Protein 3SGH (pdb70)

Structure (mmCIF, N/CA/C/O backbone):
data_3SGH
#
_entry.id   3SGH
#
_cell.length_a   94.586
_cell.length_b   173.545
_cell.length_c   59.215
_cell.angle_alpha   90.000
_cell.angle_beta   90.000
_cell.angle_gamma   90.000
#
_symmetry.space_group_name_H-M   'P 21 21 2'
#
loop_
_entity.id
_entity.type
_entity.pdbx_description
1 polymer 'SusD homolog'
2 non-polymer 'CHLORIDE ION'
3 water water
#
loop_
_atom_site.group_PDB
_atom_site.id
_atom_site.type_symbol
_atom_site.label_atom_id
_atom_site.label_alt_id
_atom_site.label_comp_id
_atom_site.label_asym_id
_atom_site.label_entity_id
_atom_site.label_seq_id
_atom_site.pdbx_PDB_ins_code
_atom_site.Cartn_x
_atom_site.Cartn_y
_atom_site.Cartn_z
_atom_site.occupancy
_atom_site.B_iso_or_equiv
_atom_site.auth_seq_id
_atom_site.auth_comp_id
_atom_site.auth_asym_id
_atom_site.auth_atom_id
_atom_site.pdbx_PDB_model_num
ATOM 1 N N . PRO A 1 16 ? 71.656 65.345 13.816 1.00 42.82 38 PRO A N 1
ATOM 2 C CA . PRO A 1 16 ? 71.534 66.817 13.743 1.00 42.58 38 PRO A CA 1
ATOM 3 C C . PRO A 1 16 ? 71.940 67.469 15.068 1.00 41.35 38 PRO A C 1
ATOM 4 O O . PRO A 1 16 ? 71.301 67.202 16.083 1.00 41.31 38 PRO A O 1
ATOM 8 N N . ALA A 1 17 ? 72.991 68.300 15.048 1.00 39.86 39 ALA A N 1
ATOM 9 C CA . ALA A 1 17 ? 73.614 68.823 16.277 1.00 37.82 39 ALA A CA 1
ATOM 10 C C . ALA A 1 17 ? 72.608 69.482 17.232 1.00 35.72 39 ALA A C 1
ATOM 11 O O . ALA A 1 17 ? 72.695 69.288 18.445 1.00 34.38 39 ALA A O 1
ATOM 13 N N . SER A 1 18 ? 71.645 70.238 16.689 1.00 34.12 40 SER A N 1
ATOM 14 C CA . SER A 1 18 ? 70.636 70.910 17.528 1.00 33.07 40 SER A CA 1
ATOM 15 C C . SER A 1 18 ? 69.888 69.925 18.461 1.00 32.09 40 SER A C 1
ATOM 16 O O . SER A 1 18 ? 69.481 70.278 19.564 1.00 30.90 40 SER A O 1
ATOM 19 N N . ASN A 1 19 ? 69.709 68.686 18.018 1.00 31.68 41 ASN A N 1
ATOM 20 C CA . ASN A 1 19 ? 69.056 67.693 18.851 1.00 31.17 41 ASN A CA 1
ATOM 21 C C . ASN A 1 19 ? 69.889 67.270 20.079 1.00 30.01 41 ASN A C 1
ATOM 22 O O . ASN A 1 19 ? 69.320 66.898 21.110 1.00 28.21 41 ASN A O 1
ATOM 27 N N . LEU A 1 20 ? 71.224 67.374 20.003 1.00 28.62 42 LEU A N 1
ATOM 28 C CA . LEU A 1 20 ? 72.055 67.062 21.178 1.00 27.65 42 LEU A CA 1
ATOM 29 C C . LEU A 1 20 ? 71.915 68.155 22.256 1.00 25.62 42 LEU A C 1
ATOM 30 O O . LEU A 1 20 ? 72.172 67.894 23.420 1.00 25.54 42 LEU A O 1
ATOM 35 N N . LEU A 1 21 ? 71.497 69.368 21.865 1.00 23.88 43 LEU A N 1
ATOM 36 C CA . LEU A 1 21 ? 71.273 70.433 22.848 1.00 22.26 43 LEU A CA 1
ATOM 37 C C . LEU A 1 21 ? 70.168 70.049 23.800 1.00 21.83 43 LEU A C 1
ATOM 38 O O . LEU A 1 21 ? 70.223 70.419 24.956 1.00 19.78 43 LEU A O 1
ATOM 43 N N . SER A 1 22 ? 69.168 69.300 23.340 1.00 22.42 44 SER A N 1
ATOM 44 C CA . SER A 1 22 ? 67.996 69.043 24.201 1.00 22.69 44 SER A CA 1
ATOM 45 C C . SER A 1 22 ? 68.361 68.366 25.506 1.00 21.89 44 SER A C 1
ATOM 46 O O . SER A 1 22 ? 67.807 68.711 26.557 1.00 21.51 44 SER A O 1
ATOM 49 N N . THR A 1 23 ? 69.249 67.382 25.493 1.00 20.41 45 THR A N 1
ATOM 50 C CA A THR A 1 23 ? 69.684 66.746 26.731 0.50 20.07 45 THR A CA 1
ATOM 51 C CA B THR A 1 23 ? 69.623 66.769 26.770 0.50 21.15 45 THR A CA 1
ATOM 52 C C . THR A 1 23 ? 70.451 67.721 27.603 1.00 19.59 45 THR A C 1
ATOM 53 O O . THR A 1 23 ? 70.252 67.775 28.806 1.00 19.22 45 THR A O 1
ATOM 68 N N . PHE A 1 25 ? 70.234 70.796 27.838 1.00 15.66 47 PHE A N 1
ATOM 69 C CA . PHE A 1 25 ? 69.376 71.816 28.406 1.00 16.41 47 PHE A CA 1
ATOM 70 C C . PHE A 1 25 ? 68.776 71.438 29.763 1.00 16.20 47 PHE A C 1
ATOM 71 O O . PHE A 1 25 ? 68.241 72.318 30.485 1.00 16.44 47 PHE A O 1
ATOM 79 N N . ASN A 1 26 ? 68.806 70.150 30.119 1.00 15.36 48 ASN A N 1
ATOM 80 C CA . ASN A 1 26 ? 68.322 69.768 31.456 1.00 14.60 48 ASN A CA 1
ATOM 81 C C . ASN A 1 26 ? 69.108 70.417 32.613 1.00 15.43 48 ASN A C 1
ATOM 82 O O . ASN A 1 26 ? 68.595 70.497 33.717 1.00 15.36 48 ASN A O 1
ATOM 87 N N . VAL A 1 27 ? 70.322 70.923 32.374 1.00 13.45 49 VAL A N 1
ATOM 88 C CA . VAL A 1 27 ? 71.013 71.634 33.449 1.00 13.43 49 VAL A CA 1
ATOM 89 C C . VAL A 1 27 ? 70.353 72.934 33.894 1.00 14.03 49 VAL A C 1
ATOM 90 O O . VAL A 1 27 ? 70.627 73.394 34.990 1.00 14.23 49 VAL A O 1
ATOM 94 N N . TYR A 1 28 ? 69.520 73.547 33.062 1.00 13.39 50 TYR A N 1
ATOM 95 C CA . TYR A 1 28 ? 68.986 74.860 33.401 1.00 13.65 50 TYR A CA 1
ATOM 96 C C . TYR A 1 28 ? 68.005 74.816 34.560 1.00 13.56 50 TYR A C 1
ATOM 97 O O . TYR A 1 28 ? 68.056 75.654 35.443 1.00 15.49 50 TYR A O 1
ATOM 106 N N . ALA A 1 29 ? 67.150 73.810 34.569 1.00 15.12 51 ALA A N 1
ATOM 107 C CA . ALA A 1 29 ? 66.107 73.713 35.583 1.00 15.59 51 ALA A CA 1
ATOM 108 C C . ALA A 1 29 ? 66.002 72.352 36.256 1.00 16.06 51 ALA A C 1
ATOM 109 O O . ALA A 1 29 ? 65.335 72.262 37.287 1.00 17.05 51 ALA A O 1
ATOM 111 N N . CYS A 1 30 ? 66.609 71.307 35.668 1.00 15.43 52 CYS A N 1
ATOM 112 C CA . CYS A 1 30 ? 66.484 69.914 36.186 1.00 16.01 52 CYS A CA 1
ATOM 113 C C . CYS A 1 30 ? 65.034 69.469 36.420 1.00 15.32 52 CYS A C 1
ATOM 114 O O . CYS A 1 30 ? 64.657 69.163 37.560 1.00 14.59 52 CYS A O 1
ATOM 117 N N . PRO A 1 31 ? 64.219 69.410 35.355 1.00 14.57 53 PRO A N 1
ATOM 118 C CA . PRO A 1 31 ? 62.821 68.969 35.502 1.00 15.29 53 PRO A CA 1
ATOM 119 C C . PRO A 1 31 ? 62.566 67.479 35.812 1.00 15.05 53 PRO A C 1
ATOM 120 O O . PRO A 1 31 ? 61.534 67.151 36.427 1.00 15.48 53 PRO A O 1
ATOM 124 N N . GLN A 1 32 ? 63.439 66.588 35.354 1.00 14.75 54 GLN A N 1
ATOM 125 C CA . GLN A 1 32 ? 63.218 65.172 35.588 1.00 15.19 54 GLN A CA 1
ATOM 126 C C . GLN A 1 32 ? 63.206 64.937 37.102 1.00 14.99 54 GLN A C 1
ATOM 127 O O . GLN A 1 32 ? 63.990 65.534 37.852 1.00 12.75 54 GLN A O 1
ATOM 133 N N . GLN A 1 33 ? 62.366 64.024 37.566 1.00 15.17 55 GLN A N 1
ATOM 134 C CA . GLN A 1 33 ? 62.091 63.934 38.979 1.00 15.78 55 GLN A CA 1
ATOM 135 C C . GLN A 1 33 ? 63.332 63.693 39.853 1.00 15.05 55 GLN A C 1
ATOM 136 O O . GLN A 1 33 ? 63.435 64.288 40.925 1.00 14.26 55 GLN A O 1
ATOM 142 N N . ASN A 1 34 ? 64.271 62.846 39.402 1.00 13.93 56 ASN A N 1
ATOM 143 C CA . ASN A 1 34 ? 65.479 62.581 40.193 1.00 14.73 56 ASN A CA 1
ATOM 144 C C . ASN A 1 34 ? 66.509 63.693 40.079 1.00 14.91 56 ASN A C 1
ATOM 145 O O . ASN A 1 34 ? 67.133 64.035 41.071 1.00 13.63 56 ASN A O 1
ATOM 150 N N . ALA A 1 35 ? 66.668 64.266 38.895 1.00 14.38 57 ALA A N 1
ATOM 151 C CA . ALA A 1 35 ? 67.489 65.478 38.720 1.00 14.35 57 ALA A CA 1
ATOM 152 C C . ALA A 1 35 ? 66.972 66.588 39.635 1.00 13.98 57 ALA A C 1
ATOM 153 O O . ALA A 1 35 ? 67.760 67.256 40.285 1.00 15.05 57 ALA A O 1
ATOM 155 N N . CYS A 1 36 ? 65.641 66.771 39.645 1.00 13.82 58 CYS A N 1
ATOM 156 C CA . CYS A 1 36 ? 64.986 67.766 40.496 1.00 13.74 58 CYS A CA 1
ATOM 157 C C . CYS A 1 36 ? 65.294 67.522 41.979 1.00 13.27 58 CYS A C 1
ATOM 158 O O . CYS A 1 36 ? 65.705 68.438 42.690 1.00 13.19 58 CYS A O 1
ATOM 161 N N . GLN A 1 37 ? 65.158 66.286 42.435 1.00 13.21 59 GLN A N 1
ATOM 162 C CA . GLN A 1 37 ? 65.463 66.005 43.817 1.00 13.26 59 GLN A CA 1
ATOM 163 C C . GLN A 1 37 ? 66.923 66.305 44.107 1.00 13.54 59 GLN A C 1
ATOM 164 O O . GLN A 1 37 ? 67.232 66.996 45.081 1.00 15.11 59 GLN A O 1
ATOM 170 N N . GLU A 1 38 ? 67.786 65.816 43.227 1.00 14.34 60 GLU A N 1
ATOM 171 C CA . GLU A 1 38 ? 69.248 65.902 43.476 1.00 14.35 60 GLU A CA 1
ATOM 172 C C . GLU A 1 38 ? 69.762 67.338 43.513 1.00 14.38 60 GLU A C 1
ATOM 173 O O . GLU A 1 38 ? 70.550 67.702 44.381 1.00 14.78 60 GLU A O 1
ATOM 179 N N . ILE A 1 39 ? 69.308 68.163 42.572 1.00 14.17 61 ILE A N 1
ATOM 180 C CA . ILE A 1 39 ? 69.776 69.523 42.451 1.00 14.44 61 ILE A CA 1
ATOM 181 C C . ILE A 1 39 ? 68.897 70.533 43.180 1.00 13.92 61 ILE A C 1
ATOM 182 O O . ILE A 1 39 ? 69.407 71.493 43.754 1.00 13.84 61 ILE A O 1
ATOM 187 N N . ASN A 1 40 ? 67.585 70.356 43.101 1.00 13.44 62 ASN A N 1
ATOM 188 C CA . ASN A 1 40 ? 66.659 71.324 43.624 1.00 13.85 62 ASN A CA 1
ATOM 189 C C . ASN A 1 40 ? 66.142 71.005 45.016 1.00 13.99 62 ASN A C 1
ATOM 190 O O . ASN A 1 40 ? 65.567 71.890 45.622 1.00 14.26 62 ASN A O 1
ATOM 195 N N . CYS A 1 41 ? 66.348 69.800 45.545 1.00 14.30 63 CYS A N 1
ATOM 196 C CA . CYS A 1 41 ? 65.706 69.409 46.816 1.00 14.54 63 CYS A CA 1
ATOM 197 C C . CYS A 1 41 ? 66.551 68.671 47.840 1.00 14.90 63 CYS A C 1
ATOM 198 O O . CYS A 1 41 ? 65.980 68.004 48.740 1.00 16.64 63 CYS A O 1
ATOM 214 N N . TRP A 1 43 ? 70.915 69.285 48.848 1.00 13.81 65 TRP A N 1
ATOM 215 C CA . TRP A 1 43 ? 71.773 70.346 49.356 1.00 12.65 65 TRP A CA 1
ATOM 216 C C . TRP A 1 43 ? 71.133 71.711 49.179 1.00 13.25 65 TRP A C 1
ATOM 217 O O . TRP A 1 43 ? 71.520 72.672 49.847 1.00 13.34 65 TRP A O 1
ATOM 228 N N . ALA A 1 44 ? 70.161 71.827 48.276 1.00 12.71 66 ALA A N 1
ATOM 229 C CA . ALA A 1 44 ? 69.446 73.095 48.070 1.00 13.64 66 ALA A CA 1
ATOM 230 C C . ALA A 1 44 ? 68.849 73.674 49.345 1.00 14.14 66 ALA A C 1
ATOM 231 O O . ALA A 1 44 ? 68.568 74.877 49.407 1.00 15.84 66 ALA A O 1
ATOM 233 N N . SER A 1 45 ? 68.578 72.818 50.342 1.00 14.19 67 SER A N 1
ATOM 234 C CA A SER A 1 45 ? 68.058 73.308 51.601 0.50 14.21 67 SER A CA 1
ATOM 235 C CA B SER A 1 45 ? 68.097 73.259 51.650 0.50 14.70 67 SER A CA 1
ATOM 236 C C . SER A 1 45 ? 69.012 74.312 52.273 1.00 14.47 67 SER A C 1
ATOM 237 O O . SER A 1 45 ? 68.576 75.121 53.099 1.00 14.14 67 SER A O 1
ATOM 242 N N . PHE A 1 46 ? 70.274 74.296 51.904 1.00 13.79 68 PHE A N 1
ATOM 243 C CA . PHE A 1 46 ? 71.209 75.293 52.408 1.00 13.78 68 PHE A CA 1
ATOM 244 C C . PHE A 1 46 ? 70.920 76.717 51.901 1.00 14.27 68 PHE A C 1
ATOM 245 O O . PHE A 1 46 ? 71.534 77.670 52.396 1.00 14.59 68 PHE A O 1
ATOM 253 N N . SER A 1 47 ? 70.064 76.843 50.890 1.00 13.60 69 SER A N 1
ATOM 254 C CA . SER A 1 47 ? 69.564 78.116 50.435 1.00 14.37 69 SER A CA 1
ATOM 255 C C . SER A 1 47 ? 68.298 78.595 51.139 1.00 13.62 69 SER A C 1
ATOM 256 O O . SER A 1 47 ? 67.808 79.694 50.804 1.00 15.21 69 SER A O 1
ATOM 259 N N . GLY A 1 48 ? 67.742 77.796 52.052 1.00 13.00 70 GLY A N 1
ATOM 260 C CA . GLY A 1 48 ? 66.685 78.290 52.966 1.00 13.30 70 GLY A CA 1
ATOM 261 C C . GLY A 1 48 ? 65.277 78.390 52.420 1.00 13.30 70 GLY A C 1
ATOM 262 O O . GLY A 1 48 ? 64.426 78.964 53.094 1.00 13.60 70 GLY A O 1
ATOM 263 N N . GLN A 1 49 ? 65.031 77.858 51.215 1.00 12.99 71 GLN A N 1
ATOM 264 C CA . GLN A 1 49 ? 63.707 77.959 50.558 1.00 13.86 71 GLN A CA 1
ATOM 265 C C . GLN A 1 49 ? 62.892 76.662 50.545 1.00 12.96 71 GLN A C 1
ATOM 266 O O . GLN A 1 49 ? 61.673 76.669 50.745 1.00 14.21 71 GLN A O 1
ATOM 272 N N . VAL A 1 50 ? 63.584 75.543 50.357 1.00 13.30 72 VAL A N 1
ATOM 273 C CA . VAL A 1 50 ? 62.999 74.193 50.453 1.00 13.08 72 VAL A CA 1
ATOM 274 C C . VAL A 1 50 ? 63.633 73.361 51.560 1.00 12.59 72 VAL A C 1
ATOM 275 O O . VAL A 1 50 ? 64.790 73.602 51.965 1.00 13.63 72 VAL A O 1
ATOM 279 N N . THR A 1 51 ? 62.858 72.447 52.106 1.00 13.58 73 THR A N 1
ATOM 280 C CA . THR A 1 51 ? 63.350 71.490 53.109 1.00 13.35 73 THR A CA 1
ATOM 281 C C . THR A 1 51 ? 63.067 70.071 52.604 1.00 14.08 73 THR A C 1
ATOM 282 O O . THR A 1 51 ? 61.964 69.776 52.219 1.00 13.10 73 THR A O 1
ATOM 286 N N . ALA A 1 52 ? 64.087 69.216 52.590 1.00 14.00 74 ALA A N 1
ATOM 287 C CA . ALA A 1 52 ? 63.905 67.786 52.331 1.00 14.36 74 ALA A CA 1
ATOM 288 C C . ALA A 1 52 ? 63.339 67.090 53.587 1.00 14.64 74 ALA A C 1
ATOM 289 O O . ALA A 1 52 ? 63.952 67.118 54.647 1.00 15.98 74 ALA A O 1
ATOM 291 N N A THR A 1 53 ? 62.156 66.493 53.492 0.50 14.51 75 THR A N 1
ATOM 292 N N B THR A 1 53 ? 62.143 66.535 53.444 0.50 14.83 75 THR A N 1
ATOM 293 C CA A THR A 1 53 ? 61.485 65.943 54.690 0.50 14.82 75 THR A CA 1
ATOM 294 C CA B THR A 1 53 ? 61.427 65.909 54.546 0.50 15.37 75 THR A CA 1
ATOM 295 C C A THR A 1 53 ? 61.803 64.460 54.999 0.50 15.47 75 THR A C 1
ATOM 296 C C B THR A 1 53 ? 61.546 64.385 54.449 0.50 16.48 75 THR A C 1
ATOM 297 O O A THR A 1 53 ? 61.242 63.858 55.899 0.50 15.28 75 THR A O 1
ATOM 298 O O B THR A 1 53 ? 60.540 63.658 54.404 0.50 17.77 75 THR A O 1
ATOM 305 N N . ALA A 1 54 ? 62.779 63.912 54.308 1.00 17.73 76 ALA A N 1
ATOM 306 C CA . ALA A 1 54 ? 63.089 62.489 54.323 1.00 16.69 76 ALA A CA 1
ATOM 307 C C . ALA A 1 54 ? 64.403 62.306 55.066 1.00 16.69 76 ALA A C 1
ATOM 308 O O . ALA A 1 54 ? 65.161 63.279 55.255 1.00 15.35 76 ALA A O 1
ATOM 310 N N . ASN A 1 55 ? 64.700 61.064 55.472 1.00 16.59 77 ASN A N 1
ATOM 311 C CA . ASN A 1 55 ? 66.025 60.763 56.010 1.00 16.83 77 ASN A CA 1
ATOM 312 C C . ASN A 1 55 ? 66.707 59.537 55.351 1.00 15.90 77 ASN A C 1
ATOM 313 O O . ASN A 1 55 ? 67.878 59.258 55.609 1.00 16.52 77 ASN A O 1
ATOM 318 N N . TRP A 1 56 ? 65.991 58.846 54.481 1.00 16.75 78 TRP A N 1
ATOM 319 C CA . TRP A 1 56 ? 66.547 57.754 53.672 1.00 16.59 78 TRP A CA 1
ATOM 320 C C . TRP A 1 56 ? 67.210 56.673 54.508 1.00 17.23 78 TRP A C 1
ATOM 321 O O . TRP A 1 56 ? 68.200 56.096 54.094 1.00 16.82 78 TRP A O 1
ATOM 332 N N . SER A 1 57 ? 66.600 56.396 55.651 1.00 18.50 79 SER A N 1
ATOM 333 C CA . SER A 1 57 ? 67.105 55.470 56.667 1.00 19.22 79 SER A CA 1
ATOM 334 C C . SER A 1 57 ? 68.492 55.805 57.150 1.00 19.43 79 SER A C 1
ATOM 335 O O . SER A 1 57 ? 69.200 54.915 57.680 1.00 19.47 79 SER A O 1
ATOM 338 N N . PHE A 1 58 ? 68.910 57.060 57.016 1.00 18.55 80 PHE A N 1
ATOM 339 C CA . PHE A 1 58 ? 70.227 57.495 57.524 1.00 18.69 80 PHE A CA 1
ATOM 340 C C . PHE A 1 58 ? 70.170 58.300 58.819 1.00 18.75 80 PHE A C 1
ATOM 341 O O . PHE A 1 58 ? 71.209 58.726 59.316 1.00 18.83 80 PHE A O 1
ATOM 349 N N . GLY A 1 59 ? 68.962 58.542 59.331 1.00 18.35 81 GLY A N 1
ATOM 350 C CA . GLY A 1 59 ? 68.795 59.436 60.489 1.00 18.52 81 GLY A CA 1
ATOM 351 C C . GLY A 1 59 ? 69.313 60.835 60.174 1.00 17.45 81 GLY A C 1
ATOM 352 O O . GLY A 1 59 ? 68.896 61.425 59.204 1.00 18.14 81 GLY A O 1
ATOM 353 N N . LYS A 1 60 ? 70.231 61.354 60.978 1.00 16.25 82 LYS A N 1
ATOM 354 C CA . LYS A 1 60 ? 70.791 62.688 60.790 1.00 15.83 82 LYS A CA 1
ATOM 355 C C . LYS A 1 60 ? 72.080 62.731 59.937 1.00 16.37 82 LYS A C 1
ATOM 356 O O . LYS A 1 60 ? 72.676 63.796 59.780 1.00 17.39 82 LYS A O 1
ATOM 362 N N . ASN A 1 61 ? 72.498 61.578 59.416 1.00 16.70 83 ASN A N 1
ATOM 363 C CA . ASN A 1 61 ? 73.655 61.535 58.495 1.00 16.32 83 ASN A CA 1
ATOM 364 C C . ASN A 1 61 ? 73.173 61.773 57.076 1.00 15.84 83 ASN A C 1
ATOM 365 O O . ASN A 1 61 ? 73.198 60.896 56.206 1.00 15.94 83 ASN A O 1
ATOM 370 N N . ILE A 1 62 ? 72.794 63.019 56.870 1.00 15.37 84 ILE A N 1
ATOM 371 C CA . ILE A 1 62 ? 72.183 63.500 55.619 1.00 14.39 84 ILE A CA 1
ATOM 372 C C . ILE A 1 62 ? 72.602 64.926 55.390 1.00 14.89 84 ILE A C 1
ATOM 373 O O . ILE A 1 62 ? 73.209 65.555 56.288 1.00 15.56 84 ILE A O 1
ATOM 378 N N . PHE A 1 63 ? 72.337 65.457 54.198 1.00 14.12 85 PHE A N 1
ATOM 379 C CA . PHE A 1 63 ? 72.764 66.816 53.858 1.00 15.13 85 PHE A CA 1
ATOM 380 C C . PHE A 1 63 ? 72.328 67.842 54.898 1.00 14.10 85 PHE A C 1
ATOM 381 O O . PHE A 1 63 ? 73.054 68.777 55.182 1.00 15.24 85 PHE A O 1
ATOM 389 N N . ALA A 1 64 ? 71.116 67.689 55.429 1.00 13.64 86 ALA A N 1
ATOM 390 C CA . ALA A 1 64 ? 70.537 68.774 56.261 1.00 14.60 86 ALA A CA 1
ATOM 391 C C . ALA A 1 64 ? 71.368 69.063 57.479 1.00 14.78 86 ALA A C 1
ATOM 392 O O . ALA A 1 64 ? 71.320 70.180 57.998 1.00 16.57 86 ALA A O 1
ATOM 394 N N . TYR A 1 65 ? 72.109 68.050 57.952 1.00 15.07 87 TYR A N 1
ATOM 395 C CA . TYR A 1 65 ? 73.005 68.223 59.109 1.00 15.03 87 TYR A CA 1
ATOM 396 C C . TYR A 1 65 ? 74.496 68.176 58.683 1.00 15.94 87 TYR A C 1
ATOM 397 O O . TYR A 1 65 ? 75.408 67.932 59.502 1.00 16.26 87 TYR A O 1
ATOM 406 N N . TYR A 1 66 ? 74.716 68.374 57.384 1.00 14.74 88 TYR A N 1
ATOM 407 C CA . TYR A 1 66 ? 76.028 68.571 56.807 1.00 14.85 88 TYR A CA 1
ATOM 408 C C . TYR A 1 66 ? 76.846 67.309 56.771 1.00 13.86 88 TYR A C 1
ATOM 409 O O . TYR A 1 66 ? 78.032 67.388 56.779 1.00 15.83 88 TYR A O 1
ATOM 418 N N . ASN A 1 67 ? 76.201 66.142 56.724 1.00 14.36 89 ASN A N 1
ATOM 419 C CA . ASN A 1 67 ? 76.962 64.901 56.715 1.00 14.92 89 ASN A CA 1
ATOM 420 C C . ASN A 1 67 ? 76.332 63.837 55.798 1.00 14.97 89 ASN A C 1
ATOM 421 O O . ASN A 1 67 ? 76.050 62.697 56.207 1.00 17.02 89 ASN A O 1
ATOM 426 N N . ALA A 1 68 ? 76.124 64.228 54.546 1.00 13.59 90 ALA A N 1
ATOM 427 C CA . ALA A 1 68 ? 75.591 63.306 53.531 1.00 14.28 90 ALA A CA 1
ATOM 428 C C . ALA A 1 68 ? 76.483 62.113 53.264 1.00 14.09 90 ALA A C 1
ATOM 429 O O . ALA A 1 68 ? 77.729 62.186 53.336 1.00 14.19 90 ALA A O 1
ATOM 431 N N . SER A 1 69 ? 75.829 61.033 52.868 1.00 14.66 91 SER A N 1
ATOM 432 C CA . SER A 1 69 ? 76.460 59.854 52.304 1.00 15.48 91 SER A CA 1
ATOM 433 C C . SER A 1 69 ? 77.247 60.188 51.049 1.00 16.57 91 SER A C 1
ATOM 434 O O . SER A 1 69 ? 77.027 61.196 50.423 1.00 14.99 91 SER A O 1
ATOM 437 N N . GLU A 1 70 ? 78.178 59.320 50.680 1.00 16.73 92 GLU A N 1
ATOM 438 C CA . GLU A 1 70 ? 78.919 59.499 49.434 1.00 17.41 92 GLU A CA 1
ATOM 439 C C . GLU A 1 70 ? 77.972 59.567 48.253 1.00 17.43 92 GLU A C 1
ATOM 440 O O . GLU A 1 70 ? 78.151 60.409 47.398 1.00 16.58 92 GLU A O 1
ATOM 446 N N . GLY A 1 71 ? 77.003 58.643 48.197 1.00 17.62 93 GLY A N 1
ATOM 447 C CA . GLY A 1 71 ? 76.016 58.624 47.107 1.00 17.84 93 GLY A CA 1
ATOM 448 C C . GLY A 1 71 ? 75.235 59.917 46.953 1.00 16.45 93 GLY A C 1
ATOM 449 O O . GLY A 1 71 ? 75.044 60.407 45.825 1.00 17.05 93 GLY A O 1
ATOM 450 N N . HIS A 1 72 ? 74.773 60.470 48.077 1.00 16.08 94 HIS A N 1
ATOM 451 C CA . HIS A 1 72 ? 74.076 61.745 48.086 1.00 14.39 94 HIS A CA 1
ATOM 452 C C . HIS A 1 72 ? 75.045 62.847 47.711 1.00 14.00 94 HIS A C 1
ATOM 453 O O . HIS A 1 72 ? 74.765 63.633 46.822 1.00 14.85 94 HIS A O 1
ATOM 460 N N . ASN A 1 73 ? 76.204 62.897 48.339 1.00 14.40 95 ASN A N 1
ATOM 461 C CA . ASN A 1 73 ? 77.169 63.926 47.964 1.00 13.96 95 ASN A CA 1
ATOM 462 C C . ASN A 1 73 ? 77.467 63.953 46.435 1.00 13.50 95 ASN A C 1
ATOM 463 O O . ASN A 1 73 ? 77.457 64.999 45.823 1.00 13.90 95 ASN A O 1
ATOM 468 N N . ASP A 1 74 ? 77.751 62.785 45.883 1.00 13.96 96 ASP A N 1
ATOM 469 C CA . ASP A 1 74 ? 78.228 62.646 44.503 1.00 14.98 96 ASP A CA 1
ATOM 470 C C . ASP A 1 74 ? 77.151 62.806 43.444 1.00 15.85 96 ASP A C 1
ATOM 471 O O . ASP A 1 74 ? 77.453 62.777 42.249 1.00 14.96 96 ASP A O 1
ATOM 476 N N . SER A 1 75 ? 75.894 62.940 43.838 1.00 15.71 97 SER A N 1
ATOM 477 C CA . SER A 1 75 ? 74.809 62.995 42.845 1.00 16.10 97 SER A CA 1
ATOM 478 C C . SER A 1 75 ? 74.924 64.121 41.834 1.00 15.62 97 SER A C 1
ATOM 479 O O . SER A 1 75 ? 74.641 63.946 40.625 1.00 15.86 97 SER A O 1
ATOM 482 N N . SER A 1 76 ? 75.242 65.309 42.324 1.00 14.71 98 SER A N 1
ATOM 483 C CA . SER A 1 76 ? 75.245 66.499 41.476 1.00 14.11 98 SER A CA 1
ATOM 484 C C . SER A 1 76 ? 76.262 66.380 40.350 1.00 14.93 98 SER A C 1
ATOM 485 O O . SER A 1 76 ? 75.941 66.700 39.181 1.00 14.51 98 SER A O 1
ATOM 488 N N . TRP A 1 77 ? 77.466 65.924 40.688 1.00 14.64 99 TRP A N 1
ATOM 489 C CA . TRP A 1 77 ? 78.492 65.687 39.679 1.00 15.30 99 TRP A CA 1
ATOM 490 C C . TRP A 1 77 ? 77.944 64.811 38.597 1.00 15.80 99 TRP A C 1
ATOM 491 O O . TRP A 1 77 ? 78.032 65.137 37.408 1.00 15.97 99 TRP A O 1
ATOM 502 N N . GLY A 1 78 ? 77.383 63.675 38.995 1.00 16.34 100 GLY A N 1
ATOM 503 C CA . GLY A 1 78 ? 76.906 62.689 38.012 1.00 17.34 100 GLY A CA 1
ATOM 504 C C . GLY A 1 78 ? 75.802 63.223 37.129 1.00 17.26 100 GLY A C 1
ATOM 505 O O . GLY A 1 78 ? 75.748 62.962 35.904 1.00 17.07 100 GLY A O 1
ATOM 506 N N . ARG A 1 79 ? 74.916 63.998 37.747 1.00 15.68 101 ARG A N 1
ATOM 507 C CA . ARG A 1 79 ? 73.775 64.506 37.036 1.00 16.86 101 ARG A CA 1
ATOM 508 C C . ARG A 1 79 ? 74.192 65.566 35.982 1.00 16.37 101 ARG A C 1
ATOM 509 O O . ARG A 1 79 ? 73.775 65.499 34.801 1.00 17.09 101 ARG A O 1
ATOM 517 N N . LEU A 1 80 ? 74.998 66.532 36.421 1.00 16.07 102 LEU A N 1
ATOM 518 C CA . LEU A 1 80 ? 75.390 67.643 35.588 1.00 17.06 102 LEU A CA 1
ATOM 519 C C . LEU A 1 80 ? 76.376 67.182 34.502 1.00 18.32 102 LEU A C 1
ATOM 520 O O . LEU A 1 80 ? 76.209 67.539 33.344 1.00 17.57 102 LEU A O 1
ATOM 525 N N . TYR A 1 81 ? 77.405 66.416 34.882 1.00 19.05 103 TYR A N 1
ATOM 526 C CA . TYR A 1 81 ? 78.254 65.793 33.879 1.00 20.73 103 TYR A CA 1
ATOM 527 C C . TYR A 1 81 ? 77.482 64.955 32.878 1.00 20.11 103 TYR A C 1
ATOM 528 O O . TYR A 1 81 ? 77.769 64.999 31.696 1.00 19.20 103 TYR A O 1
ATOM 537 N N . GLY A 1 82 ? 76.496 64.200 33.337 1.00 20.19 104 GLY A N 1
ATOM 538 C CA . GLY A 1 82 ? 75.711 63.376 32.444 1.00 20.45 104 GLY A CA 1
ATOM 539 C C . GLY A 1 82 ? 74.977 64.151 31.368 1.00 20.08 104 GLY A C 1
ATOM 540 O O . GLY A 1 82 ? 74.864 63.698 30.208 1.00 19.59 104 GLY A O 1
ATOM 541 N N . TYR A 1 83 ? 74.463 65.324 31.722 1.00 17.98 105 TYR A N 1
ATOM 542 C CA . TYR A 1 83 ? 73.747 66.115 30.730 1.00 17.82 105 TYR A CA 1
ATOM 543 C C . TYR A 1 83 ? 74.709 66.822 29.745 1.00 17.69 105 TYR A C 1
ATOM 544 O O . TYR A 1 83 ? 74.422 66.910 28.555 1.00 17.58 105 TYR A O 1
ATOM 553 N N . ILE A 1 84 ? 75.841 67.318 30.243 1.00 16.36 106 ILE A N 1
ATOM 554 C CA . ILE A 1 84 ? 76.706 68.154 29.439 1.00 17.41 106 ILE A CA 1
ATOM 555 C C . ILE A 1 84 ? 77.604 67.335 28.520 1.00 17.68 106 ILE A C 1
ATOM 556 O O . ILE A 1 84 ? 77.845 67.738 27.380 1.00 18.80 106 ILE A O 1
ATOM 561 N N . TYR A 1 85 ? 78.082 66.188 29.005 1.00 18.85 107 TYR A N 1
ATOM 562 C CA . TYR A 1 85 ? 79.029 65.379 28.204 1.00 20.48 107 TYR A CA 1
ATOM 563 C C . TYR A 1 85 ? 78.463 63.994 27.956 1.00 21.60 107 TYR A C 1
ATOM 564 O O . TYR A 1 85 ? 77.831 63.449 28.864 1.00 22.12 107 TYR A O 1
ATOM 573 N N . PRO A 1 86 ? 78.706 63.401 26.757 1.00 22.38 108 PRO A N 1
ATOM 574 C CA . PRO A 1 86 ? 79.576 63.902 25.673 1.00 22.62 108 PRO A CA 1
ATOM 575 C C . PRO A 1 86 ? 78.927 64.887 24.705 1.00 22.42 108 PRO A C 1
ATOM 576 O O . PRO A 1 86 ? 79.556 65.289 23.746 1.00 23.17 108 PRO A O 1
ATOM 580 N N . SER A 1 87 ? 77.688 65.286 24.932 1.00 21.71 109 SER A N 1
ATOM 581 C CA . SER A 1 87 ? 77.004 66.104 23.932 1.00 21.43 109 SER A CA 1
ATOM 582 C C . SER A 1 87 ? 77.770 67.369 23.583 1.00 20.06 109 SER A C 1
ATOM 583 O O . SER A 1 87 ? 77.765 67.744 22.430 1.00 20.48 109 SER A O 1
ATOM 586 N N . PHE A 1 88 ? 78.411 68.018 24.564 1.00 18.68 110 PHE A N 1
ATOM 587 C CA . PHE A 1 88 ? 79.156 69.231 24.276 1.00 19.07 110 PHE A CA 1
ATOM 588 C C . PHE A 1 88 ? 80.192 69.003 23.154 1.00 20.25 110 PHE A C 1
ATOM 589 O O . PHE A 1 88 ? 80.310 69.804 22.192 1.00 20.62 110 PHE A O 1
ATOM 597 N N . PHE A 1 89 ? 80.954 67.918 23.273 1.00 20.83 111 PHE A N 1
ATOM 598 C CA . PHE A 1 89 ? 82.014 67.652 22.292 1.00 22.31 111 PHE A CA 1
ATOM 599 C C . PHE A 1 89 ? 81.472 67.186 20.965 1.00 22.51 111 PHE A C 1
ATOM 600 O O . PHE A 1 89 ? 82.003 67.532 19.916 1.00 22.71 111 PHE A O 1
ATOM 608 N N . LEU A 1 90 ? 80.389 66.434 21.004 1.00 22.58 112 LEU A N 1
ATOM 609 C CA . LEU A 1 90 ? 79.706 66.053 19.782 1.00 22.72 112 LEU A CA 1
ATOM 610 C C . LEU A 1 90 ? 79.196 67.281 19.020 1.00 22.54 112 LEU A C 1
ATOM 611 O O . LEU A 1 90 ? 79.327 67.342 17.784 1.00 22.81 112 LEU A O 1
ATOM 616 N N . VAL A 1 91 ? 78.660 68.270 19.739 1.00 21.51 113 VAL A N 1
ATOM 617 C CA . VAL A 1 91 ? 78.204 69.507 19.100 1.00 21.56 113 VAL A CA 1
ATOM 618 C C . VAL A 1 91 ? 79.394 70.290 18.574 1.00 21.65 113 VAL A C 1
ATOM 619 O O . VAL A 1 91 ? 79.381 70.802 17.456 1.00 21.73 113 VAL A O 1
ATOM 623 N N . GLU A 1 92 ? 80.422 70.398 19.386 1.00 22.31 114 GLU A N 1
ATOM 624 C CA . GLU A 1 92 ? 81.603 71.157 19.000 1.00 23.71 114 GLU A CA 1
ATOM 625 C C . GLU A 1 92 ? 82.190 70.626 17.708 1.00 25.23 114 GLU A C 1
ATOM 626 O O . GLU A 1 92 ? 82.535 71.396 16.792 1.00 24.59 114 GLU A O 1
ATOM 632 N N . ASN A 1 93 ? 82.290 69.302 17.623 1.00 25.74 115 ASN A N 1
ATOM 633 C CA . ASN A 1 93 ? 82.862 68.636 16.427 1.00 28.55 115 ASN A CA 1
ATOM 634 C C . ASN A 1 93 ? 81.964 68.790 15.187 1.00 28.61 115 ASN A C 1
ATOM 635 O O . ASN A 1 93 ? 82.431 69.209 14.120 1.00 29.91 115 ASN A O 1
ATOM 640 N N . SER A 1 94 ? 80.670 68.509 15.347 1.00 26.91 116 SER A N 1
ATOM 641 C CA . SER A 1 94 ? 79.699 68.648 14.266 1.00 27.38 116 SER A CA 1
ATOM 642 C C . SER A 1 94 ? 79.635 70.068 13.692 1.00 26.73 116 SER A C 1
ATOM 643 O O . SER A 1 94 ? 79.603 70.246 12.462 1.00 25.60 116 SER A O 1
ATOM 646 N N . THR A 1 95 ? 79.645 71.074 14.577 1.00 24.65 117 THR A N 1
ATOM 647 C CA . THR A 1 95 ? 79.514 72.475 14.172 1.00 25.06 117 THR A CA 1
ATOM 648 C C . THR A 1 95 ? 80.847 73.145 13.782 1.00 25.56 117 THR A C 1
ATOM 649 O O . THR A 1 95 ? 80.844 74.294 13.305 1.00 27.07 117 THR A O 1
ATOM 653 N N . GLU A 1 96 ? 81.959 72.446 14.010 1.00 25.72 118 GLU A N 1
ATOM 654 C CA . GLU A 1 96 ? 83.299 72.980 13.827 1.00 26.34 118 GLU A CA 1
ATOM 655 C C . GLU A 1 96 ? 83.454 74.319 14.559 1.00 26.01 118 GLU A C 1
ATOM 656 O O . GLU A 1 96 ? 84.043 75.271 14.018 1.00 25.55 118 GLU A O 1
ATOM 662 N N . LYS A 1 97 ? 82.930 74.389 15.786 1.00 24.48 119 LYS A N 1
ATOM 663 C CA . LYS A 1 97 ? 83.123 75.558 16.659 1.00 24.40 119 LYS A CA 1
ATOM 664 C C . LYS A 1 97 ? 82.592 76.848 16.057 1.00 23.47 119 LYS A C 1
ATOM 665 O O . LYS A 1 97 ? 83.136 77.933 16.295 1.00 23.47 119 LYS A O 1
ATOM 671 N N . LYS A 1 98 ? 81.531 76.739 15.273 1.00 23.02 120 LYS A N 1
ATOM 672 C CA . LYS A 1 98 ? 80.909 77.915 14.694 1.00 24.28 120 LYS A CA 1
ATOM 673 C C . LYS A 1 98 ? 79.397 77.864 14.793 1.00 22.11 120 LYS A C 1
ATOM 674 O O . LYS A 1 98 ? 78.798 76.813 14.677 1.00 22.20 120 LYS A O 1
ATOM 680 N N . GLY A 1 99 ? 78.762 79.019 14.912 1.00 21.73 121 GLY A N 1
ATOM 681 C CA . GLY A 1 99 ? 77.309 79.063 14.709 1.00 20.92 121 GLY A CA 1
ATOM 682 C C . GLY A 1 99 ? 76.537 79.068 16.023 1.00 20.24 121 GLY A C 1
ATOM 683 O O . GLY A 1 99 ? 77.102 78.836 17.085 1.00 19.70 121 GLY A O 1
ATOM 684 N N . VAL A 1 100 ? 75.237 79.336 15.908 1.00 19.95 122 VAL A N 1
ATOM 685 C CA . VAL A 1 100 ? 74.337 79.485 17.080 1.00 18.67 122 VAL A CA 1
ATOM 686 C C . VAL A 1 100 ? 74.223 78.190 17.889 1.00 18.38 122 VAL A C 1
ATOM 687 O O . VAL A 1 100 ? 74.106 78.238 19.114 1.00 17.07 122 VAL A O 1
ATOM 691 N N . ILE A 1 101 ? 74.309 77.032 17.255 1.00 17.19 123 ILE A N 1
ATOM 692 C CA . ILE A 1 101 ? 74.135 75.768 17.989 1.00 17.76 123 ILE A CA 1
ATOM 693 C C . ILE A 1 101 ? 75.386 75.551 18.841 1.00 17.52 123 ILE A C 1
ATOM 694 O O . ILE A 1 101 ? 75.267 75.137 19.984 1.00 16.16 123 ILE A O 1
ATOM 699 N N . TYR A 1 102 ? 76.572 75.905 18.326 1.00 17.94 124 TYR A N 1
ATOM 700 C CA . TYR A 1 102 ? 77.776 75.825 19.117 1.00 16.99 124 TYR A CA 1
ATOM 701 C C . TYR A 1 102 ? 77.746 76.823 20.264 1.00 17.92 124 TYR A C 1
ATOM 702 O O . TYR A 1 102 ? 78.121 76.486 21.387 1.00 16.95 124 TYR A O 1
ATOM 711 N N . ALA A 1 103 ? 77.321 78.061 19.981 1.00 17.37 125 ALA A N 1
ATOM 712 C CA . ALA A 1 103 ? 77.164 79.080 21.010 1.00 17.39 125 ALA A CA 1
ATOM 713 C C . ALA A 1 103 ? 76.259 78.543 22.126 1.00 16.73 125 ALA A C 1
ATOM 714 O O . ALA A 1 103 ? 76.567 78.691 23.317 1.00 16.01 125 ALA A O 1
ATOM 724 N N . ALA A 1 105 ? 75.660 75.450 22.917 1.00 16.36 127 ALA A N 1
ATOM 725 C CA . ALA A 1 105 ? 76.332 74.345 23.619 1.00 16.22 127 ALA A CA 1
ATOM 726 C C . ALA A 1 105 ? 77.343 74.902 24.626 1.00 16.02 127 ALA A C 1
ATOM 727 O O . ALA A 1 105 ? 77.424 74.438 25.749 1.00 15.50 127 ALA A O 1
ATOM 729 N N . GLN A 1 106 ? 78.033 75.967 24.251 1.00 16.67 128 GLN A N 1
ATOM 730 C CA . GLN A 1 106 ? 78.966 76.645 25.145 1.00 15.96 128 GLN A CA 1
ATOM 731 C C . GLN A 1 106 ? 78.258 77.271 26.338 1.00 15.78 128 GLN A C 1
ATOM 732 O O . GLN A 1 106 ? 78.689 77.115 27.486 1.00 16.82 128 GLN A O 1
ATOM 738 N N . LEU A 1 107 ? 77.198 77.999 26.049 1.00 15.38 129 LEU A N 1
ATOM 739 C CA . LEU A 1 107 ? 76.391 78.634 27.119 1.00 15.25 129 LEU A CA 1
ATOM 740 C C . LEU A 1 107 ? 75.834 77.597 28.119 1.00 15.11 129 LEU A C 1
ATOM 741 O O . LEU A 1 107 ? 75.858 77.784 29.323 1.00 15.71 129 LEU A O 1
ATOM 746 N N . THR A 1 108 ? 75.332 76.508 27.594 1.00 15.43 130 THR A N 1
ATOM 747 C CA . THR A 1 108 ? 74.723 75.472 28.391 1.00 15.88 130 THR A CA 1
ATOM 748 C C . THR A 1 108 ? 75.758 74.728 29.251 1.00 15.84 130 THR A C 1
ATOM 749 O O . THR A 1 108 ? 75.488 74.463 30.442 1.00 15.46 130 THR A O 1
ATOM 753 N N . ARG A 1 109 ? 76.916 74.432 28.671 1.00 16.01 131 ARG A N 1
ATOM 754 C CA . ARG A 1 109 ? 78.057 73.894 29.420 1.00 16.11 131 ARG A CA 1
ATOM 755 C C . ARG A 1 109 ? 78.490 74.824 30.522 1.00 16.47 131 ARG A C 1
ATOM 756 O O . ARG A 1 109 ? 78.636 74.404 31.638 1.00 16.40 131 ARG A O 1
ATOM 764 N N . VAL A 1 110 ? 78.674 76.113 30.201 1.00 14.47 132 VAL A N 1
ATOM 765 C CA . VAL A 1 110 ? 79.027 77.071 31.228 1.00 14.46 132 VAL A CA 1
ATOM 766 C C . VAL A 1 110 ? 77.943 77.066 32.326 1.00 13.87 132 VAL A C 1
ATOM 767 O O . VAL A 1 110 ? 78.290 77.093 33.496 1.00 14.04 132 VAL A O 1
ATOM 771 N N . TYR A 1 111 ? 76.653 77.042 31.987 1.00 14.21 133 TYR A N 1
ATOM 772 C CA . TYR A 1 111 ? 75.566 77.102 33.009 1.00 14.72 133 TYR A CA 1
ATOM 773 C C . TYR A 1 111 ? 75.708 75.936 34.000 1.00 14.95 133 TYR A C 1
ATOM 774 O O . TYR A 1 111 ? 75.661 76.102 35.241 1.00 16.18 133 TYR A O 1
ATOM 783 N N . GLY A 1 112 ? 75.951 74.768 33.450 1.00 15.40 134 GLY A N 1
ATOM 784 C CA . GLY A 1 112 ? 76.022 73.568 34.234 1.00 14.86 134 GLY A CA 1
ATOM 785 C C . GLY A 1 112 ? 77.267 73.534 35.082 1.00 15.49 134 GLY A C 1
ATOM 786 O O . GLY A 1 112 ? 77.236 73.109 36.237 1.00 15.24 134 GLY A O 1
ATOM 795 N N . GLN A 1 114 ? 79.250 76.135 35.971 1.00 14.50 136 GLN A N 1
ATOM 796 C CA . GLN A 1 114 ? 79.347 77.182 36.997 1.00 15.70 136 GLN A CA 1
ATOM 797 C C . GLN A 1 114 ? 78.616 76.741 38.260 1.00 14.80 136 GLN A C 1
ATOM 798 O O . GLN A 1 114 ? 79.066 77.016 39.354 1.00 16.07 136 GLN A O 1
ATOM 804 N N . LEU A 1 115 ? 77.509 76.011 38.084 1.00 15.06 137 LEU A N 1
ATOM 805 C CA . LEU A 1 115 ? 76.838 75.377 39.196 1.00 14.69 137 LEU A CA 1
ATOM 806 C C . LEU A 1 115 ? 77.737 74.355 39.884 1.00 14.82 137 LEU A C 1
ATOM 807 O O . LEU A 1 115 ? 77.874 74.376 41.103 1.00 15.90 137 LEU A O 1
ATOM 812 N N . LEU A 1 116 ? 78.397 73.495 39.111 1.00 14.66 138 LEU A N 1
ATOM 813 C CA . LEU A 1 116 ? 79.195 72.437 39.727 1.00 14.92 138 LEU A CA 1
ATOM 814 C C . LEU A 1 116 ? 80.416 73.062 40.423 1.00 14.36 138 LEU A C 1
ATOM 815 O O . LEU A 1 116 ? 80.807 72.641 41.517 1.00 15.73 138 LEU A O 1
ATOM 820 N N . ALA A 1 117 ? 81.021 74.080 39.810 1.00 15.23 139 ALA A N 1
ATOM 821 C CA . ALA A 1 117 ? 82.152 74.801 40.438 1.00 15.74 139 ALA A CA 1
ATOM 822 C C . ALA A 1 117 ? 81.722 75.478 41.741 1.00 15.49 139 ALA A C 1
ATOM 823 O O . ALA A 1 117 ? 82.494 75.478 42.714 1.00 16.50 139 ALA A O 1
ATOM 825 N N . SER A 1 118 ? 80.509 76.015 41.762 1.00 15.09 140 SER A N 1
ATOM 826 C CA . SER A 1 118 ? 79.914 76.643 42.960 1.00 14.72 140 SER A CA 1
ATOM 827 C C . SER A 1 118 ? 79.555 75.627 44.059 1.00 14.71 140 SER A C 1
ATOM 828 O O . SER A 1 118 ? 79.329 76.005 45.206 1.00 15.30 140 SER A O 1
ATOM 831 N N . LEU A 1 119 ? 79.489 74.347 43.693 1.00 14.96 141 LEU A N 1
ATOM 832 C CA . LEU A 1 119 ? 79.303 73.262 44.631 1.00 14.88 141 LEU A CA 1
ATOM 833 C C . LEU A 1 119 ? 80.640 72.729 45.191 1.00 15.88 141 LEU A C 1
ATOM 834 O O . LEU A 1 119 ? 80.802 72.662 46.403 1.00 15.33 141 LEU A O 1
ATOM 839 N N . GLN A 1 120 ? 81.544 72.258 44.321 1.00 14.37 142 GLN A N 1
ATOM 840 C CA . GLN A 1 120 ? 82.705 71.504 44.768 1.00 15.49 142 GLN A CA 1
ATOM 841 C C . GLN A 1 120 ? 84.039 72.211 44.613 1.00 16.57 142 GLN A C 1
ATOM 842 O O . GLN A 1 120 ? 85.011 71.819 45.234 1.00 16.43 142 GLN A O 1
ATOM 848 N N . GLY A 1 121 ? 84.082 73.259 43.807 1.00 16.31 143 GLY A N 1
ATOM 849 C CA . GLY A 1 121 ? 85.324 73.985 43.573 1.00 16.25 143 GLY A CA 1
ATOM 850 C C . GLY A 1 121 ? 86.021 73.523 42.306 1.00 17.09 143 GLY A C 1
ATOM 851 O O . GLY A 1 121 ? 85.414 73.565 41.222 1.00 17.97 143 GLY A O 1
ATOM 852 N N . PRO A 1 122 ? 87.289 73.055 42.420 1.00 17.04 144 PRO A N 1
ATOM 853 C CA . PRO A 1 122 ? 87.951 72.596 41.195 1.00 16.84 144 PRO A CA 1
ATOM 854 C C . PRO A 1 122 ? 87.124 71.550 40.429 1.00 16.50 144 PRO A C 1
ATOM 855 O O . PRO A 1 122 ? 86.530 70.665 41.025 1.00 16.36 144 PRO A O 1
ATOM 859 N N . ILE A 1 123 ? 87.136 71.659 39.108 1.00 16.95 145 ILE A N 1
ATOM 860 C CA . ILE A 1 123 ? 86.578 70.643 38.234 1.00 16.11 145 ILE A CA 1
ATOM 861 C C . ILE A 1 123 ? 87.469 70.547 37.012 1.00 16.78 145 ILE A C 1
ATOM 862 O O . ILE A 1 123 ? 88.122 71.506 36.655 1.00 16.77 145 ILE A O 1
ATOM 867 N N . PRO A 1 124 ? 87.417 69.426 36.286 1.00 18.63 146 PRO A N 1
ATOM 868 C CA . PRO A 1 124 ? 88.016 69.424 34.951 1.00 19.82 146 PRO A CA 1
ATOM 869 C C . PRO A 1 124 ? 87.191 70.286 34.000 1.00 20.46 146 PRO A C 1
ATOM 870 O O . PRO A 1 124 ? 85.941 70.256 34.050 1.00 22.48 146 PRO A O 1
ATOM 874 N N . TYR A 1 125 ? 87.862 71.043 33.148 1.00 20.38 147 TYR A N 1
ATOM 875 C CA . TYR A 1 125 ? 87.173 71.914 32.213 1.00 20.25 147 TYR A CA 1
ATOM 876 C C . TYR A 1 125 ? 88.076 72.178 30.997 1.00 21.62 147 TYR A C 1
ATOM 877 O O . TYR A 1 125 ? 87.849 71.570 29.940 1.00 22.11 147 TYR A O 1
ATOM 886 N N . THR A 1 126 ? 89.124 72.969 31.167 1.00 22.29 148 THR A N 1
ATOM 887 C CA . THR A 1 126 ? 90.005 73.355 30.052 1.00 23.70 148 THR A CA 1
ATOM 888 C C . THR A 1 126 ? 90.718 72.181 29.414 1.00 25.75 148 THR A C 1
ATOM 889 O O . THR A 1 126 ? 90.932 72.173 28.200 1.00 25.08 148 THR A O 1
ATOM 893 N N . GLN A 1 127 ? 91.034 71.179 30.227 1.00 26.99 149 GLN A N 1
ATOM 894 C CA A GLN A 1 127 ? 91.865 70.050 29.808 0.50 28.85 149 GLN A CA 1
ATOM 895 C CA B GLN A 1 127 ? 91.872 70.071 29.766 0.50 28.65 149 GLN A CA 1
ATOM 896 C C . GLN A 1 127 ? 91.051 68.839 29.380 1.00 29.26 149 GLN A C 1
ATOM 897 O O . GLN A 1 127 ? 91.618 67.805 29.073 1.00 31.58 149 GLN A O 1
ATOM 921 N N . LYS A 1 129 ? 89.026 66.343 27.056 1.00 34.54 151 LYS A N 1
ATOM 922 C CA . LYS A 1 129 ? 89.050 65.891 25.671 1.00 37.45 151 LYS A CA 1
ATOM 923 C C . LYS A 1 129 ? 87.958 64.836 25.422 1.00 37.70 151 LYS A C 1
ATOM 924 O O . LYS A 1 129 ? 87.702 63.981 26.271 1.00 37.34 151 LYS A O 1
ATOM 930 N N . ALA A 1 130 ? 87.330 64.923 24.250 1.00 39.46 152 ALA A N 1
ATOM 931 C CA . ALA A 1 130 ? 86.295 63.977 23.793 1.00 41.50 152 ALA A CA 1
ATOM 932 C C . ALA A 1 130 ? 86.524 62.507 24.216 1.00 43.13 152 ALA A C 1
ATOM 933 O O . ALA A 1 130 ? 87.469 61.876 23.775 1.00 43.55 152 ALA A O 1
ATOM 935 N N . GLY A 1 131 ? 85.670 62.028 25.137 1.00 44.78 153 GLY A N 1
ATOM 936 C CA . GLY A 1 131 ? 85.672 60.630 25.639 1.00 45.54 153 GLY A CA 1
ATOM 937 C C . GLY A 1 131 ? 86.690 60.166 26.705 1.00 46.20 153 GLY A C 1
ATOM 938 O O . GLY A 1 131 ? 86.649 58.990 27.123 1.00 47.02 153 GLY A O 1
ATOM 939 N N . GLU A 1 132 ? 87.612 61.036 27.141 1.00 45.63 154 GLU A N 1
ATOM 940 C CA . GLU A 1 132 ? 88.699 60.607 28.032 1.00 45.44 154 GLU A CA 1
ATOM 941 C C . GLU A 1 132 ? 88.309 60.877 29.491 1.00 44.20 154 GLU A C 1
ATOM 942 O O . GLU A 1 132 ? 87.909 62.000 29.835 1.00 44.26 154 GLU A O 1
ATOM 948 N N . THR A 1 133 ? 88.379 59.856 30.352 1.00 42.25 155 THR A N 1
ATOM 949 C CA . THR A 1 133 ? 87.973 60.056 31.773 1.00 40.55 155 THR A CA 1
ATOM 950 C C . THR A 1 133 ? 89.025 60.793 32.588 1.00 37.93 155 THR A C 1
ATOM 951 O O . THR A 1 133 ? 88.682 61.619 33.461 1.00 37.67 155 THR A O 1
ATOM 955 N N . GLU A 1 134 ? 90.298 60.517 32.305 1.00 34.74 156 GLU A N 1
ATOM 956 C CA . GLU A 1 134 ? 91.348 60.986 33.181 1.00 33.08 156 GLU A CA 1
ATOM 957 C C . GLU A 1 134 ? 91.737 62.418 32.860 1.00 30.59 156 GLU A C 1
ATOM 958 O O . GLU A 1 134 ? 92.864 62.676 32.481 1.00 32.06 156 GLU A O 1
ATOM 964 N N . ALA A 1 135 ? 90.816 63.363 33.021 1.00 28.18 157 ALA A N 1
ATOM 965 C CA . ALA A 1 135 ? 91.145 64.758 32.745 1.00 25.60 157 ALA A CA 1
ATOM 966 C C . ALA A 1 135 ? 91.697 65.421 33.991 1.00 23.94 157 ALA A C 1
ATOM 967 O O . ALA A 1 135 ? 91.114 65.308 35.063 1.00 22.04 157 ALA A O 1
ATOM 969 N N . PRO A 1 136 ? 92.781 66.179 33.846 1.00 22.29 158 PRO A N 1
ATOM 970 C CA . PRO A 1 136 ? 93.206 67.047 34.939 1.00 21.39 158 PRO A CA 1
ATOM 971 C C . PRO A 1 136 ? 92.180 68.085 35.353 1.00 20.51 158 PRO A C 1
ATOM 972 O O . PRO A 1 136 ? 91.323 68.538 34.542 1.00 18.96 158 PRO A O 1
ATOM 976 N N . TYR A 1 137 ? 92.246 68.443 36.629 1.00 19.89 159 TYR A N 1
ATOM 977 C CA . TYR A 1 137 ? 91.343 69.449 37.189 1.00 20.41 159 TYR A CA 1
ATOM 978 C C . TYR A 1 137 ? 91.910 70.839 36.938 1.00 19.80 159 TYR A C 1
ATOM 979 O O . TYR A 1 137 ? 93.103 71.033 37.009 1.00 21.05 159 TYR A O 1
ATOM 988 N N . ASP A 1 138 ? 91.033 71.800 36.633 1.00 19.60 160 ASP A N 1
ATOM 989 C CA . ASP A 1 138 ? 91.388 73.235 36.718 1.00 19.82 160 ASP A CA 1
ATOM 990 C C . ASP A 1 138 ? 91.233 73.689 38.189 1.00 19.87 160 ASP A C 1
ATOM 991 O O . ASP A 1 138 ? 90.277 73.290 38.881 1.00 18.86 160 ASP A O 1
ATOM 996 N N . ASN A 1 139 ? 92.124 74.548 38.673 1.00 19.94 161 ASN A N 1
ATOM 997 C CA . ASN A 1 139 ? 91.821 75.192 39.943 1.00 19.48 161 ASN A CA 1
ATOM 998 C C . ASN A 1 139 ? 90.690 76.193 39.722 1.00 18.41 161 ASN A C 1
ATOM 999 O O . ASN A 1 139 ? 90.280 76.438 38.586 1.00 16.41 161 ASN A O 1
ATOM 1004 N N . GLU A 1 140 ? 90.123 76.706 40.803 1.00 16.85 162 GLU A N 1
ATOM 1005 C CA . GLU A 1 140 ? 88.925 77.499 40.682 1.00 17.15 162 GLU A CA 1
ATOM 1006 C C . GLU A 1 140 ? 89.185 78.788 39.898 1.00 16.87 162 GLU A C 1
ATOM 1007 O O . GLU A 1 140 ? 88.420 79.124 39.012 1.00 15.73 162 GLU A O 1
ATOM 1013 N N . GLN A 1 141 ? 90.290 79.484 40.146 1.00 17.59 163 GLN A N 1
ATOM 1014 C CA . GLN A 1 141 ? 90.561 80.655 39.310 1.00 17.95 163 GLN A CA 1
ATOM 1015 C C . GLN A 1 141 ? 90.527 80.301 37.817 1.00 17.76 163 GLN A C 1
ATOM 1016 O O . GLN A 1 141 ? 89.932 81.027 37.002 1.00 16.84 163 GLN A O 1
ATOM 1022 N N . THR A 1 142 ? 91.133 79.178 37.460 1.00 17.62 164 THR A N 1
ATOM 1023 C CA . THR A 1 142 ? 91.298 78.833 36.056 1.00 18.32 164 THR A CA 1
ATOM 1024 C C . THR A 1 142 ? 89.970 78.516 35.428 1.00 18.06 164 THR A C 1
ATOM 1025 O O . THR A 1 142 ? 89.676 78.980 34.326 1.00 18.88 164 THR A O 1
ATOM 1029 N N . VAL A 1 143 ? 89.148 77.732 36.124 1.00 18.02 165 VAL A N 1
ATOM 1030 C CA . VAL A 1 143 ? 87.834 77.368 35.546 1.00 17.43 165 VAL A CA 1
ATOM 1031 C C . VAL A 1 143 ? 86.902 78.576 35.475 1.00 17.00 165 VAL A C 1
ATOM 1032 O O . VAL A 1 143 ? 86.231 78.746 34.489 1.00 16.27 165 VAL A O 1
ATOM 1036 N N . TRP A 1 144 ? 86.875 79.434 36.488 1.00 16.90 166 TRP A N 1
ATOM 1037 C CA . TRP A 1 144 ? 86.030 80.620 36.393 1.00 15.82 166 TRP A CA 1
ATOM 1038 C C . TRP A 1 144 ? 86.449 81.487 35.204 1.00 16.50 166 TRP A C 1
ATOM 1039 O O . TRP A 1 144 ? 85.612 81.924 34.421 1.00 16.02 166 TRP A O 1
ATOM 1050 N N . HIS A 1 145 ? 87.743 81.737 35.070 1.00 16.39 167 HIS A N 1
ATOM 1051 C CA . HIS A 1 145 ? 88.230 82.549 33.919 1.00 17.60 167 HIS A CA 1
ATOM 1052 C C . HIS A 1 145 ? 87.956 81.888 32.563 1.00 17.79 167 HIS A C 1
ATOM 1053 O O . HIS A 1 145 ? 87.470 82.559 31.617 1.00 17.61 167 HIS A O 1
ATOM 1060 N N . ALA A 1 146 ? 88.208 80.577 32.471 1.00 17.42 168 ALA A N 1
ATOM 1061 C CA . ALA A 1 146 ? 87.891 79.812 31.272 1.00 16.99 168 ALA A CA 1
ATOM 1062 C C . ALA A 1 146 ? 86.414 79.893 30.906 1.00 17.12 168 ALA A C 1
ATOM 1063 O O . ALA A 1 146 ? 86.107 80.046 29.732 1.00 16.97 168 ALA A O 1
ATOM 1073 N N . PHE A 1 148 ? 84.231 82.308 31.782 1.00 16.01 170 PHE A N 1
ATOM 1074 C CA . PHE A 1 148 ? 83.985 83.674 31.261 1.00 15.45 170 PHE A CA 1
ATOM 1075 C C . PHE A 1 148 ? 84.410 83.784 29.779 1.00 17.17 170 PHE A C 1
ATOM 1076 O O . PHE A 1 148 ? 83.683 84.341 28.955 1.00 15.93 170 PHE A O 1
ATOM 1084 N N . ASP A 1 149 ? 85.582 83.234 29.460 1.00 17.70 171 ASP A N 1
ATOM 1085 C CA . ASP A 1 149 ? 86.052 83.224 28.068 1.00 19.84 171 ASP A CA 1
ATOM 1086 C C . ASP A 1 149 ? 85.082 82.524 27.103 1.00 19.47 171 ASP A C 1
ATOM 1087 O O . ASP A 1 149 ? 84.792 83.045 26.016 1.00 18.22 171 ASP A O 1
ATOM 1092 N N . ASP A 1 150 ? 84.577 81.352 27.484 1.00 18.59 172 ASP A N 1
ATOM 1093 C CA . ASP A 1 150 ? 83.707 80.603 26.598 1.00 18.49 172 ASP A CA 1
ATOM 1094 C C . ASP A 1 150 ? 82.363 81.333 26.490 1.00 16.96 172 ASP A C 1
ATOM 1095 O O . ASP A 1 150 ? 81.746 81.406 25.423 1.00 17.91 172 ASP A O 1
ATOM 1100 N N . LEU A 1 151 ? 81.939 81.906 27.605 1.00 15.34 173 LEU A N 1
ATOM 1101 C CA . LEU A 1 151 ? 80.666 82.616 27.636 1.00 15.95 173 LEU A CA 1
ATOM 1102 C C . LEU A 1 151 ? 80.796 83.845 26.730 1.00 16.23 173 LEU A C 1
ATOM 1103 O O . LEU A 1 151 ? 79.881 84.160 25.985 1.00 16.12 173 LEU A O 1
ATOM 1108 N N . ASP A 1 152 ? 81.949 84.529 26.741 1.00 17.09 174 ASP A N 1
ATOM 1109 C CA . ASP A 1 152 ? 82.116 85.685 25.845 1.00 18.14 174 ASP A CA 1
ATOM 1110 C C . ASP A 1 152 ? 82.036 85.309 24.370 1.00 18.69 174 ASP A C 1
ATOM 1111 O O . ASP A 1 152 ? 81.521 86.067 23.521 1.00 19.09 174 ASP A O 1
ATOM 1116 N N . ASN A 1 153 ? 82.576 84.141 24.051 1.00 20.19 175 ASN A N 1
ATOM 1117 C CA . ASN A 1 153 ? 82.529 83.622 22.693 1.00 19.56 175 ASN A CA 1
ATOM 1118 C C . ASN A 1 153 ? 81.078 83.367 22.289 1.00 18.94 175 ASN A C 1
ATOM 1119 O O . ASN A 1 153 ? 80.682 83.741 21.211 1.00 18.40 175 ASN A O 1
ATOM 1124 N N . ALA A 1 154 ? 80.291 82.756 23.181 1.00 18.03 176 ALA A N 1
ATOM 1125 C CA . ALA A 1 154 ? 78.870 82.516 22.929 1.00 17.79 176 ALA A CA 1
ATOM 1126 C C . ALA A 1 154 ? 78.106 83.822 22.729 1.00 18.24 176 ALA A C 1
ATOM 1127 O O . ALA A 1 154 ? 77.292 83.939 21.779 1.00 18.09 176 ALA A O 1
ATOM 1129 N N . ILE A 1 155 ? 78.402 84.808 23.575 1.00 18.03 177 ILE A N 1
ATOM 1130 C CA . ILE A 1 155 ? 77.805 86.135 23.487 1.00 17.77 177 ILE A CA 1
ATOM 1131 C C . ILE A 1 155 ? 78.087 86.786 22.135 1.00 18.54 177 ILE A C 1
ATOM 1132 O O . ILE A 1 155 ? 77.173 87.363 21.541 1.00 18.63 177 ILE A O 1
ATOM 1137 N N . THR A 1 156 ? 79.304 86.643 21.618 1.00 19.19 178 THR A N 1
ATOM 1138 C CA . THR A 1 156 ? 79.623 87.298 20.341 1.00 20.87 178 THR A CA 1
ATOM 1139 C C . THR A 1 156 ? 78.791 86.699 19.228 1.00 20.99 178 THR A C 1
ATOM 1140 O O . THR A 1 156 ? 78.262 87.412 18.370 1.00 22.28 178 THR A O 1
ATOM 1144 N N . ILE A 1 157 ? 78.638 85.382 19.269 1.00 20.56 179 ILE A N 1
ATOM 1145 C CA . ILE A 1 157 ? 77.836 84.670 18.261 1.00 20.39 179 ILE A CA 1
ATOM 1146 C C . ILE A 1 157 ? 76.371 85.007 18.346 1.00 20.53 179 ILE A C 1
ATOM 1147 O O . ILE A 1 157 ? 75.748 85.287 17.331 1.00 20.47 179 ILE A O 1
ATOM 1152 N N . LEU A 1 158 ? 75.823 84.964 19.559 1.00 19.46 180 LEU A N 1
ATOM 1153 C CA . LEU A 1 158 ? 74.395 85.249 19.764 1.00 20.34 180 LEU A CA 1
ATOM 1154 C C . LEU A 1 158 ? 74.047 86.709 19.380 1.00 21.37 180 LEU A C 1
ATOM 1155 O O . LEU A 1 158 ? 72.968 86.956 18.835 1.00 20.98 180 LEU A O 1
ATOM 1160 N N . LYS A 1 159 ? 74.958 87.650 19.655 1.00 20.97 181 LYS A N 1
ATOM 1161 C CA . LYS A 1 159 ? 74.709 89.072 19.381 1.00 21.94 181 LYS A CA 1
ATOM 1162 C C . LYS A 1 159 ? 74.556 89.322 17.895 1.00 23.84 181 LYS A C 1
ATOM 1163 O O . LYS A 1 159 ? 73.662 90.057 17.478 1.00 24.47 181 LYS A O 1
ATOM 1169 N N . SER A 1 160 ? 75.419 88.710 17.108 1.00 23.54 182 SER A N 1
ATOM 1170 C CA . SER A 1 160 ? 75.294 88.790 15.680 1.00 26.03 182 SER A CA 1
ATOM 1171 C C . SER A 1 160 ? 74.029 88.098 15.167 1.00 25.03 182 SER A C 1
ATOM 1172 O O . SER A 1 160 ? 73.264 88.664 14.342 1.00 25.54 182 SER A O 1
ATOM 1175 N N . ALA A 1 161 ? 73.807 86.875 15.634 1.00 24.31 183 ALA A N 1
ATOM 1176 C CA . ALA A 1 161 ? 72.648 86.094 15.237 1.00 23.00 183 ALA A CA 1
ATOM 1177 C C . ALA A 1 161 ? 71.326 86.858 15.507 1.00 22.53 183 ALA A C 1
ATOM 1178 O O . ALA A 1 161 ? 70.401 86.821 14.688 1.00 22.41 183 ALA A O 1
ATOM 1180 N N . ALA A 1 162 ? 71.247 87.556 16.633 1.00 22.12 184 ALA A N 1
ATOM 1181 C CA . ALA A 1 162 ? 70.022 88.237 17.056 1.00 22.36 184 ALA A CA 1
ATOM 1182 C C . ALA A 1 162 ? 69.550 89.321 16.036 1.00 23.91 184 ALA A C 1
ATOM 1183 O O . ALA A 1 162 ? 68.332 89.599 15.917 1.00 24.09 184 ALA A O 1
ATOM 1185 N N . THR A 1 163 ? 70.512 89.928 15.347 1.00 24.52 185 THR A N 1
ATOM 1186 C CA . THR A 1 163 ? 70.218 91.019 14.371 1.00 25.94 185 THR A CA 1
ATOM 1187 C C . THR A 1 163 ? 69.375 90.498 13.198 1.00 28.08 185 THR A C 1
ATOM 1188 O O . THR A 1 163 ? 68.685 91.297 12.517 1.00 28.86 185 THR A O 1
ATOM 1192 N N . PHE A 1 164 ? 69.396 89.169 12.961 1.00 29.15 186 PHE A N 1
ATOM 1193 C CA . PHE A 1 164 ? 68.711 88.594 11.790 1.00 30.11 186 PHE A CA 1
ATOM 1194 C C . PHE A 1 164 ? 67.287 88.186 12.093 1.00 30.11 186 PHE A C 1
ATOM 1195 O O . PHE A 1 164 ? 66.560 87.823 11.162 1.00 32.63 186 PHE A O 1
ATOM 1203 N N . GLY A 1 165 ? 66.870 88.263 13.365 1.00 28.63 187 GLY A N 1
ATOM 1204 C CA . GLY A 1 165 ? 65.566 87.781 13.788 1.00 27.69 187 GLY A CA 1
ATOM 1205 C C . GLY A 1 165 ? 65.699 86.374 14.375 1.00 27.23 187 GLY A C 1
ATOM 1206 O O . GLY A 1 165 ? 66.812 85.831 14.439 1.00 27.52 187 GLY A O 1
ATOM 1207 N N . VAL A 1 166 ? 64.559 85.786 14.734 1.00 25.75 188 VAL A N 1
ATOM 1208 C CA . VAL A 1 166 ? 64.497 84.458 15.398 1.00 24.91 188 VAL A CA 1
ATOM 1209 C C . VAL A 1 166 ? 65.227 83.395 14.580 1.00 24.12 188 VAL A C 1
ATOM 1210 O O . VAL A 1 166 ? 65.044 83.308 13.361 1.00 24.88 188 VAL A O 1
ATOM 1214 N N . ASN A 1 167 ? 66.033 82.589 15.257 1.00 22.35 189 ASN A N 1
ATOM 1215 C CA . ASN A 1 167 ? 66.904 81.625 14.582 1.00 22.05 189 ASN A CA 1
ATOM 1216 C C . ASN A 1 167 ? 66.113 80.342 14.371 1.00 21.51 189 ASN A C 1
ATOM 1217 O O . ASN A 1 167 ? 65.573 79.761 15.335 1.00 20.35 189 ASN A O 1
ATOM 1222 N N . GLN A 1 168 ? 66.006 79.914 13.119 1.00 22.11 190 GLN A N 1
ATOM 1223 C CA . GLN A 1 168 ? 65.105 78.813 12.803 1.00 22.90 190 GLN A CA 1
ATOM 1224 C C . GLN A 1 168 ? 65.683 77.450 13.209 1.00 23.37 190 GLN A C 1
ATOM 1225 O O . GLN A 1 168 ? 64.916 76.578 13.596 1.00 23.18 190 GLN A O 1
ATOM 1231 N N . ASP A 1 169 ? 67.009 77.282 13.171 1.00 23.21 191 ASP A N 1
ATOM 1232 C CA . ASP A 1 169 ? 67.633 76.013 13.667 1.00 24.93 191 ASP A CA 1
ATOM 1233 C C . ASP A 1 169 ? 67.364 75.806 15.163 1.00 22.83 191 ASP A C 1
ATOM 1234 O O . ASP A 1 169 ? 66.982 74.727 15.638 1.00 23.86 191 ASP A O 1
ATOM 1239 N N . LEU A 1 170 ? 67.562 76.882 15.902 1.00 21.16 192 LEU A N 1
ATOM 1240 C CA . LEU A 1 170 ? 67.442 76.848 17.343 1.00 19.81 192 LEU A CA 1
ATOM 1241 C C . LEU A 1 170 ? 65.945 76.709 17.734 1.00 19.18 192 LEU A C 1
ATOM 1242 O O . LEU A 1 170 ? 65.619 76.020 18.698 1.00 17.57 192 LEU A O 1
ATOM 1247 N N . ALA A 1 171 ? 65.035 77.304 16.951 1.00 19.45 193 ALA A N 1
ATOM 1248 C CA . ALA A 1 171 ? 63.575 77.265 17.274 1.00 20.18 193 ALA A CA 1
ATOM 1249 C C . ALA A 1 171 ? 62.991 75.832 17.433 1.00 21.49 193 ALA A C 1
ATOM 1250 O O . ALA A 1 171 ? 62.101 75.568 18.251 1.00 22.95 193 ALA A O 1
ATOM 1252 N N . VAL A 1 172 ? 63.509 74.920 16.651 1.00 22.25 194 VAL A N 1
ATOM 1253 C CA . VAL A 1 172 ? 63.013 73.542 16.605 1.00 22.51 194 VAL A CA 1
ATOM 1254 C C . VAL A 1 172 ? 63.113 72.859 17.960 1.00 22.53 194 VAL A C 1
ATOM 1255 O O . VAL A 1 172 ? 62.280 71.994 18.265 1.00 22.36 194 VAL A O 1
ATOM 1259 N N . VAL A 1 173 ? 64.112 73.236 18.772 1.00 21.67 195 VAL A N 1
ATOM 1260 C CA . VAL A 1 173 ? 64.401 72.526 20.016 1.00 20.27 195 VAL A CA 1
ATOM 1261 C C . VAL A 1 173 ? 64.355 73.398 21.304 1.00 19.73 195 VAL A C 1
ATOM 1262 O O . VAL A 1 173 ? 64.458 72.880 22.436 1.00 19.28 195 VAL A O 1
ATOM 1266 N N . ASP A 1 174 ? 64.175 74.691 21.120 1.00 18.73 196 ASP A N 1
ATOM 1267 C CA . ASP A 1 174 ? 64.319 75.662 22.209 1.00 17.60 196 ASP A CA 1
ATOM 1268 C C . ASP A 1 174 ? 62.988 75.943 22.896 1.00 17.63 196 ASP A C 1
ATOM 1269 O O . ASP A 1 174 ? 62.271 76.857 22.498 1.00 17.58 196 ASP A O 1
ATOM 1274 N N . GLN A 1 175 ? 62.724 75.239 24.002 1.00 17.01 197 GLN A N 1
ATOM 1275 C CA . GLN A 1 175 ? 61.538 75.482 24.815 1.00 16.33 197 GLN A CA 1
ATOM 1276 C C . GLN A 1 175 ? 61.609 76.715 25.715 1.00 17.06 197 GLN A C 1
ATOM 1277 O O . GLN A 1 175 ? 60.609 77.094 26.334 1.00 18.13 197 GLN A O 1
ATOM 1283 N N . PHE A 1 176 ? 62.791 77.312 25.819 1.00 16.56 198 PHE A N 1
ATOM 1284 C CA . PHE A 1 176 ? 62.990 78.487 26.690 1.00 16.51 198 PHE A CA 1
ATOM 1285 C C . PHE A 1 176 ? 62.558 79.771 25.991 1.00 16.40 198 PHE A C 1
ATOM 1286 O O . PHE A 1 176 ? 61.706 80.525 26.514 1.00 18.84 198 PHE A O 1
ATOM 1294 N N . TYR A 1 177 ? 63.103 79.983 24.802 1.00 16.69 199 TYR A N 1
ATOM 1295 C CA . TYR A 1 177 ? 62.862 81.208 24.035 1.00 17.06 199 TYR A CA 1
ATOM 1296 C C . TYR A 1 177 ? 62.513 81.015 22.562 1.00 17.68 199 TYR A C 1
ATOM 1297 O O . TYR A 1 177 ? 62.499 81.985 21.800 1.00 18.06 199 TYR A O 1
ATOM 1306 N N . LYS A 1 178 ? 62.238 79.780 22.149 1.00 19.04 200 LYS A N 1
ATOM 1307 C CA . LYS A 1 178 ? 61.740 79.476 20.783 1.00 20.79 200 LYS A CA 1
ATOM 1308 C C . LYS A 1 178 ? 62.657 80.034 19.684 1.00 20.30 200 LYS A C 1
ATOM 1309 O O . LYS A 1 178 ? 62.205 80.458 18.601 1.00 20.52 200 LYS A O 1
ATOM 1315 N N . GLY A 1 179 ? 63.950 80.050 19.975 1.00 19.13 201 GLY A N 1
ATOM 1316 C CA . GLY A 1 179 ? 64.976 80.476 19.021 1.00 19.21 201 GLY A CA 1
ATOM 1317 C C . GLY A 1 179 ? 65.326 81.931 18.987 1.00 19.49 201 GLY A C 1
ATOM 1318 O O . GLY A 1 179 ? 66.146 82.330 18.186 1.00 20.15 201 GLY A O 1
ATOM 1319 N N . ASP A 1 180 ? 64.706 82.731 19.852 1.00 19.27 202 ASP A N 1
ATOM 1320 C CA . ASP A 1 180 ? 64.968 84.143 19.907 1.00 19.96 202 ASP A CA 1
ATOM 1321 C C . ASP A 1 180 ? 66.340 84.421 20.548 1.00 19.82 202 ASP A C 1
ATOM 1322 O O . ASP A 1 180 ? 66.484 84.410 21.791 1.00 18.60 202 ASP A O 1
ATOM 1327 N N . CYS A 1 181 ? 67.341 84.682 19.711 1.00 19.80 203 CYS A N 1
ATOM 1328 C CA . CYS A 1 181 ? 68.700 84.932 20.216 1.00 19.17 203 CYS A CA 1
ATOM 1329 C C . CYS A 1 181 ? 68.859 86.236 20.975 1.00 19.40 203 CYS A C 1
ATOM 1330 O O . CYS A 1 181 ? 69.840 86.381 21.724 1.00 18.64 203 CYS A O 1
ATOM 1333 N N . SER A 1 182 ? 67.941 87.188 20.812 1.00 19.90 204 SER A N 1
ATOM 1334 C CA A SER A 1 182 ? 67.987 88.385 21.652 0.50 20.24 204 SER A CA 1
ATOM 1335 C CA B SER A 1 182 ? 67.965 88.397 21.644 0.50 20.19 204 SER A CA 1
ATOM 1336 C C . SER A 1 182 ? 67.659 88.043 23.102 1.00 19.61 204 SER A C 1
ATOM 1337 O O . SER A 1 182 ? 68.214 88.637 24.000 1.00 19.75 204 SER A O 1
ATOM 1342 N N . LYS A 1 183 ? 66.764 87.084 23.320 1.00 19.47 205 LYS A N 1
ATOM 1343 C CA . LYS A 1 183 ? 66.431 86.635 24.697 1.00 19.23 205 LYS A CA 1
ATOM 1344 C C . LYS A 1 183 ? 67.606 85.846 25.267 1.00 18.25 205 LYS A C 1
ATOM 1345 O O . LYS A 1 183 ? 68.018 86.060 26.419 1.00 18.21 205 LYS A O 1
ATOM 1351 N N . TRP A 1 184 ? 68.182 84.975 24.448 1.00 16.78 206 TRP A N 1
ATOM 1352 C CA . TRP A 1 184 ? 69.370 84.271 24.908 1.00 16.03 206 TRP A CA 1
ATOM 1353 C C . TRP A 1 184 ? 70.544 85.213 25.211 1.00 15.82 206 TRP A C 1
ATOM 1354 O O . TRP A 1 184 ? 71.356 84.953 26.108 1.00 17.31 206 TRP A O 1
ATOM 1365 N N . LEU A 1 185 ? 70.639 86.315 24.485 1.00 15.93 207 LEU A N 1
ATOM 1366 C CA . LEU A 1 185 ? 71.763 87.245 24.709 1.00 16.83 207 LEU A CA 1
ATOM 1367 C C . LEU A 1 185 ? 71.625 87.904 26.070 1.00 16.47 207 LEU A C 1
ATOM 1368 O O . LEU A 1 185 ? 72.604 88.049 26.782 1.00 16.53 207 LEU A O 1
ATOM 1373 N N . LYS A 1 186 ? 70.417 88.329 26.421 1.00 15.56 208 LYS A N 1
ATOM 1374 C CA . LYS A 1 186 ? 70.142 88.888 27.735 1.00 15.10 208 LYS A CA 1
ATOM 1375 C C . LYS A 1 186 ? 70.395 87.854 28.814 1.00 14.88 208 LYS A C 1
ATOM 1376 O O . LYS A 1 186 ? 70.993 88.169 29.844 1.00 15.07 208 LYS A O 1
ATOM 1382 N N . PHE A 1 187 ? 69.956 86.614 28.556 1.00 15.41 209 PHE A N 1
ATOM 1383 C CA . PHE A 1 187 ? 70.208 85.484 29.491 1.00 15.09 209 PHE A CA 1
ATOM 1384 C C . PHE A 1 187 ? 71.712 85.327 29.713 1.00 15.30 209 PHE A C 1
ATOM 1385 O O . PHE A 1 187 ? 72.206 85.261 30.875 1.00 14.24 209 PHE A O 1
ATOM 1393 N N . ALA A 1 188 ? 72.455 85.310 28.617 1.00 14.49 210 ALA A N 1
ATOM 1394 C CA . ALA A 1 188 ? 73.892 85.104 28.687 1.00 14.95 210 ALA A CA 1
ATOM 1395 C C . ALA A 1 188 ? 74.608 86.234 29.462 1.00 15.34 210 ALA A C 1
ATOM 1396 O O . ALA A 1 188 ? 75.502 85.968 30.269 1.00 14.51 210 ALA A O 1
ATOM 1398 N N . ASN A 1 189 ? 74.242 87.479 29.188 1.00 15.43 211 ASN A N 1
ATOM 1399 C CA . ASN A 1 189 ? 74.822 88.618 29.924 1.00 14.86 211 ASN A CA 1
ATOM 1400 C C . ASN A 1 189 ? 74.425 88.640 31.380 1.00 15.09 211 ASN A C 1
ATOM 1401 O O . ASN A 1 189 ? 75.227 89.024 32.234 1.00 15.24 211 ASN A O 1
ATOM 1406 N N . THR A 1 190 ? 73.221 88.172 31.695 1.00 14.42 212 THR A N 1
ATOM 1407 C CA . THR A 1 190 ? 72.773 88.159 33.079 1.00 15.16 212 THR A CA 1
ATOM 1408 C C . THR A 1 190 ? 73.549 87.062 33.832 1.00 14.25 212 THR A C 1
ATOM 1409 O O . THR A 1 190 ? 73.939 87.233 34.988 1.00 14.91 212 THR A O 1
ATOM 1413 N N . LEU A 1 191 ? 73.792 85.955 33.161 1.00 14.64 213 LEU A N 1
ATOM 1414 C CA . LEU A 1 191 ? 74.645 84.889 33.734 1.00 14.59 213 LEU A CA 1
ATOM 1415 C C . LEU A 1 191 ? 76.051 85.376 33.952 1.00 14.63 213 LEU A C 1
ATOM 1416 O O . LEU A 1 191 ? 76.663 85.134 35.025 1.00 15.66 213 LEU A O 1
ATOM 1421 N N . LYS A 1 192 ? 76.552 86.103 32.969 1.00 13.79 214 LYS A N 1
ATOM 1422 C CA . LYS A 1 192 ? 77.874 86.722 33.077 1.00 13.90 214 LYS A CA 1
ATOM 1423 C C . LYS A 1 192 ? 77.905 87.623 34.311 1.00 14.17 214 LYS A C 1
ATOM 1424 O O . LYS A 1 192 ? 78.831 87.571 35.098 1.00 13.85 214 LYS A O 1
ATOM 1430 N N . LEU A 1 193 ? 76.855 88.409 34.514 1.00 13.58 215 LEU A N 1
ATOM 1431 C CA . LEU A 1 193 ? 76.786 89.285 35.699 1.00 14.33 215 LEU A CA 1
ATOM 1432 C C . LEU A 1 193 ? 76.663 88.501 37.020 1.00 13.91 215 LEU A C 1
ATOM 1433 O O . LEU A 1 193 ? 77.345 88.852 38.013 1.00 15.35 215 LEU A O 1
ATOM 1438 N N . ARG A 1 194 ? 75.859 87.441 37.026 1.00 14.72 216 ARG A N 1
ATOM 1439 C CA . ARG A 1 194 ? 75.766 86.529 38.214 1.00 14.38 216 ARG A CA 1
ATOM 1440 C C . ARG A 1 194 ? 77.134 85.986 38.602 1.00 13.79 216 ARG A C 1
ATOM 1441 O O . ARG A 1 194 ? 77.562 86.040 39.785 1.00 14.35 216 ARG A O 1
ATOM 1457 N N . ALA A 1 196 ? 80.131 87.183 37.740 1.00 14.95 218 ALA A N 1
ATOM 1458 C CA . ALA A 1 196 ? 80.995 88.291 38.119 1.00 14.55 218 ALA A CA 1
ATOM 1459 C C . ALA A 1 196 ? 80.773 88.655 39.594 1.00 14.43 218 ALA A C 1
ATOM 1460 O O . ALA A 1 196 ? 81.718 88.788 40.359 1.00 14.46 218 ALA A O 1
ATOM 1462 N N . ILE A 1 197 ? 79.514 88.806 39.995 1.00 14.30 219 ILE A N 1
ATOM 1463 C CA . ILE A 1 197 ? 79.181 89.097 41.405 1.00 15.03 219 ILE A CA 1
ATOM 1464 C C . ILE A 1 197 ? 79.685 87.956 42.301 1.00 15.26 219 ILE A C 1
ATOM 1465 O O . ILE A 1 197 ? 80.268 88.196 43.353 1.00 16.17 219 ILE A O 1
ATOM 1470 N N . ARG A 1 198 ? 79.553 86.719 41.834 1.00 15.18 220 ARG A N 1
ATOM 1471 C CA . ARG A 1 198 ? 79.926 85.584 42.691 1.00 15.72 220 ARG A CA 1
ATOM 1472 C C . ARG A 1 198 ? 81.400 85.549 43.023 1.00 15.01 220 ARG A C 1
ATOM 1473 O O . ARG A 1 198 ? 81.772 85.161 44.161 1.00 15.33 220 ARG A O 1
ATOM 1481 N N . ILE A 1 199 ? 82.238 85.920 42.036 1.00 15.05 221 ILE A N 1
ATOM 1482 C CA . ILE A 1 199 ? 83.694 85.986 42.243 1.00 15.57 221 ILE A CA 1
ATOM 1483 C C . ILE A 1 199 ? 84.272 87.359 42.662 1.00 16.29 221 ILE A C 1
ATOM 1484 O O . ILE A 1 199 ? 85.534 87.519 42.732 1.00 15.46 221 ILE A O 1
ATOM 1489 N N . SER A 1 200 ? 83.375 88.281 43.045 1.00 15.22 222 SER A N 1
ATOM 1490 C CA . SER A 1 200 ? 83.724 89.681 43.225 1.00 16.32 222 SER A CA 1
ATOM 1491 C C . SER A 1 200 ? 84.466 89.907 44.532 1.00 16.27 222 SER A C 1
ATOM 1492 O O . SER A 1 200 ? 85.211 90.900 44.669 1.00 17.38 222 SER A O 1
ATOM 1495 N N . GLY A 1 201 ? 84.290 88.984 45.487 1.00 16.11 223 GLY A N 1
ATOM 1496 C CA . GLY A 1 201 ? 84.996 89.107 46.773 1.00 17.00 223 GLY A CA 1
ATOM 1497 C C . GLY A 1 201 ? 86.471 88.784 46.593 1.00 17.43 223 GLY A C 1
ATOM 1498 O O . GLY A 1 201 ? 87.379 89.499 47.100 1.00 16.23 223 GLY A O 1
ATOM 1499 N N . VAL A 1 202 ? 86.728 87.695 45.870 1.00 16.61 224 VAL A N 1
ATOM 1500 C CA . VAL A 1 202 ? 88.102 87.221 45.677 1.00 16.44 224 VAL A CA 1
ATOM 1501 C C . VAL A 1 202 ? 88.823 87.963 44.578 1.00 17.02 224 VAL A C 1
ATOM 1502 O O . VAL A 1 202 ? 90.008 88.209 44.722 1.00 16.20 224 VAL A O 1
ATOM 1506 N N . GLU A 1 203 ? 88.116 88.372 43.519 1.00 16.54 225 GLU A N 1
ATOM 1507 C CA . GLU A 1 203 ? 88.705 89.154 42.415 1.00 16.97 225 GLU A CA 1
ATOM 1508 C C . GLU A 1 203 ? 87.911 90.423 42.072 1.00 17.33 225 GLU A C 1
ATOM 1509 O O . GLU A 1 203 ? 87.189 90.488 41.041 1.00 18.06 225 GLU A O 1
ATOM 1515 N N . PRO A 1 204 ? 88.038 91.436 42.921 1.00 17.63 226 PRO A N 1
ATOM 1516 C CA . PRO A 1 204 ? 87.144 92.582 42.766 1.00 18.04 226 PRO A CA 1
ATOM 1517 C C . PRO A 1 204 ? 87.298 93.322 41.464 1.00 18.68 226 PRO A C 1
ATOM 1518 O O . PRO A 1 204 ? 86.314 93.800 40.892 1.00 19.41 226 PRO A O 1
ATOM 1522 N N . GLU A 1 205 ? 88.525 93.427 40.979 1.00 18.28 227 GLU A N 1
ATOM 1523 C CA A GLU A 1 205 ? 88.712 94.233 39.770 0.50 18.84 227 GLU A CA 1
ATOM 1524 C CA B GLU A 1 205 ? 88.849 94.188 39.775 0.50 18.86 227 GLU A CA 1
ATOM 1525 C C . GLU A 1 205 ? 88.372 93.430 38.517 1.00 17.45 227 GLU A C 1
ATOM 1526 O O . GLU A 1 205 ? 87.659 93.955 37.649 1.00 17.54 227 GLU A O 1
ATOM 1537 N N . TYR A 1 206 ? 88.770 92.164 38.430 1.00 18.38 228 TYR A N 1
ATOM 1538 C CA . TYR A 1 206 ? 88.375 91.311 37.289 1.00 18.50 228 TYR A CA 1
ATOM 1539 C C . TYR A 1 206 ? 86.841 91.198 37.233 1.00 17.75 228 TYR A C 1
ATOM 1540 O O . TYR A 1 206 ? 86.240 91.286 36.167 1.00 17.32 228 TYR A O 1
ATOM 1549 N N . ALA A 1 207 ? 86.220 91.019 38.397 1.00 16.63 229 ALA A N 1
ATOM 1550 C CA . ALA A 1 207 ? 84.771 90.930 38.492 1.00 16.33 229 ALA A CA 1
ATOM 1551 C C . ALA A 1 207 ? 84.068 92.203 37.987 1.00 16.30 229 ALA A C 1
ATOM 1552 O O . ALA A 1 207 ? 83.070 92.143 37.268 1.00 15.84 229 ALA A O 1
ATOM 1554 N N . GLN A 1 208 ? 84.527 93.354 38.442 1.00 16.28 230 GLN A N 1
ATOM 1555 C CA . GLN A 1 208 ? 83.989 94.607 37.990 1.00 16.33 230 GLN A CA 1
ATOM 1556 C C . GLN A 1 208 ? 84.017 94.728 36.469 1.00 17.03 230 GLN A C 1
ATOM 1557 O O . GLN A 1 208 ? 83.020 95.159 35.852 1.00 17.03 230 GLN A O 1
ATOM 1563 N N . THR A 1 209 ? 85.161 94.428 35.874 1.00 17.11 231 THR A N 1
ATOM 1564 C CA . THR A 1 209 ? 85.280 94.480 34.426 1.00 18.81 231 THR A CA 1
ATOM 1565 C C . THR A 1 209 ? 84.273 93.605 33.719 1.00 17.28 231 THR A C 1
ATOM 1566 O O . THR A 1 209 ? 83.563 94.042 32.805 1.00 17.87 231 THR A O 1
ATOM 1570 N N . LYS A 1 210 ? 84.167 92.352 34.139 1.00 16.61 232 LYS A N 1
ATOM 1571 C CA . LYS A 1 210 ? 83.161 91.480 33.550 1.00 16.07 232 LYS A CA 1
ATOM 1572 C C . LYS A 1 210 ? 81.702 91.955 33.772 1.00 15.54 232 LYS A C 1
ATOM 1573 O O . LYS A 1 210 ? 80.857 91.876 32.839 1.00 16.60 232 LYS A O 1
ATOM 1579 N N . ALA A 1 211 ? 81.419 92.451 34.971 1.00 15.87 233 ALA A N 1
ATOM 1580 C CA . ALA A 1 211 ? 80.056 92.900 35.308 1.00 15.01 233 ALA A CA 1
ATOM 1581 C C . ALA A 1 211 ? 79.670 94.090 34.418 1.00 15.03 233 ALA A C 1
ATOM 1582 O O . ALA A 1 211 ? 78.545 94.164 33.879 1.00 15.30 233 ALA A O 1
ATOM 1584 N N . GLN A 1 212 ? 80.583 95.031 34.280 1.00 15.34 234 GLN A N 1
ATOM 1585 C CA . GLN A 1 212 ? 80.353 96.218 33.439 1.00 15.82 234 GLN A CA 1
ATOM 1586 C C . GLN A 1 212 ? 80.166 95.846 31.960 1.00 16.28 234 GLN A C 1
ATOM 1587 O O . GLN A 1 212 ? 79.265 96.380 31.294 1.00 15.29 234 GLN A O 1
ATOM 1593 N N . GLU A 1 213 ? 80.970 94.927 31.456 1.00 15.28 235 GLU A N 1
ATOM 1594 C CA . GLU A 1 213 ? 80.733 94.372 30.121 1.00 16.24 235 GLU A CA 1
ATOM 1595 C C . GLU A 1 213 ? 79.356 93.780 29.980 1.00 16.01 235 GLU A C 1
ATOM 1596 O O . GLU A 1 213 ? 78.683 93.989 28.958 1.00 18.03 235 GLU A O 1
ATOM 1602 N N . ALA A 1 214 ? 78.959 92.969 30.970 1.00 16.72 236 ALA A N 1
ATOM 1603 C CA . ALA A 1 214 ? 77.647 92.343 30.988 1.00 15.57 236 ALA A CA 1
ATOM 1604 C C . ALA A 1 214 ? 76.536 93.371 30.915 1.00 16.57 236 ALA A C 1
ATOM 1605 O O . ALA A 1 214 ? 75.599 93.208 30.124 1.00 15.78 236 ALA A O 1
ATOM 1607 N N . VAL A 1 215 ? 76.668 94.450 31.684 1.00 16.24 237 VAL A N 1
ATOM 1608 C CA . VAL A 1 215 ? 75.647 95.492 31.713 1.00 17.08 237 VAL A CA 1
ATOM 1609 C C . VAL A 1 215 ? 75.538 96.212 30.367 1.00 17.35 237 VAL A C 1
ATOM 1610 O O . VAL A 1 215 ? 74.442 96.437 29.881 1.00 17.24 237 VAL A O 1
ATOM 1614 N N . LEU A 1 216 ? 76.672 96.462 29.731 1.00 17.32 238 LEU A N 1
ATOM 1615 C CA . LEU A 1 216 ? 76.691 97.032 28.370 1.00 16.87 238 LEU A CA 1
ATOM 1616 C C . LEU A 1 216 ? 76.128 96.052 27.324 1.00 17.86 238 LEU A C 1
ATOM 1617 O O . LEU A 1 216 ? 75.491 96.463 26.359 1.00 17.64 238 LEU A O 1
ATOM 1622 N N . GLY A 1 217 ? 76.393 94.768 27.513 1.00 17.47 239 GLY A N 1
ATOM 1623 C CA . GLY A 1 217 ? 75.909 93.756 26.598 1.00 17.78 239 GLY A CA 1
ATOM 1624 C C . GLY A 1 217 ? 74.388 93.724 26.619 1.00 17.83 239 GLY A C 1
ATOM 1625 O O . GLY A 1 217 ? 73.758 93.525 25.580 1.00 19.05 239 GLY A O 1
ATOM 1626 N N . GLY A 1 218 ? 73.815 93.874 27.812 1.00 17.08 240 GLY A N 1
ATOM 1627 C CA . GLY A 1 218 ? 72.383 93.971 27.999 1.00 17.12 240 GLY A CA 1
ATOM 1628 C C . GLY A 1 218 ? 71.864 92.800 28.820 1.00 16.84 240 GLY A C 1
ATOM 1629 O O . GLY A 1 218 ? 71.863 91.660 28.344 1.00 16.71 240 GLY A O 1
ATOM 1630 N N . VAL A 1 219 ? 71.404 93.078 30.027 1.00 17.11 241 VAL A N 1
ATOM 1631 C CA . VAL A 1 219 ? 70.875 92.015 30.895 1.00 16.07 241 VAL A CA 1
ATOM 1632 C C . VAL A 1 219 ? 69.347 92.000 30.786 1.00 16.80 241 VAL A C 1
ATOM 1633 O O . VAL A 1 219 ? 68.732 92.839 30.091 1.00 16.68 241 VAL A O 1
ATOM 1645 N N . GLU A 1 221 ? 65.582 92.776 31.541 1.00 17.03 243 GLU A N 1
ATOM 1646 C CA . GLU A 1 221 ? 64.973 94.038 31.984 1.00 17.64 243 GLU A CA 1
ATOM 1647 C C . GLU A 1 221 ? 63.483 93.957 32.309 1.00 18.43 243 GLU A C 1
ATOM 1648 O O . GLU A 1 221 ? 63.009 94.770 33.094 1.00 19.68 243 GLU A O 1
ATOM 1654 N N . SER A 1 222 ? 62.799 92.951 31.786 1.00 18.44 244 SER A N 1
ATOM 1655 C CA A SER A 1 222 ? 61.358 92.805 32.006 0.50 18.84 244 SER A CA 1
ATOM 1656 C CA B SER A 1 222 ? 61.355 92.812 31.973 0.50 17.96 244 SER A CA 1
ATOM 1657 C C . SER A 1 222 ? 60.973 91.351 32.190 1.00 18.47 244 SER A C 1
ATOM 1658 O O . SER A 1 222 ? 61.742 90.432 31.822 1.00 18.27 244 SER A O 1
ATOM 1663 N N . VAL A 1 223 ? 59.794 91.125 32.755 1.00 18.65 245 VAL A N 1
ATOM 1664 C CA . VAL A 1 223 ? 59.337 89.745 33.052 1.00 18.90 245 VAL A CA 1
ATOM 1665 C C . VAL A 1 223 ? 59.286 88.836 31.823 1.00 18.57 245 VAL A C 1
ATOM 1666 O O . VAL A 1 223 ? 59.492 87.628 31.953 1.00 19.84 245 VAL A O 1
ATOM 1670 N N . GLY A 1 224 ? 59.062 89.405 30.639 1.00 18.10 246 GLY A N 1
ATOM 1671 C CA . GLY A 1 224 ? 59.066 88.629 29.387 1.00 19.26 246 GLY A CA 1
ATOM 1672 C C . GLY A 1 224 ? 60.433 88.072 29.024 1.00 18.61 246 GLY A C 1
ATOM 1673 O O . GLY A 1 224 ? 60.562 87.245 28.136 1.00 19.72 246 GLY A O 1
ATOM 1674 N N . ASP A 1 225 ? 61.464 88.553 29.703 1.00 17.33 247 ASP A N 1
ATOM 1675 C CA . ASP A 1 225 ? 62.809 88.082 29.487 1.00 17.26 247 ASP A CA 1
ATOM 1676 C C . ASP A 1 225 ? 63.182 86.824 30.300 1.00 16.72 247 ASP A C 1
ATOM 1677 O O . ASP A 1 225 ? 64.182 86.142 30.004 1.00 16.15 247 ASP A O 1
ATOM 1682 N N . SER A 1 226 ? 62.414 86.543 31.347 1.00 15.88 248 SER A N 1
ATOM 1683 C CA . SER A 1 226 ? 62.718 85.452 32.252 1.00 14.69 248 SER A CA 1
ATOM 1684 C C . SER A 1 226 ? 62.714 84.123 31.528 1.00 15.85 248 SER A C 1
ATOM 1685 O O . SER A 1 226 ? 61.939 83.925 30.591 1.00 15.73 248 SER A O 1
ATOM 1688 N N . SER A 1 227 ? 63.557 83.205 31.985 1.00 15.44 249 SER A N 1
ATOM 1689 C CA . SER A 1 227 ? 63.678 81.879 31.393 1.00 15.42 249 SER A CA 1
ATOM 1690 C C . SER A 1 227 ? 63.015 80.819 32.243 1.00 15.03 249 SER A C 1
ATOM 1691 O O . SER A 1 227 ? 63.345 80.679 33.460 1.00 14.13 249 SER A O 1
ATOM 1694 N N . TYR A 1 228 ? 62.140 80.062 31.582 1.00 14.75 250 TYR A N 1
ATOM 1695 C CA . TYR A 1 228 ? 61.488 78.859 32.144 1.00 15.44 250 TYR A CA 1
ATOM 1696 C C . TYR A 1 228 ? 61.630 77.636 31.200 1.00 16.34 250 TYR A C 1
ATOM 1697 O O . TYR A 1 228 ? 61.662 77.791 29.982 1.00 16.90 250 TYR A O 1
ATOM 1706 N N . ASP A 1 229 ? 61.711 76.437 31.767 1.00 16.13 251 ASP A N 1
ATOM 1707 C CA . ASP A 1 229 ? 61.776 75.215 30.953 1.00 16.30 251 ASP A CA 1
ATOM 1708 C C . ASP A 1 229 ? 60.319 74.887 30.637 1.00 16.39 251 ASP A C 1
ATOM 1709 O O . ASP A 1 229 ? 59.647 74.185 31.378 1.00 15.82 251 ASP A O 1
ATOM 1714 N N . THR A 1 230 ? 59.814 75.473 29.568 1.00 17.58 252 THR A N 1
ATOM 1715 C CA . THR A 1 230 ? 58.372 75.511 29.363 1.00 18.26 252 THR A CA 1
ATOM 1716 C C . THR A 1 230 ? 57.733 74.141 29.155 1.00 19.05 252 THR A C 1
ATOM 1717 O O . THR A 1 230 ? 56.507 73.992 29.389 1.00 20.73 252 THR A O 1
ATOM 1721 N N . THR A 1 231 ? 58.515 73.184 28.663 1.00 17.57 253 THR A N 1
ATOM 1722 C CA . THR A 1 231 ? 58.022 71.807 28.456 1.00 17.34 253 THR A CA 1
ATOM 1723 C C . THR A 1 231 ? 58.453 70.861 29.574 1.00 16.72 253 THR A C 1
ATOM 1724 O O . THR A 1 231 ? 58.240 69.659 29.485 1.00 15.96 253 THR A O 1
ATOM 1728 N N . ASN A 1 232 ? 59.120 71.412 30.597 1.00 15.94 254 ASN A N 1
ATOM 1729 C CA . ASN A 1 232 ? 59.767 70.613 31.618 1.00 16.49 254 ASN A CA 1
ATOM 1730 C C . ASN A 1 232 ? 60.567 69.452 30.974 1.00 16.61 254 ASN A C 1
ATOM 1731 O O . ASN A 1 232 ? 60.397 68.277 31.311 1.00 16.90 254 ASN A O 1
ATOM 1736 N N . GLY A 1 233 ? 61.429 69.816 30.037 1.00 18.32 255 GLY A N 1
ATOM 1737 C CA . GLY A 1 233 ? 62.394 68.862 29.479 1.00 18.32 255 GLY A CA 1
ATOM 1738 C C . GLY A 1 233 ? 61.722 67.823 28.592 1.00 19.29 255 GLY A C 1
ATOM 1739 O O . GLY A 1 233 ? 62.228 66.717 28.423 1.00 20.11 255 GLY A O 1
ATOM 1740 N N . GLY A 1 234 ? 60.581 68.203 28.020 1.00 19.99 256 GLY A N 1
ATOM 1741 C CA . GLY A 1 234 ? 59.763 67.306 27.217 1.00 21.68 256 GLY A CA 1
ATOM 1742 C C . GLY A 1 234 ? 58.916 66.341 28.034 1.00 22.52 256 GLY A C 1
ATOM 1743 O O . GLY A 1 234 ? 58.144 65.531 27.458 1.00 24.49 256 GLY A O 1
ATOM 1744 N N . ILE A 1 235 ? 59.006 66.421 29.355 1.00 20.91 257 ILE A N 1
ATOM 1745 C CA . ILE A 1 235 ? 58.238 65.544 30.246 1.00 21.96 257 ILE A CA 1
ATOM 1746 C C . ILE A 1 235 ? 56.819 66.115 30.452 1.00 23.22 257 ILE A C 1
ATOM 1747 O O . ILE A 1 235 ? 55.872 65.381 30.732 1.00 22.18 257 ILE A O 1
ATOM 1752 N N . ASN A 1 236 ? 56.691 67.427 30.260 1.00 24.11 258 ASN A N 1
ATOM 1753 C CA . ASN A 1 236 ? 55.418 68.168 30.377 1.00 25.88 258 ASN A CA 1
ATOM 1754 C C . ASN A 1 236 ? 54.735 68.058 31.743 1.00 25.51 258 ASN A C 1
ATOM 1755 O O . ASN A 1 236 ? 53.519 68.289 31.901 1.00 27.91 258 ASN A O 1
ATOM 1760 N N . GLU A 1 237 ? 55.538 67.694 32.719 1.00 24.33 259 GLU A N 1
ATOM 1761 C CA . GLU A 1 237 ? 55.161 67.763 34.123 1.00 24.12 259 GLU A CA 1
ATOM 1762 C C . GLU A 1 237 ? 56.411 67.978 34.947 1.00 23.31 259 GLU A C 1
ATOM 1763 O O . GLU A 1 237 ? 57.487 67.444 34.619 1.00 23.14 259 GLU A O 1
ATOM 1769 N N . ASN A 1 238 ? 56.296 68.771 36.017 1.00 20.18 260 ASN A N 1
ATOM 1770 C CA . ASN A 1 238 ? 57.492 69.180 36.705 1.00 19.09 260 ASN A CA 1
ATOM 1771 C C . ASN A 1 238 ? 57.906 68.174 37.783 1.00 17.54 260 ASN A C 1
ATOM 1772 O O . ASN A 1 238 ? 57.089 67.414 38.306 1.00 18.79 260 ASN A O 1
ATOM 1777 N N . GLY A 1 239 ? 59.181 68.150 38.062 1.00 15.67 261 GLY A N 1
ATOM 1778 C CA . GLY A 1 239 ? 59.740 67.252 39.067 1.00 14.79 261 GLY A CA 1
ATOM 1779 C C . GLY A 1 239 ? 59.365 67.605 40.478 1.00 14.96 261 GLY A C 1
ATOM 1780 O O . GLY A 1 239 ? 59.254 66.718 41.306 1.00 15.71 261 GLY A O 1
ATOM 1781 N N . TYR A 1 240 ? 59.137 68.892 40.758 1.00 14.11 262 TYR A N 1
ATOM 1782 C CA . TYR A 1 240 ? 58.774 69.290 42.121 1.00 14.43 262 TYR A CA 1
ATOM 1783 C C . TYR A 1 240 ? 57.477 68.643 42.524 1.00 14.23 262 TYR A C 1
ATOM 1784 O O . TYR A 1 240 ? 57.347 68.215 43.666 1.00 14.58 262 TYR A O 1
ATOM 1793 N N . ALA A 1 241 ? 56.521 68.569 41.602 1.00 14.94 263 ALA A N 1
ATOM 1794 C CA . ALA A 1 241 ? 55.218 68.004 41.943 1.00 15.68 263 ALA A CA 1
ATOM 1795 C C . ALA A 1 241 ? 55.375 66.506 42.293 1.00 15.09 263 ALA A C 1
ATOM 1796 O O . ALA A 1 241 ? 54.710 66.003 43.206 1.00 15.61 263 ALA A O 1
ATOM 1798 N N . ILE A 1 242 ? 56.284 65.824 41.592 1.00 15.20 264 ILE A N 1
ATOM 1799 C CA . ILE A 1 242 ? 56.553 64.416 41.872 1.00 14.74 264 ILE A CA 1
ATOM 1800 C C . ILE A 1 242 ? 57.236 64.298 43.278 1.00 14.79 264 ILE A C 1
ATOM 1801 O O . ILE A 1 242 ? 56.751 63.540 44.116 1.00 15.10 264 ILE A O 1
ATOM 1806 N N . VAL A 1 243 ? 58.355 64.987 43.495 1.00 14.23 265 VAL A N 1
ATOM 1807 C CA . VAL A 1 243 ? 59.067 64.932 44.779 1.00 14.73 265 VAL A CA 1
ATOM 1808 C C . VAL A 1 243 ? 58.130 65.323 45.927 1.00 13.97 265 VAL A C 1
ATOM 1809 O O . VAL A 1 243 ? 58.055 64.650 46.970 1.00 13.99 265 VAL A O 1
ATOM 1813 N N . SER A 1 244 ? 57.325 66.352 45.693 1.00 13.24 266 SER A N 1
ATOM 1814 C CA . SER A 1 244 ? 56.442 66.873 46.732 1.00 13.59 266 SER A CA 1
ATOM 1815 C C . SER A 1 244 ? 55.315 65.878 47.067 1.00 14.21 266 SER A C 1
ATOM 1816 O O . SER A 1 244 ? 54.824 65.831 48.207 1.00 15.37 266 SER A O 1
ATOM 1819 N N . GLY A 1 245 ? 54.905 65.114 46.064 1.00 15.13 267 GLY A N 1
ATOM 1820 C CA . GLY A 1 245 ? 53.859 64.123 46.204 1.00 16.57 267 GLY A CA 1
ATOM 1821 C C . GLY A 1 245 ? 54.284 62.886 46.977 1.00 18.12 267 GLY A C 1
ATOM 1822 O O . GLY A 1 245 ? 53.435 62.201 47.548 1.00 19.78 267 GLY A O 1
ATOM 1823 N N . TRP A 1 246 ? 55.579 62.611 47.031 1.00 16.16 268 TRP A N 1
ATOM 1824 C CA . TRP A 1 246 ? 56.081 61.408 47.700 1.00 15.82 268 TRP A CA 1
ATOM 1825 C C . TRP A 1 246 ? 55.683 61.168 49.162 1.00 18.02 268 TRP A C 1
ATOM 1826 O O . TRP A 1 246 ? 55.234 60.047 49.470 1.00 19.16 268 TRP A O 1
ATOM 1837 N N . PRO A 1 247 ? 55.781 62.180 50.068 1.00 17.23 269 PRO A N 1
ATOM 1838 C CA . PRO A 1 247 ? 56.408 63.523 49.929 1.00 17.65 269 PRO A CA 1
ATOM 1839 C C . PRO A 1 247 ? 57.837 63.520 50.418 1.00 17.50 269 PRO A C 1
ATOM 1840 O O . PRO A 1 247 ? 58.133 62.799 51.365 1.00 20.60 269 PRO A O 1
ATOM 1844 N N . GLU A 1 248 ? 58.720 64.295 49.796 1.00 15.65 270 GLU A N 1
ATOM 1845 C CA . GLU A 1 248 ? 60.074 64.458 50.289 1.00 15.09 270 GLU A CA 1
ATOM 1846 C C . GLU A 1 248 ? 60.599 65.892 50.235 1.00 15.34 270 GLU A C 1
ATOM 1847 O O . GLU A 1 248 ? 61.754 66.109 50.556 1.00 14.71 270 GLU A O 1
ATOM 1853 N N . VAL A 1 249 ? 59.744 66.857 49.862 1.00 13.73 271 VAL A N 1
ATOM 1854 C CA . VAL A 1 249 ? 60.098 68.267 49.910 1.00 12.70 271 VAL A CA 1
ATOM 1855 C C . VAL A 1 249 ? 58.926 69.116 50.330 1.00 13.98 271 VAL A C 1
ATOM 1856 O O . VAL A 1 249 ? 57.794 68.857 49.935 1.00 13.43 271 VAL A O 1
ATOM 1860 N N . ARG A 1 250 ? 59.217 70.100 51.206 1.00 14.16 272 ARG A N 1
ATOM 1861 C CA . ARG A 1 250 ? 58.237 71.065 51.660 1.00 13.57 272 ARG A CA 1
ATOM 1862 C C . ARG A 1 250 ? 58.884 72.454 51.699 1.00 12.75 272 ARG A C 1
ATOM 1863 O O . ARG A 1 250 ? 60.069 72.599 51.475 1.00 12.44 272 ARG A O 1
ATOM 1871 N N . ALA A 1 251 ? 58.101 73.481 51.975 1.00 13.00 273 ALA A N 1
ATOM 1872 C CA . ALA A 1 251 ? 58.621 74.823 52.151 1.00 14.26 273 ALA A CA 1
ATOM 1873 C C . ALA A 1 251 ? 59.552 74.842 53.392 1.00 13.60 273 ALA A C 1
ATOM 1874 O O . ALA A 1 251 ? 59.305 74.187 54.393 1.00 14.28 273 ALA A O 1
ATOM 1876 N N . ASN A 1 252 ? 60.596 75.625 53.314 1.00 13.81 274 ASN A N 1
ATOM 1877 C CA . ASN A 1 252 ? 61.597 75.759 54.377 1.00 14.42 274 ASN A CA 1
ATOM 1878 C C . ASN A 1 252 ? 61.157 76.844 55.363 1.00 14.64 274 ASN A C 1
ATOM 1879 O O . ASN A 1 252 ? 60.665 77.920 54.989 1.00 14.66 274 ASN A O 1
ATOM 1884 N N . ALA A 1 253 ? 61.290 76.510 56.655 1.00 13.38 275 ALA A N 1
ATOM 1885 C CA . ALA A 1 253 ? 61.010 77.403 57.757 1.00 13.35 275 ALA A CA 1
ATOM 1886 C C . ALA A 1 253 ? 61.577 78.800 57.569 1.00 13.99 275 ALA A C 1
ATOM 1887 O O . ALA A 1 253 ? 60.979 79.796 57.969 1.00 14.24 275 ALA A O 1
ATOM 1889 N N . CYS A 1 254 ? 62.781 78.861 57.005 1.00 13.51 276 CYS A N 1
ATOM 1890 C CA . CYS A 1 254 ? 63.521 80.101 56.893 1.00 14.38 276 CYS A CA 1
ATOM 1891 C C . CYS A 1 254 ? 62.862 81.127 55.931 1.00 14.88 276 CYS A C 1
ATOM 1892 O O . CYS A 1 254 ? 62.457 82.179 56.377 1.00 12.30 276 CYS A O 1
ATOM 1895 N N . LEU A 1 255 ? 62.695 80.785 54.647 1.00 14.56 277 LEU A N 1
ATOM 1896 C CA . LEU A 1 255 ? 62.036 81.703 53.731 1.00 14.15 277 LEU A CA 1
ATOM 1897 C C . LEU A 1 255 ? 60.607 82.043 54.197 1.00 13.44 277 LEU A C 1
ATOM 1898 O O . LEU A 1 255 ? 60.202 83.213 54.155 1.00 13.87 277 LEU A O 1
ATOM 1903 N N . VAL A 1 256 ? 59.847 81.053 54.644 1.00 12.44 278 VAL A N 1
ATOM 1904 C CA . VAL A 1 256 ? 58.453 81.286 55.070 1.00 13.36 278 VAL A CA 1
ATOM 1905 C C . VAL A 1 256 ? 58.425 82.275 56.248 1.00 13.77 278 VAL A C 1
ATOM 1906 O O . VAL A 1 256 ? 57.622 83.198 56.292 1.00 14.06 278 VAL A O 1
ATOM 1910 N N . SER A 1 257 ? 59.298 82.077 57.233 1.00 13.29 279 SER A N 1
ATOM 1911 C CA . SER A 1 257 ? 59.392 82.996 58.394 1.00 14.35 279 SER A CA 1
ATOM 1912 C C . SER A 1 257 ? 59.807 84.425 58.024 1.00 14.28 279 SER A C 1
ATOM 1913 O O . SER A 1 257 ? 59.254 85.419 58.553 1.00 13.55 279 SER A O 1
ATOM 1916 N N . TYR A 1 258 ? 60.768 84.583 57.126 1.00 14.17 280 TYR A N 1
ATOM 1917 C CA . TYR A 1 258 ? 61.080 85.937 56.681 1.00 13.96 280 TYR A CA 1
ATOM 1918 C C . TYR A 1 258 ? 59.816 86.590 56.070 1.00 14.49 280 TYR A C 1
ATOM 1919 O O . TYR A 1 258 ? 59.443 87.727 56.389 1.00 15.37 280 TYR A O 1
ATOM 1936 N N . ASN A 1 260 ? 56.569 85.735 56.436 1.00 14.98 282 ASN A N 1
ATOM 1937 C CA . ASN A 1 260 ? 55.501 85.939 57.429 1.00 15.60 282 ASN A CA 1
ATOM 1938 C C . ASN A 1 260 ? 55.736 87.265 58.199 1.00 17.07 282 ASN A C 1
ATOM 1939 O O . ASN A 1 260 ? 54.808 88.051 58.402 1.00 17.08 282 ASN A O 1
ATOM 1944 N N . GLY A 1 261 ? 56.988 87.511 58.583 1.00 16.31 283 GLY A N 1
ATOM 1945 C CA . GLY A 1 261 ? 57.350 88.739 59.304 1.00 17.31 283 GLY A CA 1
ATOM 1946 C C . GLY A 1 261 ? 57.037 89.963 58.474 1.00 17.00 283 GLY A C 1
ATOM 1947 O O . GLY A 1 261 ? 56.585 90.979 59.006 1.00 17.82 283 GLY A O 1
ATOM 1948 N N . TYR A 1 262 ? 57.259 89.855 57.151 1.00 16.81 284 TYR A N 1
ATOM 1949 C CA . TYR A 1 262 ? 56.991 90.945 56.196 1.00 16.82 284 TYR A CA 1
ATOM 1950 C C . TYR A 1 262 ? 55.557 91.036 55.672 1.00 18.27 284 TYR A C 1
ATOM 1951 O O . TYR A 1 262 ? 55.267 91.914 54.835 1.00 19.02 284 TYR A O 1
ATOM 1960 N N . ASN A 1 263 ? 54.662 90.181 56.174 1.00 17.85 285 ASN A N 1
ATOM 1961 C CA . ASN A 1 263 ? 53.294 90.023 55.633 1.00 19.18 285 ASN A CA 1
ATOM 1962 C C . ASN A 1 263 ? 53.332 90.018 54.120 1.00 18.95 285 ASN A C 1
ATOM 1963 O O . ASN A 1 263 ? 52.537 90.662 53.464 1.00 18.81 285 ASN A O 1
ATOM 1968 N N . ASP A 1 264 ? 54.275 89.243 53.579 1.00 17.80 286 ASP A N 1
ATOM 1969 C CA . ASP A 1 264 ? 54.662 89.348 52.168 1.00 16.95 286 ASP A CA 1
ATOM 1970 C C . ASP A 1 264 ? 53.552 88.839 51.269 1.00 17.39 286 ASP A C 1
ATOM 1971 O O . ASP A 1 264 ? 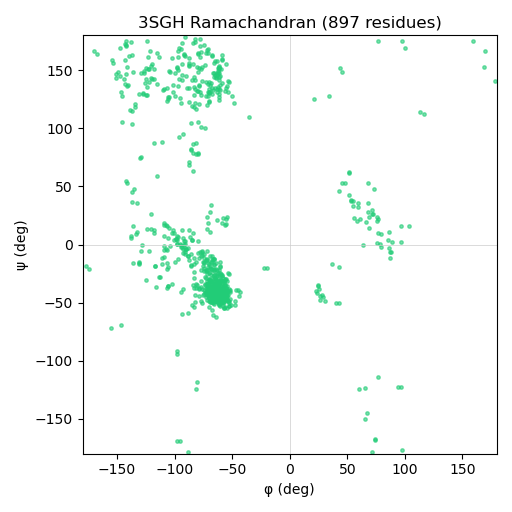53.155 87.671 51.372 1.00 17.20 286 ASP A O 1
ATOM 1976 N N . PRO A 1 265 ? 53.079 89.690 50.364 1.00 17.43 287 PRO A N 1
ATOM 1977 C CA . PRO A 1 265 ? 51.969 89.266 49.518 1.00 17.87 287 PRO A CA 1
ATOM 1978 C C . PRO A 1 265 ? 52.311 88.203 48.502 1.00 17.30 287 PRO A C 1
ATOM 1979 O O . PRO A 1 265 ? 51.412 87.660 47.866 1.00 18.64 287 PRO A O 1
ATOM 1983 N N . ARG A 1 266 ? 53.596 87.910 48.332 1.00 16.82 288 ARG A N 1
ATOM 1984 C CA . ARG A 1 266 ? 53.965 86.781 47.482 1.00 15.32 288 ARG A CA 1
ATOM 1985 C C . ARG A 1 266 ? 53.717 85.424 48.116 1.00 15.39 288 ARG A C 1
ATOM 1986 O O . ARG A 1 266 ? 53.815 84.426 47.414 1.00 14.63 288 ARG A O 1
ATOM 1994 N N . ARG A 1 267 ? 53.433 85.358 49.424 1.00 15.84 289 ARG A N 1
ATOM 1995 C CA . ARG A 1 267 ? 53.219 84.074 50.081 1.00 15.69 289 ARG A CA 1
ATOM 1996 C C . ARG A 1 267 ? 52.258 83.120 49.338 1.00 15.70 289 ARG A C 1
ATOM 1997 O O . ARG A 1 267 ? 52.644 81.974 49.075 1.00 15.02 289 ARG A O 1
ATOM 2005 N N . PRO A 1 268 ? 51.036 83.578 48.975 1.00 16.59 290 PRO A N 1
ATOM 2006 C CA . PRO A 1 268 ? 50.114 82.683 48.274 1.00 16.37 290 PRO A CA 1
ATOM 2007 C C . PRO A 1 268 ? 50.555 82.263 46.882 1.00 15.98 290 PRO A C 1
ATOM 2008 O O . PRO A 1 268 ? 50.040 81.245 46.359 1.00 15.86 290 PRO A O 1
ATOM 2012 N N . ALA A 1 269 ? 51.512 83.001 46.293 1.00 15.83 291 ALA A N 1
ATOM 2013 C CA . ALA A 1 269 ? 52.079 82.619 44.992 1.00 14.55 291 ALA A CA 1
ATOM 2014 C C . ALA A 1 269 ? 53.245 81.609 45.135 1.00 15.09 291 ALA A C 1
ATOM 2015 O O . ALA A 1 269 ? 53.642 80.950 44.167 1.00 15.76 291 ALA A O 1
ATOM 2017 N N . TYR A 1 270 ? 53.792 81.526 46.337 1.00 15.19 292 TYR A N 1
ATOM 2018 C CA . TYR A 1 270 ? 54.989 80.717 46.634 1.00 14.62 292 TYR A CA 1
ATOM 2019 C C . TYR A 1 270 ? 54.692 79.392 47.337 1.00 14.97 292 TYR A C 1
ATOM 2020 O O . TYR A 1 270 ? 55.392 78.412 47.086 1.00 15.34 292 TYR A O 1
ATOM 2029 N N . PHE A 1 271 ? 53.668 79.396 48.193 1.00 13.95 293 PHE A N 1
ATOM 2030 C CA . PHE A 1 271 ? 53.410 78.300 49.137 1.00 14.49 293 PHE A CA 1
ATOM 2031 C C . PHE A 1 271 ? 51.899 77.999 49.248 1.00 15.20 293 PHE A C 1
ATOM 2032 O O . PHE A 1 271 ? 51.053 78.861 48.944 1.00 15.39 293 PHE A O 1
ATOM 2040 N N . THR A 1 272 ? 51.566 76.819 49.775 1.00 14.87 294 THR A N 1
ATOM 2041 C CA . THR A 1 272 ? 50.215 76.524 50.239 1.00 16.34 294 THR A CA 1
ATOM 2042 C C . THR A 1 272 ? 50.170 76.690 51.742 1.00 16.00 294 THR A C 1
ATOM 2043 O O . THR A 1 272 ? 51.180 76.435 52.407 1.00 16.68 294 THR A O 1
ATOM 2047 N N . PRO A 1 273 ? 49.031 77.114 52.281 1.00 17.42 295 PRO A N 1
ATOM 2048 C CA . PRO A 1 273 ? 48.816 77.141 53.727 1.00 17.79 295 PRO A CA 1
ATOM 2049 C C . PRO A 1 273 ? 48.932 75.730 54.304 1.00 17.21 295 PRO A C 1
ATOM 2050 O O . PRO A 1 273 ? 48.539 74.759 53.640 1.00 17.46 295 PRO A O 1
ATOM 2054 N N . GLN A 1 274 ? 49.466 75.627 55.521 1.00 16.96 296 GLN A N 1
ATOM 2055 C CA . GLN A 1 274 ? 49.507 74.353 56.240 1.00 16.20 296 GLN A CA 1
ATOM 2056 C C . GLN A 1 274 ? 48.103 73.883 56.519 1.00 16.79 296 GLN A C 1
ATOM 2057 O O . GLN A 1 274 ? 47.204 74.694 56.723 1.00 16.76 296 GLN A O 1
ATOM 2063 N N . THR A 1 275 ? 47.905 72.565 56.495 1.00 17.82 297 THR A N 1
ATOM 2064 C CA . THR A 1 275 ? 46.587 71.994 56.757 1.00 18.61 297 THR A CA 1
ATOM 2065 C C . THR A 1 275 ? 46.630 70.975 57.915 1.00 18.94 297 THR A C 1
ATOM 2066 O O . THR A 1 275 ? 45.666 70.206 58.127 1.00 20.63 297 THR A O 1
ATOM 2070 N N . GLN A 1 276 ? 47.731 70.971 58.652 1.00 17.75 298 GLN A N 1
ATOM 2071 C CA . GLN A 1 276 ? 47.872 70.070 59.810 1.00 17.53 298 GLN A CA 1
ATOM 2072 C C . GLN A 1 276 ? 46.875 70.433 60.908 1.00 18.71 298 GLN A C 1
ATOM 2073 O O . GLN A 1 276 ? 46.312 69.535 61.563 1.00 18.52 298 GLN A O 1
ATOM 2079 N N . THR A 1 277 ? 46.683 71.733 61.121 1.00 18.11 299 THR A N 1
ATOM 2080 C CA . THR A 1 277 ? 45.752 72.238 62.110 1.00 18.13 299 THR A CA 1
ATOM 2081 C C . THR A 1 277 ? 44.747 73.162 61.459 1.00 19.77 299 THR A C 1
ATOM 2082 O O . THR A 1 277 ? 44.909 73.511 60.289 1.00 21.16 299 THR A O 1
ATOM 2086 N N . ALA A 1 278 ? 43.762 73.615 62.236 1.00 20.41 300 ALA A N 1
ATOM 2087 C CA . ALA A 1 278 ? 42.715 74.525 61.756 1.00 20.73 300 ALA A CA 1
ATOM 2088 C C . ALA A 1 278 ? 43.170 75.975 61.593 1.00 21.01 300 ALA A C 1
ATOM 2089 O O . ALA A 1 278 ? 42.384 76.807 61.100 1.00 21.87 300 ALA A O 1
ATOM 2091 N N . ALA A 1 279 ? 44.393 76.314 62.017 1.00 20.88 301 ALA A N 1
ATOM 2092 C CA . ALA A 1 279 ? 44.850 77.733 62.035 1.00 21.37 301 ALA A CA 1
ATOM 2093 C C . ALA A 1 279 ? 45.070 78.322 60.664 1.00 21.29 301 ALA A C 1
ATOM 2094 O O . ALA A 1 279 ? 45.021 79.530 60.496 1.00 22.68 301 ALA A O 1
ATOM 2096 N N . GLY A 1 280 ? 45.339 77.472 59.683 1.00 20.54 302 GLY A N 1
ATOM 2097 C CA . GLY A 1 280 ? 45.761 77.959 58.377 1.00 20.97 302 GLY A CA 1
ATOM 2098 C C . GLY A 1 280 ? 47.116 78.647 58.502 1.00 20.49 302 GLY A C 1
ATOM 2099 O O . GLY A 1 280 ? 47.893 78.326 59.413 1.00 18.43 302 GLY A O 1
ATOM 2100 N N . GLY A 1 281 ? 47.379 79.636 57.643 1.00 18.83 303 GLY A N 1
ATOM 2101 C CA . GLY A 1 281 ? 48.696 80.312 57.643 1.00 18.84 303 GLY A CA 1
ATOM 2102 C C . GLY A 1 281 ? 49.776 79.449 56.974 1.00 16.94 303 GLY A C 1
ATOM 2103 O O . GLY A 1 281 ? 49.541 78.294 56.639 1.00 17.87 303 GLY A O 1
ATOM 2104 N N . TYR A 1 282 ? 50.960 80.035 56.850 1.00 16.27 304 TYR A N 1
ATOM 2105 C CA . TYR A 1 282 ? 52.093 79.463 56.189 1.00 15.78 304 TYR A CA 1
ATOM 2106 C C . TYR A 1 282 ? 53.077 79.061 57.252 1.00 15.35 304 TYR A C 1
ATOM 2107 O O . TYR A 1 282 ? 53.430 79.861 58.084 1.00 16.49 304 TYR A O 1
ATOM 2116 N N . VAL A 1 283 ? 53.447 77.781 57.238 1.00 15.78 305 VAL A N 1
ATOM 2117 C CA . VAL A 1 283 ? 54.404 77.212 58.183 1.00 15.18 305 VAL A CA 1
ATOM 2118 C C . VAL A 1 283 ? 55.357 76.295 57.428 1.00 15.12 305 VAL A C 1
ATOM 2119 O O . VAL A 1 283 ? 54.955 75.253 56.841 1.00 14.68 305 VAL A O 1
ATOM 2123 N N . GLY A 1 284 ? 56.629 76.689 57.408 1.00 14.79 306 GLY A N 1
ATOM 2124 C CA . GLY A 1 284 ? 57.687 75.866 56.803 1.00 15.01 306 GLY A CA 1
ATOM 2125 C C . GLY A 1 284 ? 58.226 74.799 57.738 1.00 15.14 306 GLY A C 1
ATOM 2126 O O . GLY A 1 284 ? 57.881 74.771 58.930 1.00 15.90 306 GLY A O 1
ATOM 2127 N N . VAL A 1 285 ? 59.079 73.949 57.182 1.00 13.97 307 VAL A N 1
ATOM 2128 C CA . VAL A 1 285 ? 59.761 72.866 57.895 1.00 13.88 307 VAL A CA 1
ATOM 2129 C C . VAL A 1 285 ? 61.177 73.260 58.215 1.00 13.49 307 VAL A C 1
ATOM 2130 O O . VAL A 1 285 ? 61.906 73.727 57.342 1.00 13.33 307 VAL A O 1
ATOM 2134 N N . ARG A 1 286 ? 61.598 73.072 59.476 1.00 14.06 308 ARG A N 1
ATOM 2135 C CA . ARG A 1 286 ? 62.973 73.345 59.841 1.00 14.58 308 ARG A CA 1
ATOM 2136 C C . ARG A 1 286 ? 63.886 72.285 59.185 1.00 14.73 308 ARG A C 1
ATOM 2137 O O . ARG A 1 286 ? 63.734 71.084 59.441 1.00 15.36 308 ARG A O 1
ATOM 2145 N N . SER A 1 287 ? 64.852 72.752 58.401 1.00 13.88 309 SER A N 1
ATOM 2146 C CA . SER A 1 287 ? 65.815 71.883 57.741 1.00 13.92 309 SER A CA 1
ATOM 2147 C C . SER A 1 287 ? 66.828 71.537 58.815 1.00 15.01 309 SER A C 1
ATOM 2148 O O . SER A 1 287 ? 67.238 72.422 59.586 1.00 15.52 309 SER A O 1
ATOM 2151 N N . GLY A 1 288 ? 67.166 70.264 58.954 1.00 14.76 310 GLY A N 1
ATOM 2152 C CA . GLY A 1 288 ? 68.067 69.880 60.012 1.00 15.64 310 GLY A CA 1
ATOM 2153 C C . GLY A 1 288 ? 67.348 69.947 61.375 1.00 15.62 310 GLY A C 1
ATOM 2154 O O . GLY A 1 288 ? 67.863 70.516 62.341 1.00 15.82 310 GLY A O 1
ATOM 2155 N N . SER A 1 289 ? 66.160 69.364 61.433 1.00 15.26 311 SER A N 1
ATOM 2156 C CA . SER A 1 289 ? 65.289 69.466 62.614 1.00 15.35 311 SER A CA 1
ATOM 2157 C C . SER A 1 289 ? 65.846 68.749 63.839 1.00 16.52 311 SER A C 1
ATOM 2158 O O . SER A 1 289 ? 66.729 67.888 63.733 1.00 16.04 311 SER A O 1
ATOM 2161 N N . ALA A 1 290 ? 65.316 69.102 65.016 1.00 16.76 312 ALA A N 1
ATOM 2162 C CA . ALA A 1 290 ? 65.710 68.482 66.275 1.00 17.43 312 ALA A CA 1
ATOM 2163 C C . ALA A 1 290 ? 65.455 66.991 66.248 1.00 18.20 312 ALA A C 1
ATOM 2164 O O . ALA A 1 290 ? 66.227 66.234 66.802 1.00 18.12 312 ALA A O 1
ATOM 2166 N N . GLU A 1 291 ? 64.347 66.580 65.644 1.00 17.60 313 GLU A N 1
ATOM 2167 C CA . GLU A 1 291 ? 64.075 65.173 65.411 1.00 17.51 313 GLU A CA 1
ATOM 2168 C C . GLU A 1 291 ? 64.449 64.735 63.973 1.00 15.95 313 GLU A C 1
ATOM 2169 O O . GLU A 1 291 ? 64.465 65.545 63.030 1.00 16.91 313 GLU A O 1
ATOM 2175 N N . ILE A 1 292 ? 64.773 63.457 63.809 1.00 16.28 314 ILE A N 1
ATOM 2176 C CA . ILE A 1 292 ? 65.084 62.906 62.449 1.00 16.29 314 ILE A CA 1
ATOM 2177 C C . ILE A 1 292 ? 63.899 63.244 61.535 1.00 16.63 314 ILE A C 1
ATOM 2178 O O . ILE A 1 292 ? 62.762 63.013 61.906 1.00 17.10 314 ILE A O 1
ATOM 2183 N N . PRO A 1 293 ? 64.148 63.795 60.336 1.00 16.85 315 PRO A N 1
ATOM 2184 C CA . PRO A 1 293 ? 63.075 64.241 59.452 1.00 16.55 315 PRO A CA 1
ATOM 2185 C C . PRO A 1 293 ? 62.320 63.014 58.933 1.00 16.74 315 PRO A C 1
ATOM 2186 O O . PRO A 1 293 ? 62.956 62.067 58.514 1.00 16.52 315 PRO A O 1
ATOM 2190 N N . GLU A 1 294 ? 60.997 63.051 59.022 1.00 17.10 316 GLU A N 1
ATOM 2191 C CA . GLU A 1 294 ? 60.083 62.014 58.544 1.00 18.13 316 GLU A CA 1
ATOM 2192 C C . GLU A 1 294 ? 59.048 62.583 57.583 1.00 17.34 316 GLU A C 1
ATOM 2193 O O . GLU A 1 294 ? 58.321 63.545 57.932 1.00 17.89 316 GLU A O 1
ATOM 2199 N N . PRO A 1 295 ? 58.907 61.962 56.401 1.00 17.04 317 PRO A N 1
ATOM 2200 C CA . PRO A 1 295 ? 57.950 62.488 55.434 1.00 16.61 317 PRO A CA 1
ATOM 2201 C C . PRO A 1 295 ? 56.515 62.642 55.935 1.00 16.65 317 PRO A C 1
ATOM 2202 O O . PRO A 1 295 ? 55.897 63.638 55.640 1.00 16.32 317 PRO A O 1
ATOM 2206 N N . THR A 1 296 ? 55.985 61.644 56.635 1.00 17.58 318 THR A N 1
ATOM 2207 C CA . THR A 1 296 ? 54.585 61.694 57.027 1.00 19.48 318 THR A CA 1
ATOM 2208 C C . THR A 1 296 ? 54.315 62.768 58.087 1.00 18.82 318 THR A C 1
ATOM 2209 O O . THR A 1 296 ? 53.233 63.368 58.099 1.00 19.63 318 THR A O 1
ATOM 2213 N N . VAL A 1 297 ? 55.306 63.036 58.919 1.00 17.62 319 VAL A N 1
ATOM 2214 C CA . VAL A 1 297 ? 55.211 64.059 59.979 1.00 17.94 319 VAL A CA 1
ATOM 2215 C C . VAL A 1 297 ? 54.966 65.459 59.387 1.00 16.93 319 VAL A C 1
ATOM 2216 O O . VAL A 1 297 ? 54.171 66.227 59.928 1.00 16.22 319 VAL A O 1
ATOM 2220 N N . TYR A 1 298 ? 55.631 65.735 58.259 1.00 16.69 320 TYR A N 1
ATOM 2221 C CA . TYR A 1 298 ? 55.613 67.036 57.629 1.00 16.24 320 TYR A CA 1
ATOM 2222 C C . TYR A 1 298 ? 54.685 67.122 56.417 1.00 16.38 320 TYR A C 1
ATOM 2223 O O . TYR A 1 298 ? 54.651 68.121 55.697 1.00 16.62 320 TYR A O 1
ATOM 2232 N N . ALA A 1 299 ? 53.876 66.094 56.211 1.00 16.94 321 ALA A N 1
ATOM 2233 C CA . ALA A 1 299 ? 53.057 66.008 55.006 1.00 16.88 321 ALA A CA 1
ATOM 2234 C C . ALA A 1 299 ? 52.125 67.214 54.833 1.00 15.85 321 ALA A C 1
ATOM 2235 O O . ALA A 1 299 ? 51.879 67.646 53.712 1.00 16.84 321 ALA A O 1
ATOM 2237 N N . ASN A 1 300 ? 51.592 67.745 55.929 1.00 16.19 322 ASN A N 1
ATOM 2238 C CA . ASN A 1 300 ? 50.619 68.836 55.875 1.00 16.32 322 ASN A CA 1
ATOM 2239 C C . ASN A 1 300 ? 51.145 70.233 56.248 1.00 16.20 322 ASN A C 1
ATOM 2240 O O . ASN A 1 300 ? 50.352 71.152 56.454 1.00 16.61 322 ASN A O 1
ATOM 2245 N N . TYR A 1 301 ? 52.467 70.388 56.303 1.00 15.47 323 TYR A N 1
ATOM 2246 C CA . TYR A 1 301 ? 53.070 71.679 56.371 1.00 15.60 323 TYR A CA 1
ATOM 2247 C C . TYR A 1 301 ? 52.988 72.359 54.987 1.00 15.21 323 TYR A C 1
ATOM 2248 O O . TYR A 1 301 ? 52.607 71.717 54.011 1.00 14.96 323 TYR A O 1
ATOM 2257 N N . SER A 1 302 ? 53.342 73.640 54.904 1.00 14.36 324 SER A N 1
ATOM 2258 C CA . SER A 1 302 ? 53.293 74.348 53.629 1.00 14.29 324 SER A CA 1
ATOM 2259 C C . SER A 1 302 ? 54.111 73.671 52.522 1.00 14.64 324 SER A C 1
ATOM 2260 O O . SER A 1 302 ? 55.295 73.329 52.724 1.00 14.13 324 SER A O 1
ATOM 2263 N N . LYS A 1 303 ? 53.471 73.530 51.367 1.00 15.47 325 LYS A N 1
ATOM 2264 C CA . LYS A 1 303 ? 54.094 72.984 50.186 1.00 15.40 325 LYS A CA 1
ATOM 2265 C C . LYS A 1 303 ? 54.578 74.097 49.279 1.00 16.22 325 LYS A C 1
ATOM 2266 O O . LYS A 1 303 ? 54.162 75.257 49.391 1.00 16.76 325 LYS A O 1
ATOM 2272 N N . LEU A 1 304 ? 55.487 73.741 48.374 1.00 16.03 326 LEU A N 1
ATOM 2273 C CA . LEU A 1 304 ? 55.884 74.654 47.309 1.00 15.75 326 LEU A CA 1
ATOM 2274 C C . LEU A 1 304 ? 54.692 74.743 46.343 1.00 15.63 326 LEU A C 1
ATOM 2275 O O . LEU A 1 304 ? 54.150 73.712 45.895 1.00 15.85 326 LEU A O 1
ATOM 2280 N N . PHE A 1 305 ? 54.320 75.978 46.000 1.00 14.86 327 PHE A N 1
ATOM 2281 C CA . PHE A 1 305 ? 53.212 76.220 45.089 1.00 14.38 327 PHE A CA 1
ATOM 2282 C C . PHE A 1 305 ? 53.391 75.482 43.744 1.00 14.78 327 PHE A C 1
ATOM 2283 O O . PHE A 1 305 ? 52.442 74.939 43.173 1.00 13.60 327 PHE A O 1
ATOM 2291 N N . ILE A 1 306 ? 54.607 75.462 43.232 1.00 14.59 328 ILE A N 1
ATOM 2292 C CA . ILE A 1 306 ? 54.881 74.872 41.899 1.00 16.13 328 ILE A CA 1
ATOM 2293 C C . ILE A 1 306 ? 54.548 73.378 41.891 1.00 16.36 328 ILE A C 1
ATOM 2294 O O . ILE A 1 306 ? 54.201 72.849 40.849 1.00 18.57 328 ILE A O 1
ATOM 2299 N N . ALA A 1 307 ? 54.568 72.726 43.059 1.00 16.92 329 ALA A N 1
ATOM 2300 C CA . ALA A 1 307 ? 54.174 71.314 43.208 1.00 15.98 329 ALA A CA 1
ATOM 2301 C C . ALA A 1 307 ? 52.667 71.086 43.055 1.00 16.44 329 ALA A C 1
ATOM 2302 O O . ALA A 1 307 ? 52.262 69.915 42.855 1.00 15.75 329 ALA A O 1
ATOM 2304 N N . THR A 1 308 ? 51.858 72.150 43.141 1.00 15.93 330 THR A N 1
ATOM 2305 C CA . THR A 1 308 ? 50.401 72.021 43.192 1.00 18.00 330 THR A CA 1
ATOM 2306 C C . THR A 1 308 ? 49.757 71.881 41.809 1.00 19.14 330 THR A C 1
ATOM 2307 O O . THR A 1 308 ? 48.560 71.583 41.698 1.00 19.97 330 THR A O 1
ATOM 2311 N N . ASP A 1 309 ? 50.545 72.123 40.765 1.00 19.28 331 ASP A N 1
ATOM 2312 C CA . ASP A 1 309 ? 50.067 71.995 39.395 1.00 20.06 331 ASP A CA 1
ATOM 2313 C C . ASP A 1 309 ? 51.249 71.488 38.603 1.00 19.04 331 ASP A C 1
ATOM 2314 O O . ASP A 1 309 ? 52.138 72.258 38.271 1.00 17.94 331 ASP A O 1
ATOM 2319 N N . LYS A 1 310 ? 51.190 70.215 38.256 1.00 19.83 332 LYS A N 1
ATOM 2320 C CA . LYS A 1 310 ? 52.307 69.561 37.608 1.00 19.86 332 LYS A CA 1
ATOM 2321 C C . LYS A 1 310 ? 52.663 70.144 36.244 1.00 19.54 332 LYS A C 1
ATOM 2322 O O . LYS A 1 310 ? 53.774 69.937 35.796 1.00 19.79 332 LYS A O 1
ATOM 2328 N N . THR A 1 311 ? 51.730 70.826 35.580 1.00 19.75 333 THR A N 1
ATOM 2329 C CA . THR A 1 311 ? 52.008 71.452 34.284 1.00 20.56 333 THR A CA 1
ATOM 2330 C C . THR A 1 311 ? 52.862 72.732 34.380 1.00 19.27 333 THR A C 1
ATOM 2331 O O . THR A 1 311 ? 53.375 73.183 33.358 1.00 20.00 333 THR A O 1
ATOM 2335 N N . LEU A 1 312 ? 53.001 73.320 35.581 1.00 18.06 334 LEU A N 1
ATOM 2336 C CA . LEU A 1 312 ? 53.770 74.532 35.718 1.00 16.76 334 LEU A CA 1
ATOM 2337 C C . LEU A 1 312 ? 55.240 74.300 35.324 1.00 16.32 334 LEU A C 1
ATOM 2338 O O . LEU A 1 312 ? 55.827 73.269 35.661 1.00 15.82 334 LEU A O 1
ATOM 2343 N N . PRO A 1 313 ? 55.820 75.237 34.550 1.00 16.85 335 PRO A N 1
ATOM 2344 C CA . PRO A 1 313 ? 57.198 75.078 34.066 1.00 17.23 335 PRO A CA 1
ATOM 2345 C C . PRO A 1 313 ? 58.215 75.421 35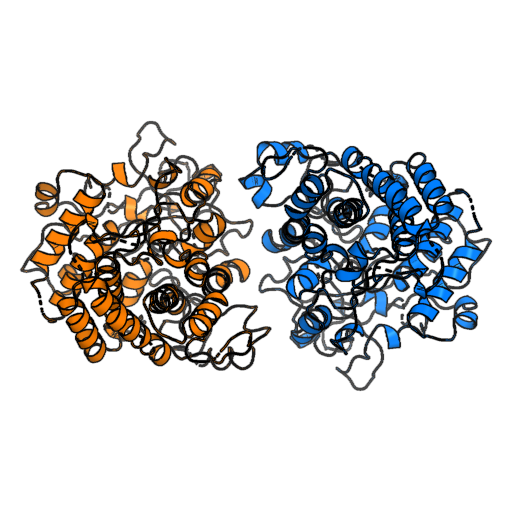.153 1.00 16.67 335 PRO A C 1
ATOM 2346 O O . PRO A 1 313 ? 58.074 76.454 35.839 1.00 18.02 335 PRO A O 1
ATOM 2350 N N . GLN A 1 314 ? 59.256 74.608 35.295 1.00 16.88 336 GLN A N 1
ATOM 2351 C CA . GLN A 1 314 ? 60.321 74.947 36.226 1.00 16.38 336 GLN A CA 1
ATOM 2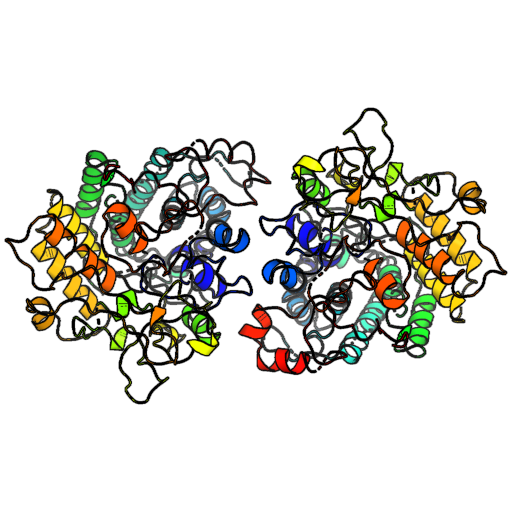352 C C . GLN A 1 314 ? 61.101 76.172 35.751 1.00 16.12 336 GLN A C 1
ATOM 2353 O O . GLN A 1 314 ? 61.434 76.278 34.564 1.00 16.42 336 GLN A O 1
ATOM 2359 N N . PRO A 1 315 ? 61.380 77.116 36.670 1.00 16.47 337 PRO A N 1
ATOM 2360 C CA . PRO A 1 315 ? 62.125 78.346 36.366 1.00 16.67 337 PRO A CA 1
ATOM 2361 C C . PRO A 1 315 ? 63.627 78.141 36.243 1.00 15.88 337 PRO A C 1
ATOM 2362 O O . PRO A 1 315 ? 64.194 77.218 36.858 1.00 17.10 337 PRO A O 1
ATOM 2366 N N . VAL A 1 316 ? 64.266 78.974 35.428 1.00 16.02 338 VAL A N 1
ATOM 2367 C CA . VAL A 1 316 ? 65.708 78.967 35.273 1.00 15.20 338 VAL A CA 1
ATOM 2368 C C . VAL A 1 316 ? 66.282 80.283 35.837 1.00 15.83 338 VAL A C 1
ATOM 2369 O O . VAL A 1 316 ? 67.106 80.261 36.746 1.00 15.23 338 VAL A O 1
ATOM 2381 N N . TYR A 1 318 ? 65.221 84.622 36.540 1.00 15.61 340 TYR A N 1
ATOM 2382 C CA . TYR A 1 318 ? 64.219 85.670 36.503 1.00 14.99 340 TYR A CA 1
ATOM 2383 C C . TYR A 1 318 ? 64.800 87.032 36.220 1.00 15.30 340 TYR A C 1
ATOM 2384 O O . TYR A 1 318 ? 65.912 87.346 36.644 1.00 14.56 340 TYR A O 1
ATOM 2393 N N . ALA A 1 319 ? 64.012 87.875 35.543 1.00 15.33 341 ALA A N 1
ATOM 2394 C CA . ALA A 1 319 ? 64.443 89.228 35.237 1.00 15.93 341 ALA A CA 1
ATOM 2395 C C . ALA A 1 319 ? 64.821 89.994 36.528 1.00 17.05 341 ALA A C 1
ATOM 2396 O O . ALA A 1 319 ? 65.758 90.815 36.518 1.00 15.81 341 ALA A O 1
ATOM 2398 N N . ALA A 1 320 ? 64.105 89.710 37.628 1.00 15.39 342 ALA A N 1
ATOM 2399 C CA . ALA A 1 320 ? 64.398 90.349 38.925 1.00 16.00 342 ALA A CA 1
ATOM 2400 C C . ALA A 1 320 ? 65.863 90.174 39.345 1.00 15.68 342 ALA A C 1
ATOM 2401 O O . ALA A 1 320 ? 66.446 91.081 39.941 1.00 16.20 342 ALA A O 1
ATOM 2403 N N . GLU A 1 321 ? 66.464 89.020 39.035 1.00 14.36 343 GLU A N 1
ATOM 2404 C CA . GLU A 1 321 ? 67.841 88.747 39.461 1.00 14.44 343 GLU A CA 1
ATOM 2405 C C . GLU A 1 321 ? 68.800 89.756 38.837 1.00 14.44 343 GLU A C 1
ATOM 2406 O O . GLU A 1 321 ? 69.738 90.198 39.507 1.00 14.04 343 GLU A O 1
ATOM 2412 N N . ALA A 1 322 ? 68.559 90.126 37.566 1.00 14.10 344 ALA A N 1
ATOM 2413 C CA . ALA A 1 322 ? 69.431 91.119 36.901 1.00 14.38 344 ALA A CA 1
ATOM 2414 C C . ALA A 1 322 ? 69.390 92.476 37.582 1.00 14.70 344 ALA A C 1
ATOM 2415 O O . ALA A 1 322 ? 70.427 93.201 37.637 1.00 15.09 344 ALA A O 1
ATOM 2417 N N . ALA A 1 323 ? 68.225 92.846 38.097 1.00 14.90 345 ALA A N 1
ATOM 2418 C CA . ALA A 1 323 ? 68.086 94.121 38.803 1.00 14.43 345 ALA A CA 1
ATOM 2419 C C . ALA A 1 323 ? 68.845 94.041 40.132 1.00 13.77 345 ALA A C 1
ATOM 2420 O O . ALA A 1 323 ? 69.603 94.943 40.484 1.00 14.81 345 ALA A O 1
ATOM 2422 N N . PHE A 1 324 ? 68.671 92.943 40.875 1.00 13.62 346 PHE A N 1
ATOM 2423 C CA . PHE A 1 324 ? 69.336 92.821 42.181 1.00 14.46 346 PHE A CA 1
ATOM 2424 C C . PHE A 1 324 ? 70.845 92.667 42.060 1.00 14.97 346 PHE A C 1
ATOM 2425 O O . PHE A 1 324 ? 71.561 93.123 42.936 1.00 15.18 346 PHE A O 1
ATOM 2433 N N . LEU A 1 325 ? 71.322 92.033 40.985 1.00 15.12 347 LEU A N 1
ATOM 2434 C CA . LEU A 1 325 ? 72.766 91.937 40.731 1.00 14.98 347 LEU A CA 1
ATOM 2435 C C . LEU A 1 325 ? 73.352 93.344 40.516 1.00 15.32 347 LEU A C 1
ATOM 2436 O O . LEU A 1 325 ? 74.407 93.702 41.084 1.00 15.74 347 LEU A O 1
ATOM 2441 N N . ARG A 1 326 ? 72.647 94.155 39.716 1.00 15.96 348 ARG A N 1
ATOM 2442 C CA . ARG A 1 326 ? 73.050 95.541 39.457 1.00 15.41 348 ARG A CA 1
ATOM 2443 C C . ARG A 1 326 ? 72.956 96.394 40.718 1.00 15.85 348 ARG A C 1
ATOM 2444 O O . ARG A 1 326 ? 73.783 97.273 40.930 1.00 15.58 348 ARG A O 1
ATOM 2452 N N . ALA A 1 327 ? 71.983 96.134 41.583 1.00 15.21 349 ALA A N 1
ATOM 2453 C CA . ALA A 1 327 ? 71.883 96.883 42.830 1.00 16.01 349 ALA A CA 1
ATOM 2454 C C . ALA A 1 327 ? 73.137 96.646 43.656 1.00 16.21 349 ALA A C 1
ATOM 2455 O O . ALA A 1 327 ? 73.720 97.580 44.161 1.00 15.79 349 ALA A O 1
ATOM 2457 N N . GLU A 1 328 ? 73.547 95.370 43.790 1.00 16.30 350 GLU A N 1
ATOM 2458 C CA . GLU A 1 328 ? 74.741 95.033 44.537 1.00 16.66 350 GLU A CA 1
ATOM 2459 C C . GLU A 1 328 ? 75.978 95.665 43.880 1.00 17.24 350 GLU A C 1
ATOM 2460 O O . GLU A 1 328 ? 76.812 96.201 44.571 1.00 18.38 350 GLU A O 1
ATOM 2466 N N . GLY A 1 329 ? 76.091 95.564 42.557 1.00 16.63 351 GLY A N 1
ATOM 2467 C CA . GLY A 1 329 ? 77.178 96.187 41.836 1.00 17.03 351 GLY A CA 1
ATOM 2468 C C . GLY A 1 329 ? 77.231 97.678 42.146 1.00 17.60 351 GLY A C 1
ATOM 2469 O O . GLY A 1 329 ? 78.310 98.225 42.398 1.00 16.30 351 GLY A O 1
ATOM 2470 N N . ALA A 1 330 ? 76.078 98.326 42.192 1.00 16.70 352 ALA A N 1
ATOM 2471 C CA . ALA A 1 330 ? 76.056 99.756 42.528 1.00 17.13 352 ALA A CA 1
ATOM 2472 C C . ALA A 1 330 ? 76.564 100.038 43.940 1.00 17.85 352 ALA A C 1
ATOM 2473 O O . ALA A 1 330 ? 77.316 101.017 44.154 1.00 17.28 352 ALA A O 1
ATOM 2475 N N . LEU A 1 331 ? 76.168 99.210 44.905 1.00 16.90 353 LEU A N 1
ATOM 2476 C CA . LEU A 1 331 ? 76.689 99.297 46.287 1.00 17.63 353 LEU A CA 1
ATOM 2477 C C . LEU A 1 331 ? 78.216 99.165 46.358 1.00 17.77 353 LEU A C 1
ATOM 2478 O O . LEU A 1 331 ? 78.881 99.761 47.232 1.00 18.19 353 LEU A O 1
ATOM 2483 N N . LYS A 1 332 ? 78.761 98.397 45.422 1.00 17.66 354 LYS A N 1
ATOM 2484 C CA . LYS A 1 332 ? 80.209 98.176 45.379 1.00 18.36 354 LYS A CA 1
ATOM 2485 C C . LYS A 1 332 ? 80.956 99.373 44.763 1.00 18.98 354 LYS A C 1
ATOM 2486 O O . LYS A 1 332 ? 82.188 99.385 44.685 1.00 20.81 354 LYS A O 1
ATOM 2492 N N . GLY A 1 333 ? 80.225 100.351 44.250 1.00 18.39 355 GLY A N 1
ATOM 2493 C CA . GLY A 1 333 ? 80.832 101.444 43.506 1.00 18.35 355 GLY A CA 1
ATOM 2494 C C . GLY A 1 333 ? 81.047 101.189 42.029 1.00 17.30 355 GLY A C 1
ATOM 2495 O O . GLY A 1 333 ? 81.712 101.995 41.366 1.00 18.17 355 GLY A O 1
ATOM 2496 N N . TRP A 1 334 ? 80.478 100.106 41.486 1.00 16.69 356 TRP A N 1
ATOM 2497 C CA . TRP A 1 334 ? 80.611 99.798 40.059 1.00 16.68 356 TRP A CA 1
ATOM 2498 C C . TRP A 1 334 ? 79.657 100.688 39.254 1.00 17.64 356 TRP A C 1
ATOM 2499 O O . TRP A 1 334 ? 78.701 101.246 39.801 1.00 18.07 356 TRP A O 1
ATOM 2510 N N . ASN A 1 335 ? 79.911 100.810 37.953 1.00 17.83 357 ASN A N 1
ATOM 2511 C CA . ASN A 1 335 ? 79.063 101.615 37.114 1.00 19.51 357 ASN A CA 1
ATOM 2512 C C . ASN A 1 335 ? 78.055 100.696 36.429 1.00 18.07 357 ASN A C 1
ATOM 2513 O O . ASN A 1 335 ? 78.415 100.013 35.488 1.00 18.60 357 ASN A O 1
ATOM 2526 N N . GLY A 1 337 ? 74.742 101.562 35.423 1.00 19.72 359 GLY A N 1
ATOM 2527 C CA . GLY A 1 337 ? 73.654 102.200 34.668 1.00 19.14 359 GLY A CA 1
ATOM 2528 C C . GLY A 1 337 ? 72.516 102.741 35.521 1.00 20.45 359 GLY A C 1
ATOM 2529 O O . GLY A 1 337 ? 71.440 103.062 35.001 1.00 21.21 359 GLY A O 1
ATOM 2530 N N . GLY A 1 338 ? 72.767 102.879 36.810 1.00 19.81 360 GLY A N 1
ATOM 2531 C CA . GLY A 1 338 ? 71.752 103.235 37.786 1.00 20.82 360 GLY A CA 1
ATOM 2532 C C . GLY A 1 338 ? 72.264 103.076 39.200 1.00 20.48 360 GLY A C 1
ATOM 2533 O O . GLY A 1 338 ? 73.298 102.430 39.448 1.00 20.58 360 GLY A O 1
ATOM 2534 N N . ASP A 1 339 ? 71.530 103.637 40.161 1.00 20.71 361 ASP A N 1
ATOM 2535 C CA . ASP A 1 339 ? 71.943 103.541 41.544 1.00 20.80 361 ASP A CA 1
ATOM 2536 C C . ASP A 1 339 ? 71.266 102.360 42.237 1.00 20.58 361 ASP A C 1
ATOM 2537 O O . ASP A 1 339 ? 70.347 101.719 41.691 1.00 18.62 361 ASP A O 1
ATOM 2542 N N . ALA A 1 340 ? 71.775 102.050 43.424 1.00 19.21 362 ALA A N 1
ATOM 2543 C CA . ALA A 1 340 ? 71.294 100.873 44.182 1.00 19.23 362 ALA A CA 1
ATOM 2544 C C . ALA A 1 340 ? 69.795 100.909 44.460 1.00 18.49 362 ALA A C 1
ATOM 2545 O O . ALA A 1 340 ? 69.105 99.916 44.257 1.00 19.07 362 ALA A O 1
ATOM 2547 N N . LYS A 1 341 ? 69.297 102.044 44.947 1.00 19.07 363 LYS A N 1
ATOM 2548 C CA . LYS A 1 341 ? 67.876 102.181 45.226 1.00 19.11 363 LYS A CA 1
ATOM 2549 C C . LYS A 1 341 ? 67.037 101.857 43.993 1.00 18.85 363 LYS A C 1
ATOM 2550 O O . LYS A 1 341 ? 66.034 101.157 44.101 1.00 19.03 363 LYS A O 1
ATOM 2556 N N . THR A 1 342 ? 67.419 102.396 42.844 1.00 19.51 364 THR A N 1
ATOM 2557 C CA . THR A 1 342 ? 66.642 102.243 41.635 1.00 18.83 364 THR A CA 1
ATOM 2558 C C . THR A 1 342 ? 66.563 100.760 41.263 1.00 17.46 364 TH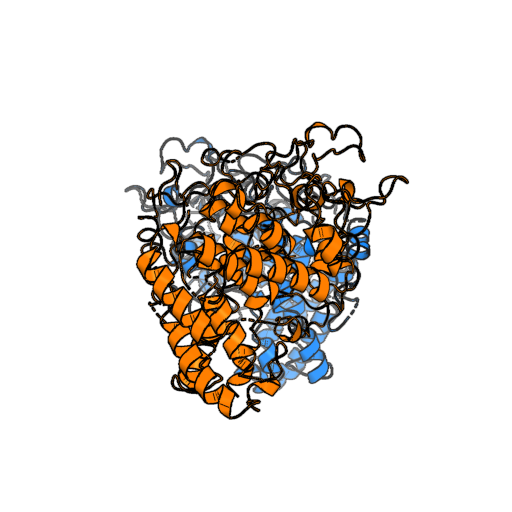R A C 1
ATOM 2559 O O . THR A 1 342 ? 65.471 100.218 41.015 1.00 18.69 364 THR A O 1
ATOM 2563 N N . PHE A 1 343 ? 67.689 100.075 41.332 1.00 16.79 365 PHE A N 1
ATOM 2564 C CA . PHE A 1 343 ? 67.707 98.657 40.998 1.00 16.11 365 PHE A CA 1
ATOM 2565 C C . PHE A 1 343 ? 67.011 97.778 42.042 1.00 15.63 365 PHE A C 1
ATOM 2566 O O . PHE A 1 343 ? 66.316 96.816 41.673 1.00 15.59 365 PHE A O 1
ATOM 2574 N N . TYR A 1 344 ? 67.157 98.135 43.323 1.00 15.45 366 TYR A N 1
ATOM 2575 C CA . TYR A 1 344 ? 66.428 97.440 44.394 1.00 16.33 366 TYR A CA 1
ATOM 2576 C C . TYR A 1 344 ? 64.917 97.481 44.177 1.00 16.84 366 TYR A C 1
ATOM 2577 O O . TYR A 1 344 ? 64.240 96.423 44.172 1.00 16.98 366 TYR A O 1
ATOM 2586 N N . GLU A 1 345 ? 64.370 98.690 44.011 1.00 17.46 367 GLU A N 1
ATOM 2587 C CA . GLU A 1 345 ? 62.949 98.831 43.811 1.00 18.93 367 GLU A CA 1
ATOM 2588 C C . GLU A 1 345 ? 62.494 98.159 42.527 1.00 19.10 367 GLU A C 1
ATOM 2589 O O . GLU A 1 345 ? 61.415 97.545 42.503 1.00 18.82 367 GLU A O 1
ATOM 2595 N N . LYS A 1 346 ? 63.326 98.242 41.485 1.00 18.56 368 LYS A N 1
ATOM 2596 C CA . LYS A 1 346 ? 63.016 97.593 40.202 1.00 17.98 368 LYS A CA 1
ATOM 2597 C C . LYS A 1 346 ? 62.903 96.088 40.409 1.00 17.02 368 LYS A C 1
ATOM 2598 O O . LYS A 1 346 ? 61.953 95.444 39.923 1.00 16.66 368 LYS A O 1
ATOM 2604 N N . GLY A 1 347 ? 63.863 95.523 41.127 1.00 16.10 369 GLY A N 1
ATOM 2605 C CA . GLY A 1 347 ? 63.900 94.093 41.421 1.00 15.26 369 GLY A CA 1
ATOM 2606 C C . GLY A 1 347 ? 62.661 93.615 42.165 1.00 15.75 369 GLY A C 1
ATOM 2607 O O . GLY A 1 347 ? 62.071 92.570 41.820 1.00 15.31 369 GLY A O 1
ATOM 2608 N N . VAL A 1 348 ? 62.277 94.361 43.197 1.00 15.04 370 VAL A N 1
ATOM 2609 C CA . VAL A 1 348 ? 61.105 93.993 44.007 1.00 15.20 370 VAL A CA 1
ATOM 2610 C C . VAL A 1 348 ? 59.862 94.056 43.124 1.00 15.84 370 VAL A C 1
ATOM 2611 O O . VAL A 1 348 ? 59.049 93.133 43.121 1.00 13.52 370 VAL A O 1
ATOM 2615 N N . ARG A 1 349 ? 59.739 95.117 42.311 1.00 15.78 371 ARG A N 1
ATOM 2616 C CA . ARG A 1 349 ? 58.551 95.240 41.443 1.00 16.98 371 ARG A CA 1
ATOM 2617 C C . ARG A 1 349 ? 58.514 94.145 40.353 1.00 15.37 371 ARG A C 1
ATOM 2618 O O . ARG A 1 349 ? 57.453 93.599 40.052 1.00 16.69 371 ARG A O 1
ATOM 2626 N N . LEU A 1 350 ? 59.673 93.778 39.808 1.00 16.07 372 LEU A N 1
ATOM 2627 C CA . LEU A 1 350 ? 59.748 92.682 38.836 1.00 15.41 372 LEU A CA 1
ATOM 2628 C C . LEU A 1 350 ? 59.330 91.351 39.441 1.00 16.37 372 LEU A C 1
ATOM 2629 O O . LEU A 1 350 ? 58.727 90.517 38.790 1.00 16.90 372 LEU A O 1
ATOM 2634 N N . SER A 1 351 ? 59.707 91.138 40.692 1.00 15.71 373 SER A N 1
ATOM 2635 C CA . SER A 1 351 ? 59.410 89.888 41.390 1.00 15.31 373 SER A CA 1
ATOM 2636 C C . SER A 1 351 ? 57.919 89.758 41.605 1.00 16.01 373 SER A C 1
ATOM 2637 O O . SER A 1 351 ? 57.331 88.693 41.376 1.00 16.19 373 SER A O 1
ATOM 2640 N N . PHE A 1 352 ? 57.290 90.829 42.077 1.00 16.54 374 PHE A N 1
ATOM 2641 C CA . PHE A 1 352 ? 55.850 90.848 42.207 1.00 16.68 374 PHE A CA 1
ATOM 2642 C C . PHE A 1 352 ? 55.196 90.602 40.856 1.00 17.15 374 PHE A C 1
ATOM 2643 O O . PHE A 1 352 ? 54.330 89.748 40.743 1.00 17.67 374 PHE A O 1
ATOM 2651 N N . GLU A 1 353 ? 55.644 91.344 39.839 1.00 16.52 375 GLU A N 1
ATOM 2652 C CA . GLU A 1 353 ? 55.100 91.205 38.514 1.00 17.48 375 GLU A CA 1
ATOM 2653 C C . GLU A 1 353 ? 55.235 89.778 37.969 1.00 17.10 375 GLU A C 1
ATOM 2654 O O . GLU A 1 353 ? 54.298 89.240 37.385 1.00 18.48 375 GLU A O 1
ATOM 2660 N N . GLU A 1 354 ? 56.416 89.194 38.120 1.00 16.88 376 GLU A N 1
ATOM 2661 C CA . GLU A 1 354 ? 56.686 87.846 37.651 1.00 16.84 376 GLU A CA 1
ATOM 2662 C C . GLU A 1 354 ? 55.644 86.846 38.153 1.00 17.92 376 GLU A C 1
ATOM 2663 O O . GLU A 1 354 ? 55.258 85.920 37.413 1.00 17.22 376 GLU A O 1
ATOM 2669 N N . PHE A 1 355 ? 55.249 87.002 39.414 1.00 18.71 377 PHE A N 1
ATOM 2670 C CA . PHE A 1 355 ? 54.304 86.090 40.058 1.00 19.62 377 PHE A CA 1
ATOM 2671 C C . PHE A 1 355 ? 52.864 86.600 40.064 1.00 21.51 377 PHE A C 1
ATOM 2672 O O . PHE A 1 355 ? 52.013 85.964 40.665 1.00 21.73 377 PHE A O 1
ATOM 2680 N N . GLY A 1 356 ? 52.598 87.733 39.434 1.00 22.18 378 GLY A N 1
ATOM 2681 C CA . GLY A 1 356 ? 51.219 88.245 39.312 1.00 22.85 378 GLY A CA 1
ATOM 2682 C C . GLY A 1 356 ? 50.625 88.765 40.607 1.00 22.80 378 GLY A C 1
ATOM 2683 O O . GLY A 1 356 ? 49.393 88.723 40.822 1.00 22.83 378 GLY A O 1
ATOM 2684 N N . VAL A 1 357 ? 51.509 89.257 41.461 1.00 21.09 379 VAL A N 1
ATOM 2685 C CA . VAL A 1 357 ? 51.154 89.753 42.769 1.00 21.96 379 VAL A CA 1
ATOM 2686 C C . VAL A 1 357 ? 51.101 91.280 42.735 1.00 22.35 379 VAL A C 1
ATOM 2687 O O . VAL A 1 357 ? 51.949 91.935 42.124 1.00 21.44 379 VAL A O 1
ATOM 2691 N N . SER A 1 358 ? 50.084 91.826 43.374 1.00 23.77 380 SER A N 1
ATOM 2692 C CA . SER A 1 358 ? 49.902 93.260 43.484 1.00 25.91 380 SER A CA 1
ATOM 2693 C C . SER A 1 358 ? 50.443 93.772 44.799 1.00 25.87 380 SER A C 1
ATOM 2694 O O . SER A 1 358 ? 50.692 93.004 45.724 1.00 24.92 380 SER A O 1
ATOM 2697 N N . GLY A 1 359 ? 50.576 95.085 44.890 1.00 25.84 381 GLY A N 1
ATOM 2698 C CA . GLY A 1 359 ? 50.917 95.716 46.164 1.00 26.09 381 GLY A CA 1
ATOM 2699 C C . GLY A 1 359 ? 52.368 96.056 46.423 1.00 24.90 381 GLY A C 1
ATOM 2700 O O . GLY A 1 359 ? 52.745 96.342 47.566 1.00 24.38 381 GLY A O 1
ATOM 2701 N N . ALA A 1 360 ? 53.180 96.065 45.377 1.00 24.09 382 ALA A N 1
ATOM 2702 C CA . ALA A 1 360 ? 54.593 96.402 45.545 1.00 24.07 382 ALA A CA 1
ATOM 2703 C C . ALA A 1 360 ? 54.840 97.800 46.148 1.00 24.85 382 ALA A C 1
ATOM 2704 O O . ALA A 1 360 ? 55.801 97.978 46.906 1.00 24.43 382 ALA A O 1
ATOM 2706 N N . ASP A 1 361 ? 53.962 98.767 45.831 1.00 25.90 383 ASP A N 1
ATOM 2707 C CA . ASP A 1 361 ? 54.118 100.156 46.290 1.00 27.33 383 ASP A CA 1
ATOM 2708 C C . ASP A 1 361 ? 54.077 100.212 47.792 1.00 26.86 383 ASP A C 1
ATOM 2709 O O . ASP A 1 361 ? 54.970 100.747 48.440 1.00 26.16 383 ASP A O 1
ATOM 2714 N N . ASP A 1 362 ? 53.034 99.625 48.358 1.00 26.90 384 ASP A N 1
ATOM 2715 C CA . ASP A 1 362 ? 52.849 99.693 49.784 1.00 27.43 384 ASP A CA 1
ATOM 2716 C C . ASP A 1 362 ? 53.853 98.782 50.495 1.00 24.97 384 ASP A C 1
ATOM 2717 O O . ASP A 1 362 ? 54.360 99.128 51.554 1.00 24.39 384 ASP A O 1
ATOM 2722 N N . TYR A 1 363 ? 54.199 97.648 49.876 1.00 23.46 385 TYR A N 1
ATOM 2723 C CA . TYR A 1 363 ? 55.286 96.813 50.393 1.00 21.84 385 TYR A CA 1
ATOM 2724 C C . TYR A 1 363 ? 56.598 97.585 50.504 1.00 21.17 385 TYR A C 1
ATOM 2725 O O . TYR A 1 363 ? 57.310 97.496 51.510 1.00 20.77 385 TYR A O 1
ATOM 2734 N N . LEU A 1 364 ? 56.944 98.334 49.462 1.00 20.52 386 LEU A N 1
ATOM 2735 C CA . LEU A 1 364 ? 58.205 99.034 49.414 1.00 20.59 386 LEU A CA 1
ATOM 2736 C C . LEU A 1 364 ? 58.236 100.229 50.364 1.00 20.76 386 LEU A C 1
ATOM 2737 O O . LEU A 1 364 ? 59.314 100.830 50.564 1.00 22.48 386 LEU A O 1
ATOM 2742 N N . ALA A 1 365 ? 57.069 100.616 50.859 1.00 21.98 387 ALA A N 1
ATOM 2743 C CA . ALA A 1 365 ? 56.927 101.703 51.832 1.00 22.60 387 ALA A CA 1
ATOM 2744 C C . ALA A 1 365 ? 56.980 101.183 53.274 1.00 23.70 387 ALA A C 1
ATOM 2745 O O . ALA A 1 365 ? 56.867 101.987 54.230 1.00 23.77 387 ALA A O 1
ATOM 2747 N N . ASP A 1 366 ? 57.147 99.877 53.452 1.00 22.59 388 ASP A N 1
ATOM 2748 C CA . ASP A 1 366 ? 57.135 99.279 54.787 1.00 22.29 388 ASP A CA 1
ATOM 2749 C C . ASP A 1 366 ? 58.472 99.467 55.495 1.00 22.51 388 ASP A C 1
ATOM 2750 O O . ASP A 1 366 ? 59.455 98.802 55.182 1.00 21.58 388 ASP A O 1
ATOM 2755 N N . ALA A 1 367 ? 58.505 100.387 56.460 1.00 22.89 389 ALA A N 1
ATOM 2756 C CA . ALA A 1 367 ? 59.718 100.666 57.218 1.00 22.89 389 ALA A CA 1
ATOM 2757 C C . ALA A 1 367 ? 59.787 99.945 58.584 1.00 22.97 389 ALA A C 1
ATOM 2758 O O . ALA A 1 367 ? 60.768 100.090 59.293 1.00 23.39 389 ALA A O 1
ATOM 2760 N N . THR A 1 368 ? 58.777 99.154 58.926 1.00 23.42 390 THR A N 1
ATOM 2761 C CA . THR A 1 368 ? 58.626 98.672 60.312 1.00 23.16 390 THR A CA 1
ATOM 2762 C C . THR A 1 368 ? 58.760 97.138 60.447 1.00 22.69 390 THR A C 1
ATOM 2763 O O . THR A 1 368 ? 59.299 96.623 61.456 1.00 21.93 390 THR A O 1
ATOM 2767 N N . SER A 1 369 ? 58.249 96.413 59.457 1.00 21.37 391 SER A N 1
ATOM 2768 C CA . SER A 1 369 ? 58.161 94.982 59.549 1.00 21.08 391 SER A CA 1
ATOM 2769 C C . SER A 1 369 ? 59.540 94.321 59.491 1.00 21.00 391 SER A C 1
ATOM 2770 O O . SER A 1 369 ? 60.376 94.702 58.682 1.00 20.95 391 SER A O 1
ATOM 2773 N N . ILE A 1 370 ? 59.761 93.330 60.345 1.00 19.55 392 ILE A N 1
ATOM 2774 C CA . ILE A 1 370 ? 61.056 92.636 60.358 1.00 19.72 392 ILE A CA 1
ATOM 2775 C C . ILE A 1 370 ? 60.876 91.145 60.134 1.00 19.11 392 ILE A C 1
ATOM 2776 O O . ILE A 1 370 ? 59.773 90.611 60.293 1.00 19.00 392 ILE A O 1
ATOM 2781 N N . PRO A 1 371 ? 61.947 90.458 59.744 1.00 19.00 393 PRO A N 1
ATOM 2782 C CA . PRO A 1 371 ? 61.823 89.032 59.461 1.00 17.69 393 PRO A CA 1
ATOM 2783 C C . PRO A 1 371 ? 61.315 88.268 60.691 1.00 17.82 393 PRO A C 1
ATOM 2784 O O . PRO A 1 371 ? 61.665 88.571 61.825 1.00 18.47 393 PRO A O 1
ATOM 2788 N N . GLY A 1 372 ? 60.418 87.323 60.456 1.00 17.25 394 GLY A N 1
ATOM 2789 C CA . GLY A 1 372 ? 59.720 86.607 61.517 1.00 16.80 394 GLY A CA 1
ATOM 2790 C C . GLY A 1 372 ? 60.543 85.514 62.157 1.00 17.95 394 GLY A C 1
ATOM 2791 O O . GLY A 1 372 ? 61.437 84.911 61.527 1.00 17.84 394 GLY A O 1
ATOM 2792 N N . ASN A 1 373 ? 60.244 85.254 63.417 1.00 17.76 395 ASN A N 1
ATOM 2793 C CA . ASN A 1 373 ? 60.827 84.099 64.082 1.00 18.17 395 ASN A CA 1
ATOM 2794 C C . ASN A 1 373 ? 60.043 82.882 63.649 1.00 18.82 395 ASN A C 1
ATOM 2795 O O . ASN A 1 373 ? 58.930 83.017 63.139 1.00 19.37 395 ASN A O 1
ATOM 2800 N N . TYR A 1 374 ? 60.606 81.703 63.873 1.00 17.98 396 TYR A N 1
ATOM 2801 C CA . TYR A 1 374 ? 59.961 80.483 63.468 1.00 17.52 396 TYR A CA 1
ATOM 2802 C C . TYR A 1 374 ? 59.497 79.721 64.688 1.00 17.31 396 TYR A C 1
ATOM 2803 O O . TYR A 1 374 ? 60.273 79.555 65.619 1.00 16.32 396 TYR A O 1
ATOM 2812 N N . VAL A 1 375 ? 58.253 79.256 64.661 1.00 17.96 397 VAL A N 1
ATOM 2813 C CA . VAL A 1 375 ? 57.744 78.330 65.676 1.00 18.74 397 VAL A CA 1
ATOM 2814 C C . VAL A 1 375 ? 57.207 77.112 64.959 1.00 17.40 397 VAL A C 1
ATOM 2815 O O . VAL A 1 375 ? 56.612 77.212 63.867 1.00 16.73 397 VAL A O 1
ATOM 2819 N N . ASP A 1 376 ? 57.431 75.954 65.569 1.00 16.54 398 ASP A N 1
ATOM 2820 C CA . ASP A 1 376 ? 56.899 74.709 65.084 1.00 15.96 398 ASP A CA 1
ATOM 2821 C C . ASP A 1 376 ? 55.959 74.122 66.120 1.00 15.80 398 ASP A C 1
ATOM 2822 O O . ASP A 1 376 ? 56.374 73.354 67.003 1.00 16.65 398 ASP A O 1
ATOM 2827 N N . ASN A 1 377 ? 54.693 74.536 66.028 1.00 17.91 399 ASN A N 1
ATOM 2828 C CA . ASN A 1 377 ? 53.651 74.142 66.954 1.00 20.37 399 ASN A CA 1
ATOM 2829 C C . ASN A 1 377 ? 52.641 73.194 66.326 1.00 19.86 399 ASN A C 1
ATOM 2830 O O . ASN A 1 377 ? 51.712 72.767 67.001 1.00 19.46 399 ASN A O 1
ATOM 2835 N N . LEU A 1 378 ? 52.799 72.872 65.045 1.00 19.81 400 LEU A N 1
ATOM 2836 C CA . LEU A 1 378 ? 51.759 72.104 64.346 1.00 19.16 400 LEU A CA 1
ATOM 2837 C C . LEU A 1 378 ? 51.690 70.667 64.848 1.00 20.90 400 LEU A C 1
ATOM 2838 O O . LEU A 1 378 ? 50.593 70.079 64.927 1.00 21.01 400 LEU A O 1
ATOM 2843 N N . ILE A 1 379 ? 52.854 70.106 65.147 1.00 20.92 401 ILE A N 1
ATOM 2844 C CA . ILE A 1 379 ? 52.994 68.745 65.676 1.00 21.50 401 ILE A CA 1
ATOM 2845 C C . ILE A 1 379 ? 53.570 68.913 67.089 1.00 21.83 401 ILE A C 1
ATOM 2846 O O . ILE A 1 379 ? 54.473 69.710 67.308 1.00 21.04 401 ILE A O 1
ATOM 2851 N N . ALA A 1 380 ? 53.057 68.135 68.042 1.00 22.55 402 ALA A N 1
ATOM 2852 C CA . ALA A 1 380 ? 53.491 68.223 69.421 1.00 22.10 402 ALA A CA 1
ATOM 2853 C C . ALA A 1 380 ? 54.952 67.794 69.571 1.00 20.36 402 ALA A C 1
ATOM 2854 O O . ALA A 1 380 ? 55.462 66.918 68.864 1.00 19.44 402 ALA A O 1
ATOM 2856 N N . GLY A 1 381 ? 55.619 68.418 70.516 1.00 20.20 403 GLY A N 1
ATOM 2857 C CA . GLY A 1 381 ? 56.994 68.033 70.832 1.00 20.58 403 GLY A CA 1
ATOM 2858 C C . GLY A 1 381 ? 58.016 68.533 69.813 1.00 19.99 403 GLY A C 1
ATOM 2859 O O . GLY A 1 381 ? 59.103 67.981 69.724 1.00 21.49 403 GLY A O 1
ATOM 2860 N N . HIS A 1 382 ? 57.683 69.587 69.057 1.00 19.47 404 HIS A N 1
ATOM 2861 C CA . HIS A 1 382 ? 58.580 70.095 68.008 1.00 18.87 404 HIS A CA 1
ATOM 2862 C C . HIS A 1 382 ? 59.219 71.443 68.340 1.00 18.08 404 HIS A C 1
ATOM 2863 O O . HIS A 1 382 ? 59.834 72.067 67.447 1.00 18.19 404 HIS A O 1
ATOM 2870 N N . THR A 1 383 ? 59.036 71.944 69.571 1.00 19.01 405 THR A N 1
ATOM 2871 C CA . THR A 1 383 ? 59.554 73.283 69.891 1.00 18.89 405 THR A CA 1
ATOM 2872 C C . THR A 1 383 ? 61.076 73.398 69.868 1.00 17.80 405 THR A C 1
ATOM 2873 O O . THR A 1 383 ? 61.579 74.505 69.850 1.00 18.23 405 THR A O 1
ATOM 2877 N N . GLY A 1 384 ? 61.792 72.281 69.827 1.00 16.54 406 GLY A N 1
ATOM 2878 C CA . GLY A 1 384 ? 63.232 72.281 69.597 1.00 17.57 406 GLY A CA 1
ATOM 2879 C C . GLY A 1 384 ? 63.613 72.724 68.184 1.00 17.53 406 GLY A C 1
ATOM 2880 O O . GLY A 1 384 ? 64.791 73.000 67.915 1.00 17.42 406 GLY A O 1
ATOM 2881 N N . ASN A 1 385 ? 62.605 72.848 67.307 1.00 16.36 407 ASN A N 1
ATOM 2882 C CA . ASN A 1 385 ? 62.784 73.407 65.987 1.00 16.28 407 ASN A CA 1
ATOM 2883 C C . ASN A 1 385 ? 62.625 74.916 65.938 1.00 16.83 407 ASN A C 1
ATOM 2884 O O . ASN A 1 385 ? 62.942 75.526 64.915 1.00 15.73 407 ASN A O 1
ATOM 2889 N N . ASN A 1 386 ? 62.147 75.525 67.030 1.00 16.94 408 ASN A N 1
ATOM 2890 C CA . ASN A 1 386 ? 61.898 76.954 67.019 1.00 18.18 408 ASN A CA 1
ATOM 2891 C C . ASN A 1 386 ? 63.208 77.729 66.796 1.00 17.68 408 ASN A C 1
ATOM 2892 O O . ASN A 1 386 ? 64.263 77.313 67.223 1.00 18.83 408 ASN A O 1
ATOM 2897 N N . TYR A 1 387 ? 63.132 78.874 66.123 1.00 17.84 409 TYR A N 1
ATOM 2898 C CA . TYR A 1 387 ? 64.330 79.615 65.770 1.00 16.68 409 TYR A CA 1
ATOM 2899 C C . TYR A 1 387 ? 64.101 81.124 65.780 1.00 16.43 409 TYR A C 1
ATOM 2900 O O . TYR A 1 387 ? 63.125 81.618 65.225 1.00 16.95 409 TYR A O 1
ATOM 2909 N N . THR A 1 388 ? 65.004 81.837 66.440 1.00 17.32 410 THR A N 1
ATOM 2910 C CA . THR A 1 388 ? 64.996 83.301 66.456 1.00 16.16 410 THR A CA 1
ATOM 2911 C C . THR A 1 388 ? 65.716 83.834 65.222 1.00 16.64 410 THR A C 1
ATOM 2912 O O . THR A 1 388 ? 66.902 83.546 64.989 1.00 16.51 410 THR A O 1
ATOM 2916 N N . ASN A 1 389 ? 64.995 84.581 64.403 1.00 16.39 411 ASN A N 1
ATOM 2917 C CA . ASN A 1 389 ? 65.579 85.129 63.174 1.00 17.67 411 ASN A CA 1
ATOM 2918 C C . ASN A 1 389 ? 66.699 86.090 63.524 1.00 18.91 411 ASN A C 1
ATOM 2919 O O . ASN A 1 389 ? 66.529 86.979 64.379 1.00 18.84 411 ASN A O 1
ATOM 2924 N N . GLN A 1 390 ? 67.854 85.925 62.883 1.00 19.01 412 GLN A N 1
ATOM 2925 C CA . GLN A 1 390 ? 68.956 86.759 63.238 1.00 19.86 412 GLN A CA 1
ATOM 2926 C C . GLN A 1 390 ? 68.968 88.021 62.400 1.00 19.07 412 GLN A C 1
ATOM 2927 O O . GLN A 1 390 ? 69.759 88.903 62.697 1.00 18.61 412 GLN A O 1
ATOM 2933 N N . SER A 1 391 ? 68.050 88.137 61.433 1.00 17.67 413 SER A N 1
ATOM 2934 C CA . SER A 1 391 ? 67.900 89.379 60.676 1.00 17.97 413 SER A CA 1
ATOM 2935 C C . SER A 1 391 ? 66.844 90.330 61.230 1.00 18.73 413 SER A C 1
ATOM 2936 O O . SER A 1 391 ? 65.760 89.905 61.664 1.00 18.66 413 SER A O 1
ATOM 2939 N N . SER A 1 392 ? 67.136 91.629 61.179 1.00 19.35 414 SER A N 1
ATOM 2940 C CA A SER A 1 392 ? 66.173 92.644 61.560 0.70 19.56 414 SER A CA 1
ATOM 2941 C CA B SER A 1 392 ? 66.176 92.654 61.572 0.30 18.92 414 SER A CA 1
ATOM 2942 C C . SER A 1 392 ? 65.907 93.590 60.406 1.00 19.57 414 SER A C 1
ATOM 2943 O O . SER A 1 392 ? 65.312 94.681 60.611 1.00 19.39 414 SER A O 1
ATOM 2948 N N . ILE A 1 393 ? 66.331 93.179 59.202 1.00 18.21 415 ILE A N 1
ATOM 2949 C CA . ILE A 1 393 ? 66.321 94.071 58.042 1.00 17.93 415 ILE A CA 1
ATOM 2950 C C . ILE A 1 393 ? 64.898 94.369 57.577 1.00 18.85 415 ILE A C 1
ATOM 2951 O O . ILE A 1 393 ? 64.075 93.470 57.387 1.00 18.04 415 ILE A O 1
ATOM 2956 N N . THR A 1 394 ? 64.604 95.650 57.381 1.00 18.32 416 THR A N 1
ATOM 2957 C CA . THR A 1 394 ? 63.303 96.085 56.938 1.00 18.76 416 THR A CA 1
ATOM 2958 C C . THR A 1 394 ? 63.297 96.285 55.431 1.00 18.65 416 THR A C 1
ATOM 2959 O O . THR A 1 394 ? 64.341 96.292 54.795 1.00 18.50 416 THR A O 1
ATOM 2963 N N . ILE A 1 395 ? 62.116 96.473 54.851 1.00 19.04 417 ILE A N 1
ATOM 2964 C CA . ILE A 1 395 ? 61.977 96.519 53.398 1.00 17.90 417 ILE A CA 1
ATOM 2965 C C . ILE A 1 395 ? 62.298 97.853 52.747 1.00 19.33 417 ILE A C 1
ATOM 2966 O O . ILE A 1 395 ? 63.064 97.917 51.774 1.00 18.45 417 ILE A O 1
ATOM 2971 N N . LYS A 1 396 ? 61.711 98.932 53.278 1.00 19.67 418 LYS A N 1
ATOM 2972 C CA A LYS A 1 396 ? 61.880 100.265 52.676 0.50 20.53 418 LYS A CA 1
ATOM 2973 C CA B LYS A 1 396 ? 61.876 100.251 52.659 0.50 20.01 418 LYS A CA 1
ATOM 2974 C C . LYS A 1 396 ? 63.345 100.639 52.577 1.00 19.82 418 LYS A C 1
ATOM 2975 O O . LYS A 1 396 ? 64.095 100.520 53.551 1.00 19.71 418 LYS A O 1
ATOM 2986 N N . TRP A 1 397 ? 63.740 101.100 51.405 1.00 19.82 419 TRP A N 1
ATOM 2987 C CA . TRP A 1 397 ? 65.091 101.568 51.165 1.00 21.29 419 TRP A CA 1
ATOM 2988 C C . TRP A 1 397 ? 65.407 102.787 52.031 1.00 23.48 419 TRP A C 1
ATOM 2989 O O . TRP A 1 397 ? 64.588 103.705 52.148 1.00 23.23 419 TRP A O 1
ATOM 3000 N N . GLU A 1 398 ? 66.583 102.739 52.645 1.00 24.80 420 GLU A N 1
ATOM 3001 C CA A GLU A 1 398 ? 67.080 103.808 53.493 0.50 26.60 420 GLU A CA 1
ATOM 3002 C CA B GLU A 1 398 ? 67.056 103.833 53.482 0.50 26.60 420 GLU A CA 1
ATOM 3003 C C . GLU A 1 398 ? 68.422 104.303 52.951 1.00 27.39 420 GLU A C 1
ATOM 3004 O O . GLU A 1 398 ? 69.414 103.595 53.031 1.00 25.84 420 GLU A O 1
ATOM 3015 N N . ASP A 1 399 ? 68.450 105.522 52.408 1.00 29.98 421 ASP A N 1
ATOM 3016 C CA . ASP A 1 399 ? 69.653 106.083 51.788 1.00 32.20 421 ASP A CA 1
ATOM 3017 C C . ASP A 1 399 ? 70.805 106.255 52.797 1.00 32.08 421 ASP A C 1
ATOM 3018 O O . ASP A 1 399 ? 71.976 106.193 52.440 1.00 32.14 421 ASP A O 1
ATOM 3023 N N . GLY A 1 400 ? 70.449 106.426 54.055 1.00 32.13 422 GLY A N 1
ATOM 3024 C CA . GLY A 1 400 ? 71.413 106.651 55.126 1.00 32.38 422 GLY A CA 1
ATOM 3025 C C . GLY A 1 400 ? 71.861 105.401 55.864 1.00 31.51 422 GLY A C 1
ATOM 3026 O O . GLY A 1 400 ? 72.721 105.498 56.726 1.00 31.79 422 GLY A O 1
ATOM 3027 N N . ALA A 1 401 ? 71.328 104.218 55.522 1.00 28.85 423 ALA A N 1
ATOM 3028 C CA . ALA A 1 401 ? 71.761 102.991 56.205 1.00 28.67 423 ALA A CA 1
ATOM 3029 C C . ALA A 1 401 ? 73.243 102.747 55.996 1.00 27.32 423 ALA A C 1
ATOM 3030 O O . ALA A 1 401 ? 73.775 103.160 55.001 1.00 26.94 423 ALA A O 1
ATOM 3032 N N . ASP A 1 402 ? 73.894 102.042 56.919 1.00 27.99 424 ASP A N 1
ATOM 3033 C CA . ASP A 1 402 ? 75.273 101.678 56.710 1.00 28.69 424 ASP A CA 1
ATOM 3034 C C . ASP A 1 402 ? 75.409 100.597 55.595 1.00 27.48 424 ASP A C 1
ATOM 3035 O O . ASP A 1 402 ? 74.399 99.995 55.161 1.00 25.42 424 ASP A O 1
ATOM 3040 N N . ASP A 1 403 ? 76.629 100.426 55.108 1.00 26.47 425 ASP A N 1
ATOM 3041 C CA . ASP A 1 403 ? 76.905 99.529 53.982 1.00 25.69 425 ASP A CA 1
ATOM 3042 C C . ASP A 1 403 ? 76.387 98.106 54.210 1.00 24.79 425 ASP A C 1
ATOM 3043 O O . ASP A 1 403 ? 75.804 97.489 53.296 1.00 23.29 425 ASP A O 1
ATOM 3048 N N . ALA A 1 404 ? 76.615 97.579 55.405 1.00 23.12 426 ALA A N 1
ATOM 3049 C CA . ALA A 1 404 ? 76.246 96.180 55.710 1.00 22.88 426 ALA A CA 1
ATOM 3050 C C . ALA A 1 404 ? 74.729 96.035 55.647 1.00 21.84 426 ALA A C 1
ATOM 3051 O O . ALA A 1 404 ? 74.208 95.000 55.186 1.00 20.97 426 ALA A O 1
ATOM 3053 N N . LYS A 1 405 ? 74.011 97.066 56.091 1.00 20.63 427 LYS A N 1
ATOM 3054 C CA A LYS A 1 405 ? 72.530 97.064 56.067 0.50 20.37 427 LYS A CA 1
ATOM 3055 C CA B LYS A 1 405 ? 72.546 96.999 56.071 0.50 20.33 427 LYS A CA 1
ATOM 3056 C C . LYS A 1 405 ? 71.985 97.178 54.639 1.00 19.81 427 LYS A C 1
ATOM 3057 O O . LYS A 1 405 ? 71.029 96.469 54.243 1.00 19.24 427 LYS A O 1
ATOM 3068 N N . LYS A 1 406 ? 72.602 98.068 53.842 1.00 19.55 428 LYS A N 1
ATOM 3069 C CA . LYS A 1 406 ? 72.210 98.185 52.426 1.00 18.58 428 LYS A CA 1
ATOM 3070 C C . LYS A 1 406 ? 72.409 96.860 51.704 1.00 18.35 428 LYS A C 1
ATOM 3071 O O . LYS A 1 406 ? 71.561 96.455 50.900 1.00 18.70 428 LYS A O 1
ATOM 3077 N N . LEU A 1 407 ? 73.518 96.200 51.972 1.00 17.25 429 LEU A N 1
ATOM 3078 C CA . LEU A 1 407 ? 73.799 94.919 51.311 1.00 17.29 429 LEU A CA 1
ATOM 3079 C C . LEU A 1 407 ? 72.813 93.846 51.745 1.00 17.10 429 LEU A C 1
ATOM 3080 O O . LEU A 1 407 ? 72.282 93.101 50.894 1.00 16.68 429 LEU A O 1
ATOM 3085 N N . GLU A 1 408 ? 72.549 93.760 53.053 1.00 18.00 430 GLU A N 1
ATOM 3086 C CA . GLU A 1 408 ? 71.627 92.741 53.555 1.00 17.35 430 GLU A CA 1
ATOM 3087 C C . GLU A 1 408 ? 70.222 92.968 52.989 1.00 16.80 430 GLU A C 1
ATOM 3088 O O . GLU A 1 408 ? 69.534 92.009 52.628 1.00 16.09 430 GLU A O 1
ATOM 3094 N N . ARG A 1 409 ? 69.835 94.227 52.869 1.00 16.42 431 ARG A N 1
ATOM 3095 C CA . ARG A 1 409 ? 68.558 94.573 52.285 1.00 17.08 431 ARG A CA 1
ATOM 3096 C C . ARG A 1 409 ? 68.451 94.092 50.835 1.00 16.05 431 ARG A C 1
ATOM 3097 O O . ARG A 1 409 ? 67.488 93.391 50.468 1.00 15.89 431 ARG A O 1
ATOM 3105 N N . VAL A 1 410 ? 69.448 94.456 50.019 1.00 15.78 432 VAL A N 1
ATOM 3106 C CA . VAL A 1 410 ? 69.493 93.979 48.635 1.00 15.39 432 VAL A CA 1
ATOM 3107 C C . VAL A 1 410 ? 69.430 92.433 48.540 1.00 14.69 432 VAL A C 1
ATOM 3108 O O . VAL A 1 410 ? 68.622 91.857 47.816 1.00 14.91 432 VAL A O 1
ATOM 3112 N N . LEU A 1 411 ? 70.343 91.752 49.233 1.00 14.38 433 LEU A N 1
ATOM 3113 C CA . LEU A 1 411 ? 70.427 90.308 49.134 1.00 14.37 433 LEU A CA 1
ATOM 3114 C C . LEU A 1 411 ? 69.263 89.547 49.756 1.00 15.27 433 LEU A C 1
ATOM 3115 O O . LEU A 1 411 ? 68.904 88.462 49.273 1.00 16.06 433 LEU A O 1
ATOM 3120 N N . THR A 1 412 ? 68.636 90.098 50.782 1.00 15.54 434 THR A N 1
ATOM 3121 C CA . THR A 1 412 ? 67.405 89.490 51.324 1.00 14.70 434 THR A CA 1
ATOM 3122 C C . THR A 1 412 ? 66.239 89.533 50.320 1.00 15.14 434 THR A C 1
ATOM 3123 O O . THR A 1 412 ? 65.559 88.506 50.098 1.00 14.87 434 THR A O 1
ATOM 3127 N N . GLN A 1 413 ? 65.936 90.707 49.753 1.00 14.39 435 GLN A N 1
ATOM 3128 C CA . GLN A 1 413 ? 64.878 90.790 48.727 1.00 14.73 435 GLN A CA 1
ATOM 3129 C C . GLN A 1 413 ? 65.276 90.000 47.465 1.00 15.04 435 GLN A C 1
ATOM 3130 O O . GLN A 1 413 ? 64.441 89.386 46.825 1.00 15.25 435 GLN A O 1
ATOM 3136 N N . LYS A 1 414 ? 66.558 89.991 47.132 1.00 14.89 436 LYS A N 1
ATOM 3137 C CA . LYS A 1 414 ? 66.987 89.178 45.990 1.00 14.51 436 LYS A CA 1
ATOM 3138 C C . LYS A 1 414 ? 66.663 87.704 46.229 1.00 14.37 436 LYS A C 1
ATOM 3139 O O . LYS A 1 414 ? 66.208 86.970 45.319 1.00 12.54 436 LYS A O 1
ATOM 3145 N N . TRP A 1 415 ? 66.951 87.258 47.457 1.00 14.72 437 TRP A N 1
ATOM 3146 C CA . TRP A 1 415 ? 66.752 85.870 47.853 1.00 14.19 437 TRP A CA 1
ATOM 3147 C C . TRP A 1 415 ? 65.273 85.494 47.839 1.00 13.50 437 TRP A C 1
ATOM 3148 O O . TRP A 1 415 ? 64.908 84.432 47.321 1.00 12.88 437 TRP A O 1
ATOM 3159 N N . ILE A 1 416 ? 64.414 86.419 48.273 1.00 13.43 438 ILE A N 1
ATOM 3160 C CA . ILE A 1 416 ? 62.981 86.175 48.241 1.00 13.07 438 ILE A CA 1
ATOM 3161 C C . ILE A 1 416 ? 62.499 86.117 46.798 1.00 14.10 438 ILE A C 1
ATOM 3162 O O . ILE A 1 416 ? 61.730 85.240 46.430 1.00 14.38 438 ILE A O 1
ATOM 3167 N N . ALA A 1 417 ? 63.040 86.997 45.956 1.00 13.53 439 ALA A N 1
ATOM 3168 C CA . ALA A 1 417 ? 62.634 87.096 44.551 1.00 14.96 439 ALA A CA 1
ATOM 3169 C C . ALA A 1 417 ? 63.040 85.858 43.715 1.00 15.25 439 ALA A C 1
ATOM 3170 O O . ALA A 1 417 ? 62.256 85.395 42.866 1.00 15.98 439 ALA A O 1
ATOM 3172 N N . CYS A 1 418 ? 64.271 85.363 43.918 1.00 15.03 440 CYS A N 1
ATOM 3173 C CA . CYS A 1 418 ? 64.794 84.271 43.102 1.00 14.40 440 CYS A CA 1
ATOM 3174 C C . CYS A 1 418 ? 64.326 82.984 43.732 1.00 14.48 440 CYS A C 1
ATOM 3175 O O . CYS A 1 418 ? 65.042 82.381 44.512 1.00 15.07 440 CYS A O 1
ATOM 3178 N N . TYR A 1 419 ? 63.082 82.598 43.429 1.00 15.01 441 TYR A N 1
ATOM 3179 C CA . TYR A 1 419 ? 62.427 81.478 44.086 1.00 15.19 441 TYR A CA 1
ATOM 3180 C C . TYR A 1 419 ? 61.610 80.676 43.090 1.00 15.40 441 TYR A C 1
ATOM 3181 O O . TYR A 1 419 ? 60.867 81.277 42.257 1.00 16.03 441 TYR A O 1
ATOM 3190 N N . PRO A 1 420 ? 61.687 79.322 43.179 1.00 15.74 442 PRO A N 1
ATOM 3191 C CA . PRO A 1 420 ? 62.632 78.493 43.907 1.00 16.00 442 PRO A CA 1
ATOM 3192 C C . PRO A 1 420 ? 63.968 78.416 43.161 1.00 15.85 442 PRO A C 1
ATOM 3193 O O . PRO A 1 420 ? 63.974 78.173 41.959 1.00 17.01 442 PRO A O 1
ATOM 3197 N N . ASP A 1 421 ? 65.067 78.692 43.857 1.00 14.36 443 ASP A N 1
ATOM 3198 C CA . ASP A 1 421 ? 66.397 78.700 43.243 1.00 15.12 443 ASP A CA 1
ATOM 3199 C C . ASP A 1 421 ? 67.281 77.922 44.217 1.00 14.16 443 ASP A C 1
ATOM 3200 O O . ASP A 1 421 ? 67.415 78.327 45.368 1.00 13.66 443 ASP A O 1
ATOM 3205 N N . PRO A 1 422 ? 67.853 76.805 43.781 1.00 14.60 444 PRO A N 1
ATOM 3206 C CA . PRO A 1 422 ? 68.563 75.928 44.725 1.00 14.99 444 PRO A CA 1
ATOM 3207 C C . PRO A 1 422 ? 69.852 76.478 45.273 1.00 13.94 444 PRO A C 1
ATOM 3208 O O . PRO A 1 422 ? 70.273 76.066 46.347 1.00 15.98 444 PRO A O 1
ATOM 3220 N N . ASN A 1 424 ? 71.057 80.180 44.857 1.00 14.50 446 ASN A N 1
ATOM 3221 C CA . ASN A 1 424 ? 71.258 81.620 45.124 1.00 15.28 446 ASN A CA 1
ATOM 3222 C C . ASN A 1 424 ? 71.504 81.929 46.595 1.00 15.05 446 ASN A C 1
ATOM 3223 O O . ASN A 1 424 ? 72.478 82.643 46.964 1.00 14.58 446 ASN A O 1
ATOM 3228 N N . GLY A 1 425 ? 70.630 81.408 47.440 1.00 12.96 447 GLY A N 1
ATOM 3229 C CA . GLY A 1 425 ? 70.762 81.663 48.875 1.00 14.29 447 GLY A CA 1
ATOM 3230 C C . GLY A 1 425 ? 72.085 81.182 49.464 1.00 13.84 447 GLY A C 1
ATOM 3231 O O . GLY A 1 425 ? 72.758 81.918 50.176 1.00 14.87 447 GLY A O 1
ATOM 3232 N N . TRP A 1 426 ? 72.436 79.926 49.161 1.00 12.93 448 TRP A N 1
ATOM 3233 C CA . TRP A 1 426 ? 73.625 79.315 49.741 1.00 13.03 448 TRP A CA 1
ATOM 3234 C C . TRP A 1 426 ? 74.875 80.022 49.227 1.00 13.87 448 TRP A C 1
ATOM 3235 O O . TRP A 1 426 ? 75.832 80.223 49.976 1.00 13.61 448 TRP A O 1
ATOM 3246 N N . ALA A 1 427 ? 74.860 80.373 47.947 1.00 13.05 449 ALA A N 1
ATOM 3247 C CA . ALA A 1 427 ? 75.998 81.053 47.348 1.00 13.10 449 ALA A CA 1
ATOM 3248 C C . ALA A 1 427 ? 76.194 82.451 47.940 1.00 13.82 449 ALA A C 1
ATOM 3249 O O . ALA A 1 427 ? 77.308 82.794 48.385 1.00 13.92 449 ALA A O 1
ATOM 3251 N N . ASP A 1 428 ? 75.130 83.246 47.998 1.00 13.70 450 ASP A N 1
ATOM 3252 C CA . ASP A 1 428 ? 75.213 84.613 48.586 1.00 13.43 450 ASP A CA 1
ATOM 3253 C C . ASP A 1 428 ? 75.557 84.541 50.074 1.00 14.09 450 ASP A C 1
ATOM 3254 O O . ASP A 1 428 ? 76.361 85.359 50.585 1.00 14.84 450 ASP A O 1
ATOM 3259 N N . PHE A 1 429 ? 75.033 83.565 50.793 1.00 13.49 451 PHE A N 1
ATOM 3260 C CA . PHE A 1 429 ? 75.382 83.438 52.202 1.00 14.07 451 PHE A CA 1
ATOM 3261 C C . PHE A 1 429 ? 76.910 83.108 52.363 1.00 14.57 451 PHE A C 1
ATOM 3262 O O . PHE A 1 429 ? 77.599 83.693 53.199 1.00 15.06 451 PHE A O 1
ATOM 3270 N N . ARG A 1 430 ? 77.406 82.165 51.573 1.00 13.98 452 ARG A N 1
ATOM 3271 C CA . ARG A 1 430 ? 78.811 81.774 51.677 1.00 14.90 452 ARG A CA 1
ATOM 3272 C C . ARG A 1 430 ? 79.704 82.944 51.276 1.00 15.16 452 ARG A C 1
ATOM 3273 O O . ARG A 1 430 ? 80.804 83.101 51.807 1.00 16.00 452 ARG A O 1
ATOM 3281 N N . ARG A 1 431 ? 79.188 83.805 50.383 1.00 15.86 453 ARG A N 1
ATOM 3282 C CA . ARG A 1 431 ? 79.992 84.932 49.887 1.00 15.83 453 ARG A CA 1
ATOM 3283 C C . ARG A 1 431 ? 79.974 86.136 50.831 1.00 15.80 453 ARG A C 1
ATOM 3284 O O . ARG A 1 431 ? 80.983 86.840 50.933 1.00 18.01 453 ARG A O 1
ATOM 3292 N N . THR A 1 432 ? 78.820 86.410 51.469 1.00 15.71 454 THR A N 1
ATOM 3293 C CA . THR A 1 432 ? 78.602 87.696 52.158 1.00 16.09 454 THR A CA 1
ATOM 3294 C C . THR A 1 432 ? 78.055 87.605 53.592 1.00 16.95 454 THR A C 1
ATOM 3295 O O . THR A 1 432 ? 78.085 88.613 54.333 1.00 18.44 454 THR A O 1
ATOM 3299 N N . GLY A 1 433 ? 77.545 86.447 53.975 1.00 16.16 455 GLY A N 1
ATOM 3300 C CA . GLY A 1 433 ? 76.777 86.270 55.208 1.00 16.76 455 GLY A CA 1
ATOM 3301 C C . GLY A 1 433 ? 75.276 86.560 55.128 1.00 17.04 455 GLY A C 1
ATOM 3302 O O . GLY A 1 433 ? 74.563 86.375 56.136 1.00 15.41 455 GLY A O 1
ATOM 3303 N N . TYR A 1 434 ? 74.816 87.007 53.952 1.00 15.51 456 TYR A N 1
ATOM 3304 C CA . TYR A 1 434 ? 73.421 87.325 53.723 1.00 15.59 456 TYR A CA 1
ATOM 3305 C C . TYR A 1 434 ? 72.913 86.559 52.497 1.00 14.60 456 TYR A C 1
ATOM 3306 O O . TYR A 1 434 ? 73.654 86.349 51.560 1.00 16.22 456 TYR A O 1
ATOM 3315 N N . PRO A 1 435 ? 71.624 86.171 52.469 1.00 15.56 457 PRO A N 1
ATOM 3316 C CA . PRO A 1 435 ? 70.677 86.233 53.568 1.00 15.61 457 PRO A CA 1
ATOM 3317 C C . PRO A 1 435 ? 71.084 85.305 54.736 1.00 15.18 457 PRO A C 1
ATOM 3318 O O . PRO A 1 435 ? 71.875 84.370 54.546 1.00 16.20 457 PRO A O 1
ATOM 3322 N N . ARG A 1 436 ? 70.580 85.594 55.931 1.00 16.02 458 ARG A N 1
ATOM 3323 C CA . ARG A 1 436 ? 70.917 84.830 57.120 1.00 16.79 458 ARG A CA 1
ATOM 3324 C C . ARG A 1 436 ? 70.095 83.543 57.207 1.00 17.67 458 ARG A C 1
ATOM 3325 O O . ARG A 1 436 ? 69.139 83.412 57.984 1.00 19.02 458 ARG A O 1
ATOM 3333 N N . ILE A 1 437 ? 70.530 82.571 56.414 1.00 17.28 459 ILE A N 1
ATOM 3334 C CA A ILE A 1 437 ? 69.848 81.275 56.277 0.50 16.96 459 ILE A CA 1
ATOM 3335 C CA B ILE A 1 437 ? 69.817 81.301 56.286 0.50 16.95 459 ILE A CA 1
ATOM 3336 C C . ILE A 1 437 ? 69.912 80.485 57.573 1.00 17.05 459 ILE A C 1
ATOM 3337 O O . ILE A 1 437 ? 70.991 80.354 58.199 1.00 17.12 459 ILE A O 1
ATOM 3346 N N . PHE A 1 438 ? 68.771 79.977 58.006 1.00 17.14 460 PHE A N 1
ATOM 3347 C CA . PHE A 1 438 ? 68.729 79.188 59.230 1.00 16.88 460 PHE A CA 1
ATOM 3348 C C . PHE A 1 438 ? 69.594 77.924 59.110 1.00 16.95 460 PHE A C 1
ATOM 3349 O O . PHE A 1 438 ? 69.358 77.094 58.226 1.00 16.52 460 PHE A O 1
ATOM 3357 N N . PRO A 1 439 ? 70.540 77.742 60.038 1.00 17.18 461 PRO A N 1
ATOM 3358 C CA . PRO A 1 439 ? 71.368 76.520 60.003 1.00 17.33 461 PRO A CA 1
ATOM 3359 C C . PRO A 1 439 ? 70.593 75.343 60.567 1.00 17.08 461 PRO A C 1
ATOM 3360 O O . PRO A 1 439 ? 69.519 75.523 61.144 1.00 16.28 461 PRO A O 1
ATOM 3364 N N . ALA A 1 440 ? 71.149 74.148 60.428 1.00 15.71 462 ALA A N 1
ATOM 3365 C CA . ALA A 1 440 ? 70.673 72.968 61.099 1.00 15.41 462 ALA A CA 1
ATOM 3366 C C . ALA A 1 440 ? 70.639 73.214 62.615 1.00 15.43 462 ALA A C 1
ATOM 3367 O O . ALA A 1 440 ? 71.429 74.024 63.145 1.00 14.95 462 ALA A O 1
ATOM 3369 N N . THR A 1 441 ? 69.780 72.472 63.313 1.00 15.86 463 THR A N 1
ATOM 3370 C CA . THR A 1 441 ? 69.803 72.452 64.768 1.00 16.44 463 THR A CA 1
ATOM 3371 C C . THR A 1 441 ? 71.158 71.939 65.302 1.00 17.48 463 THR A C 1
ATOM 3372 O O . THR A 1 441 ? 71.594 72.319 66.399 1.00 18.11 463 THR A O 1
ATOM 3376 N N . GLU A 1 442 ? 71.820 71.062 64.561 1.00 17.82 464 GLU A N 1
ATOM 3377 C CA . GLU A 1 442 ? 73.146 70.595 64.942 1.00 19.77 464 GLU A CA 1
ATOM 3378 C C . GLU A 1 442 ? 73.894 70.165 63.692 1.00 18.92 464 GLU A C 1
ATOM 3379 O O . GLU A 1 442 ? 73.272 69.773 62.707 1.00 18.09 464 GLU A O 1
ATOM 3385 N N . SER A 1 443 ? 75.215 70.188 63.771 1.00 19.02 465 SER A N 1
ATOM 3386 C CA . SER A 1 443 ? 76.044 69.610 62.752 1.00 18.80 465 SER A CA 1
ATOM 3387 C C . SER A 1 443 ? 76.421 68.195 63.142 1.00 18.87 465 SER A C 1
ATOM 3388 O O . SER A 1 443 ? 76.856 67.934 64.259 1.00 18.91 465 SER A O 1
ATOM 3399 N N . ASN A 1 445 ? 78.822 66.757 61.291 1.00 18.84 467 ASN A N 1
ATOM 3400 C CA . ASN A 1 445 ? 80.126 66.727 60.629 1.00 18.95 467 ASN A CA 1
ATOM 3401 C C . ASN A 1 445 ? 81.102 67.527 61.477 1.00 19.85 467 ASN A C 1
ATOM 3402 O O . ASN A 1 445 ? 80.864 68.684 61.786 1.00 19.23 467 ASN A O 1
ATOM 3407 N N . ALA A 1 446 ? 82.229 66.910 61.806 1.00 21.44 468 ALA A N 1
ATOM 3408 C CA . ALA A 1 446 ? 83.235 67.552 62.630 1.00 22.43 468 ALA A CA 1
ATOM 3409 C C . ALA A 1 446 ? 83.895 68.756 61.989 1.00 21.88 468 ALA A C 1
ATOM 3410 O O . ALA A 1 446 ? 84.476 69.586 62.691 1.00 22.45 468 ALA A O 1
ATOM 3412 N N . ASP A 1 447 ? 83.840 68.860 60.670 1.00 21.25 469 ASP A N 1
ATOM 3413 C CA . ASP A 1 447 ? 84.438 69.986 59.986 1.00 20.98 469 ASP A CA 1
ATOM 3414 C C . ASP A 1 447 ? 83.498 71.161 59.722 1.00 20.41 469 ASP A C 1
ATOM 3415 O O . ASP A 1 447 ? 83.947 72.200 59.206 1.00 20.56 469 ASP A O 1
ATOM 3420 N N . CYS A 1 448 ? 82.214 71.014 60.062 1.00 19.10 470 CYS A N 1
ATOM 3421 C CA . CYS A 1 448 ? 81.226 72.095 59.840 1.00 19.25 470 CYS A CA 1
ATOM 3422 C C . CYS A 1 448 ? 80.568 72.476 61.147 1.00 18.84 470 CYS A C 1
ATOM 3423 O O . CYS A 1 448 ? 80.293 71.607 61.993 1.00 19.45 470 CYS A O 1
ATOM 3426 N N . ASN A 1 449 ? 80.370 73.765 61.329 1.00 19.13 471 ASN A N 1
ATOM 3427 C CA . ASN A 1 449 ? 79.631 74.299 62.493 1.00 19.50 471 ASN A CA 1
ATOM 3428 C C . ASN A 1 449 ? 78.332 74.943 62.040 1.00 19.00 471 ASN A C 1
ATOM 3429 O O . ASN A 1 449 ? 78.160 75.265 60.859 1.00 18.98 471 ASN A O 1
ATOM 3434 N N . THR A 1 450 ? 77.386 75.126 62.954 1.00 20.00 472 THR A N 1
ATOM 3435 C CA . THR A 1 450 ? 76.120 75.743 62.560 1.00 19.71 472 THR A CA 1
ATOM 3436 C C . THR A 1 450 ? 76.240 77.260 62.247 1.00 20.91 472 THR A C 1
ATOM 3437 O O . THR A 1 450 ? 75.391 77.808 61.561 1.00 23.00 472 THR A O 1
ATOM 3441 N N . GLY A 1 451 ? 77.286 77.924 62.716 1.00 21.77 473 GLY A N 1
ATOM 3442 C CA . GLY A 1 451 ? 77.478 79.327 62.370 1.00 22.14 473 GLY A CA 1
ATOM 3443 C C . GLY A 1 451 ? 77.656 79.571 60.878 1.00 21.61 473 GLY A C 1
ATOM 3444 O O . GLY A 1 451 ? 77.162 80.558 60.350 1.00 22.30 473 GLY A O 1
ATOM 3445 N N . ARG A 1 452 ? 78.386 78.677 60.213 1.00 19.16 474 ARG A N 1
ATOM 3446 C CA . ARG A 1 452 ? 78.743 78.868 58.810 1.00 19.45 474 ARG A CA 1
ATOM 3447 C C . ARG A 1 452 ? 78.161 77.809 57.883 1.00 16.65 474 ARG A C 1
ATOM 3448 O O . ARG A 1 452 ? 78.130 78.018 56.663 1.00 17.57 474 ARG A O 1
ATOM 3456 N N . GLY A 1 453 ? 77.752 76.688 58.470 1.00 15.89 475 GLY A N 1
ATOM 3457 C CA . GLY A 1 453 ? 77.131 75.605 57.729 1.00 16.05 475 GLY A CA 1
ATOM 3458 C C . GLY A 1 453 ? 78.123 74.809 56.874 1.00 15.68 475 GLY A C 1
ATOM 3459 O O . GLY A 1 453 ? 79.354 74.952 57.009 1.00 15.99 475 GLY A O 1
ATOM 3460 N N . GLN A 1 454 ? 77.572 73.994 55.986 1.00 15.59 476 GLN A N 1
ATOM 3461 C CA . GLN A 1 454 ? 78.361 73.258 54.997 1.00 15.15 476 GLN A CA 1
ATOM 3462 C C . GLN A 1 454 ? 78.880 74.252 53.983 1.00 14.91 476 GLN A C 1
ATOM 3463 O O . GLN A 1 454 ? 78.175 75.147 53.598 1.00 14.95 476 GLN A O 1
ATOM 3469 N N . ARG A 1 455 ? 80.132 74.118 53.569 1.00 13.70 477 ARG A N 1
ATOM 3470 C CA . ARG A 1 455 ? 80.799 75.143 52.779 1.00 14.25 477 ARG A CA 1
ATOM 3471 C C . ARG A 1 455 ? 80.958 74.731 51.290 1.00 13.72 477 ARG A C 1
ATOM 3472 O O . ARG A 1 455 ? 81.119 75.592 50.428 1.00 15.69 477 ARG A O 1
ATOM 3480 N N . ARG A 1 456 ? 80.899 73.425 51.032 1.00 13.61 478 ARG A N 1
ATOM 3481 C CA . ARG A 1 456 ? 81.034 72.844 49.695 1.00 13.38 478 ARG A CA 1
ATOM 3482 C C . ARG A 1 456 ? 80.622 71.370 49.690 1.00 14.34 478 ARG A C 1
ATOM 3483 O O . ARG A 1 456 ? 80.536 70.736 50.742 1.00 13.56 478 ARG A O 1
ATOM 3491 N N . LEU A 1 457 ? 80.395 70.831 48.497 1.00 14.07 479 LEU A N 1
ATOM 3492 C CA A LEU A 1 457 ? 80.333 69.387 48.317 0.50 14.66 479 LEU A CA 1
ATOM 3493 C CA B LEU A 1 457 ? 80.335 69.390 48.255 0.50 14.00 479 LEU A CA 1
ATOM 3494 C C . LEU A 1 457 ? 81.757 68.880 48.046 1.00 15.32 479 LEU A C 1
ATOM 3495 O O . LEU A 1 457 ? 82.606 69.636 47.599 1.00 15.19 479 LEU A O 1
ATOM 3504 N N . ARG A 1 458 ? 81.990 67.595 48.299 1.00 15.25 480 ARG A N 1
ATOM 3505 C CA . ARG A 1 458 ? 83.276 66.975 48.126 1.00 15.47 480 ARG A CA 1
ATOM 3506 C C . ARG A 1 458 ? 83.393 66.372 46.731 1.00 15.88 480 ARG A C 1
ATOM 3507 O O . ARG A 1 458 ? 82.379 66.170 46.037 1.00 15.33 480 ARG A O 1
ATOM 3515 N N . PHE A 1 459 ? 84.638 66.083 46.356 1.00 16.34 481 PHE A N 1
ATOM 3516 C CA . PHE A 1 459 ? 84.966 65.347 45.137 1.00 16.42 481 PHE A CA 1
ATOM 3517 C C . PHE A 1 459 ? 84.327 63.933 45.240 1.00 17.44 481 PHE A C 1
ATOM 3518 O O . PHE A 1 459 ? 84.114 63.396 46.346 1.00 17.69 481 PHE A O 1
ATOM 3526 N N . THR A 1 460 ? 84.011 63.338 44.097 1.00 16.66 482 THR A N 1
ATOM 3527 C CA . THR A 1 460 ? 83.258 62.091 44.084 1.00 17.11 482 THR A CA 1
ATOM 3528 C C . THR A 1 460 ? 84.090 60.820 44.185 1.00 17.87 482 THR A C 1
ATOM 3529 O O . THR A 1 460 ? 85.276 60.788 43.811 1.00 17.66 482 THR A O 1
ATOM 3533 N N . ARG A 1 461 ? 83.447 59.752 44.656 1.00 18.18 483 ARG A N 1
ATOM 3534 C CA . ARG A 1 461 ? 84.116 58.467 44.755 1.00 20.05 483 ARG A CA 1
ATOM 3535 C C . ARG A 1 461 ? 84.538 58.009 43.376 1.00 19.39 483 ARG A C 1
ATOM 3536 O O . ARG A 1 461 ? 85.624 57.420 43.232 1.00 17.71 483 ARG A O 1
ATOM 3544 N N . SER A 1 462 ? 83.710 58.257 42.353 1.00 18.16 484 SER A N 1
ATOM 3545 C CA . SER A 1 462 ? 84.058 57.765 41.001 1.00 19.26 484 SER A CA 1
ATOM 3546 C C . SER A 1 462 ? 85.344 58.430 40.489 1.00 18.83 484 SER A C 1
ATOM 3547 O O . SER A 1 462 ? 86.134 57.825 39.750 1.00 19.15 484 SER A O 1
ATOM 3550 N N . GLU A 1 463 ? 85.581 59.660 40.905 1.00 17.97 485 GLU A N 1
ATOM 3551 C CA . GLU A 1 463 ? 86.809 60.353 40.527 1.00 17.76 485 GLU A CA 1
ATOM 3552 C C . GLU A 1 463 ? 88.046 59.824 41.286 1.00 17.86 485 GLU A C 1
ATOM 3553 O O . GLU A 1 463 ? 89.139 59.676 40.702 1.00 18.30 485 GLU A O 1
ATOM 3559 N N . TYR A 1 464 ? 87.892 59.577 42.582 1.00 17.54 486 TYR A N 1
ATOM 3560 C CA . TYR A 1 464 ? 88.977 58.946 43.320 1.00 18.92 486 TYR A CA 1
ATOM 3561 C C . TYR A 1 464 ? 89.334 57.551 42.752 1.00 20.11 486 TYR A C 1
ATOM 3562 O O . TYR A 1 464 ? 90.480 57.127 42.789 1.00 18.97 486 TYR A O 1
ATOM 3571 N N . ASN A 1 465 ? 88.333 56.859 42.221 1.00 19.28 487 ASN A N 1
ATOM 3572 C CA . ASN A 1 465 ? 88.510 55.496 41.751 1.00 19.41 487 ASN A CA 1
ATOM 3573 C C . ASN A 1 465 ? 89.096 55.447 40.334 1.00 19.10 487 ASN A C 1
ATOM 3574 O O . ASN A 1 465 ? 90.016 54.688 40.114 1.00 19.72 487 ASN A O 1
ATOM 3579 N N . ASN A 1 466 ? 88.596 56.295 39.437 1.00 19.58 488 ASN A N 1
ATOM 3580 C CA . ASN A 1 466 ? 88.953 56.284 38.011 1.00 20.46 488 ASN A CA 1
ATOM 3581 C C . ASN A 1 466 ? 89.800 57.431 37.501 1.00 21.37 488 ASN A C 1
ATOM 3582 O O . ASN A 1 466 ? 90.274 57.391 36.355 1.00 23.35 488 ASN A O 1
ATOM 3587 N N . ASN A 1 467 ? 89.970 58.468 38.315 1.00 21.13 489 ASN A N 1
ATOM 3588 C CA . ASN A 1 467 ? 90.774 59.613 37.934 1.00 21.01 489 ASN A CA 1
ATOM 3589 C C . ASN A 1 467 ? 91.634 60.021 39.138 1.00 21.23 489 ASN A C 1
ATOM 3590 O O . ASN A 1 467 ? 91.777 61.205 39.465 1.00 21.38 489 ASN A O 1
ATOM 3595 N N . LYS A 1 468 ? 92.235 59.011 39.764 1.00 21.68 490 LYS A N 1
ATOM 3596 C CA . LYS A 1 468 ? 92.870 59.149 41.062 1.00 22.66 490 LYS A CA 1
ATOM 3597 C C . LYS A 1 468 ? 93.991 60.204 41.179 1.00 22.17 490 LYS A C 1
ATOM 3598 O O . LYS A 1 468 ? 93.972 61.026 42.088 1.00 20.81 490 LYS A O 1
ATOM 3604 N N . ALA A 1 469 ? 94.973 60.132 40.300 1.00 21.84 491 ALA A N 1
ATOM 3605 C CA . ALA A 1 469 ? 96.093 61.072 40.326 1.00 22.46 491 ALA A CA 1
ATOM 3606 C C . ALA A 1 469 ? 95.582 62.515 40.169 1.00 21.74 491 ALA A C 1
ATOM 3607 O O . ALA A 1 469 ? 95.994 63.414 40.916 1.00 21.89 491 ALA A O 1
ATOM 3609 N N . ASN A 1 470 ? 94.631 62.754 39.264 1.00 20.45 492 ASN A N 1
ATOM 3610 C CA . ASN A 1 470 ? 94.205 64.129 39.037 1.00 20.95 492 ASN A CA 1
ATOM 3611 C C . ASN A 1 470 ? 93.332 64.668 40.170 1.00 20.12 492 ASN A C 1
ATOM 3612 O O . ASN A 1 470 ? 93.462 65.814 40.570 1.00 19.73 492 ASN A O 1
ATOM 3617 N N . VAL A 1 471 ? 92.442 63.835 40.701 1.00 19.77 493 VAL A N 1
ATOM 3618 C CA . VAL A 1 471 ? 91.614 64.293 41.824 1.00 19.97 493 VAL A CA 1
ATOM 3619 C C . VAL A 1 471 ? 92.481 64.528 43.077 1.00 20.58 493 VAL A C 1
ATOM 3620 O O . VAL A 1 471 ? 92.265 65.455 43.810 1.00 20.13 493 VAL A O 1
ATOM 3624 N N . GLU A 1 472 ? 93.491 63.703 43.305 1.00 22.50 494 GLU A N 1
ATOM 3625 C CA . GLU A 1 472 ? 94.393 63.932 44.449 1.00 23.20 494 GLU A CA 1
ATOM 3626 C C . GLU A 1 472 ? 95.168 65.250 44.325 1.00 22.92 494 GLU A C 1
ATOM 3627 O O . GLU A 1 472 ? 95.391 65.951 45.319 1.00 22.28 494 GLU A O 1
ATOM 3633 N N . ALA A 1 473 ? 95.570 65.592 43.102 1.00 22.65 495 ALA A N 1
ATOM 3634 C CA . ALA A 1 473 ? 96.172 66.893 42.814 1.00 22.60 495 ALA A CA 1
ATOM 3635 C C . ALA A 1 473 ? 95.196 68.028 43.056 1.00 22.00 495 ALA A C 1
ATOM 3636 O O . ALA A 1 473 ? 95.585 69.094 43.581 1.00 22.03 495 ALA A O 1
ATOM 3638 N N . ALA A 1 474 ? 93.925 67.810 42.711 1.00 19.98 496 ALA A N 1
ATOM 3639 C CA . ALA A 1 474 ? 92.899 68.811 42.906 1.00 19.26 496 ALA A CA 1
ATOM 3640 C C . ALA A 1 474 ? 92.660 69.139 44.389 1.00 19.35 496 ALA A C 1
ATOM 3641 O O . ALA A 1 474 ? 92.262 70.265 44.711 1.00 19.14 496 ALA A O 1
ATOM 3643 N N . VAL A 1 475 ? 92.877 68.167 45.272 1.00 19.44 497 VAL A N 1
ATOM 3644 C CA . VAL A 1 475 ? 92.769 68.378 46.714 1.00 20.14 497 VAL A CA 1
ATOM 3645 C C . VAL A 1 475 ? 93.684 69.507 47.153 1.00 20.90 497 VAL A C 1
ATOM 3646 O O . VAL A 1 475 ? 93.287 70.330 47.948 1.00 20.45 497 VAL A O 1
ATOM 3650 N N . SER A 1 476 ? 94.904 69.558 46.600 1.00 22.39 498 SER A N 1
ATOM 3651 C CA A SER A 1 476 ? 95.846 70.605 46.975 0.50 22.90 498 SER A CA 1
ATOM 3652 C CA B SER A 1 476 ? 95.864 70.594 46.943 0.50 22.55 498 SER A CA 1
ATOM 3653 C C . SER A 1 476 ? 95.459 71.967 46.410 1.00 22.49 498 SER A C 1
ATOM 3654 O O . SER A 1 476 ? 95.992 72.999 46.856 1.00 22.07 498 SER A O 1
ATOM 3667 N N . LEU A 1 478 ? 92.432 73.182 46.796 1.00 18.75 500 LEU A N 1
ATOM 3668 C CA . LEU A 1 478 ? 91.425 73.691 47.703 1.00 19.15 500 LEU A CA 1
ATOM 3669 C C . LEU A 1 478 ? 92.075 74.632 48.683 1.00 19.65 500 LEU A C 1
ATOM 3670 O O . LEU A 1 478 ? 93.231 74.454 49.044 1.00 20.34 500 LEU A O 1
ATOM 3675 N N . SER A 1 479 ? 91.290 75.569 49.166 1.00 19.04 501 SER A N 1
ATOM 3676 C CA . SER A 1 479 ? 91.760 76.616 50.044 1.00 20.73 501 SER A CA 1
ATOM 3677 C C . SER A 1 479 ? 92.618 76.109 51.195 1.00 21.41 501 SER A C 1
ATOM 3678 O O . SER A 1 479 ? 93.672 76.666 51.456 1.00 22.20 501 SER A O 1
ATOM 3681 N N . ASN A 1 480 ? 92.156 75.073 51.896 1.00 21.25 502 ASN A N 1
ATOM 3682 C CA . ASN A 1 480 ? 92.941 74.505 53.003 1.00 22.43 502 ASN A CA 1
ATOM 3683 C C . ASN A 1 480 ? 93.525 73.128 52.725 1.00 22.16 502 ASN A C 1
ATOM 3684 O O . ASN A 1 480 ? 93.943 72.417 53.665 1.00 22.86 502 ASN A O 1
ATOM 3689 N N . GLY A 1 481 ? 93.573 72.739 51.459 1.00 21.26 503 GLY A N 1
ATOM 3690 C CA . GLY A 1 481 ? 94.167 71.442 51.101 1.00 22.02 503 GLY A CA 1
ATOM 3691 C C . GLY A 1 481 ? 93.457 70.170 51.575 1.00 21.05 503 GLY A C 1
ATOM 3692 O O . GLY A 1 481 ? 94.045 69.086 51.603 1.00 21.50 503 GLY A O 1
ATOM 3693 N N . LYS A 1 482 ? 92.180 70.274 51.925 1.00 19.96 504 LYS A N 1
ATOM 3694 C CA . LYS A 1 482 ? 91.418 69.154 52.444 1.00 20.49 504 LYS A CA 1
ATOM 3695 C C . LYS A 1 482 ? 90.092 69.023 51.711 1.00 19.24 504 LYS A C 1
ATOM 3696 O O . LYS A 1 482 ? 89.334 69.996 51.629 1.00 18.53 504 LYS A O 1
ATOM 3702 N N . ASP A 1 483 ? 89.775 67.825 51.233 1.00 18.34 505 ASP A N 1
ATOM 3703 C CA . ASP A 1 483 ? 88.502 67.584 50.538 1.00 17.90 505 ASP A CA 1
ATOM 3704 C C . ASP A 1 483 ? 87.412 67.301 51.581 1.00 17.98 505 ASP A C 1
ATOM 3705 O O . ASP A 1 483 ? 87.040 66.158 51.832 1.00 19.26 505 ASP A O 1
ATOM 3710 N N . SER A 1 484 ? 86.927 68.374 52.186 1.00 17.21 506 SER A N 1
ATOM 3711 C CA . SER A 1 484 ? 85.974 68.376 53.268 1.00 17.16 506 SER A CA 1
ATOM 3712 C C . SER A 1 484 ? 84.715 69.159 52.936 1.00 16.09 506 SER A C 1
ATOM 3713 O O . SER A 1 484 ? 84.788 70.172 52.209 1.00 14.95 506 SER A O 1
ATOM 3716 N N . ASN A 1 485 ? 83.602 68.753 53.547 1.00 15.78 507 ASN A N 1
ATOM 3717 C CA . ASN A 1 485 ? 82.356 69.544 53.508 1.00 14.86 507 ASN A CA 1
ATOM 3718 C C . ASN A 1 485 ? 82.538 70.953 54.090 1.00 14.40 507 ASN A C 1
ATOM 3719 O O . ASN A 1 485 ? 81.784 71.869 53.777 1.00 15.52 507 ASN A O 1
ATOM 3724 N N . GLY A 1 486 ? 83.505 71.114 54.985 1.00 15.02 508 GLY A N 1
ATOM 3725 C CA . GLY A 1 486 ? 83.697 72.383 55.687 1.00 16.14 508 GLY A CA 1
ATOM 3726 C C . GLY A 1 486 ? 84.777 73.312 55.108 1.00 16.45 508 GLY A C 1
ATOM 3727 O O . GLY A 1 486 ? 85.020 74.410 55.650 1.00 17.77 508 GLY A O 1
ATOM 3728 N N . THR A 1 487 ? 85.420 72.871 54.026 1.00 15.83 509 THR A N 1
ATOM 3729 C CA . THR A 1 487 ? 86.406 73.635 53.291 1.00 16.38 509 THR A CA 1
ATOM 3730 C C . THR A 1 487 ? 85.754 74.672 52.396 1.00 15.88 509 THR A C 1
ATOM 3731 O O . THR A 1 487 ? 84.846 74.366 51.669 1.00 16.50 509 THR A O 1
ATOM 3735 N N . ASP A 1 488 ? 86.257 75.904 52.494 1.00 17.32 510 ASP A N 1
ATOM 3736 C CA . ASP A 1 488 ? 85.761 76.999 51.704 1.00 16.01 510 ASP A CA 1
ATOM 3737 C C . ASP A 1 488 ? 86.239 76.972 50.260 1.00 15.77 510 ASP A C 1
ATOM 3738 O O . ASP A 1 488 ? 87.388 76.653 49.953 1.00 16.60 510 ASP A O 1
ATOM 3743 N N . LEU A 1 489 ? 85.305 77.340 49.387 1.00 16.34 511 LEU A N 1
ATOM 3744 C CA . LEU A 1 489 ? 85.605 77.623 47.999 1.00 16.05 511 LEU A CA 1
ATOM 3745 C C . LEU A 1 489 ? 86.364 78.951 47.796 1.00 15.56 511 LEU A C 1
ATOM 3746 O O . LEU A 1 489 ? 86.373 79.831 48.651 1.00 15.36 511 LEU A O 1
ATOM 3751 N N . TRP A 1 490 ? 86.926 79.102 46.599 1.00 16.42 512 TRP A N 1
ATOM 3752 C CA . TRP A 1 490 ? 87.892 80.159 46.305 1.00 16.23 512 TRP A CA 1
ATOM 3753 C C . TRP A 1 490 ? 87.242 81.556 46.455 1.00 15.89 512 TRP A C 1
ATOM 3754 O O . TRP A 1 490 ? 87.868 82.520 46.937 1.00 17.63 512 TRP A O 1
ATOM 3765 N N . TRP A 1 491 ? 85.985 81.636 46.045 1.00 15.26 513 TRP A N 1
ATOM 3766 C CA . TRP A 1 491 ? 85.211 82.868 46.049 1.00 14.88 513 TRP A CA 1
ATOM 3767 C C . TRP A 1 491 ? 84.433 83.089 47.341 1.00 15.67 513 TRP A C 1
ATOM 3768 O O . TRP A 1 491 ? 83.883 84.176 47.527 1.00 15.85 513 TRP A O 1
ATOM 3779 N N . ALA A 1 492 ? 84.400 82.097 48.235 1.00 15.20 514 ALA A N 1
ATOM 3780 C CA . ALA A 1 492 ? 83.579 82.206 49.460 1.00 15.56 514 ALA A CA 1
ATOM 3781 C C . ALA A 1 492 ? 84.315 83.028 50.490 1.00 15.49 514 ALA A C 1
ATOM 3782 O O . ALA A 1 492 ? 85.547 83.066 50.493 1.00 16.46 514 ALA A O 1
ATOM 3792 N N . LYS A 1 494 ? 86.026 83.561 53.892 1.00 18.33 516 LYS A N 1
ATOM 3793 C CA . LYS A 1 494 ? 86.729 82.631 54.757 1.00 18.97 516 LYS A CA 1
ATOM 3794 C C . LYS A 1 494 ? 86.422 82.947 56.199 1.00 19.80 516 LYS A C 1
ATOM 3795 O O . LYS A 1 494 ? 85.803 83.977 56.488 1.00 19.72 516 LYS A O 1
ATOM 3801 N N . GLU A 1 495 ? 86.867 82.065 57.082 1.00 21.81 517 GLU A N 1
ATOM 3802 C CA . GLU A 1 495 ? 86.574 82.156 58.516 1.00 24.31 517 GLU A CA 1
ATOM 3803 C C . GLU A 1 495 ? 86.923 83.504 59.103 1.00 24.70 517 GLU A C 1
ATOM 3804 O O . GLU A 1 495 ? 86.183 84.028 59.939 1.00 24.38 517 GLU A O 1
ATOM 3810 N N . ASN A 1 496 ? 88.038 84.069 58.643 1.00 24.35 518 ASN A N 1
ATOM 3811 C CA . ASN A 1 496 ? 88.511 85.366 59.131 1.00 24.87 518 ASN A CA 1
ATOM 3812 C C . ASN A 1 496 ? 87.964 86.584 58.412 1.00 24.13 518 ASN A C 1
ATOM 3813 O O . ASN A 1 496 ? 88.450 87.699 58.620 1.00 24.40 518 ASN A O 1
ATOM 3818 N N . GLY A 1 497 ? 86.931 86.396 57.587 1.00 22.99 519 GLY A N 1
ATOM 3819 C CA . GLY A 1 497 ? 86.314 87.488 56.907 1.00 23.63 519 GLY A CA 1
ATOM 3820 C C . GLY A 1 497 ? 86.913 87.908 55.584 1.00 23.85 519 GLY A C 1
ATOM 3821 O O . GLY A 1 497 ? 86.314 88.741 54.913 1.00 24.91 519 GLY A O 1
ATOM 3822 N N . THR A 1 498 ? 88.107 87.401 55.230 1.00 23.48 520 THR A N 1
ATOM 3823 C CA . THR A 1 498 ? 88.786 87.749 53.957 1.00 22.82 520 THR A CA 1
ATOM 3824 C C . THR A 1 498 ? 88.318 86.772 52.870 1.00 21.69 520 THR A C 1
ATOM 3825 O O . THR A 1 498 ? 87.500 85.888 53.163 1.00 19.83 520 THR A O 1
ATOM 3829 N N . TYR A 1 499 ? 88.847 86.906 51.644 1.00 20.68 521 TYR A N 1
ATOM 3830 C CA . TYR A 1 499 ? 88.548 85.950 50.559 1.00 20.29 521 TYR A CA 1
ATOM 3831 C C . TYR A 1 499 ? 89.832 85.268 50.101 1.00 22.28 521 TYR A C 1
ATOM 3832 O O . TYR A 1 499 ? 90.843 85.990 49.896 1.00 22.96 521 TYR A O 1
ATOM 3842 N N . PRO B 1 16 ? 66.112 48.655 13.089 1.00 42.50 38 PRO B N 1
ATOM 3843 C CA . PRO B 1 16 ? 66.109 47.163 13.051 1.00 42.22 38 PRO B CA 1
ATOM 3844 C C . PRO B 1 16 ? 66.022 46.568 14.466 1.00 40.39 38 PRO B C 1
ATOM 3845 O O . PRO B 1 16 ? 66.928 46.800 15.268 1.00 40.22 38 PRO B O 1
ATOM 3849 N N . ALA B 1 17 ? 64.946 45.820 14.746 1.00 38.51 39 ALA B N 1
ATOM 3850 C CA . ALA B 1 17 ? 64.587 45.380 16.110 1.00 36.66 39 ALA B CA 1
ATOM 3851 C C . ALA B 1 17 ? 65.694 44.612 16.859 1.00 34.33 39 ALA B C 1
ATOM 3852 O O . ALA B 1 17 ? 65.769 44.660 18.087 1.00 33.60 39 ALA B O 1
ATOM 3854 N N . SER B 1 18 ? 66.538 43.907 16.110 1.00 31.80 40 SER B N 1
ATOM 3855 C CA . SER B 1 18 ? 67.645 43.176 16.703 1.00 29.96 40 SER B CA 1
ATOM 3856 C C . SER B 1 18 ? 68.562 44.071 17.504 1.00 27.42 40 SER B C 1
ATOM 3857 O O . SER B 1 18 ? 69.117 43.635 18.497 1.00 24.17 40 SER B O 1
ATOM 3860 N N . ASN B 1 19 ? 68.723 45.319 17.090 1.00 25.59 41 ASN B N 1
ATOM 3861 C CA . ASN B 1 19 ? 69.613 46.226 17.808 1.00 25.25 41 ASN B CA 1
ATOM 3862 C C . ASN B 1 19 ? 69.087 46.527 19.224 1.00 24.17 41 ASN B C 1
ATOM 3863 O O . ASN B 1 19 ? 69.852 46.920 20.088 1.00 23.10 41 ASN B O 1
ATOM 3868 N N . LEU B 1 20 ? 67.774 46.365 19.454 1.00 22.66 42 LEU B N 1
ATOM 3869 C CA . LEU B 1 20 ? 67.205 46.587 20.794 1.00 23.04 42 LEU B CA 1
ATOM 3870 C C . LEU B 1 20 ? 67.660 45.515 21.803 1.00 22.26 42 LEU B C 1
ATOM 3871 O O . LEU B 1 20 ? 67.676 45.758 23.022 1.00 22.12 42 LEU B O 1
ATOM 3876 N N . LEU B 1 21 ? 68.091 44.359 21.297 1.00 21.48 43 LEU B N 1
ATOM 3877 C CA . LEU B 1 21 ? 68.561 43.259 22.142 1.00 21.20 43 LEU B CA 1
ATOM 3878 C C . LEU B 1 21 ? 69.884 43.638 22.824 1.00 20.35 43 LEU B C 1
ATOM 3879 O O . LEU B 1 21 ? 70.148 43.218 23.932 1.00 20.75 43 LEU B O 1
ATOM 3884 N N . SER B 1 22 ? 70.701 44.449 22.172 1.00 20.27 44 SER B N 1
ATOM 3885 C CA . SER B 1 22 ? 72.035 44.757 22.686 1.00 20.60 44 SER B CA 1
ATOM 3886 C C . SER B 1 22 ? 72.034 45.267 24.103 1.00 20.20 44 SER B C 1
ATOM 3887 O O . SER B 1 22 ? 72.818 44.785 24.919 1.00 19.47 44 SER B O 1
ATOM 3890 N N . THR B 1 23 ? 71.191 46.237 24.408 1.00 19.41 45 THR B N 1
ATOM 3891 C CA . THR B 1 23 ? 71.173 46.762 25.782 1.00 19.06 45 THR B CA 1
ATOM 3892 C C . THR B 1 23 ? 70.623 45.689 26.725 1.00 17.91 45 THR B C 1
ATOM 3893 O O . THR B 1 23 ? 71.147 45.505 27.816 1.00 17.88 45 THR B O 1
ATOM 3905 N N . PHE B 1 25 ? 70.913 42.485 26.667 1.00 14.18 47 PHE B N 1
ATOM 3906 C CA . PHE B 1 25 ? 71.890 41.423 26.832 1.00 15.33 47 PHE B CA 1
ATOM 3907 C C . PHE B 1 25 ? 72.839 41.649 28.006 1.00 15.05 47 PHE B C 1
ATOM 3908 O O . PHE B 1 25 ? 73.504 40.700 28.469 1.00 14.79 47 PHE B O 1
ATOM 3916 N N . ASN B 1 26 ? 72.940 42.897 28.472 1.00 14.81 48 ASN B N 1
ATOM 3917 C CA . ASN B 1 26 ? 73.739 43.184 29.619 1.00 16.89 48 ASN B CA 1
ATOM 3918 C C . ASN B 1 26 ? 73.311 42.461 30.909 1.00 14.65 48 ASN B C 1
ATOM 3919 O O . ASN B 1 26 ? 74.100 42.344 31.845 1.00 16.36 48 ASN B O 1
ATOM 3924 N N . VAL B 1 27 ? 72.079 41.983 30.977 1.00 14.73 49 VAL B N 1
ATOM 3925 C CA . VAL B 1 27 ? 71.683 41.238 32.203 1.00 14.53 49 VAL B CA 1
ATOM 3926 C C . VAL B 1 27 ? 72.419 39.895 32.348 1.00 15.85 49 VAL B C 1
ATOM 3927 O O . VAL B 1 27 ? 72.486 39.310 33.453 1.00 16.05 49 VAL B O 1
ATOM 3931 N N . TYR B 1 28 ? 72.943 39.361 31.244 1.00 15.06 50 TYR B N 1
ATOM 3932 C CA . TYR B 1 28 ? 73.546 38.038 31.296 1.00 14.49 50 TYR B CA 1
ATOM 3933 C C . TYR B 1 28 ? 74.855 37.997 32.090 1.00 15.62 50 TYR B C 1
ATOM 3934 O O . TYR B 1 28 ? 75.087 37.049 32.839 1.00 15.20 50 TYR B O 1
ATOM 3943 N N . ALA B 1 29 ? 75.665 39.047 32.007 1.00 14.58 51 ALA B N 1
ATOM 3944 C CA . ALA B 1 29 ? 76.985 39.055 32.696 1.00 16.15 51 ALA B CA 1
ATOM 3945 C C . ALA B 1 29 ? 77.290 40.361 33.401 1.00 15.70 51 ALA B C 1
ATOM 3946 O O . ALA B 1 29 ? 78.221 40.402 34.204 1.00 16.87 51 ALA B O 1
ATOM 3948 N N . CYS B 1 30 ? 76.561 41.437 33.082 1.00 15.33 52 CYS B N 1
ATOM 3949 C CA . CYS B 1 30 ? 76.826 42.777 33.654 1.00 15.39 52 CYS B CA 1
ATOM 3950 C C . CYS B 1 30 ? 78.291 43.237 33.529 1.00 14.72 52 CYS B C 1
ATOM 3951 O O . CYS B 1 30 ? 78.979 43.457 34.540 1.00 15.67 52 CYS B O 1
ATOM 3954 N N . PRO B 1 31 ? 78.794 43.379 32.297 1.00 14.97 53 PRO B N 1
ATOM 3955 C CA . PRO B 1 31 ? 80.163 43.814 32.099 1.00 16.17 53 PRO B CA 1
ATOM 3956 C C . PRO B 1 31 ? 80.527 45.264 32.390 1.00 16.59 53 PRO B C 1
ATOM 3957 O O . PRO B 1 31 ? 81.694 45.547 32.746 1.00 16.09 53 PRO B O 1
ATOM 3961 N N . GLN B 1 32 ? 79.563 46.171 32.305 1.00 15.94 54 GLN B N 1
ATOM 3962 C CA . GLN B 1 32 ? 79.838 47.584 32.572 1.00 15.88 54 GLN B CA 1
ATOM 3963 C C . GLN B 1 32 ? 80.260 47.746 34.049 1.00 15.30 54 GLN B C 1
ATOM 3964 O O . GLN B 1 32 ? 79.759 47.062 34.915 1.00 15.44 54 GLN B O 1
ATOM 3970 N N . GLN B 1 33 ? 81.201 48.636 34.337 1.00 15.79 55 GLN B N 1
ATOM 3971 C CA . GLN B 1 33 ? 81.873 48.583 35.631 1.00 15.79 55 GLN B CA 1
ATOM 3972 C C . GLN B 1 33 ? 80.928 48.707 36.818 1.00 15.26 55 GLN B C 1
ATOM 3973 O O . GLN B 1 33 ? 81.073 47.986 37.829 1.00 13.88 55 GLN B O 1
ATOM 3979 N N . ASN B 1 34 ? 79.991 49.631 36.719 1.00 15.46 56 ASN B N 1
ATOM 3980 C CA . ASN B 1 34 ? 79.017 49.848 37.802 1.00 15.75 56 ASN B CA 1
ATOM 3981 C C . ASN B 1 34 ? 77.990 48.721 37.873 1.00 15.24 56 ASN B C 1
ATOM 3982 O O . ASN B 1 34 ? 77.642 48.298 38.970 1.00 15.40 56 ASN B O 1
ATOM 3987 N N . ALA B 1 35 ? 77.503 48.256 36.716 1.00 15.70 57 ALA B N 1
ATOM 3988 C CA . ALA B 1 35 ? 76.639 47.042 36.688 1.00 15.49 57 ALA B CA 1
ATOM 3989 C C . ALA B 1 35 ? 77.370 45.842 37.318 1.00 15.53 57 ALA B C 1
ATOM 3990 O O . ALA B 1 35 ? 76.792 45.083 38.109 1.00 14.42 57 ALA B O 1
ATOM 3992 N N . CYS B 1 36 ? 78.644 45.710 36.972 1.00 14.25 58 CYS B N 1
ATOM 3993 C CA . CYS B 1 36 ? 79.464 44.627 37.496 1.00 14.73 58 CYS B CA 1
ATOM 3994 C C . CYS B 1 36 ? 79.614 44.749 39.004 1.00 14.89 58 CYS B C 1
ATOM 3995 O O . CYS B 1 36 ? 79.439 43.768 39.748 1.00 15.59 58 CYS B O 1
ATOM 3998 N N . GLN B 1 37 ? 79.911 45.947 39.506 1.00 14.87 59 GLN B N 1
ATOM 3999 C CA . GLN B 1 37 ? 79.996 46.071 40.959 1.00 14.42 59 GLN B CA 1
ATOM 4000 C C . GLN B 1 37 ? 78.651 45.718 41.624 1.00 14.34 59 GLN B C 1
ATOM 4001 O O . GLN B 1 37 ? 78.609 44.918 42.544 1.00 13.84 59 GLN B O 1
ATOM 4007 N N . GLU B 1 38 ? 77.581 46.317 41.124 1.00 14.62 60 GLU B N 1
ATOM 4008 C CA . GLU B 1 38 ? 76.243 46.192 41.747 1.00 14.75 60 GLU B CA 1
ATOM 4009 C C . GLU B 1 38 ? 75.780 44.736 41.787 1.00 14.87 60 GLU B C 1
ATOM 4010 O O . GLU B 1 38 ? 75.276 44.264 42.799 1.00 16.38 60 GLU B O 1
ATOM 4016 N N . ILE B 1 39 ? 75.935 44.028 40.671 1.00 13.81 61 ILE B N 1
ATOM 4017 C CA . ILE B 1 39 ? 75.413 42.657 40.523 1.00 13.55 61 ILE B CA 1
ATOM 4018 C C . ILE B 1 39 ? 76.435 41.576 40.891 1.00 14.06 61 ILE B C 1
ATOM 4019 O O . ILE B 1 39 ? 76.085 40.556 41.529 1.00 14.04 61 ILE B O 1
ATOM 4024 N N . ASN B 1 40 ? 77.701 41.803 40.531 1.00 14.64 62 ASN B N 1
ATOM 4025 C CA . ASN B 1 40 ? 78.737 40.810 40.725 1.00 14.11 62 ASN B CA 1
ATOM 4026 C C . ASN B 1 40 ? 79.633 41.008 41.943 1.00 14.31 62 ASN B C 1
ATOM 4027 O O . ASN B 1 40 ? 80.349 40.084 42.284 1.00 14.58 62 ASN B O 1
ATOM 4032 N N . CYS B 1 41 ? 79.636 42.189 42.560 1.00 15.19 63 CYS B N 1
ATOM 4033 C CA . CYS B 1 41 ? 80.635 42.490 43.612 1.00 15.33 63 CYS B CA 1
ATOM 4034 C C . CYS B 1 41 ? 80.081 43.122 44.932 1.00 16.22 63 CYS B C 1
ATOM 4035 O O . CYS B 1 41 ? 80.854 43.741 45.668 1.00 16.69 63 CYS B O 1
ATOM 4051 N N . TRP B 1 43 ? 76.139 42.337 47.055 1.00 14.41 65 TRP B N 1
ATOM 4052 C CA . TRP B 1 43 ? 75.426 41.246 47.717 1.00 14.33 65 TRP B CA 1
ATOM 4053 C C . TRP B 1 43 ? 75.962 39.890 47.225 1.00 14.35 65 TRP B C 1
ATOM 4054 O O . TRP B 1 43 ? 75.771 38.870 47.866 1.00 13.11 65 TRP B O 1
ATOM 4065 N N . ALA B 1 44 ? 76.611 39.894 46.068 1.00 14.28 66 ALA B N 1
ATOM 4066 C CA . ALA B 1 44 ? 77.268 38.674 45.553 1.00 14.71 66 ALA B CA 1
ATOM 4067 C C . ALA B 1 44 ? 78.226 38.027 46.559 1.00 14.69 66 ALA B C 1
ATOM 4068 O O . ALA B 1 44 ? 78.469 36.841 46.456 1.00 14.04 66 ALA B O 1
ATOM 4070 N N . SER B 1 45 ? 78.774 38.783 47.510 1.00 14.43 67 SER B N 1
ATOM 4071 C CA A SER B 1 45 ? 79.630 38.181 48.533 0.50 13.88 67 SER B CA 1
ATOM 4072 C CA B SER B 1 45 ? 79.618 38.212 48.570 0.50 14.64 67 SER B CA 1
ATOM 4073 C C . SER B 1 45 ? 78.901 37.122 49.371 1.00 13.85 67 SER B C 1
ATOM 4074 O O . SER B 1 45 ? 79.539 36.274 49.959 1.00 14.68 67 SER B O 1
ATOM 4079 N N . PHE B 1 46 ? 77.560 37.153 49.394 1.00 11.82 68 PHE B N 1
ATOM 4080 C CA . PHE B 1 46 ? 76.772 36.126 50.063 1.00 12.69 68 PHE B CA 1
ATOM 4081 C C . PHE B 1 46 ? 76.922 34.745 49.383 1.00 12.77 68 PHE B C 1
ATOM 4082 O O . PHE B 1 46 ? 76.450 33.729 49.932 1.00 13.61 68 PHE B O 1
ATOM 4090 N N . SER B 1 47 ? 77.505 34.731 48.190 1.00 13.50 69 SER B N 1
ATOM 4091 C CA . SER B 1 47 ? 77.792 33.475 47.462 1.00 12.51 69 SER B CA 1
ATOM 4092 C C . SER B 1 47 ? 79.164 32.897 47.746 1.00 13.59 69 SER B C 1
ATOM 4093 O O . SER B 1 47 ? 79.511 31.834 47.240 1.00 13.66 69 SER B O 1
ATOM 4096 N N . GLY B 1 48 ? 79.946 33.610 48.536 1.00 13.16 70 GLY B N 1
ATOM 4097 C CA . GLY B 1 48 ? 81.209 33.082 49.037 1.00 13.27 70 GLY B CA 1
ATOM 4098 C C . GLY B 1 48 ? 82.417 33.022 48.135 1.00 13.18 70 GLY B C 1
ATOM 4099 O O . GLY B 1 48 ? 83.408 32.405 48.562 1.00 13.63 70 GLY B O 1
ATOM 4100 N N . GLN B 1 49 ? 82.349 33.652 46.942 1.00 13.59 71 GLN B N 1
ATOM 4101 C CA . GLN B 1 49 ? 83.429 33.661 45.974 1.00 13.81 71 GLN B CA 1
ATOM 4102 C C . GLN B 1 49 ? 84.181 34.983 45.862 1.00 14.47 71 GLN B C 1
ATOM 4103 O O . GLN B 1 49 ? 85.392 34.984 45.718 1.00 14.41 71 GLN B O 1
ATOM 4109 N N . VAL B 1 50 ? 83.473 36.103 46.009 1.00 13.72 72 VAL B N 1
ATOM 4110 C CA . VAL B 1 50 ? 84.069 37.431 46.024 1.00 13.47 72 VAL B CA 1
ATOM 4111 C C . VAL B 1 50 ? 83.771 38.115 47.332 1.00 13.84 72 VAL B C 1
ATOM 4112 O O . VAL B 1 50 ? 82.774 37.800 47.998 1.00 13.88 72 VAL B O 1
ATOM 4116 N N . THR B 1 51 ? 84.653 39.037 47.701 1.00 13.75 73 THR B N 1
ATOM 4117 C CA . THR B 1 51 ? 84.502 39.898 48.856 1.00 14.47 73 THR B CA 1
ATOM 4118 C C . THR B 1 51 ? 84.669 41.367 48.432 1.00 14.22 73 THR B C 1
ATOM 4119 O O . THR B 1 51 ? 85.655 41.727 47.781 1.00 13.57 73 THR B O 1
ATOM 4123 N N . ALA B 1 52 ? 83.716 42.203 48.828 1.00 14.12 74 ALA B N 1
ATOM 4124 C CA . ALA B 1 52 ? 83.818 43.680 48.633 1.00 14.49 74 ALA B CA 1
ATOM 4125 C C . ALA B 1 52 ? 84.705 44.264 49.714 1.00 15.31 74 ALA B C 1
ATOM 4126 O O . ALA B 1 52 ? 84.388 44.157 50.899 1.00 14.33 74 ALA B O 1
ATOM 4128 N N A THR B 1 53 ? 85.824 44.881 49.332 0.50 14.78 75 THR B N 1
ATOM 4129 N N B THR B 1 53 ? 85.848 44.814 49.303 0.50 15.16 75 THR B N 1
ATOM 4130 C CA A THR B 1 53 ? 86.826 45.315 50.303 0.50 15.18 75 THR B CA 1
ATOM 4131 C CA B THR B 1 53 ? 86.818 45.378 50.220 0.50 15.88 75 THR B CA 1
ATOM 4132 C C A THR B 1 53 ? 86.659 46.782 50.770 0.50 16.39 75 THR B C 1
ATOM 4133 C C B THR B 1 53 ? 86.676 46.899 50.191 0.50 17.03 75 THR B C 1
ATOM 4134 O O A THR B 1 53 ? 87.548 47.341 51.407 0.50 15.85 75 THR B O 1
ATOM 4135 O O B THR B 1 53 ? 87.568 47.630 49.793 0.50 17.36 75 THR B O 1
ATOM 4142 N N . ALA B 1 54 ? 85.491 47.364 50.523 1.00 17.86 76 ALA B N 1
ATOM 4143 C CA . ALA B 1 54 ? 85.243 48.772 50.717 1.00 17.43 76 ALA B CA 1
ATOM 4144 C C . ALA B 1 54 ? 84.174 48.875 51.798 1.00 17.73 76 ALA B C 1
ATOM 4145 O O . ALA B 1 54 ? 83.456 47.902 52.066 1.00 18.02 76 ALA B O 1
ATOM 4147 N N . ASN B 1 55 ? 84.024 50.057 52.398 1.00 16.83 77 ASN B N 1
ATOM 4148 C CA . ASN B 1 55 ? 82.835 50.320 53.235 1.00 17.66 77 ASN B CA 1
ATOM 4149 C C . ASN B 1 55 ? 82.078 51.613 52.885 1.00 17.20 77 ASN B C 1
ATOM 4150 O O . ASN B 1 55 ? 81.043 51.897 53.461 1.00 15.68 77 ASN B O 1
ATOM 4155 N N . TRP B 1 56 ? 82.550 52.354 51.889 1.00 17.63 78 TRP B N 1
ATOM 4156 C CA . TRP B 1 56 ? 81.818 53.510 51.370 1.00 17.90 78 TRP B CA 1
ATOM 4157 C C . TRP B 1 56 ? 81.407 54.521 52.457 1.00 18.25 78 TRP B C 1
ATOM 4158 O O . TRP B 1 56 ? 80.323 55.090 52.386 1.00 17.62 78 TRP B O 1
ATOM 4169 N N . SER B 1 57 ? 82.288 54.709 53.444 1.00 17.33 79 SER B N 1
ATOM 4170 C CA . SER B 1 57 ? 82.088 55.572 54.612 1.00 18.84 79 SER B CA 1
ATOM 4171 C C . SER B 1 57 ? 80.888 55.162 55.497 1.00 19.47 79 SER B C 1
ATOM 4172 O O . SER B 1 57 ? 80.389 55.959 56.275 1.00 19.99 79 SER B O 1
ATOM 4175 N N . PHE B 1 58 ? 80.467 53.903 55.396 1.00 17.95 80 PHE B N 1
ATOM 4176 C CA . PHE B 1 58 ? 79.301 53.430 56.150 1.00 17.83 80 PHE B CA 1
ATOM 4177 C C . PHE B 1 58 ? 79.718 52.519 57.314 1.00 18.48 80 PHE B C 1
ATOM 4178 O O . PHE B 1 58 ? 78.872 52.077 58.109 1.00 18.16 80 PHE B O 1
ATOM 4186 N N . GLY B 1 59 ? 81.006 52.215 57.417 1.00 18.41 81 GLY B N 1
ATOM 4187 C CA . GLY B 1 59 ? 81.480 51.306 58.463 1.00 19.53 81 GLY B CA 1
ATOM 4188 C C . GLY B 1 59 ? 80.902 49.921 58.198 1.00 18.07 81 GLY B C 1
ATOM 4189 O O . GLY B 1 59 ? 81.042 49.381 57.103 1.00 19.00 81 GLY B O 1
ATOM 4190 N N . LYS B 1 60 ? 80.191 49.369 59.173 1.00 16.81 82 LYS B N 1
ATOM 4191 C CA . LYS B 1 60 ? 79.635 48.045 59.006 1.00 15.85 82 LYS B CA 1
ATOM 4192 C C . LYS B 1 60 ? 78.154 48.037 58.552 1.00 14.34 82 LYS B C 1
ATOM 4193 O O . LYS B 1 60 ? 77.591 46.948 58.408 1.00 15.72 82 LYS B O 1
ATOM 4199 N N . ASN B 1 61 ? 77.567 49.201 58.232 1.00 14.71 83 ASN B N 1
ATOM 4200 C CA . ASN B 1 61 ? 76.188 49.284 57.657 1.00 14.74 83 ASN B CA 1
ATOM 4201 C C . ASN B 1 61 ? 76.276 49.159 56.149 1.00 15.11 83 ASN B C 1
ATOM 4202 O O . ASN B 1 61 ? 76.120 50.115 55.385 1.00 14.53 83 ASN B O 1
ATOM 4207 N N . ILE B 1 62 ? 76.643 47.940 55.747 1.00 15.39 84 ILE B N 1
ATOM 4208 C CA . ILE B 1 62 ? 76.825 47.559 54.374 1.00 14.28 84 ILE B CA 1
ATOM 4209 C C . ILE B 1 62 ? 76.333 46.122 54.175 1.00 13.98 84 ILE B C 1
ATOM 4210 O O . ILE B 1 62 ? 76.015 45.408 55.160 1.00 13.72 84 ILE B O 1
ATOM 4215 N N . PHE B 1 63 ? 76.291 45.686 52.920 1.00 14.55 85 PHE B N 1
ATOM 4216 C CA . PHE B 1 63 ? 75.746 44.358 52.595 1.00 14.05 85 PHE B CA 1
ATOM 4217 C C . PHE B 1 63 ? 76.500 43.288 53.378 1.00 14.02 85 PHE B C 1
ATOM 4218 O O . PHE B 1 63 ? 75.919 42.311 53.772 1.00 14.07 85 PHE B O 1
ATOM 4226 N N . ALA B 1 64 ? 77.816 43.415 53.510 1.00 13.93 86 ALA B N 1
ATOM 4227 C CA . ALA B 1 64 ? 78.599 42.293 54.072 1.00 14.59 86 ALA B CA 1
ATOM 4228 C C . ALA B 1 64 ? 78.141 41.909 55.467 1.00 14.95 86 ALA B C 1
ATOM 4229 O O . ALA B 1 64 ? 78.377 40.776 55.879 1.00 16.23 86 ALA B O 1
ATOM 4231 N N . TYR B 1 65 ? 77.568 42.861 56.225 1.00 13.91 87 TYR B N 1
ATOM 4232 C CA . TYR B 1 65 ? 76.996 42.612 57.560 1.00 14.33 87 TYR B CA 1
ATOM 4233 C C . TYR B 1 65 ? 75.474 42.625 57.608 1.00 14.57 87 TYR B C 1
ATOM 4234 O O . TYR B 1 65 ? 74.874 42.697 58.672 1.00 15.42 87 TYR B O 1
ATOM 4243 N N . TYR B 1 66 ? 74.870 42.533 56.438 1.00 13.78 88 TYR B N 1
ATOM 4244 C CA . TYR B 1 66 ? 73.430 42.348 56.239 1.00 13.63 88 TYR B CA 1
ATOM 4245 C C . TYR B 1 66 ? 72.636 43.621 56.484 1.00 13.80 88 TYR B C 1
ATOM 4246 O O . TYR B 1 66 ? 71.440 43.539 56.785 1.00 13.83 88 TYR B O 1
ATOM 4255 N N . ASN B 1 67 ? 73.267 44.795 56.353 1.00 14.19 89 ASN B N 1
ATOM 4256 C CA . ASN B 1 67 ? 72.594 46.053 56.658 1.00 16.20 89 ASN B CA 1
ATOM 4257 C C . ASN B 1 67 ? 72.963 47.192 55.682 1.00 15.88 89 ASN B C 1
ATOM 4258 O O . ASN B 1 67 ? 73.375 48.288 56.087 1.00 16.84 89 ASN B O 1
ATOM 4263 N N . ALA B 1 68 ? 72.798 46.905 54.404 1.00 15.14 90 ALA B N 1
ATOM 4264 C CA . ALA B 1 68 ? 73.060 47.883 53.349 1.00 15.45 90 ALA B CA 1
ATOM 4265 C C . ALA B 1 68 ? 72.153 49.115 53.418 1.00 14.65 90 ALA B C 1
ATOM 4266 O O . ALA B 1 68 ? 71.026 49.071 53.877 1.00 14.93 90 ALA B O 1
ATOM 4268 N N . SER B 1 69 ? 72.695 50.228 52.923 1.00 14.69 91 SER B N 1
ATOM 4269 C CA . SER B 1 69 ? 71.923 51.420 52.684 1.00 14.51 91 SER B CA 1
ATOM 4270 C C . SER B 1 69 ? 70.784 51.131 51.700 1.00 15.01 91 SER B C 1
ATOM 4271 O O . SER B 1 69 ? 70.820 50.150 50.915 1.00 13.63 91 SER B O 1
ATOM 4274 N N . GLU B 1 70 ? 69.809 52.031 51.671 1.00 15.51 92 GLU B N 1
ATOM 4275 C CA . GLU B 1 70 ? 68.779 51.985 50.621 1.00 15.62 92 GLU B CA 1
ATOM 4276 C C . GLU B 1 70 ? 69.398 52.025 49.207 1.00 15.25 92 GLU B C 1
ATOM 4277 O O . GLU B 1 70 ? 69.010 51.265 48.310 1.00 14.83 92 GLU B O 1
ATOM 4283 N N . GLY B 1 71 ? 70.340 52.936 48.977 1.00 16.03 93 GLY B N 1
ATOM 4284 C CA . GLY B 1 71 ? 70.982 53.049 47.669 1.00 15.32 93 GLY B CA 1
ATOM 4285 C C . GLY B 1 71 ? 71.668 51.785 47.193 1.00 16.65 93 GLY B C 1
ATOM 4286 O O . GLY B 1 71 ? 71.550 51.373 46.020 1.00 16.62 93 GLY B O 1
ATOM 4287 N N . HIS B 1 72 ? 72.385 51.138 48.099 1.00 15.18 94 HIS B N 1
ATOM 4288 C CA . HIS B 1 72 ? 73.012 49.871 47.750 1.00 14.03 94 HIS B CA 1
ATOM 4289 C C . HIS B 1 72 ? 71.959 48.787 47.528 1.00 14.19 94 HIS B C 1
ATOM 4290 O O . HIS B 1 72 ? 71.995 48.052 46.545 1.00 13.66 94 H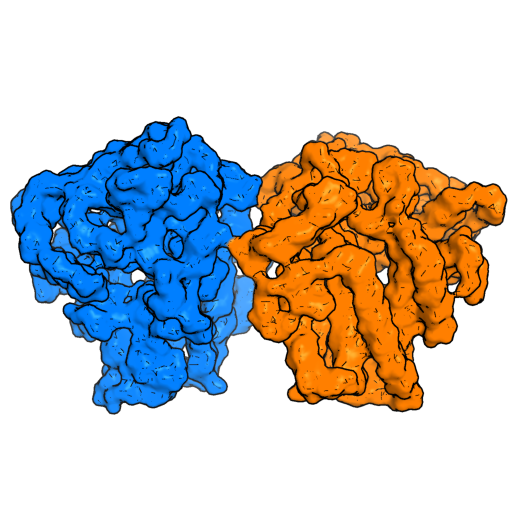IS B O 1
ATOM 4297 N N . ASN B 1 73 ? 71.017 48.642 48.463 1.00 14.13 95 ASN B N 1
ATOM 4298 C CA . ASN B 1 73 ? 69.957 47.652 48.305 1.00 14.04 95 ASN B CA 1
ATOM 4299 C C . ASN B 1 73 ? 69.246 47.773 46.962 1.00 14.37 95 ASN B C 1
ATOM 4300 O O . ASN B 1 73 ? 69.081 46.790 46.269 1.00 13.94 95 ASN B O 1
ATOM 4305 N N . ASP B 1 74 ? 68.887 48.997 46.587 1.00 14.81 96 ASP B N 1
ATOM 4306 C CA . ASP B 1 74 ? 68.020 49.236 45.444 1.00 14.92 96 ASP B CA 1
ATOM 4307 C C . ASP B 1 74 ? 68.763 49.149 44.090 1.00 15.38 96 ASP B C 1
ATOM 4308 O O . ASP B 1 74 ? 68.127 49.268 43.015 1.00 15.05 96 ASP B O 1
ATOM 4313 N N . SER B 1 75 ? 70.087 49.018 44.118 1.00 14.74 97 SER B N 1
ATOM 4314 C CA . SER B 1 75 ? 70.865 49.031 42.871 1.00 14.72 97 SER B CA 1
ATOM 4315 C C . SER B 1 75 ? 70.420 47.995 41.860 1.00 14.55 97 SER B C 1
ATOM 4316 O O . SER B 1 75 ? 70.306 48.295 40.664 1.00 15.81 97 SER B O 1
ATOM 4319 N N . SER B 1 76 ? 70.160 46.785 42.312 1.00 13.70 98 SER B N 1
ATOM 4320 C CA . SER B 1 76 ? 69.936 45.680 41.402 1.00 13.44 98 SER B CA 1
ATOM 4321 C C . SER B 1 76 ? 68.634 45.859 40.631 1.00 13.59 98 SER B C 1
ATOM 4322 O O . SER B 1 76 ? 68.574 45.611 39.411 1.00 13.84 98 SER B O 1
ATOM 4325 N N . TRP B 1 77 ? 67.595 46.269 41.340 1.00 14.15 99 TRP B N 1
ATOM 4326 C CA . TRP B 1 77 ? 66.317 46.577 40.690 1.00 14.23 99 TRP B CA 1
ATOM 4327 C C . TRP B 1 77 ? 66.538 47.584 39.542 1.00 14.67 99 TRP B C 1
ATOM 4328 O O . TRP B 1 77 ? 66.126 47.355 38.389 1.00 16.15 99 TRP B O 1
ATOM 4339 N N . GLY B 1 78 ? 67.194 48.698 39.833 1.00 14.33 100 GLY B N 1
ATOM 4340 C CA . GLY B 1 78 ? 67.388 49.732 38.820 1.00 15.66 100 GLY B CA 1
ATOM 4341 C C . GLY B 1 78 ? 68.214 49.245 37.627 1.00 15.96 100 GLY B C 1
ATOM 4342 O O . GLY B 1 78 ? 67.925 49.564 36.477 1.00 15.60 100 GLY B O 1
ATOM 4343 N N . ARG B 1 79 ? 69.251 48.499 37.916 1.00 15.76 101 ARG B N 1
ATOM 4344 C CA . ARG B 1 79 ? 70.152 48.006 36.868 1.00 16.73 101 ARG B CA 1
ATOM 4345 C C . ARG B 1 79 ? 69.413 47.063 35.925 1.00 16.73 101 ARG B C 1
ATOM 4346 O O . ARG B 1 79 ? 69.497 47.197 34.712 1.00 15.16 101 ARG B O 1
ATOM 4354 N N . LEU B 1 80 ? 68.691 46.100 36.504 1.00 15.27 102 LEU B N 1
ATOM 4355 C CA . LEU B 1 80 ? 68.055 45.032 35.718 1.00 16.47 102 LEU B CA 1
ATOM 4356 C C . LEU B 1 80 ? 66.818 45.540 34.977 1.00 16.58 102 LEU B C 1
ATOM 4357 O O . LEU B 1 80 ? 66.664 45.261 33.787 1.00 16.56 102 LEU B O 1
ATOM 4362 N N . TYR B 1 81 ? 65.972 46.339 35.645 1.00 16.79 103 TYR B N 1
ATOM 4363 C CA A TYR B 1 81 ? 64.878 46.986 34.938 0.60 17.41 103 TYR B CA 1
ATOM 4364 C CA B TYR B 1 81 ? 64.904 47.048 34.968 0.40 17.63 103 TYR B CA 1
ATOM 4365 C C . TYR B 1 81 ? 65.415 47.932 33.859 1.00 17.33 103 TYR B C 1
ATOM 4366 O O . TYR B 1 81 ? 64.840 48.004 32.769 1.00 18.64 103 TYR B O 1
ATOM 4383 N N . GLY B 1 82 ? 66.512 48.628 34.134 1.00 16.84 104 GLY B N 1
ATOM 4384 C CA . GLY B 1 82 ? 67.030 49.611 33.164 1.00 17.44 104 GLY B CA 1
ATOM 4385 C C . GLY B 1 82 ? 67.392 48.906 31.855 1.00 17.24 104 GLY B C 1
ATOM 4386 O O . GLY B 1 82 ? 67.089 49.410 30.792 1.00 19.06 104 GLY B O 1
ATOM 4387 N N . TYR B 1 83 ? 68.002 47.722 31.934 1.00 16.41 105 TYR B N 1
ATOM 4388 C CA . TYR B 1 83 ? 68.384 46.998 30.717 1.00 15.52 105 TYR B CA 1
ATOM 4389 C C . TYR B 1 83 ? 67.205 46.382 29.960 1.00 16.79 105 TYR B C 1
ATOM 4390 O O . TYR B 1 83 ? 67.193 46.398 28.724 1.00 17.28 105 TYR B O 1
ATOM 4399 N N . ILE B 1 84 ? 66.245 45.812 30.686 1.00 16.37 106 ILE B N 1
ATOM 4400 C CA . ILE B 1 84 ? 65.164 45.045 30.086 1.00 16.56 106 ILE B CA 1
ATOM 4401 C C . ILE B 1 84 ? 64.056 45.902 29.482 1.00 17.84 106 ILE B C 1
ATOM 4402 O O . ILE B 1 84 ? 63.530 45.580 28.416 1.00 18.08 106 ILE B O 1
ATOM 4407 N N . TYR B 1 85 ? 63.743 47.016 30.143 1.00 18.23 107 TYR B N 1
ATOM 4408 C CA . TYR B 1 85 ? 62.691 47.922 29.715 1.00 18.94 107 TYR B CA 1
ATOM 4409 C C . TYR B 1 85 ? 63.232 49.315 29.414 1.00 19.79 107 TYR B C 1
ATOM 4410 O O . TYR B 1 85 ? 64.128 49.801 30.090 1.00 20.53 107 TYR B O 1
ATOM 4419 N N . PRO B 1 86 ? 62.683 49.974 28.372 1.00 20.49 108 PRO B N 1
ATOM 4420 C CA . PRO B 1 86 ? 61.575 49.556 27.562 1.00 20.55 108 PRO B CA 1
ATOM 4421 C C . PRO B 1 86 ? 61.889 48.648 26.353 1.00 20.57 108 PRO B C 1
ATOM 4422 O O . PRO B 1 86 ? 60.986 48.362 25.554 1.00 20.38 108 PRO B O 1
ATOM 4426 N N . SER B 1 87 ? 63.126 48.191 26.183 1.00 19.00 109 SER B N 1
ATOM 4427 C CA . SER B 1 87 ? 63.448 47.501 24.970 1.00 19.13 109 SER B CA 1
ATOM 4428 C C . SER B 1 87 ? 62.533 46.302 24.758 1.00 19.27 109 SER B C 1
ATOM 4429 O O . SER B 1 87 ? 62.173 46.038 23.637 1.00 20.54 109 SER B O 1
ATOM 4432 N N . PHE B 1 88 ? 62.153 45.602 25.827 1.00 19.15 110 PHE B N 1
ATOM 4433 C CA . PHE B 1 88 ? 61.336 44.382 25.702 1.00 18.34 110 PHE B CA 1
ATOM 4434 C C . PHE B 1 88 ? 60.041 44.718 24.978 1.00 20.01 110 PHE B C 1
ATOM 4435 O O . PHE B 1 88 ? 59.640 44.011 24.077 1.00 19.85 110 PHE B O 1
ATOM 4443 N N . PHE B 1 89 ? 59.403 45.820 25.367 1.00 20.85 111 PHE B N 1
ATOM 4444 C CA . PHE B 1 89 ? 58.136 46.213 24.705 1.00 22.79 111 PHE B CA 1
ATOM 4445 C C . PHE B 1 89 ? 58.332 46.628 23.263 1.00 22.10 111 PHE B C 1
ATOM 4446 O O . PHE B 1 89 ? 57.498 46.336 22.419 1.00 22.16 111 PHE B O 1
ATOM 4454 N N . LEU B 1 90 ? 59.444 47.288 22.980 1.00 21.41 112 LEU B N 1
ATOM 4455 C CA . LEU B 1 90 ? 59.727 47.806 21.642 1.00 21.62 112 LEU B CA 1
ATOM 4456 C C . LEU B 1 90 ? 59.953 46.604 20.715 1.00 22.00 112 LEU B C 1
ATOM 4457 O O . LEU B 1 90 ? 59.493 46.582 19.582 1.00 20.56 112 LEU B O 1
ATOM 4462 N N . VAL B 1 91 ? 60.636 45.566 21.228 1.00 20.62 113 VAL B N 1
ATOM 4463 C CA . VAL B 1 91 ? 60.781 44.322 20.465 1.00 20.70 113 VAL B CA 1
ATOM 4464 C C . VAL B 1 91 ? 59.433 43.627 20.316 1.00 21.08 113 VAL B C 1
ATOM 4465 O O . VAL B 1 91 ? 59.092 43.200 19.225 1.00 21.54 113 VAL B O 1
ATOM 4469 N N . GLU B 1 92 ? 58.658 43.549 21.384 1.00 21.65 114 GLU B N 1
ATOM 4470 C CA . GLU B 1 92 ? 57.375 42.873 21.352 1.00 23.67 114 GLU B CA 1
ATOM 4471 C C . GLU B 1 92 ? 56.471 43.519 20.283 1.00 24.77 114 GLU B C 1
ATOM 4472 O O . GLU B 1 92 ? 55.833 42.819 19.487 1.00 25.65 114 GLU B O 1
ATOM 4478 N N . ASN B 1 93 ? 56.454 44.842 20.228 1.00 25.36 115 ASN B N 1
ATOM 4479 C CA . ASN B 1 93 ? 55.596 45.557 19.244 1.00 27.94 115 ASN B CA 1
ATOM 4480 C C . ASN B 1 93 ? 56.059 45.419 17.813 1.00 28.48 115 ASN B C 1
ATOM 4481 O O . ASN B 1 93 ? 55.255 45.173 16.906 1.00 30.25 115 ASN B O 1
ATOM 4486 N N . SER B 1 94 ? 57.357 45.589 17.616 1.00 28.31 116 SER B N 1
ATOM 4487 C CA . SER B 1 94 ? 57.958 45.546 16.305 1.00 28.67 116 SER B CA 1
ATOM 4488 C C . SER B 1 94 ? 57.857 44.186 15.617 1.00 29.25 116 SER B C 1
ATOM 4489 O O . SER B 1 94 ? 57.590 44.105 14.403 1.00 29.42 116 SER B O 1
ATOM 4492 N N . THR B 1 95 ? 58.086 43.126 16.391 1.00 27.63 117 THR B N 1
ATOM 4493 C CA . THR B 1 95 ? 58.105 41.757 15.880 1.00 27.29 117 THR B CA 1
ATOM 4494 C C . THR B 1 95 ? 56.727 41.081 15.936 1.00 28.16 117 THR B C 1
ATOM 4495 O O . THR B 1 95 ? 56.579 39.925 15.484 1.00 29.06 117 THR B O 1
ATOM 4499 N N . GLU B 1 96 ? 55.738 41.778 16.498 1.00 28.68 118 GLU B N 1
ATOM 4500 C CA A GLU B 1 96 ? 54.386 41.245 16.659 0.50 29.29 118 GLU B CA 1
ATOM 4501 C CA B GLU B 1 96 ? 54.385 41.248 16.685 0.50 29.52 118 GLU B CA 1
ATOM 4502 C C . GLU B 1 96 ? 54.409 39.875 17.363 1.00 29.32 118 GLU B C 1
ATOM 4503 O O . GLU B 1 96 ? 53.689 38.972 16.995 1.00 27.61 118 GLU B O 1
ATOM 4514 N N . LYS B 1 97 ? 55.255 39.745 18.371 1.00 28.31 119 LYS B N 1
ATOM 4515 C CA . LYS B 1 97 ? 55.309 38.530 19.178 1.00 28.63 119 LYS B CA 1
ATOM 4516 C C . LYS B 1 97 ? 55.627 37.267 18.411 1.00 28.45 119 LYS B C 1
ATOM 4517 O O . LYS B 1 97 ? 55.134 36.184 18.779 1.00 28.99 119 LYS B O 1
ATOM 4523 N N . LYS B 1 98 ? 56.494 37.389 17.398 1.00 27.62 120 LYS B N 1
ATOM 4524 C CA . LYS B 1 98 ? 56.879 36.268 16.537 1.00 28.36 120 LYS B CA 1
ATOM 4525 C C . LYS B 1 98 ? 58.338 36.349 16.183 1.00 26.84 120 LYS B C 1
ATOM 4526 O O . LYS B 1 98 ? 58.898 37.453 16.014 1.00 27.34 120 LYS B O 1
ATOM 4532 N N . GLY B 1 99 ? 58.956 35.187 16.035 1.00 25.60 121 GLY B N 1
ATOM 4533 C CA . GLY B 1 99 ? 60.294 35.109 15.443 1.00 24.36 121 GLY B CA 1
ATOM 4534 C C . GLY B 1 99 ? 61.399 35.043 16.470 1.00 23.50 121 GLY B C 1
ATOM 4535 O O . GLY B 1 99 ? 61.151 35.182 17.681 1.00 22.68 121 GLY B O 1
ATOM 4536 N N . VAL B 1 100 ? 62.621 34.865 15.969 1.00 22.03 122 VAL B N 1
ATOM 4537 C CA . VAL B 1 100 ? 63.797 34.674 16.832 1.00 21.44 122 VAL B CA 1
ATOM 4538 C C . VAL B 1 100 ? 64.144 35.883 17.699 1.00 20.82 122 VAL B C 1
ATOM 4539 O O . VAL B 1 100 ? 64.560 35.737 18.843 1.00 19.36 122 VAL B O 1
ATOM 4543 N N . ILE B 1 101 ? 63.951 37.093 17.170 1.00 20.53 123 ILE B N 1
ATOM 4544 C CA . ILE B 1 101 ? 64.362 38.280 17.927 1.00 19.96 123 ILE B CA 1
ATOM 4545 C C . ILE B 1 101 ? 63.404 38.406 19.103 1.00 19.28 123 ILE B C 1
ATOM 4546 O O . ILE B 1 101 ? 63.830 38.710 20.231 1.00 18.98 123 ILE B O 1
ATOM 4551 N N . TYR B 1 102 ? 62.131 38.127 18.870 1.00 19.40 124 TYR B N 1
ATOM 4552 C CA . TYR B 1 102 ? 61.173 38.078 19.994 1.00 19.54 124 TYR B CA 1
ATOM 4553 C C . TYR B 1 102 ? 61.533 37.011 21.024 1.00 18.50 124 TYR B C 1
ATOM 4554 O O . TYR B 1 102 ? 61.458 37.278 22.207 1.00 18.30 124 TYR B O 1
ATOM 4563 N N . ALA B 1 103 ? 61.860 35.803 20.568 1.00 18.13 125 ALA B N 1
ATOM 4564 C CA . ALA B 1 103 ? 62.273 34.699 21.458 1.00 18.01 125 ALA B CA 1
ATOM 4565 C C . ALA B 1 103 ? 63.455 35.156 22.314 1.00 17.78 125 ALA B C 1
ATOM 4566 O O . ALA B 1 103 ? 63.513 34.892 23.529 1.00 17.38 125 ALA B O 1
ATOM 4576 N N . ALA B 1 105 ? 64.361 38.324 23.065 1.00 17.21 127 ALA B N 1
ATOM 4577 C CA . ALA B 1 105 ? 63.883 39.339 24.037 1.00 17.52 127 ALA B CA 1
ATOM 4578 C C . ALA B 1 105 ? 63.154 38.653 25.227 1.00 17.29 127 ALA B C 1
ATOM 4579 O O . ALA B 1 105 ? 63.373 39.010 26.392 1.00 16.07 127 ALA B O 1
ATOM 4581 N N . GLN B 1 106 ? 62.333 37.642 24.945 1.00 16.46 128 GLN B N 1
ATOM 4582 C CA . GLN B 1 106 ? 61.672 36.868 26.001 1.00 17.79 128 GLN B CA 1
ATOM 4583 C C . GLN B 1 106 ? 62.661 36.141 26.918 1.00 16.85 128 GLN B C 1
ATOM 4584 O O . GLN B 1 106 ? 62.563 36.219 28.126 1.00 18.12 128 GLN B O 1
ATOM 4590 N N . LEU B 1 107 ? 63.585 35.408 26.318 1.00 17.19 129 LEU B N 1
ATOM 4591 C CA . LEU B 1 107 ? 64.655 34.709 27.042 1.00 17.52 129 LEU B CA 1
ATOM 4592 C C . LEU B 1 107 ? 65.528 35.652 27.922 1.00 16.50 129 LEU B C 1
ATOM 4593 O O . LEU B 1 107 ? 65.819 35.361 29.078 1.00 16.17 129 LEU B O 1
ATOM 4598 N N . THR B 1 108 ? 65.878 36.809 27.372 1.00 16.99 130 THR B N 1
ATOM 4599 C CA . THR B 1 108 ? 66.702 37.757 28.057 1.00 16.22 130 THR B CA 1
ATOM 4600 C C . THR B 1 108 ? 65.932 38.425 29.214 1.00 16.20 130 THR B C 1
ATOM 4601 O O . THR B 1 108 ? 66.497 38.553 30.293 1.00 14.94 130 THR B O 1
ATOM 4605 N N . ARG B 1 109 ? 64.665 38.794 29.017 1.00 15.55 131 ARG B N 1
ATOM 4606 C CA . ARG B 1 109 ? 63.824 39.272 30.121 1.00 16.41 131 ARG B CA 1
ATOM 4607 C C . ARG B 1 109 ? 63.695 38.220 31.225 1.00 16.04 131 ARG B C 1
ATOM 4608 O O . ARG B 1 109 ? 63.889 38.548 32.395 1.00 14.82 131 ARG B O 1
ATOM 4616 N N . VAL B 1 110 ? 63.424 36.954 30.843 1.00 16.07 132 VAL B N 1
ATOM 4617 C CA . VAL B 1 110 ? 63.343 35.876 31.858 1.00 15.55 132 VAL B CA 1
ATOM 4618 C C . VAL B 1 110 ? 64.655 35.801 32.627 1.00 15.44 132 VAL B C 1
ATOM 4619 O O . VAL B 1 110 ? 64.665 35.729 33.874 1.00 14.73 132 VAL B O 1
ATOM 4623 N N . TYR B 1 111 ? 65.776 35.834 31.924 1.00 15.12 133 TYR B N 1
ATOM 4624 C CA . TYR B 1 111 ? 67.081 35.730 32.600 1.00 14.71 133 TYR B CA 1
ATOM 4625 C C . TYR B 1 111 ? 67.279 36.836 33.640 1.00 14.96 133 TYR B C 1
ATOM 4626 O O . TYR B 1 111 ? 67.673 36.574 34.800 1.00 15.03 133 TYR B O 1
ATOM 4635 N N . GLY B 1 112 ? 66.968 38.078 33.275 1.00 15.59 134 GLY B N 1
ATOM 4636 C CA . GLY B 1 112 ? 67.179 39.156 34.208 1.00 14.35 134 GLY B CA 1
ATOM 4637 C C . GLY B 1 112 ? 66.179 39.113 35.339 1.00 14.55 134 GLY B C 1
ATOM 4638 O O . GLY B 1 112 ? 66.479 39.448 36.464 1.00 13.73 134 GLY B O 1
ATOM 4647 N N . GLN B 1 114 ? 64.418 36.453 36.516 1.00 15.02 136 GLN B N 1
ATOM 4648 C CA . GLN B 1 114 ? 64.602 35.326 37.462 1.00 15.62 136 GLN B CA 1
ATOM 4649 C C . GLN B 1 114 ? 65.664 35.707 38.495 1.00 15.56 136 GLN B C 1
ATOM 4650 O O . GLN B 1 114 ? 65.573 35.344 39.653 1.00 16.18 136 GLN B O 1
ATOM 4656 N N . LEU B 1 115 ? 66.677 36.455 38.064 1.00 15.57 137 LEU B N 1
ATOM 4657 C CA . LEU B 1 115 ? 67.687 36.964 38.999 1.00 14.16 137 LEU B CA 1
ATOM 4658 C C . LEU B 1 115 ? 67.025 37.915 39.998 1.00 14.03 137 LEU B C 1
ATOM 4659 O O . LEU B 1 115 ? 67.146 37.762 41.219 1.00 13.69 137 LEU B O 1
ATOM 4664 N N . LEU B 1 116 ? 66.237 38.869 39.496 1.00 15.72 138 LEU B N 1
ATOM 4665 C CA . LEU B 1 116 ? 65.614 39.820 40.401 1.00 15.17 138 LEU B CA 1
ATOM 4666 C C . LEU B 1 116 ? 64.571 39.155 41.357 1.00 15.10 138 LEU B C 1
ATOM 4667 O O . LEU B 1 116 ? 64.572 39.447 42.561 1.00 15.87 138 LEU B O 1
ATOM 4672 N N . ALA B 1 117 ? 63.805 38.187 40.863 1.00 13.80 139 ALA B N 1
ATOM 4673 C CA . ALA B 1 117 ? 62.892 37.410 41.720 1.00 14.34 139 ALA B CA 1
ATOM 4674 C C . ALA B 1 117 ? 63.675 36.610 42.768 1.00 14.90 139 ALA B C 1
ATOM 4675 O O . ALA B 1 117 ? 63.237 36.471 43.926 1.00 15.74 139 ALA B O 1
ATOM 4677 N N . SER B 1 118 ? 64.884 36.176 42.418 1.00 14.25 140 SER B N 1
ATOM 4678 C CA . SER B 1 118 ? 65.714 35.404 43.355 1.00 13.84 140 SER B CA 1
ATOM 4679 C C . SER B 1 118 ? 66.399 36.322 44.392 1.00 14.00 140 SER B C 1
ATOM 4680 O O . SER B 1 118 ? 67.034 35.858 45.389 1.00 13.81 140 SER B O 1
ATOM 4683 N N . LEU B 1 119 ? 66.323 37.611 44.132 1.00 12.72 141 LEU B N 1
ATOM 4684 C CA . LEU B 1 119 ? 66.854 38.619 45.038 1.00 12.82 141 LEU B CA 1
ATOM 4685 C C . LEU B 1 119 ? 65.769 39.118 46.001 1.00 13.84 141 LEU B C 1
ATOM 4686 O O . LEU B 1 119 ? 65.929 38.991 47.232 1.00 13.76 141 LEU B O 1
ATOM 4691 N N . GLN B 1 120 ? 64.685 39.686 45.464 1.00 13.13 142 GLN B N 1
ATOM 4692 C CA . GLN B 1 120 ? 63.656 40.354 46.272 1.00 14.73 142 GLN B CA 1
ATOM 4693 C C . GLN B 1 120 ? 62.334 39.620 46.433 1.00 14.85 142 GLN B C 1
ATOM 4694 O O . GLN B 1 120 ? 61.525 39.940 47.346 1.00 15.50 142 GLN B O 1
ATOM 4700 N N . GLY B 1 121 ? 62.085 38.618 45.579 1.00 14.65 143 GLY B N 1
ATOM 4701 C CA . GLY B 1 121 ? 60.779 37.942 45.628 1.00 15.52 143 GLY B CA 1
ATOM 4702 C C . GLY B 1 121 ? 59.766 38.513 44.660 1.00 16.06 143 GLY B C 1
ATOM 4703 O O . GLY B 1 121 ? 60.032 38.533 43.472 1.00 16.47 143 GLY B O 1
ATOM 4704 N N . PRO B 1 122 ? 58.593 38.970 45.152 1.00 15.07 144 PRO B N 1
ATOM 4705 C CA . PRO B 1 122 ? 57.580 39.516 44.252 1.00 15.85 144 PRO B CA 1
ATOM 4706 C C . PRO B 1 122 ? 58.168 40.648 43.379 1.00 15.87 144 PRO B C 1
ATOM 4707 O O . PRO B 1 122 ? 58.985 41.437 43.856 1.00 15.70 144 PRO B O 1
ATOM 4711 N N . ILE B 1 123 ? 57.833 40.627 42.094 1.00 15.63 145 ILE B N 1
ATOM 4712 C CA . ILE B 1 123 ? 58.201 41.681 41.136 1.00 16.03 145 ILE B CA 1
ATOM 4713 C C . ILE B 1 123 ? 57.010 41.878 40.199 1.00 17.14 145 ILE B C 1
ATOM 4714 O O . ILE B 1 123 ? 56.199 40.952 40.036 1.00 16.69 145 ILE B O 1
ATOM 4719 N N . PRO B 1 124 ? 56.863 43.097 39.632 1.00 17.87 146 PRO B N 1
ATOM 4720 C CA . PRO B 1 124 ? 55.924 43.288 38.522 1.00 18.17 146 PRO B CA 1
ATOM 4721 C C . PRO B 1 124 ? 56.495 42.610 37.280 1.00 18.39 146 PRO B C 1
ATOM 4722 O O . PRO B 1 124 ? 57.673 42.782 36.953 1.00 19.40 146 PRO B O 1
ATOM 4726 N N . TYR B 1 125 ? 55.686 41.768 36.656 1.00 18.42 147 TYR B N 1
ATOM 4727 C CA . TYR B 1 125 ? 56.103 41.002 35.506 1.00 18.73 147 TYR B CA 1
ATOM 4728 C C . TYR B 1 125 ? 54.905 40.813 34.560 1.00 20.27 147 TYR B C 1
ATOM 4729 O O . TYR B 1 125 ? 54.870 41.445 33.491 1.00 19.40 147 TYR B O 1
ATOM 4738 N N . THR B 1 126 ? 53.918 40.019 34.961 1.00 21.31 148 THR B N 1
ATOM 4739 C CA . THR B 1 126 ? 52.745 39.781 34.070 1.00 23.59 148 THR B CA 1
ATOM 4740 C C . THR B 1 126 ? 51.988 41.075 33.730 1.00 25.62 148 THR B C 1
ATOM 4741 O O . THR B 1 126 ? 51.494 41.208 32.621 1.00 26.25 148 THR B O 1
ATOM 4745 N N . GLN B 1 127 ? 51.955 42.054 34.645 1.00 26.56 149 GLN B N 1
ATOM 4746 C CA A GLN B 1 127 ? 51.187 43.277 34.411 0.50 27.70 149 GLN B CA 1
ATOM 4747 C CA B GLN B 1 127 ? 51.197 43.295 34.455 0.50 27.64 149 GLN B CA 1
ATOM 4748 C C . GLN B 1 127 ? 52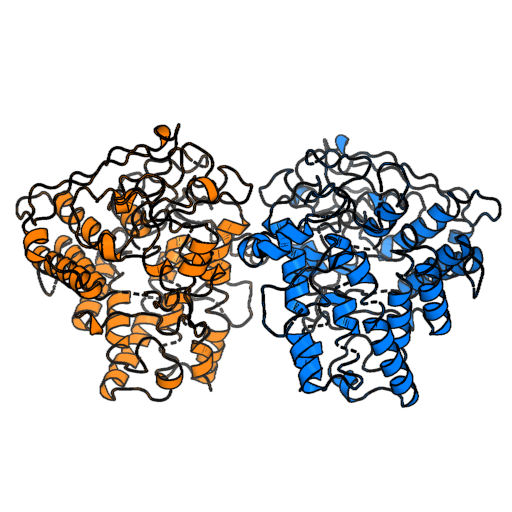.061 44.477 34.027 1.00 27.98 149 GLN B C 1
ATOM 4749 O O . GLN B 1 127 ? 51.594 45.614 34.054 1.00 29.52 149 GLN B O 1
ATOM 4768 N N . LYS B 1 129 ? 53.471 47.010 31.500 1.00 32.06 151 LYS B N 1
ATOM 4769 C CA . LYS B 1 129 ? 53.000 47.547 30.203 1.00 34.67 151 LYS B CA 1
ATOM 4770 C C . LYS B 1 129 ? 53.875 48.724 29.842 1.00 34.97 151 LYS B C 1
ATOM 4771 O O . LYS B 1 129 ? 54.386 49.403 30.724 1.00 34.65 151 LYS B O 1
ATOM 4777 N N . ALA B 1 130 ? 54.024 48.999 28.558 1.00 37.08 152 ALA B N 1
ATOM 4778 C CA . ALA B 1 130 ? 54.869 50.122 28.102 1.00 38.73 152 ALA B CA 1
ATOM 4779 C C . ALA B 1 130 ? 54.618 51.466 28.823 1.00 40.21 152 ALA B C 1
ATOM 4780 O O . ALA B 1 130 ? 53.512 51.952 28.859 1.00 41.15 152 ALA B O 1
ATOM 4782 N N . GLY B 1 131 ? 55.663 52.021 29.443 1.00 42.62 153 GLY B N 1
ATOM 4783 C CA . GLY B 1 131 ? 55.594 53.325 30.159 1.00 43.98 153 GLY B CA 1
ATOM 4784 C C . GLY B 1 131 ? 54.702 53.524 31.409 1.00 45.11 153 GLY B C 1
ATOM 4785 O O . GLY B 1 131 ? 54.680 54.642 31.965 1.00 46.07 153 GLY B O 1
ATOM 4786 N N . GLU B 1 132 ? 53.966 52.490 31.848 1.00 44.75 154 GLU B N 1
ATOM 4787 C CA . GLU B 1 132 ? 53.211 52.540 33.112 1.00 44.93 154 GLU B CA 1
ATOM 4788 C C . GLU B 1 132 ? 54.169 52.254 34.274 1.00 43.73 154 GLU B C 1
ATOM 4789 O O . GLU B 1 132 ? 54.721 51.161 34.369 1.00 43.87 154 GLU B O 1
ATOM 4795 N N . THR B 1 133 ? 54.351 53.223 35.164 1.00 42.06 155 THR B N 1
ATOM 4796 C CA . THR B 1 133 ? 55.188 53.027 36.349 1.00 41.34 155 THR B CA 1
ATOM 4797 C C . THR B 1 133 ? 54.381 52.550 37.564 1.00 39.38 155 THR B C 1
ATOM 4798 O O . THR B 1 133 ? 54.931 52.498 38.670 1.00 40.11 155 THR B O 1
ATOM 4802 N N . GLU B 1 134 ? 53.083 52.268 37.393 1.00 36.27 156 GLU B N 1
ATOM 4803 C CA . GLU B 1 134 ? 52.285 51.756 38.502 1.00 34.43 156 GLU B CA 1
ATOM 4804 C C . GLU B 1 134 ? 51.786 50.346 38.238 1.00 31.59 156 GLU B C 1
ATOM 4805 O O . GLU B 1 134 ? 50.583 50.076 38.343 1.00 32.51 156 GLU B O 1
ATOM 4811 N N . ALA B 1 135 ? 52.727 49.432 38.030 1.00 27.63 157 ALA B N 1
ATOM 4812 C CA . ALA B 1 135 ? 52.431 48.015 37.745 1.00 25.34 157 ALA B CA 1
ATOM 4813 C C . ALA B 1 135 ? 52.184 47.212 39.033 1.00 23.44 157 ALA B C 1
ATOM 4814 O O . ALA B 1 135 ? 53.016 47.253 39.932 1.00 21.06 157 ALA B O 1
ATOM 4816 N N . PRO B 1 136 ? 51.068 46.480 39.112 1.00 22.38 158 PRO B N 1
ATOM 4817 C CA . PRO B 1 136 ? 50.987 45.531 40.209 1.00 21.60 158 PRO B CA 1
ATOM 4818 C C . PRO B 1 136 ? 52.062 44.461 40.169 1.00 20.53 158 PRO B C 1
ATOM 4819 O O . PRO B 1 136 ? 52.559 44.094 39.082 1.00 19.81 158 PRO B O 1
ATOM 4823 N N . TYR B 1 137 ? 52.390 43.952 41.352 1.00 18.85 159 TYR B N 1
ATOM 4824 C CA . TYR B 1 137 ? 53.431 42.939 41.525 1.00 18.46 159 TYR B CA 1
ATOM 4825 C C . TYR B 1 137 ? 52.776 41.569 41.397 1.00 18.56 159 TYR B C 1
ATOM 4826 O O . TYR B 1 137 ? 51.638 41.384 41.810 1.00 19.61 159 TYR B O 1
ATOM 4835 N N . ASP B 1 138 ? 53.503 40.624 40.821 1.00 18.42 160 ASP B N 1
ATOM 4836 C CA . ASP B 1 138 ? 53.127 39.208 40.899 1.00 18.16 160 ASP B CA 1
ATOM 4837 C C . ASP B 1 138 ? 53.637 38.633 42.208 1.00 17.47 160 ASP B C 1
ATOM 4838 O O . ASP B 1 138 ? 54.741 38.957 42.650 1.00 17.13 160 ASP B O 1
ATOM 4843 N N . ASN B 1 139 ? 52.888 37.725 42.807 1.00 17.26 161 ASN B N 1
ATOM 4844 C CA . ASN B 1 139 ? 53.449 36.966 43.910 1.00 17.43 161 ASN B CA 1
ATOM 4845 C C . ASN B 1 139 ? 54.469 35.991 43.328 1.00 17.00 161 ASN B C 1
ATOM 4846 O O . ASN B 1 139 ? 54.565 35.828 42.109 1.00 17.47 161 ASN B O 1
ATOM 4851 N N . GL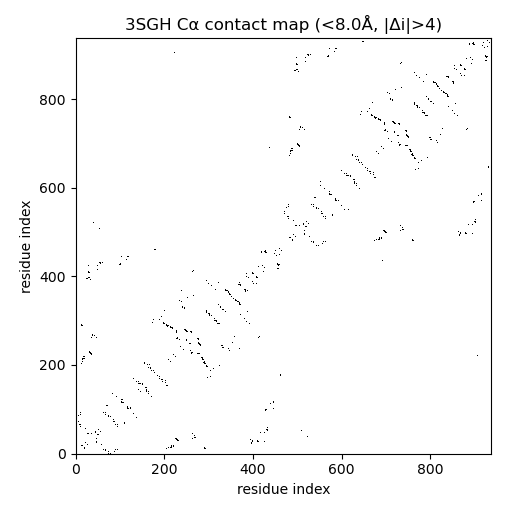U B 1 140 ? 55.273 35.396 44.188 1.00 16.93 162 GLU B N 1
ATOM 4852 C CA . GLU B 1 140 ? 56.383 34.595 43.691 1.00 16.00 162 GLU B CA 1
ATOM 4853 C C . GLU B 1 140 ? 55.927 33.395 42.881 1.00 16.72 162 GLU B C 1
ATOM 4854 O O . GLU B 1 140 ? 56.492 33.110 41.826 1.00 15.54 162 GLU B O 1
ATOM 4860 N N . GLN B 1 141 ? 54.877 32.698 43.327 1.00 17.81 163 GLN B N 1
ATOM 4861 C CA . GLN B 1 141 ? 54.391 31.562 42.584 1.00 18.70 163 GLN B CA 1
ATOM 4862 C C . GLN B 1 141 ? 53.979 32.001 41.183 1.00 18.49 163 GLN B C 1
ATOM 4863 O O . GLN B 1 141 ? 54.287 31.327 40.222 1.00 19.64 163 GLN B O 1
ATOM 4869 N N . THR B 1 142 ? 53.281 33.130 41.091 1.00 18.44 164 THR B N 1
ATOM 4870 C CA . THR B 1 142 ? 52.844 33.686 39.806 1.00 18.46 164 THR B CA 1
ATOM 4871 C C . THR B 1 142 ? 53.979 34.049 38.861 1.00 18.19 164 THR B C 1
ATOM 4872 O O . THR B 1 142 ? 53.968 33.697 37.671 1.00 18.54 164 THR B O 1
ATOM 4876 N N . VAL B 1 143 ? 54.980 34.750 39.371 1.00 18.38 165 VAL B N 1
ATOM 4877 C CA . VAL B 1 143 ? 56.054 35.214 38.490 1.00 18.00 165 VAL B CA 1
ATOM 4878 C C . VAL B 1 143 ? 56.913 34.044 38.034 1.00 17.10 165 VAL B C 1
ATOM 4879 O O . VAL B 1 143 ? 57.256 33.979 36.875 1.00 17.50 165 VAL B O 1
ATOM 4883 N N . TRP B 1 144 ? 57.199 33.077 38.925 1.00 17.26 166 TRP B N 1
ATOM 4884 C CA . TRP B 1 144 ? 57.983 31.900 38.518 1.00 15.77 166 TRP B CA 1
ATOM 4885 C C . TRP B 1 144 ? 57.242 31.102 37.442 1.00 17.06 166 TRP B C 1
ATOM 4886 O O . TRP B 1 144 ? 57.801 30.773 36.415 1.00 17.84 166 TRP B O 1
ATOM 4897 N N . HIS B 1 145 ? 55.962 30.837 37.658 1.00 16.84 167 HIS B N 1
ATOM 4898 C CA . HIS B 1 145 ? 55.182 30.164 36.621 1.00 17.70 167 HIS B CA 1
ATOM 4899 C C . HIS B 1 145 ? 55.101 30.934 35.315 1.00 17.86 167 HIS B C 1
ATOM 4900 O O . HIS B 1 145 ? 55.149 30.320 34.244 1.00 19.51 167 HIS B O 1
ATOM 4907 N N . ALA B 1 146 ? 54.969 32.248 35.380 1.00 17.49 168 ALA B N 1
ATOM 4908 C CA . ALA B 1 146 ? 54.844 33.075 34.167 1.00 17.92 168 ALA B CA 1
ATOM 4909 C C . ALA B 1 146 ? 56.170 33.099 33.390 1.00 18.06 168 ALA B C 1
ATOM 4910 O O . ALA B 1 146 ? 56.199 33.112 32.137 1.00 17.68 168 ALA B O 1
ATOM 4920 N N . PHE B 1 148 ? 58.374 30.641 33.478 1.00 16.42 170 PHE B N 1
ATOM 4921 C CA . PHE B 1 148 ? 58.450 29.361 32.812 1.00 15.57 170 PHE B CA 1
ATOM 4922 C C . PHE B 1 148 ? 57.620 29.351 31.503 1.00 16.87 170 PHE B C 1
ATOM 4923 O O . PHE B 1 148 ? 58.046 28.803 30.489 1.00 16.01 170 PHE B O 1
ATOM 4931 N N . ASP B 1 149 ? 56.436 29.967 31.526 1.00 17.66 171 ASP B N 1
ATOM 4932 C CA . ASP B 1 149 ? 55.596 29.989 30.346 1.00 19.02 171 ASP B CA 1
ATOM 4933 C C . ASP B 1 149 ? 56.226 30.775 29.197 1.00 19.31 171 ASP B C 1
ATOM 4934 O O . ASP B 1 149 ? 56.159 30.358 28.037 1.00 19.82 171 ASP B O 1
ATOM 4939 N N . ASP B 1 150 ? 56.827 31.911 29.531 1.00 19.03 172 ASP B N 1
ATOM 4940 C CA . ASP B 1 150 ? 57.482 32.758 28.532 1.00 18.50 172 ASP B CA 1
ATOM 4941 C C . ASP B 1 150 ? 58.726 32.088 27.986 1.00 18.58 172 ASP B C 1
ATOM 4942 O O . ASP B 1 150 ? 59.005 32.145 26.772 1.00 19.44 172 ASP B O 1
ATOM 4947 N N . LEU B 1 151 ? 59.492 31.456 28.888 1.00 18.11 173 LEU B N 1
ATOM 4948 C CA . LEU B 1 151 ? 60.624 30.659 28.480 1.00 18.05 173 LEU B CA 1
ATOM 4949 C C . LEU B 1 151 ? 60.211 29.520 27.556 1.00 18.73 173 LEU B C 1
ATOM 4950 O O . LEU B 1 151 ? 60.872 29.240 26.549 1.00 18.40 173 LEU B O 1
ATOM 4955 N N . ASP B 1 152 ? 59.149 28.817 27.914 1.00 18.04 174 ASP B N 1
ATOM 4956 C CA . ASP B 1 152 ? 58.619 27.766 27.032 1.00 19.37 174 ASP B CA 1
ATOM 4957 C C . ASP B 1 152 ? 58.293 28.322 25.656 1.00 19.30 174 ASP B C 1
ATOM 4958 O O . ASP B 1 152 ? 58.586 27.685 24.649 1.00 20.19 174 ASP B O 1
ATOM 4963 N N . ASN B 1 153 ? 57.703 29.507 25.613 1.00 20.07 175 ASN B N 1
ATOM 4964 C CA . ASN B 1 153 ? 57.430 30.132 24.318 1.00 20.52 175 ASN B CA 1
ATOM 4965 C C . ASN B 1 153 ? 58.706 30.390 23.500 1.00 19.86 175 ASN B C 1
ATOM 4966 O O . ASN B 1 153 ? 58.764 30.075 22.307 1.00 19.00 175 ASN B O 1
ATOM 4971 N N . ALA B 1 154 ? 59.746 30.917 24.167 1.00 19.36 176 ALA B N 1
ATOM 4972 C CA . ALA B 1 154 ? 61.032 31.231 23.514 1.00 19.89 176 ALA B CA 1
ATOM 4973 C C . ALA B 1 154 ? 61.666 29.939 23.006 1.00 20.41 176 ALA B C 1
ATOM 4974 O O . ALA B 1 154 ? 62.229 29.905 21.923 1.00 20.53 176 ALA B O 1
ATOM 4976 N N . ILE B 1 155 ? 61.544 28.873 23.790 1.00 19.94 177 ILE B N 1
ATOM 4977 C CA . ILE B 1 155 ? 62.098 27.572 23.436 1.00 19.71 177 ILE B CA 1
ATOM 4978 C C . ILE B 1 155 ? 61.390 27.028 22.186 1.00 20.63 177 ILE B C 1
ATOM 4979 O O . ILE B 1 155 ? 62.047 26.552 21.287 1.00 21.42 177 ILE B O 1
ATOM 4984 N N . THR B 1 156 ? 60.074 27.143 22.103 1.00 21.32 178 THR B N 1
ATOM 4985 C CA . THR B 1 156 ? 59.370 26.651 20.913 1.00 23.14 178 THR B CA 1
ATOM 4986 C C . THR B 1 156 ? 59.903 27.326 19.653 1.00 23.03 178 THR B C 1
ATOM 4987 O O . THR B 1 156 ? 60.200 26.677 18.668 1.00 23.16 178 THR B O 1
ATOM 4991 N N . ILE B 1 157 ? 60.084 28.635 19.721 1.00 21.59 179 ILE B N 1
ATOM 4992 C CA . ILE B 1 157 ? 60.653 29.387 18.604 1.00 21.92 179 ILE B CA 1
ATOM 4993 C C . ILE B 1 157 ? 62.087 29.009 18.299 1.00 21.58 179 ILE B C 1
ATOM 4994 O O . ILE B 1 157 ? 62.430 28.817 17.138 1.00 22.62 179 ILE B O 1
ATOM 4999 N N . LEU B 1 158 ? 62.940 28.924 19.314 1.00 20.95 180 LEU B N 1
ATOM 5000 C CA . LEU B 1 158 ? 64.344 28.636 19.060 1.00 21.30 180 LEU B CA 1
ATOM 5001 C C . LEU B 1 158 ? 64.538 27.211 18.526 1.00 22.28 180 LEU B C 1
ATOM 5002 O O . LEU B 1 158 ? 65.427 26.956 17.728 1.00 22.62 180 LEU B O 1
ATOM 5007 N N . LYS B 1 159 ? 63.708 26.289 18.985 1.00 22.38 181 LYS B N 1
ATOM 5008 C CA . LYS B 1 159 ? 63.789 24.916 18.572 1.00 25.44 181 LYS B CA 1
ATOM 5009 C C . LYS B 1 159 ? 63.517 24.797 17.056 1.00 26.32 181 LYS B C 1
ATOM 5010 O O . LYS B 1 159 ? 64.306 24.191 16.313 1.00 26.03 181 LYS B O 1
ATOM 5016 N N . SER B 1 160 ? 62.444 25.432 16.587 1.00 27.02 182 SER B N 1
ATOM 5017 C CA . SER B 1 160 ? 62.225 25.510 15.167 1.00 28.61 182 SER B CA 1
ATOM 5018 C C . SER B 1 160 ? 63.392 26.211 14.429 1.00 28.18 182 SER B C 1
ATOM 5019 O O . SER B 1 160 ? 63.865 25.719 13.403 1.00 28.01 182 SER B O 1
ATOM 5022 N N . ALA B 1 161 ? 63.861 27.340 14.956 1.00 26.55 183 ALA B N 1
ATOM 5023 C CA . ALA B 1 161 ? 64.958 28.077 14.324 1.00 27.37 183 ALA B CA 1
ATOM 5024 C C . ALA B 1 161 ? 66.284 27.292 14.347 1.00 27.66 183 ALA B C 1
ATOM 5025 O O . ALA B 1 161 ? 67.114 27.497 13.484 1.00 29.20 183 ALA B O 1
ATOM 5027 N N . ALA B 1 162 ? 66.472 26.386 15.306 1.00 27.81 184 ALA B N 1
ATOM 5028 C CA . ALA B 1 162 ? 67.729 25.636 15.402 1.00 28.87 184 ALA B CA 1
ATOM 5029 C C . ALA B 1 162 ? 67.912 24.768 14.145 1.00 30.73 184 ALA B C 1
ATOM 5030 O O . ALA B 1 162 ? 69.040 24.435 13.786 1.00 31.74 184 ALA B O 1
ATOM 5032 N N . THR B 1 163 ? 66.805 24.422 13.495 1.00 31.50 185 THR B N 1
ATOM 5033 C CA . THR B 1 163 ? 66.841 23.568 12.306 1.00 33.01 185 THR B CA 1
ATOM 5034 C C . THR B 1 163 ? 67.392 24.294 11.072 1.00 35.31 185 THR B C 1
ATOM 5035 O O . THR B 1 163 ? 67.843 23.648 10.131 1.00 36.45 185 THR B O 1
ATOM 5039 N N . PHE B 1 164 ? 67.341 25.622 11.068 1.00 35.94 186 PHE B N 1
ATOM 5040 C CA . PHE B 1 164 ? 67.876 26.407 9.962 1.00 37.88 186 PHE B CA 1
ATOM 5041 C C . PHE B 1 164 ? 69.293 26.939 10.244 1.00 38.41 186 PHE B C 1
ATOM 5042 O O . PHE B 1 164 ? 69.814 27.742 9.465 1.00 40.18 186 PHE B O 1
ATOM 5050 N N . GLY B 1 165 ? 69.886 26.505 11.361 1.00 39.03 187 GLY B N 1
ATOM 5051 C CA . GLY B 1 165 ? 71.243 26.919 11.807 1.00 38.38 187 GLY B CA 1
ATOM 5052 C C . GLY B 1 165 ? 71.419 28.301 12.452 1.00 37.04 187 GLY B C 1
ATOM 5053 O O . GLY B 1 165 ? 70.920 28.558 13.597 1.00 37.03 187 GLY B O 1
ATOM 5054 N N . VAL B 1 166 ? 72.171 29.158 11.731 1.00 35.57 188 VAL B N 1
ATOM 5055 C CA . VAL B 1 166 ? 72.548 30.505 12.179 1.00 32.31 188 VAL B CA 1
ATOM 5056 C C . VAL B 1 166 ? 71.530 31.484 11.621 1.00 30.75 188 VAL B C 1
ATOM 5057 O O . VAL B 1 166 ? 71.311 31.529 10.402 1.00 30.95 188 VAL B O 1
ATOM 5061 N N . ASN B 1 167 ? 70.871 32.210 12.519 1.00 27.95 189 ASN B N 1
ATOM 5062 C CA . ASN B 1 167 ? 69.935 33.258 12.177 1.00 27.09 189 ASN B CA 1
ATOM 5063 C C . ASN B 1 167 ? 70.726 34.509 11.906 1.00 27.15 189 ASN B C 1
ATOM 5064 O O . ASN B 1 167 ? 71.421 35.015 12.763 1.00 25.00 189 ASN B O 1
ATOM 5069 N N . GLN B 1 168 ? 70.626 34.997 10.674 1.00 27.80 190 GLN B N 1
ATOM 5070 C CA . GLN B 1 168 ? 71.507 36.067 10.240 1.00 28.48 190 GLN B CA 1
ATOM 5071 C C . GLN B 1 168 ? 71.272 37.411 10.922 1.00 26.59 190 GLN B C 1
ATOM 5072 O O . GLN B 1 168 ? 72.254 38.146 11.174 1.00 25.77 190 GLN B O 1
ATOM 5078 N N . ASP B 1 169 ? 70.011 37.748 11.228 1.00 25.73 191 ASP B N 1
ATOM 5079 C CA A ASP B 1 169 ? 69.683 38.975 11.920 0.50 25.75 191 ASP B CA 1
ATOM 5080 C CA B ASP B 1 169 ? 69.766 39.041 11.926 0.50 25.85 191 ASP B CA 1
ATOM 5081 C C . ASP B 1 169 ? 70.271 38.950 13.339 1.00 24.64 191 ASP B C 1
ATOM 5082 O O . ASP B 1 169 ? 70.862 39.918 13.812 1.00 23.42 191 ASP B O 1
ATOM 5091 N N . LEU B 1 170 ? 70.080 37.813 14.020 1.00 22.99 192 LEU B N 1
ATOM 5092 C CA . LEU B 1 170 ? 70.615 37.681 15.391 1.00 21.06 192 LEU B CA 1
ATOM 5093 C C . LEU B 1 170 ? 72.151 37.737 15.387 1.00 21.02 192 LEU B C 1
ATOM 5094 O O . LEU B 1 170 ? 72.747 38.331 16.261 1.00 19.91 192 LEU B O 1
ATOM 5099 N N . ALA B 1 171 ? 72.783 37.141 14.381 1.00 21.76 193 ALA B N 1
ATOM 5100 C CA . ALA B 1 171 ? 74.259 37.090 14.323 1.00 22.38 193 ALA B CA 1
ATOM 5101 C C . ALA B 1 171 ? 74.908 38.470 14.381 1.00 22.79 193 ALA B C 1
ATOM 5102 O O . ALA B 1 171 ? 75.980 38.626 14.952 1.00 23.65 193 ALA B O 1
ATOM 5104 N N . VAL B 1 172 ? 74.222 39.482 13.865 1.00 22.91 194 VAL B N 1
ATOM 5105 C CA . VAL B 1 172 ? 74.792 40.837 13.817 1.00 23.52 194 VAL B CA 1
ATOM 5106 C C . VAL B 1 172 ? 75.032 41.367 15.240 1.00 23.30 194 VAL B C 1
ATOM 5107 O O . VAL B 1 172 ? 76.036 42.013 15.505 1.00 23.48 194 VAL B O 1
ATOM 5111 N N . VAL B 1 173 ? 74.139 41.042 16.172 1.00 22.12 195 VAL B N 1
ATOM 5112 C CA . VAL B 1 173 ? 74.224 41.577 17.531 1.00 20.91 195 VAL B CA 1
ATOM 5113 C C . VAL B 1 173 ? 74.622 40.586 18.646 1.00 20.65 195 VAL B C 1
ATOM 5114 O O . VAL B 1 173 ? 74.796 41.001 19.784 1.00 19.33 195 VAL B O 1
ATOM 5118 N N . ASP B 1 174 ? 74.769 39.303 18.322 1.00 19.58 196 ASP B N 1
ATOM 5119 C CA . ASP B 1 174 ? 74.912 38.238 19.313 1.00 19.61 196 ASP B CA 1
ATOM 5120 C C . ASP B 1 174 ? 76.365 37.886 19.577 1.00 20.31 196 ASP B C 1
ATOM 5121 O O . ASP B 1 174 ? 76.947 37.018 18.923 1.00 20.08 196 ASP B O 1
ATOM 5126 N N . GLN B 1 175 ? 76.931 38.526 20.585 1.00 20.34 197 GLN B N 1
ATOM 5127 C CA . GLN B 1 175 ? 78.294 38.251 20.985 1.00 19.65 197 GLN B CA 1
ATOM 5128 C C . GLN B 1 175 ? 78.448 36.913 21.751 1.00 19.63 197 GLN B C 1
ATOM 5129 O O . GLN B 1 175 ? 79.573 36.496 22.029 1.00 20.68 197 GLN B O 1
ATOM 5135 N N . PHE B 1 176 ? 77.343 36.253 22.100 1.00 18.62 198 PHE B N 1
ATOM 5136 C CA . PHE B 1 176 ? 77.414 35.029 22.892 1.00 17.82 198 PHE B CA 1
ATOM 5137 C C . PHE B 1 176 ? 77.644 33.847 21.994 1.00 18.27 198 PHE B C 1
ATOM 5138 O O . PHE B 1 176 ? 78.513 33.039 22.264 1.00 18.56 198 PHE B O 1
ATOM 5146 N N . TYR B 1 177 ? 76.801 33.725 20.969 1.00 19.02 199 TYR B N 1
ATOM 5147 C CA . TYR B 1 177 ? 76.804 32.570 20.096 1.00 19.30 199 TYR B CA 1
ATOM 5148 C C . TYR B 1 177 ? 76.747 32.879 18.597 1.00 20.86 199 TYR B C 1
ATOM 5149 O O . TYR B 1 177 ? 76.516 31.971 17.793 1.00 21.16 199 TYR B O 1
ATOM 5158 N N . LYS B 1 178 ? 76.893 34.147 18.226 1.00 20.76 200 LYS B N 1
ATOM 5159 C CA . LYS B 1 178 ? 76.922 34.555 16.832 1.00 22.81 200 LYS B CA 1
ATOM 5160 C C . LYS B 1 178 ? 75.728 34.051 16.037 1.00 22.28 200 LYS B C 1
ATOM 5161 O O . LYS B 1 178 ? 75.864 33.694 14.866 1.00 21.93 200 LYS B O 1
ATOM 5167 N N . GLY B 1 179 ? 74.553 34.045 16.661 1.00 20.77 201 GLY B N 1
ATOM 5168 C CA . GLY B 1 179 ? 73.310 33.694 15.952 1.00 21.24 201 GLY B CA 1
ATOM 5169 C C . GLY B 1 179 ? 72.984 32.216 15.859 1.00 21.60 201 GLY B C 1
ATOM 5170 O O . GLY B 1 179 ? 72.002 31.839 15.222 1.00 22.10 201 GLY B O 1
ATOM 5171 N N . ASP B 1 180 ? 73.786 31.362 16.489 1.00 20.82 202 ASP B N 1
ATOM 5172 C CA . ASP B 1 180 ? 73.556 29.929 16.456 1.00 21.10 202 ASP B CA 1
ATOM 5173 C C . ASP B 1 180 ? 72.418 29.562 17.416 1.00 21.35 202 ASP B C 1
ATOM 5174 O O . ASP B 1 180 ? 72.598 29.516 18.650 1.00 19.52 202 ASP B O 1
ATOM 5179 N N . CYS B 1 181 ? 71.235 29.350 16.857 1.00 20.97 203 CYS B N 1
ATOM 5180 C CA . CYS B 1 181 ? 70.085 29.051 17.669 1.00 21.26 203 CYS B CA 1
ATOM 5181 C C . CYS B 1 181 ? 70.163 27.665 18.334 1.00 21.55 203 CYS B C 1
ATOM 5182 O O . CYS B 1 181 ? 69.461 27.445 19.317 1.00 19.91 203 CYS B O 1
ATOM 5185 N N . SER B 1 182 ? 70.992 26.738 17.825 1.00 21.66 204 SER B N 1
ATOM 5186 C CA A SER B 1 182 ? 71.178 25.455 18.503 0.50 21.22 204 SER B CA 1
ATOM 5187 C CA B SER B 1 182 ? 71.182 25.452 18.497 0.50 21.79 204 SER B CA 1
ATOM 5188 C C . SER B 1 182 ? 71.865 25.682 19.847 1.00 21.28 204 SER B C 1
ATOM 5189 O O . SER B 1 182 ? 71.544 25.014 20.818 1.00 20.14 204 SER B O 1
ATOM 5194 N N . LYS B 1 183 ? 72.783 26.645 19.897 1.00 19.73 205 LYS B N 1
ATOM 5195 C CA . LYS B 1 183 ? 73.464 26.993 21.154 1.00 19.82 205 LYS B CA 1
ATOM 5196 C C . LYS B 1 183 ? 72.479 27.720 22.088 1.00 19.11 205 LYS B C 1
ATOM 5197 O O . LYS B 1 183 ? 72.420 27.457 23.266 1.00 18.20 205 LYS B O 1
ATOM 5203 N N . TRP B 1 184 ? 71.678 28.633 21.552 1.00 18.94 206 TRP B N 1
ATOM 5204 C CA . TRP B 1 184 ? 70.684 29.294 22.383 1.00 18.44 206 TRP B CA 1
ATOM 5205 C C . TRP B 1 184 ? 69.650 28.313 22.918 1.00 18.35 206 TRP B C 1
ATOM 5206 O O . TRP B 1 184 ? 69.155 28.489 24.033 1.00 18.37 206 TRP B O 1
ATOM 5217 N N . LEU B 1 185 ? 69.280 27.306 22.129 1.00 17.55 207 LEU B N 1
ATOM 5218 C CA . LEU B 1 185 ? 68.305 26.326 22.619 1.00 18.71 207 LEU B CA 1
ATOM 5219 C C . LEU B 1 185 ? 68.851 25.551 23.817 1.00 18.26 207 LEU B C 1
ATOM 5220 O O . LEU B 1 185 ? 68.125 25.291 24.784 1.00 18.27 207 LEU B O 1
ATOM 5225 N N . LYS B 1 186 ? 70.133 25.159 23.768 1.00 17.65 208 LYS B N 1
ATOM 5226 C CA . LYS B 1 186 ? 70.765 24.513 24.914 1.00 17.49 208 LYS B CA 1
ATOM 5227 C C . LYS B 1 186 ? 70.826 25.428 26.124 1.00 17.64 208 LYS B C 1
ATOM 5228 O O . LYS B 1 186 ? 70.564 25.011 27.260 1.00 16.08 208 LYS B O 1
ATOM 5234 N N . PHE B 1 187 ? 71.158 26.684 25.888 1.00 17.65 209 PHE B N 1
ATOM 5235 C CA . PHE B 1 187 ? 71.182 27.693 26.930 1.00 16.79 209 PHE B CA 1
ATOM 5236 C C . PHE B 1 187 ? 69.800 27.812 27.567 1.00 16.30 209 PHE B C 1
ATOM 5237 O O . PHE B 1 187 ? 69.659 27.720 28.801 1.00 15.80 209 PHE B O 1
ATOM 5245 N N . ALA B 1 188 ? 68.772 27.925 26.736 1.00 16.02 210 ALA B N 1
ATOM 5246 C CA . ALA B 1 188 ? 67.413 28.138 27.250 1.00 14.95 210 ALA B CA 1
ATOM 5247 C C . ALA B 1 188 ? 66.906 26.945 28.068 1.00 14.86 210 ALA B C 1
ATOM 5248 O O . ALA B 1 188 ? 66.268 27.132 29.115 1.00 14.49 210 ALA B O 1
ATOM 5250 N N . ASN B 1 189 ? 67.151 25.717 27.591 1.00 14.75 211 ASN B N 1
ATOM 5251 C CA . ASN B 1 189 ? 66.820 24.540 28.388 1.00 15.62 211 ASN B CA 1
ATOM 5252 C C . ASN B 1 189 ? 67.636 24.422 29.682 1.00 16.48 211 ASN B C 1
ATOM 5253 O O . ASN B 1 189 ? 67.133 23.958 30.693 1.00 16.25 211 ASN B O 1
ATOM 5258 N N . THR B 1 190 ? 68.912 24.799 29.642 1.00 15.44 212 THR B N 1
ATOM 5259 C CA . THR B 1 190 ? 69.713 24.774 30.853 1.00 14.51 212 THR B CA 1
ATOM 5260 C C . THR B 1 190 ? 69.166 25.782 31.878 1.00 14.06 212 THR B C 1
ATOM 5261 O O . THR B 1 190 ? 69.128 25.506 33.049 1.00 14.62 212 THR B O 1
ATOM 5265 N N . LEU B 1 191 ? 68.815 26.975 31.426 1.00 14.67 213 LEU B N 1
ATOM 5266 C CA . LEU B 1 191 ? 68.121 27.965 32.299 1.00 14.75 213 LEU B CA 1
ATOM 5267 C C . LEU B 1 191 ? 66.841 27.388 32.879 1.00 15.40 213 LEU B C 1
ATOM 5268 O O . LEU B 1 191 ? 66.524 27.615 34.070 1.00 13.55 213 LEU B O 1
ATOM 5273 N N . LYS B 1 192 ? 66.047 26.713 32.049 1.00 14.53 214 LYS B N 1
ATOM 5274 C CA . LYS B 1 192 ? 64.800 26.106 32.523 1.00 14.56 214 LYS B CA 1
ATOM 5275 C C . LYS B 1 192 ? 65.084 25.109 33.618 1.00 15.58 214 LYS B C 1
ATOM 5276 O O . LYS B 1 192 ? 64.379 25.040 34.620 1.00 15.16 214 LYS B O 1
ATOM 5282 N N . LEU B 1 193 ? 66.173 24.366 33.445 1.00 15.60 215 LEU B N 1
ATOM 5283 C CA . LEU B 1 193 ? 66.598 23.387 34.478 1.00 15.91 215 LEU B CA 1
ATOM 5284 C C . LEU B 1 193 ? 67.084 24.088 35.770 1.00 14.72 215 LEU B C 1
ATOM 5285 O O . LEU B 1 193 ? 66.736 23.659 36.890 1.00 15.51 215 LEU B O 1
ATOM 5290 N N . ARG B 1 194 ? 67.793 25.196 35.619 1.00 14.80 216 ARG B N 1
ATOM 5291 C CA . ARG B 1 194 ? 68.280 25.946 36.798 1.00 14.45 216 ARG B CA 1
ATOM 5292 C C . ARG B 1 194 ? 67.077 26.456 37.585 1.00 13.43 216 ARG B C 1
ATOM 5293 O O . ARG B 1 194 ? 67.008 26.349 38.796 1.00 13.56 216 ARG B O 1
ATOM 5309 N N . ALA B 1 196 ? 63.950 25.272 37.508 1.00 14.65 218 ALA B N 1
ATOM 5310 C CA . ALA B 1 196 ? 63.218 24.155 38.089 1.00 15.23 218 ALA B CA 1
ATOM 5311 C C . ALA B 1 196 ? 63.832 23.661 39.399 1.00 15.10 218 ALA B C 1
ATOM 5312 O O . ALA B 1 196 ? 63.130 23.465 40.402 1.00 15.56 218 ALA B O 1
ATOM 5314 N N . ILE B 1 197 ? 65.134 23.458 39.408 1.00 14.28 219 ILE B N 1
ATOM 5315 C CA . ILE B 1 197 ? 65.849 23.127 40.645 1.00 14.47 219 ILE B CA 1
ATOM 5316 C C . ILE B 1 197 ? 65.674 24.216 41.698 1.00 15.31 219 ILE B C 1
ATOM 5317 O O . ILE B 1 197 ? 65.469 23.932 42.862 1.00 15.20 219 ILE B O 1
ATOM 5322 N N . ARG B 1 198 ? 65.710 25.470 41.292 1.00 13.96 220 ARG B N 1
ATOM 5323 C CA . ARG B 1 198 ? 65.527 26.540 42.270 1.00 14.80 220 ARG B CA 1
ATOM 5324 C C . ARG B 1 198 ? 64.187 26.493 42.999 1.00 15.00 220 ARG B C 1
ATOM 5325 O O . ARG B 1 198 ? 64.137 26.770 44.208 1.00 15.32 220 ARG B O 1
ATOM 5333 N N . ILE B 1 199 ? 63.117 26.097 42.321 1.00 14.69 221 ILE B N 1
ATOM 5334 C CA . ILE B 1 199 ? 61.793 26.081 42.933 1.00 15.82 221 ILE B CA 1
ATOM 5335 C C . ILE B 1 199 ? 61.365 24.691 43.373 1.00 16.45 221 ILE B C 1
ATOM 5336 O O . ILE B 1 199 ? 60.233 24.502 43.778 1.00 16.97 221 ILE B O 1
ATOM 5341 N N . SER B 1 200 ? 62.295 23.761 43.393 1.00 15.61 222 SER B N 1
ATOM 5342 C CA . SER B 1 200 ? 61.961 22.361 43.596 1.00 17.04 222 SER B CA 1
ATOM 5343 C C . SER B 1 200 ? 61.595 22.027 45.037 1.00 17.23 222 SER B C 1
ATOM 5344 O O . SER B 1 200 ? 60.967 20.981 45.305 1.00 17.63 222 SER B O 1
ATOM 5347 N N . GLY B 1 201 ? 62.053 22.850 45.989 1.00 15.34 223 GLY B N 1
ATOM 5348 C CA . GLY B 1 201 ? 61.718 22.601 47.405 1.00 16.07 223 GLY B CA 1
ATOM 5349 C C . GLY B 1 201 ? 60.237 22.918 47.640 1.00 16.35 223 GLY B C 1
ATOM 5350 O O . GLY B 1 201 ? 59.525 22.199 48.328 1.00 16.97 223 GLY B O 1
ATOM 5351 N N . VAL B 1 202 ? 59.799 24.031 47.075 1.00 16.65 224 VAL B N 1
ATOM 5352 C CA . VAL B 1 202 ? 58.454 24.531 47.336 1.00 16.40 224 VAL B CA 1
ATOM 5353 C C . VAL B 1 202 ? 57.429 23.856 46.415 1.00 16.95 224 VAL B C 1
ATOM 5354 O O . VAL B 1 202 ? 56.280 23.629 46.830 1.00 16.74 224 VAL B O 1
ATOM 5358 N N . GLU B 1 203 ? 57.824 23.546 45.165 1.00 16.82 225 GLU B N 1
ATOM 5359 C CA . GLU B 1 203 ? 56.939 22.862 44.205 1.00 16.96 225 GLU B CA 1
ATOM 5360 C C . GLU B 1 203 ? 57.617 21.654 43.554 1.00 17.78 225 GLU B C 1
ATOM 5361 O O . GLU B 1 203 ? 57.976 21.701 42.400 1.00 17.17 225 GLU B O 1
ATOM 5367 N N . PRO B 1 204 ? 57.750 20.564 44.305 1.00 17.74 226 PRO B N 1
ATOM 5368 C CA . PRO B 1 204 ? 58.527 19.449 43.769 1.00 18.06 226 PRO B CA 1
ATOM 5369 C C . PRO B 1 204 ? 57.967 18.799 42.523 1.00 18.92 226 PRO B C 1
ATOM 5370 O O . PRO B 1 204 ? 58.766 18.350 41.684 1.00 18.31 226 PRO B O 1
ATOM 5374 N N . GLU B 1 205 ? 56.638 18.724 42.392 1.00 19.02 227 GLU B N 1
ATOM 5375 C CA . GLU B 1 205 ? 56.026 18.012 41.252 1.00 21.02 227 GLU B CA 1
ATOM 5376 C C . GLU B 1 205 ? 56.116 18.879 39.988 1.00 20.03 227 GLU B C 1
ATOM 5377 O O . GLU B 1 205 ? 56.519 18.397 38.925 1.00 19.60 227 GLU B O 1
ATOM 5383 N N . TYR B 1 206 ? 55.726 20.150 40.089 1.00 19.06 228 TYR B N 1
ATOM 5384 C CA . TYR B 1 206 ? 55.819 21.072 38.974 1.00 18.10 228 TYR B CA 1
ATOM 5385 C C . TYR B 1 206 ? 57.284 21.193 38.503 1.00 17.54 228 TYR B C 1
ATOM 5386 O O . TYR B 1 206 ? 57.555 21.194 37.299 1.00 18.11 228 TYR B O 1
ATOM 5395 N N . ALA B 1 207 ? 58.217 21.288 39.454 1.00 15.77 229 ALA B N 1
ATOM 5396 C CA . ALA B 1 207 ? 59.647 21.417 39.156 1.00 16.80 229 ALA B CA 1
ATOM 5397 C C . ALA B 1 207 ? 60.153 20.189 38.399 1.00 16.14 229 ALA B C 1
ATOM 5398 O O . ALA B 1 207 ? 60.875 20.325 37.380 1.00 15.68 229 ALA B O 1
ATOM 5400 N N . GLN B 1 208 ? 59.740 19.009 38.859 1.00 15.87 230 GLN B N 1
ATOM 5401 C CA . GLN B 1 208 ? 60.198 17.753 38.221 1.00 15.66 230 GLN B CA 1
ATOM 5402 C C . GLN B 1 208 ? 59.808 17.739 36.763 1.00 16.23 230 GLN B C 1
ATOM 5403 O O . GLN B 1 208 ? 60.656 17.449 35.920 1.00 16.93 230 GLN B O 1
ATOM 5409 N N . THR B 1 209 ? 58.568 18.130 36.470 1.00 16.95 231 THR B N 1
ATOM 5410 C CA . THR B 1 209 ? 58.048 18.141 35.119 1.00 19.06 231 THR B CA 1
ATOM 5411 C C . THR B 1 209 ? 58.839 19.105 34.233 1.00 18.99 231 THR B C 1
ATOM 5412 O O . THR B 1 209 ? 59.278 18.733 33.139 1.00 20.63 231 THR B O 1
ATOM 5416 N N . LYS B 1 210 ? 59.041 20.331 34.707 1.00 18.23 232 LYS B N 1
ATOM 5417 C CA . LYS B 1 210 ? 59.849 21.296 33.964 1.00 18.49 232 LYS B CA 1
ATOM 5418 C C . LYS B 1 210 ? 61.300 20.813 33.755 1.00 17.31 232 LYS B C 1
ATOM 5419 O O . LYS B 1 210 ? 61.841 20.935 32.656 1.00 17.28 232 LYS B O 1
ATOM 5425 N N . ALA B 1 211 ? 61.910 20.225 34.777 1.00 16.13 233 ALA B N 1
ATOM 5426 C CA . ALA B 1 211 ? 63.279 19.754 34.700 1.00 15.88 233 ALA B CA 1
ATOM 5427 C C . ALA B 1 211 ? 63.404 18.666 33.625 1.00 16.44 233 ALA B C 1
ATOM 5428 O O . ALA B 1 211 ? 64.365 18.662 32.858 1.00 17.06 233 ALA B O 1
ATOM 5430 N N . GLN B 1 212 ? 62.427 17.747 33.606 1.00 17.08 234 GLN B N 1
ATOM 5431 C CA . GLN B 1 212 ? 62.461 16.624 32.702 1.00 17.58 234 GLN B CA 1
ATOM 5432 C C . GLN B 1 212 ? 62.229 17.059 31.262 1.00 18.17 234 GLN B C 1
ATOM 5433 O O . GLN B 1 212 ? 62.845 16.519 30.345 1.00 18.01 234 GLN B O 1
ATOM 5439 N N . GLU B 1 213 ? 61.399 18.073 31.069 1.00 17.97 235 GLU B N 1
ATOM 5440 C CA . GLU B 1 213 ? 61.196 18.642 29.731 1.00 18.20 235 GLU B CA 1
ATOM 5441 C C . GLU B 1 213 ? 62.517 19.251 29.241 1.00 18.21 235 GLU B C 1
ATOM 5442 O O . GLU B 1 213 ? 62.905 19.088 28.092 1.00 17.83 235 GLU B O 1
ATOM 5448 N N . ALA B 1 214 ? 63.200 19.941 30.155 1.00 16.78 236 ALA B N 1
ATOM 5449 C CA . ALA B 1 214 ? 64.436 20.626 29.818 1.00 16.59 236 ALA B CA 1
ATOM 5450 C C . ALA B 1 214 ? 65.511 19.598 29.374 1.00 17.47 236 ALA B C 1
ATOM 5451 O O . ALA B 1 214 ? 66.253 19.804 28.398 1.00 17.13 236 ALA B O 1
ATOM 5453 N N . VAL B 1 215 ? 65.582 18.502 30.108 1.00 16.69 237 VAL B N 1
ATOM 5454 C CA . VAL B 1 215 ? 66.506 17.419 29.784 1.00 18.31 237 VAL B CA 1
ATOM 5455 C C . VAL B 1 215 ? 66.218 16.796 28.413 1.00 18.02 237 VAL B C 1
ATOM 5456 O O . VAL B 1 215 ? 67.157 16.570 27.638 1.00 18.55 237 VAL B O 1
ATOM 5460 N N . LEU B 1 216 ? 64.945 16.581 28.083 1.00 17.85 238 LEU B N 1
ATOM 5461 C CA . LEU B 1 216 ? 64.629 16.044 26.752 1.00 18.41 238 LEU B CA 1
ATOM 5462 C C . LEU B 1 216 ? 64.818 17.099 25.664 1.00 18.88 238 LEU B C 1
ATOM 5463 O O . LEU B 1 216 ? 65.095 16.766 24.510 1.00 18.54 238 LEU B O 1
ATOM 5468 N N . GLY B 1 217 ? 64.646 18.374 26.030 1.00 17.40 239 GLY B N 1
ATOM 5469 C CA . GLY B 1 217 ? 64.845 19.476 25.126 1.00 17.95 239 GLY B CA 1
ATOM 5470 C C . GLY B 1 217 ? 66.281 19.558 24.694 1.00 18.05 239 GLY B C 1
ATOM 5471 O O . GLY B 1 217 ? 66.564 19.835 23.504 1.00 18.57 239 GLY B O 1
ATOM 5472 N N . GLY B 1 218 ? 67.182 19.321 25.664 1.00 17.67 240 GLY B N 1
ATOM 5473 C CA . GLY B 1 218 ? 68.640 19.286 25.436 1.00 17.35 240 GLY B CA 1
ATOM 5474 C C . GLY B 1 218 ? 69.332 20.438 26.133 1.00 17.06 240 GLY B C 1
ATOM 5475 O O . GLY B 1 218 ? 69.093 21.603 25.803 1.00 17.01 240 GLY B O 1
ATOM 5476 N N . VAL B 1 219 ? 70.146 20.093 27.116 1.00 17.76 241 VAL B N 1
ATOM 5477 C CA . VAL B 1 219 ? 70.944 21.051 27.867 1.00 17.81 241 VAL B CA 1
ATOM 5478 C C . VAL B 1 219 ? 72.364 21.135 27.349 1.00 18.76 241 VAL B C 1
ATOM 5479 O O . VAL B 1 219 ? 72.766 20.359 26.430 1.00 18.76 241 VAL B O 1
ATOM 5491 N N . GLU B 1 221 ? 76.158 20.390 27.085 1.00 20.82 243 GLU B N 1
ATOM 5492 C CA . GLU B 1 221 ? 76.898 19.121 27.236 1.00 21.61 243 GLU B CA 1
ATOM 5493 C C . GLU B 1 221 ? 78.425 19.203 27.130 1.00 22.54 243 GLU B C 1
ATOM 5494 O O . GLU B 1 221 ? 79.125 18.275 27.604 1.00 22.80 243 GLU B O 1
ATOM 5500 N N . SER B 1 222 ? 78.940 20.278 26.548 1.00 22.13 244 SER B N 1
ATOM 5501 C CA A SER B 1 222 ? 80.375 20.422 26.288 0.50 22.29 244 SER B CA 1
ATOM 5502 C CA B SER B 1 222 ? 80.381 20.411 26.342 0.50 22.17 244 SER B CA 1
ATOM 5503 C C . SER B 1 222 ? 80.802 21.856 26.502 1.00 21.75 244 SER B C 1
ATOM 5504 O O . SER B 1 222 ? 79.965 22.775 26.440 1.00 21.81 244 SER B O 1
ATOM 5509 N N . VAL B 1 223 ? 82.098 22.060 26.714 1.00 21.13 245 VAL B N 1
ATOM 5510 C CA . VAL B 1 223 ? 82.636 23.395 26.991 1.00 20.48 245 VAL B CA 1
ATOM 5511 C C . VAL B 1 223 ? 82.312 24.380 25.882 1.00 20.43 245 VAL B C 1
ATOM 5512 O O . VAL B 1 223 ? 82.082 25.573 26.138 1.00 20.12 245 VAL B O 1
ATOM 5516 N N . GLY B 1 224 ? 82.225 23.897 24.640 1.00 21.90 246 GLY B N 1
ATOM 5517 C CA . GLY B 1 224 ? 81.839 24.767 23.506 1.00 21.11 246 GLY B CA 1
ATOM 5518 C C . GLY B 1 224 ? 80.431 25.331 23.597 1.00 20.90 246 GLY B C 1
ATOM 5519 O O . GLY B 1 224 ? 80.078 26.253 22.868 1.00 21.04 246 GLY B O 1
ATOM 5520 N N . ASP B 1 225 ? 79.623 24.745 24.473 1.00 19.50 247 ASP B N 1
ATOM 5521 C CA . ASP B 1 225 ? 78.270 25.223 24.699 1.00 20.09 247 ASP B CA 1
ATOM 5522 C C . ASP B 1 225 ? 78.171 26.398 25.685 1.00 18.46 247 ASP B C 1
ATOM 5523 O O . ASP B 1 225 ? 77.138 27.034 25.756 1.00 18.77 247 ASP B O 1
ATOM 5528 N N . SER B 1 226 ? 79.203 26.651 26.488 1.00 17.48 248 SER B N 1
ATOM 5529 C CA . SER B 1 226 ? 79.157 27.673 27.518 1.00 16.97 248 SER B CA 1
ATOM 5530 C C . SER B 1 226 ? 78.959 29.070 26.933 1.00 17.37 248 SER B C 1
ATOM 5531 O O . SER B 1 226 ? 79.390 29.382 25.799 1.00 19.07 248 SER B O 1
ATOM 5534 N N . SER B 1 227 ? 78.304 29.915 27.710 1.00 16.55 249 SER B N 1
ATOM 5535 C CA . SER B 1 227 ? 78.013 31.277 27.271 1.00 17.22 249 SER B CA 1
ATOM 5536 C C . SER B 1 227 ? 78.933 32.268 27.992 1.00 16.82 249 SER B C 1
ATOM 5537 O O . SER B 1 227 ? 78.997 32.294 29.241 1.00 17.19 249 SER B O 1
ATOM 5540 N N . TYR B 1 228 ? 79.604 33.087 27.188 1.00 16.48 250 TYR B N 1
ATOM 5541 C CA . TYR B 1 228 ? 80.358 34.241 27.645 1.00 17.03 250 TYR B CA 1
ATOM 5542 C C . TYR B 1 228 ? 79.946 35.510 26.909 1.00 16.99 250 TYR B C 1
ATOM 5543 O O . TYR B 1 228 ? 79.630 35.467 25.729 1.00 16.55 250 TYR B O 1
ATOM 5552 N N . ASP B 1 229 ? 80.039 36.651 27.588 1.00 16.81 251 ASP B N 1
ATOM 5553 C CA . ASP B 1 229 ? 79.831 37.936 26.927 1.00 16.71 251 ASP B CA 1
ATOM 5554 C C . ASP B 1 229 ? 81.145 38.292 26.233 1.00 17.84 251 ASP B C 1
ATOM 5555 O O . ASP B 1 229 ? 81.995 38.951 26.779 1.00 17.29 251 ASP B O 1
ATOM 5560 N N . THR B 1 230 ? 81.324 37.826 25.014 1.00 18.19 252 THR B N 1
ATOM 5561 C CA . THR B 1 230 ? 82.648 37.824 24.421 1.00 19.59 252 THR B CA 1
ATOM 5562 C C . THR B 1 230 ? 83.233 39.205 24.160 1.00 20.32 252 THR B C 1
ATOM 5563 O O . THR B 1 230 ? 84.459 39.331 24.144 1.00 22.61 252 THR B O 1
ATOM 5567 N N . THR B 1 231 ? 82.385 40.202 23.921 1.00 19.11 253 THR B N 1
ATOM 5568 C CA . THR B 1 231 ? 82.794 41.582 23.682 1.00 19.44 253 THR B CA 1
ATOM 5569 C C . THR B 1 231 ? 82.661 42.453 24.961 1.00 19.90 253 THR B C 1
ATOM 5570 O O . THR B 1 231 ? 82.890 43.656 24.940 1.00 19.12 253 THR B O 1
ATOM 5574 N N . ASN B 1 232 ? 82.305 41.827 26.074 1.00 19.84 254 ASN B N 1
ATOM 5575 C CA . ASN B 1 232 ? 82.015 42.546 27.334 1.00 19.23 254 ASN B CA 1
ATOM 5576 C C . ASN B 1 232 ? 81.061 43.711 27.038 1.00 18.90 254 ASN B C 1
ATOM 5577 O O . ASN B 1 232 ? 81.313 44.850 27.379 1.00 17.39 254 ASN B O 1
ATOM 5582 N N . GLY B 1 233 ? 79.955 43.390 26.377 1.00 18.78 255 GLY B N 1
ATOM 5583 C CA . GLY B 1 233 ? 78.892 44.366 26.134 1.00 20.15 255 GLY B CA 1
ATOM 5584 C C . GLY B 1 233 ? 79.306 45.462 25.185 1.00 20.88 255 GLY B C 1
ATOM 5585 O O . GLY B 1 233 ? 78.796 46.579 25.257 1.00 20.32 255 GLY B O 1
ATOM 5586 N N . GLY B 1 234 ? 80.242 45.135 24.298 1.00 21.87 256 GLY B N 1
ATOM 5587 C CA . GLY B 1 234 ? 80.845 46.101 23.378 1.00 23.27 256 GLY B CA 1
ATOM 5588 C C . GLY B 1 234 ? 81.873 47.050 23.960 1.00 23.96 256 GLY B C 1
ATOM 5589 O O . GLY B 1 234 ? 82.366 47.969 23.255 1.00 23.73 256 GLY B O 1
ATOM 5590 N N . ILE B 1 235 ? 82.146 46.894 25.248 1.00 23.09 257 ILE B N 1
ATOM 5591 C CA . ILE B 1 235 ? 83.110 47.722 25.969 1.00 23.66 257 ILE B CA 1
ATOM 5592 C C . ILE B 1 235 ? 84.511 47.175 25.731 1.00 25.06 257 ILE B C 1
ATOM 5593 O O . ILE B 1 235 ? 85.499 47.930 25.802 1.00 24.77 257 ILE B O 1
ATOM 5598 N N . ASN B 1 236 ? 84.582 45.856 25.495 1.00 25.59 258 ASN B N 1
ATOM 5599 C CA . ASN B 1 236 ? 85.826 45.154 25.134 1.00 27.45 258 ASN B CA 1
ATOM 5600 C C . ASN B 1 236 ? 86.836 45.092 26.277 1.00 28.24 258 ASN B C 1
ATOM 5601 O O . ASN B 1 236 ? 88.016 44.770 26.090 1.00 29.62 258 ASN B O 1
ATOM 5606 N N . GLU B 1 237 ? 86.361 45.399 27.476 1.00 27.12 259 GLU B N 1
ATOM 5607 C CA . GLU B 1 237 ? 87.157 45.216 28.666 1.00 26.18 259 GLU B CA 1
ATOM 5608 C C . GLU B 1 237 ? 86.202 44.955 29.806 1.00 24.07 259 GLU B C 1
ATOM 5609 O O . GLU B 1 237 ? 85.069 45.476 29.802 1.00 22.25 259 GLU B O 1
ATOM 5615 N N . ASN B 1 238 ? 86.614 44.137 30.767 1.00 21.31 260 ASN B N 1
ATOM 5616 C CA . ASN B 1 238 ? 85.615 43.657 31.710 1.00 19.80 260 ASN B CA 1
ATOM 5617 C C . ASN B 1 238 ? 85.523 44.514 32.958 1.00 18.87 260 ASN B C 1
ATOM 5618 O O . ASN B 1 238 ? 86.457 45.223 33.331 1.00 20.21 260 ASN B O 1
ATOM 5623 N N . GLY B 1 239 ? 84.352 44.456 33.586 1.00 17.93 261 GLY B N 1
ATOM 5624 C CA . GLY B 1 239 ? 84.063 45.233 34.771 1.00 17.04 261 GLY B CA 1
ATOM 5625 C C . GLY B 1 239 ? 84.848 44.816 35.987 1.00 17.18 261 GLY B C 1
ATOM 5626 O O . GLY B 1 239 ? 85.192 45.651 36.814 1.00 16.01 261 GLY B O 1
ATOM 5627 N N . TYR B 1 240 ? 85.131 43.516 36.110 1.00 16.03 262 TYR B N 1
ATOM 5628 C CA . TYR B 1 240 ? 85.875 43.043 37.255 1.00 16.32 262 TYR B CA 1
ATOM 5629 C C . TYR B 1 240 ? 87.252 43.683 37.311 1.00 16.39 262 TYR B C 1
ATOM 5630 O O . TYR B 1 240 ? 87.726 44.003 38.385 1.00 17.06 262 TYR B O 1
ATOM 5639 N N . ALA B 1 241 ? 87.906 43.847 36.157 1.00 17.57 263 ALA B N 1
ATOM 5640 C CA . ALA B 1 241 ? 89.259 44.446 36.098 1.00 16.70 263 ALA B CA 1
ATOM 5641 C C . ALA B 1 241 ? 89.210 45.863 36.613 1.00 16.73 263 ALA B C 1
ATOM 5642 O O . ALA B 1 241 ? 90.116 46.324 37.307 1.00 15.91 263 ALA B O 1
ATOM 5644 N N . ILE B 1 242 ? 88.143 46.572 36.297 1.00 15.65 264 ILE B N 1
ATOM 5645 C CA . ILE B 1 242 ? 88.002 47.969 36.785 1.00 15.92 264 ILE B CA 1
ATOM 5646 C C . ILE B 1 242 ? 87.751 47.990 38.304 1.00 15.65 264 ILE B C 1
ATOM 5647 O O . ILE B 1 242 ? 88.460 48.688 39.059 1.00 14.78 264 ILE B O 1
ATOM 5652 N N . VAL B 1 243 ? 86.730 47.242 38.751 1.00 15.23 265 VAL B N 1
ATOM 5653 C CA . VAL B 1 243 ? 86.419 47.211 40.188 1.00 14.71 265 VAL B CA 1
ATOM 5654 C C . VAL B 1 243 ? 87.603 46.695 41.029 1.00 15.99 265 VAL B C 1
ATOM 5655 O O . VAL B 1 243 ? 87.919 47.280 42.082 1.00 16.79 265 VAL B O 1
ATOM 5659 N N . SER B 1 244 ? 88.280 45.654 40.551 1.00 16.27 266 SER B N 1
ATOM 5660 C CA . SER B 1 244 ? 89.461 45.102 41.242 1.00 15.51 266 SER B CA 1
ATOM 5661 C C . SER B 1 244 ? 90.596 46.101 41.301 1.00 16.15 266 SER B C 1
ATOM 5662 O O . SER B 1 244 ? 91.372 46.117 42.268 1.00 16.06 266 SER B O 1
ATOM 5665 N N . GLY B 1 245 ? 90.745 46.926 40.265 1.00 18.16 267 GLY B N 1
ATOM 5666 C CA . GLY B 1 245 ? 91.848 47.883 40.249 1.00 19.53 267 GLY B CA 1
ATOM 5667 C C . GLY B 1 245 ? 91.634 49.083 41.164 1.00 20.43 267 GLY B C 1
ATOM 5668 O O . GLY B 1 245 ? 92.608 49.754 41.496 1.00 22.82 267 GLY B O 1
ATOM 5669 N N . TRP B 1 246 ? 90.390 49.366 41.572 1.00 20.08 268 TRP B N 1
ATOM 5670 C CA . TRP B 1 246 ? 90.093 50.503 42.470 1.00 19.60 268 TRP B CA 1
ATOM 5671 C C . TRP B 1 246 ? 90.938 50.609 43.775 1.00 21.42 268 TRP B C 1
ATOM 5672 O O . TRP B 1 246 ? 91.554 51.669 44.025 1.00 22.52 268 TRP B O 1
ATOM 5683 N N . PRO B 1 247 ? 91.039 49.526 44.595 1.00 19.58 269 PRO B N 1
ATOM 5684 C CA . PRO B 1 247 ? 90.434 48.211 44.542 1.00 18.52 269 PRO B CA 1
ATOM 5685 C C . PRO B 1 247 ? 89.177 48.156 45.412 1.00 18.15 269 PRO B C 1
ATOM 5686 O O . PRO B 1 247 ? 89.161 48.800 46.463 1.00 20.41 269 PRO B O 1
ATOM 5690 N N . GLU B 1 248 ? 88.135 47.443 44.986 1.00 17.16 270 GLU B N 1
ATOM 5691 C CA . GLU B 1 248 ? 86.958 47.215 45.808 1.00 16.46 270 GLU B CA 1
ATOM 5692 C C . GLU B 1 248 ? 86.426 45.799 45.737 1.00 16.05 270 GLU B C 1
ATOM 5693 O O . GLU B 1 248 ? 85.401 45.520 46.322 1.00 16.08 270 GLU B O 1
ATOM 5699 N N . VAL B 1 249 ? 87.141 44.896 45.084 1.00 15.90 271 VAL B N 1
ATOM 5700 C CA . VAL B 1 249 ? 86.797 43.483 45.178 1.00 15.34 271 VAL B CA 1
ATOM 5701 C C . VAL B 1 249 ? 88.029 42.584 45.173 1.00 15.44 271 VAL B C 1
ATOM 5702 O O . VAL B 1 249 ? 89.029 42.862 44.466 1.00 14.90 271 VAL B O 1
ATOM 5706 N N . ARG B 1 250 ? 87.969 41.502 45.968 1.00 15.48 272 ARG B N 1
ATOM 5707 C CA . ARG B 1 250 ? 89.080 40.523 46.076 1.00 15.18 272 ARG B CA 1
ATOM 5708 C C . ARG B 1 250 ? 88.450 39.139 46.184 1.00 15.15 272 ARG B C 1
ATOM 5709 O O . ARG B 1 250 ? 87.238 39.030 46.305 1.00 14.29 272 ARG B O 1
ATOM 5717 N N . ALA B 1 251 ? 89.249 38.090 46.099 1.00 14.60 273 ALA B N 1
ATOM 5718 C CA . ALA B 1 251 ? 88.733 36.746 46.302 1.00 14.66 273 ALA B CA 1
ATOM 5719 C C . ALA B 1 251 ? 88.263 36.549 47.733 1.00 14.08 273 ALA B C 1
ATOM 5720 O O . ALA B 1 251 ? 88.821 37.135 48.659 1.00 14.32 273 ALA B O 1
ATOM 5722 N N . ASN B 1 252 ? 87.180 35.769 47.893 1.00 13.48 274 ASN B N 1
ATOM 5723 C CA . ASN B 1 252 ? 86.562 35.541 49.189 1.00 13.55 274 ASN B CA 1
ATOM 5724 C C . ASN B 1 252 ? 87.302 34.435 49.928 1.00 14.41 274 ASN B C 1
ATOM 5725 O O . ASN B 1 252 ? 87.636 33.416 49.350 1.00 13.65 274 ASN B O 1
ATOM 5730 N N . ALA B 1 253 ? 87.546 34.671 51.213 1.00 14.14 275 ALA B N 1
ATOM 5731 C CA . ALA B 1 253 ? 88.094 33.680 52.155 1.00 15.45 275 ALA B CA 1
ATOM 5732 C C . ALA B 1 253 ? 87.469 32.305 52.025 1.00 14.89 275 ALA B C 1
ATOM 5733 O O . ALA B 1 253 ? 88.165 31.319 52.144 1.00 15.84 275 ALA B O 1
ATOM 5735 N N . CYS B 1 254 ? 86.151 32.264 51.838 1.00 14.31 276 CYS B N 1
ATOM 5736 C CA . CYS B 1 254 ? 85.374 31.009 51.806 1.00 14.44 276 CYS B CA 1
ATOM 5737 C C . CYS B 1 254 ? 85.737 30.072 50.644 1.00 14.61 276 CYS B C 1
ATOM 5738 O O . CYS B 1 254 ? 86.300 29.001 50.873 1.00 14.72 276 CYS B O 1
ATOM 5741 N N . LEU B 1 255 ? 85.545 30.515 49.397 1.00 13.02 277 LEU B N 1
ATOM 5742 C CA . LEU B 1 255 ? 85.945 29.713 48.244 1.00 12.69 277 LEU B CA 1
ATOM 5743 C C . LEU B 1 255 ? 87.441 29.360 48.272 1.00 12.86 277 LEU B C 1
ATOM 5744 O O . LEU B 1 255 ? 87.805 28.229 47.990 1.00 13.43 277 LEU B O 1
ATOM 5749 N N . VAL B 1 256 ? 88.278 30.308 48.647 1.00 13.43 278 VAL B N 1
ATOM 5750 C CA . VAL B 1 256 ? 89.719 30.068 48.603 1.00 14.38 278 VAL B CA 1
ATOM 5751 C C . VAL B 1 256 ? 90.076 28.982 49.591 1.00 14.23 278 VAL B C 1
ATOM 5752 O O . VAL B 1 256 ? 90.954 28.160 49.322 1.00 16.51 278 VAL B O 1
ATOM 5756 N N . SER B 1 257 ? 89.433 29.002 50.756 1.00 14.38 279 SER B N 1
ATOM 5757 C CA . SER B 1 257 ? 89.783 28.067 51.837 1.00 15.80 279 SER B CA 1
ATOM 5758 C C . SER B 1 257 ? 89.317 26.644 51.493 1.00 15.39 279 SER B C 1
ATOM 5759 O O . SER B 1 257 ? 90.028 25.669 51.732 1.00 15.07 279 SER B O 1
ATOM 5762 N N . TYR B 1 258 ? 88.135 26.519 50.923 1.00 15.09 280 TYR B N 1
ATOM 5763 C CA . TYR B 1 258 ? 87.710 25.193 50.477 1.00 15.11 280 TYR B CA 1
ATOM 5764 C C . TYR B 1 258 ? 88.733 24.636 49.515 1.00 14.83 280 TYR B C 1
ATOM 5765 O O . TYR B 1 258 ? 89.156 23.467 49.612 1.00 15.51 280 TYR B O 1
ATOM 5782 N N . ASN B 1 260 ? 91.849 25.524 48.925 1.00 15.35 282 ASN B N 1
ATOM 5783 C CA . ASN B 1 260 ? 93.155 25.271 49.511 1.00 16.05 282 ASN B CA 1
ATOM 5784 C C . ASN B 1 260 ? 93.157 23.894 50.184 1.00 17.10 282 ASN B C 1
ATOM 5785 O O . ASN B 1 260 ? 94.116 23.121 50.010 1.00 17.67 282 ASN B O 1
ATOM 5790 N N . GLY B 1 261 ? 92.084 23.618 50.944 1.00 17.04 283 GLY B N 1
ATOM 5791 C CA . GLY B 1 261 ? 91.920 22.327 51.621 1.00 17.46 283 GLY B CA 1
ATOM 5792 C C . GLY B 1 261 ? 92.010 21.168 50.634 1.00 17.68 283 GLY B C 1
ATOM 5793 O O . GLY B 1 261 ? 92.720 20.167 50.864 1.00 17.09 283 GLY B O 1
ATOM 5794 N N . TYR B 1 262 ? 91.363 21.347 49.495 1.00 16.87 284 TYR B N 1
ATOM 5795 C CA . TYR B 1 262 ? 91.371 20.381 48.430 1.00 16.93 284 TYR B CA 1
ATOM 5796 C C . TYR B 1 262 ? 92.606 20.374 47.527 1.00 17.83 284 TYR B C 1
ATOM 5797 O O . TYR B 1 262 ? 92.634 19.641 46.579 1.00 19.14 284 TYR B O 1
ATOM 5806 N N . ASN B 1 263 ? 93.610 21.190 47.809 1.00 17.98 285 ASN B N 1
ATOM 5807 C CA A ASN B 1 263 ? 94.773 21.289 46.940 0.50 18.59 285 ASN B CA 1
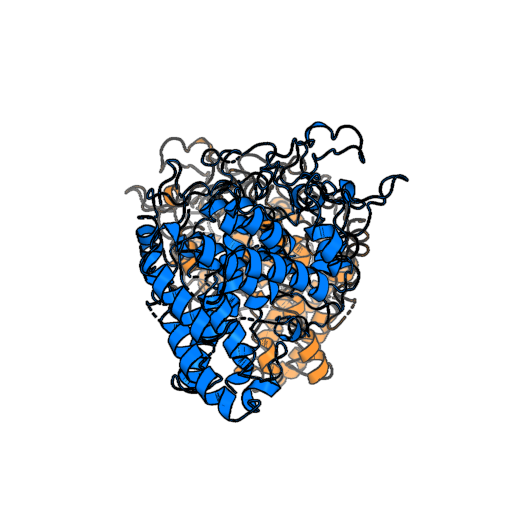ATOM 5808 C CA B ASN B 1 263 ? 94.765 21.347 46.924 0.50 19.03 285 ASN B CA 1
ATOM 5809 C C . ASN B 1 263 ? 94.306 21.448 45.466 1.00 18.46 285 ASN B C 1
ATOM 5810 O O . ASN B 1 263 ? 94.826 20.803 44.563 1.00 18.28 285 ASN B O 1
ATOM 5819 N N . ASP B 1 264 ? 93.338 22.329 45.236 1.00 16.77 286 ASP B N 1
ATOM 5820 C CA . ASP B 1 264 ? 92.577 22.306 43.996 1.00 17.71 286 ASP B CA 1
ATOM 5821 C C . ASP B 1 264 ? 93.400 22.951 42.900 1.00 17.80 286 ASP B C 1
ATOM 5822 O O . ASP B 1 264 ? 93.769 24.103 43.021 1.00 18.51 286 ASP B O 1
ATOM 5827 N N . PRO B 1 265 ? 93.687 22.216 41.818 1.00 17.97 287 PRO B N 1
ATOM 5828 C CA . PRO B 1 265 ? 94.532 22.806 40.756 1.00 17.90 287 PRO B CA 1
ATOM 5829 C C . PRO B 1 265 ? 93.873 23.901 39.912 1.00 18.16 287 PRO B C 1
ATOM 5830 O O . PRO B 1 265 ? 94.546 24.537 39.078 1.00 19.20 287 PRO B O 1
ATOM 5834 N N . ARG B 1 266 ? 92.595 24.156 40.121 1.00 17.75 288 ARG B N 1
ATOM 5835 C CA . ARG B 1 266 ? 91.970 25.335 39.538 1.00 17.08 288 ARG B CA 1
ATOM 5836 C C . ARG B 1 266 ? 92.376 26.636 40.182 1.00 16.75 288 ARG B C 1
ATOM 5837 O O . ARG B 1 266 ? 92.174 27.707 39.577 1.00 17.88 288 ARG B O 1
ATOM 5845 N N . ARG B 1 267 ? 93.016 26.595 41.353 1.00 17.84 289 ARG B N 1
ATOM 5846 C CA . ARG B 1 267 ? 93.349 27.871 42.036 1.00 17.44 289 ARG B CA 1
ATOM 5847 C C . ARG B 1 267 ? 94.113 28.878 41.149 1.00 17.11 289 ARG B C 1
ATOM 5848 O O . ARG B 1 267 ? 93.713 30.042 41.062 1.00 16.63 289 ARG B O 1
ATOM 5856 N N . PRO B 1 268 ? 95.196 28.458 40.498 1.00 17.25 290 PRO B N 1
ATOM 5857 C CA . PRO B 1 268 ? 95.924 29.418 39.655 1.00 18.45 290 PRO B CA 1
ATOM 5858 C C . PRO B 1 268 ? 95.157 29.922 38.440 1.00 18.08 290 PRO B C 1
ATOM 5859 O O . PRO B 1 268 ? 95.539 30.964 37.917 1.00 16.91 290 PRO B O 1
ATOM 5863 N N . ALA B 1 269 ? 94.071 29.235 38.039 1.00 17.46 291 ALA B N 1
ATOM 5864 C CA . ALA B 1 269 ? 93.156 29.731 36.985 1.00 17.76 291 ALA B CA 1
ATOM 5865 C C . ALA B 1 269 ? 92.049 30.627 37.530 1.00 17.03 291 ALA B C 1
ATOM 5866 O O . ALA B 1 269 ? 91.339 31.327 36.758 1.00 17.49 291 ALA B O 1
ATOM 5868 N N . TYR B 1 270 ? 91.874 30.619 38.859 1.00 15.38 292 TYR B N 1
ATOM 5869 C CA . TYR B 1 270 ? 90.786 31.326 39.522 1.00 15.75 292 TYR B CA 1
ATOM 5870 C C . TYR B 1 270 ? 91.247 32.610 40.244 1.00 15.65 292 TYR B C 1
ATOM 5871 O O . TYR B 1 270 ? 90.469 33.575 40.316 1.00 16.93 292 TYR B O 1
ATOM 5880 N N . PHE B 1 271 ? 92.458 32.575 40.820 1.00 15.86 293 PHE B N 1
ATOM 5881 C CA . PHE B 1 271 ? 92.937 33.629 41.707 1.00 14.84 293 PHE B CA 1
ATOM 5882 C C . PHE B 1 271 ? 94.362 33.991 41.440 1.00 16.93 293 PHE B C 1
ATOM 5883 O O . PHE B 1 271 ? 95.108 33.202 40.815 1.00 16.99 293 PHE B O 1
ATOM 5891 N N . THR B 1 272 ? 94.781 35.150 41.941 1.00 17.24 294 THR B N 1
ATOM 5892 C CA . THR B 1 272 ? 96.223 35.435 41.979 1.00 19.05 294 THR B CA 1
ATOM 5893 C C . THR B 1 272 ? 96.724 35.098 43.396 1.00 19.22 294 THR B C 1
ATOM 5894 O O . THR B 1 272 ? 95.947 35.186 44.367 1.00 19.79 294 THR B O 1
ATOM 5898 N N . PRO B 1 273 ? 98.005 34.730 43.523 1.00 20.28 295 PRO B N 1
ATOM 5899 C CA . PRO B 1 273 ? 98.566 34.584 44.857 1.00 20.83 295 PRO B CA 1
ATOM 5900 C C . PRO B 1 273 ? 98.630 35.912 45.624 1.00 20.18 295 PRO B C 1
ATOM 5901 O O . PRO B 1 273 ? 98.777 36.972 45.024 1.00 19.75 295 PRO B O 1
ATOM 5905 N N . GLN B 1 274 ? 98.437 35.863 46.929 1.00 19.94 296 GLN B N 1
ATOM 5906 C CA . GLN B 1 274 ? 98.653 37.042 47.776 1.00 20.40 296 GLN B CA 1
ATOM 5907 C C . GLN B 1 274 ? 100.120 37.516 47.705 1.00 20.49 296 GLN B C 1
ATOM 5908 O O . GLN B 1 274 ? 101.044 36.692 47.607 1.00 21.20 296 GLN B O 1
ATOM 5914 N N . THR B 1 275 ? 100.320 38.841 47.703 1.00 21.05 297 THR B N 1
ATOM 5915 C CA . THR B 1 275 ? 101.660 39.451 47.667 1.00 22.04 297 THR B CA 1
ATOM 5916 C C . THR B 1 275 ? 101.937 40.307 48.931 1.00 22.65 297 THR B C 1
ATOM 5917 O O . THR B 1 275 ? 102.920 41.066 48.991 1.00 23.08 297 THR B O 1
ATOM 5921 N N . GLN B 1 276 ? 101.056 40.222 49.933 1.00 21.20 298 GLN B N 1
ATOM 5922 C CA . GLN B 1 276 ? 101.263 40.939 51.187 1.00 22.78 298 GLN B CA 1
ATOM 5923 C C . GLN B 1 276 ? 102.496 40.429 51.932 1.00 24.99 298 GLN B C 1
ATOM 5924 O O . GLN B 1 276 ? 103.235 41.224 52.482 1.00 23.95 298 GLN B O 1
ATOM 5930 N N . THR B 1 277 ? 102.712 39.118 51.923 1.00 26.87 299 THR B N 1
ATOM 5931 C CA . THR B 1 277 ? 103.935 38.485 52.462 1.00 29.52 299 THR B CA 1
ATOM 5932 C C . THR B 1 277 ? 104.647 37.661 51.361 1.00 31.42 299 THR B C 1
ATOM 5933 O O . THR B 1 277 ? 104.105 37.453 50.276 1.00 32.08 299 THR B O 1
ATOM 5937 N N . ALA B 1 278 ? 105.898 37.264 51.623 1.00 33.37 300 ALA B N 1
ATOM 5938 C CA . ALA B 1 278 ? 106.701 36.515 50.647 1.00 33.94 300 ALA B CA 1
ATOM 5939 C C . ALA B 1 278 ? 106.260 35.042 50.511 1.00 33.90 300 ALA B C 1
ATOM 5940 O O . ALA B 1 278 ? 106.647 34.363 49.535 1.00 34.01 300 ALA B O 1
ATOM 5942 N N . ALA B 1 279 ? 105.482 34.571 51.493 1.00 33.28 301 ALA B N 1
ATOM 5943 C CA . ALA B 1 279 ? 104.951 33.201 51.539 1.00 32.16 301 ALA B CA 1
ATOM 5944 C C . ALA B 1 279 ? 104.141 32.818 50.310 1.00 30.55 301 ALA B C 1
ATOM 5945 O O . ALA B 1 279 ? 104.061 31.636 49.938 1.00 30.22 301 ALA B O 1
ATOM 5947 N N . GLY B 1 280 ? 103.505 33.800 49.678 1.00 28.43 302 GLY B N 1
ATOM 5948 C CA . GLY B 1 280 ? 102.697 33.531 48.501 1.00 26.15 302 GLY B CA 1
ATOM 5949 C C . GLY B 1 280 ? 101.472 32.691 48.866 1.00 23.76 302 GLY B C 1
ATOM 5950 O O . GLY B 1 280 ? 100.906 32.828 49.952 1.00 23.38 302 GLY B O 1
ATOM 5951 N N . GLY B 1 281 ? 101.082 31.814 47.954 1.00 21.99 303 GLY B N 1
ATOM 5952 C CA . GLY B 1 281 ? 99.862 31.034 48.159 1.00 21.49 303 GLY B CA 1
ATOM 5953 C C . GLY B 1 281 ? 98.594 31.883 48.017 1.00 20.03 303 GLY B C 1
ATOM 5954 O O . GLY B 1 281 ? 98.648 33.102 47.739 1.00 18.86 303 GLY B O 1
ATOM 5955 N N . TYR B 1 282 ? 97.454 31.233 48.219 1.00 17.51 304 TYR B N 1
ATOM 5956 C CA . TYR B 1 282 ? 96.167 31.863 48.008 1.00 16.97 304 TYR B CA 1
ATOM 5957 C C . TYR B 1 282 ? 95.515 32.186 49.330 1.00 16.94 304 TYR B C 1
ATOM 5958 O O . TYR B 1 282 ? 95.355 31.316 50.172 1.00 16.78 304 TYR B O 1
ATOM 5967 N N . VAL B 1 283 ? 95.157 33.445 49.509 1.00 15.46 305 VAL B N 1
ATOM 5968 C CA . VAL B 1 283 ? 94.473 33.902 50.728 1.00 16.92 305 VAL B CA 1
ATOM 5969 C C . VAL B 1 283 ? 93.379 34.893 50.337 1.00 15.90 305 VAL B C 1
ATOM 5970 O O . VAL B 1 283 ? 93.695 35.962 49.767 1.00 15.28 305 VAL B O 1
ATOM 5974 N N . GLY B 1 284 ? 92.137 34.511 50.599 1.00 15.14 306 GLY B N 1
ATOM 5975 C CA . GLY B 1 284 ? 91.003 35.360 50.383 1.00 15.33 306 GLY B CA 1
ATOM 5976 C C . GLY B 1 284 ? 90.766 36.339 51.526 1.00 14.33 306 GLY B C 1
ATOM 5977 O O . GLY B 1 284 ? 91.480 36.328 52.533 1.00 16.21 306 GLY B O 1
ATOM 5978 N N . VAL B 1 285 ? 89.767 37.207 51.361 1.00 15.03 307 VAL B N 1
ATOM 5979 C CA . VAL B 1 285 ? 89.394 38.195 52.352 1.00 14.69 307 VAL B CA 1
ATOM 5980 C C . VAL B 1 285 ? 88.083 37.766 53.013 1.00 15.79 307 VAL B C 1
ATOM 5981 O O . VAL B 1 285 ? 87.126 37.333 52.350 1.00 16.01 307 VAL B O 1
ATOM 5985 N N . ARG B 1 286 ? 88.026 37.852 54.333 1.00 15.75 308 ARG B N 1
ATOM 5986 C CA . ARG B 1 286 ? 86.792 37.499 55.003 1.00 15.67 308 ARG B CA 1
ATOM 5987 C C . ARG B 1 286 ? 85.741 38.590 54.722 1.00 15.75 308 ARG B C 1
ATOM 5988 O O . ARG B 1 286 ? 85.932 39.757 55.083 1.00 15.93 308 ARG B O 1
ATOM 5996 N N . SER B 1 287 ? 84.633 38.200 54.098 1.00 14.68 309 SER B N 1
ATOM 5997 C CA . SER B 1 287 ? 83.476 39.079 53.949 1.00 15.61 309 SER B CA 1
ATOM 5998 C C . SER B 1 287 ? 82.771 39.320 55.314 1.00 15.08 309 SER B C 1
ATOM 5999 O O . SER B 1 287 ? 82.585 38.420 56.146 1.00 14.87 309 SER B O 1
ATOM 6002 N N . GLY B 1 288 ? 82.514 40.574 55.605 1.00 14.51 310 GLY B N 1
ATOM 6003 C CA . GLY B 1 288 ? 81.989 40.947 56.906 1.00 15.54 310 GLY B CA 1
ATOM 6004 C C . GLY B 1 288 ? 83.008 40.732 58.000 1.00 15.55 310 GLY B C 1
ATOM 6005 O O . GLY B 1 288 ? 82.761 40.075 59.014 1.00 15.34 310 GLY B O 1
ATOM 6006 N N . SER B 1 289 ? 84.177 41.323 57.766 1.00 16.47 311 SER B N 1
ATOM 6007 C CA . SER B 1 289 ? 85.332 41.154 58.634 1.00 15.84 311 SER B CA 1
ATOM 6008 C C . SER B 1 289 ? 85.192 41.771 60.049 1.00 16.65 311 SER B C 1
ATOM 6009 O O . SER B 1 289 ? 84.313 42.580 60.292 1.00 15.68 311 SER B O 1
ATOM 6012 N N . ALA B 1 290 ? 86.045 41.354 60.974 1.00 16.56 312 ALA B N 1
ATOM 6013 C CA . ALA B 1 290 ? 85.966 41.803 62.369 1.00 17.74 312 ALA B CA 1
ATOM 6014 C C . ALA B 1 290 ? 86.154 43.327 62.440 1.00 18.01 312 ALA B C 1
ATOM 6015 O O . ALA B 1 290 ? 85.585 44.002 63.299 1.00 19.99 312 ALA B O 1
ATOM 6017 N N . GLU B 1 291 ? 86.992 43.834 61.542 1.00 18.26 313 GLU B N 1
ATOM 6018 C CA . GLU B 1 291 ? 87.281 45.242 61.378 1.00 18.37 313 GLU B CA 1
ATOM 6019 C C . GLU B 1 291 ? 86.574 45.761 60.131 1.00 18.68 313 GLU B C 1
ATOM 6020 O O . GLU B 1 291 ? 86.370 45.021 59.146 1.00 17.38 313 GLU B O 1
ATOM 6026 N N . ILE B 1 292 ? 86.196 47.041 60.158 1.00 17.94 314 ILE B N 1
ATOM 6027 C CA . ILE B 1 292 ? 85.599 47.695 58.984 1.00 18.22 314 ILE B CA 1
ATOM 6028 C C . ILE B 1 292 ? 86.474 47.438 57.746 1.00 18.27 314 ILE B C 1
ATOM 6029 O O . ILE B 1 292 ? 87.684 47.682 57.804 1.00 18.18 314 ILE B O 1
ATOM 6034 N N . PRO B 1 293 ? 85.876 46.942 56.630 1.00 18.02 315 PRO B N 1
ATOM 6035 C CA . PRO B 1 293 ? 86.691 46.625 55.465 1.00 17.73 315 PRO B CA 1
ATOM 6036 C C . PRO B 1 293 ? 87.295 47.897 54.831 1.00 18.42 315 PRO B C 1
ATOM 6037 O O . PRO B 1 293 ? 86.571 48.887 54.628 1.00 19.23 315 PRO B O 1
ATOM 6041 N N . GLU B 1 294 ? 88.594 47.866 54.532 1.00 18.09 316 GLU B N 1
ATOM 6042 C CA . GLU B 1 294 ? 89.278 48.986 53.876 1.00 19.03 316 GLU B CA 1
ATOM 6043 C C . GLU B 1 294 ? 90.010 48.501 52.652 1.00 18.32 316 GLU B C 1
ATOM 6044 O O . GLU B 1 294 ? 90.746 47.501 52.733 1.00 18.50 316 GLU B O 1
ATOM 6050 N N . PRO B 1 295 ? 89.825 49.174 51.515 1.00 18.34 317 PRO B N 1
ATOM 6051 C CA . PRO B 1 295 ? 90.465 48.726 50.248 1.00 18.28 317 PRO B CA 1
ATOM 6052 C C . PRO B 1 295 ? 91.978 48.554 50.365 1.00 18.66 317 PRO B C 1
ATOM 6053 O O . PRO B 1 295 ? 92.521 47.570 49.866 1.00 18.05 317 PRO B O 1
ATOM 6057 N N . THR B 1 296 ? 92.669 49.493 51.009 1.00 19.11 318 THR B N 1
ATOM 6058 C CA . THR B 1 296 ? 94.144 49.478 51.026 1.00 20.37 318 THR B CA 1
ATOM 6059 C C . THR B 1 296 ? 94.669 48.343 51.908 1.00 20.88 318 THR B C 1
ATOM 6060 O O . THR B 1 296 ? 95.714 47.762 51.628 1.00 22.03 318 THR B O 1
ATOM 6064 N N . VAL B 1 297 ? 93.910 48.002 52.956 1.00 20.07 319 VAL B N 1
ATOM 6065 C CA . VAL B 1 297 ? 94.248 46.897 53.829 1.00 20.17 319 VAL B CA 1
ATOM 6066 C C . VAL B 1 297 ? 94.328 45.579 53.060 1.00 19.18 319 VAL B C 1
ATOM 6067 O O . VAL B 1 297 ? 95.260 44.817 53.263 1.00 19.54 319 VAL B O 1
ATOM 6071 N N . TYR B 1 298 ? 93.412 45.380 52.104 1.00 18.27 320 TYR B N 1
ATOM 6072 C CA . TYR B 1 298 ? 93.300 44.127 51.432 1.00 17.20 320 TYR B CA 1
ATOM 6073 C C . TYR B 1 298 ? 93.812 44.161 49.992 1.00 17.62 320 TYR B C 1
ATOM 6074 O O . TYR B 1 298 ? 93.599 43.208 49.240 1.00 17.26 320 TYR B O 1
ATOM 6083 N N . ALA B 1 299 ? 94.588 45.202 49.657 1.00 17.58 321 ALA B N 1
ATOM 6084 C CA . ALA B 1 299 ? 95.010 45.415 48.283 1.00 17.26 321 ALA B CA 1
ATOM 6085 C C . ALA B 1 299 ? 95.843 44.234 47.744 1.00 18.02 321 ALA B C 1
ATOM 6086 O O . ALA B 1 299 ? 95.690 43.864 46.561 1.00 18.53 321 ALA B O 1
ATOM 6088 N N . ASN B 1 300 ? 96.670 43.627 48.614 1.00 17.25 322 ASN B N 1
ATOM 6089 C CA . ASN B 1 300 ? 97.593 42.570 48.231 1.00 18.40 322 ASN B CA 1
ATOM 6090 C C . ASN B 1 300 ? 97.151 41.143 48.555 1.00 17.80 322 ASN B C 1
ATOM 6091 O O . ASN B 1 300 ? 97.929 40.201 48.417 1.00 17.42 322 ASN B O 1
ATOM 6096 N N . TYR B 1 301 ? 95.897 40.977 48.956 1.00 16.26 323 TYR B N 1
ATOM 6097 C CA . TYR B 1 301 ? 95.329 39.621 49.127 1.00 16.67 323 TYR B CA 1
ATOM 6098 C C . TYR B 1 301 ? 94.986 39.075 47.756 1.00 16.45 323 TYR B C 1
ATOM 6099 O O . TYR B 1 301 ? 95.069 39.798 46.737 1.00 16.93 323 TYR B O 1
ATOM 6108 N N . SER B 1 302 ? 94.529 37.839 47.713 1.00 16.45 324 SER B N 1
ATOM 6109 C CA . SER B 1 302 ? 94.257 37.198 46.439 1.00 15.30 324 SER B CA 1
ATOM 6110 C C . SER B 1 302 ? 93.172 37.934 45.634 1.00 15.48 324 SER B C 1
ATOM 6111 O O . SER B 1 302 ? 92.110 38.284 46.158 1.00 16.77 324 SER B O 1
ATOM 6114 N N . LYS B 1 303 ? 93.455 38.124 44.348 1.00 15.84 325 LYS B N 1
ATOM 6115 C CA . LYS B 1 303 ? 92.533 38.787 43.428 1.00 16.65 325 LYS B CA 1
ATOM 6116 C C . LYS B 1 303 ? 91.823 37.765 42.552 1.00 16.91 325 LYS B C 1
ATOM 6117 O O . LYS B 1 303 ? 92.283 36.651 42.377 1.00 16.91 325 LYS B O 1
ATOM 6123 N N . LEU B 1 304 ? 90.698 38.172 41.977 1.00 16.11 326 LEU B N 1
ATOM 6124 C CA . LEU B 1 304 ? 90.026 37.366 40.958 1.00 15.73 326 LEU B CA 1
ATOM 6125 C C . LEU B 1 304 ? 90.905 37.319 39.688 1.00 16.20 326 LEU B C 1
ATOM 6126 O O . LEU B 1 304 ? 91.326 38.364 39.173 1.00 14.86 326 LEU B O 1
ATOM 6131 N N . PHE B 1 305 ? 91.152 36.117 39.168 1.00 16.65 327 PHE B N 1
ATOM 6132 C CA . PHE B 1 305 ? 92.002 35.975 37.969 1.00 17.85 327 PHE B CA 1
ATOM 6133 C C . PHE B 1 305 ? 91.440 36.783 36.773 1.00 16.75 327 PHE B C 1
ATOM 6134 O O . PHE B 1 305 ? 92.199 37.367 36.013 1.00 18.49 327 PHE B O 1
ATOM 6142 N N . ILE B 1 306 ? 90.119 36.823 36.619 1.00 17.10 328 ILE B N 1
ATOM 6143 C CA . ILE B 1 306 ? 89.499 37.563 35.492 1.00 17.76 328 ILE B CA 1
ATOM 6144 C C . ILE B 1 306 ? 89.871 39.057 35.512 1.00 18.01 328 ILE B C 1
ATOM 6145 O O . ILE B 1 306 ? 89.894 39.697 34.485 1.00 18.45 328 ILE B O 1
ATOM 6150 N N . ALA B 1 307 ? 90.196 39.595 36.686 1.00 17.66 329 ALA B N 1
ATOM 6151 C CA . ALA B 1 307 ? 90.555 40.987 36.811 1.00 17.73 329 ALA B CA 1
ATOM 6152 C C . ALA B 1 307 ? 91.970 41.269 36.282 1.00 18.98 329 ALA B C 1
ATOM 6153 O O . ALA B 1 307 ? 92.330 42.433 36.014 1.00 19.23 329 ALA B O 1
ATOM 6155 N N . THR B 1 308 ? 92.765 40.227 36.094 1.00 18.99 330 THR B N 1
ATOM 6156 C CA . THR B 1 308 ? 94.159 40.397 35.690 1.00 20.26 330 THR B CA 1
ATOM 6157 C C . THR B 1 308 ? 94.355 40.621 34.179 1.00 21.97 330 THR B C 1
ATOM 6158 O O . THR B 1 308 ? 95.430 41.021 33.766 1.00 21.64 330 THR B O 1
ATOM 6162 N N . ASP B 1 309 ? 93.346 40.334 33.372 1.00 20.52 331 ASP B N 1
ATOM 6163 C CA . ASP B 1 309 ? 93.406 40.569 31.946 1.00 22.12 331 ASP B CA 1
ATOM 6164 C C . ASP B 1 309 ? 92.069 41.178 31.547 1.00 21.20 331 ASP B C 1
ATOM 6165 O O . ASP B 1 309 ? 91.051 40.477 31.475 1.00 21.36 331 ASP B O 1
ATOM 6170 N N . LYS B 1 310 ? 92.057 42.491 31.314 1.00 21.37 332 LYS B N 1
ATOM 6171 C CA . LYS B 1 310 ? 90.776 43.163 31.054 1.00 21.46 332 LYS B CA 1
ATOM 6172 C C . LYS B 1 310 ? 90.053 42.624 29.833 1.00 21.74 332 LYS B C 1
ATOM 6173 O O . LYS B 1 310 ? 88.832 42.708 29.763 1.00 22.96 332 LYS B O 1
ATOM 6179 N N . THR B 1 311 ? 90.776 42.058 28.874 1.00 20.92 333 THR B N 1
ATOM 6180 C CA . THR B 1 311 ? 90.136 41.540 27.663 1.00 21.55 333 THR B CA 1
ATOM 6181 C C . THR B 1 311 ? 89.320 40.245 27.908 1.00 20.46 333 THR B C 1
ATOM 6182 O O . THR B 1 311 ? 88.548 39.832 27.050 1.00 21.87 333 THR B O 1
ATOM 6186 N N . LEU B 1 312 ? 89.471 39.601 29.060 1.00 18.85 334 LEU B N 1
ATOM 6187 C CA . LEU B 1 312 ? 88.772 38.348 29.313 1.00 18.54 334 LEU B CA 1
ATOM 6188 C C . LEU B 1 312 ? 87.288 38.641 29.340 1.00 18.78 334 LEU B C 1
ATOM 6189 O O . LEU B 1 312 ? 86.877 39.670 29.906 1.00 18.68 334 LEU B O 1
ATOM 6194 N N . PRO B 1 313 ? 86.499 37.797 28.669 1.00 18.16 335 PRO B N 1
ATOM 6195 C CA . PRO B 1 313 ? 85.033 37.957 28.659 1.00 17.64 335 PRO B CA 1
ATOM 6196 C C . PRO B 1 313 ? 84.346 37.447 29.928 1.00 17.65 335 PRO B C 1
ATOM 6197 O O . PRO B 1 313 ? 84.653 36.361 30.431 1.00 17.65 335 PRO B O 1
ATOM 6201 N N . GLN B 1 314 ? 83.388 38.216 30.429 1.00 18.12 336 GLN B N 1
ATOM 6202 C CA . GLN B 1 314 ? 82.646 37.782 31.612 1.00 17.04 336 GLN B CA 1
ATOM 6203 C C . GLN B 1 314 ? 81.734 36.597 31.261 1.00 16.40 336 GLN B C 1
ATOM 6204 O O . GLN B 1 314 ? 81.064 36.613 30.247 1.00 16.57 336 GLN B O 1
ATOM 6210 N N . PRO B 1 315 ? 81.736 35.565 32.095 1.00 16.44 337 PRO B N 1
ATOM 6211 C CA . PRO B 1 315 ? 80.941 34.394 31.889 1.00 16.33 337 PRO B CA 1
ATOM 6212 C C . PRO B 1 315 ? 79.478 34.596 32.227 1.00 16.61 337 PRO B C 1
ATOM 6213 O O . PRO B 1 315 ? 79.127 35.441 33.085 1.00 16.24 337 PRO B O 1
ATOM 6217 N N . VAL B 1 316 ? 78.645 33.822 31.561 1.00 16.87 338 VAL B N 1
ATOM 6218 C CA . VAL B 1 316 ? 77.218 33.806 31.822 1.00 15.90 338 VAL B CA 1
ATOM 6219 C C . VAL B 1 316 ? 76.778 32.463 32.418 1.00 16.04 338 VAL B C 1
ATOM 6220 O O . VAL B 1 316 ? 76.232 32.419 33.519 1.00 17.08 338 VAL B O 1
ATOM 6237 N N . TYR B 1 318 ? 77.948 28.120 32.428 1.00 15.30 340 TYR B N 1
ATOM 6238 C CA . TYR B 1 318 ? 78.893 27.060 31.997 1.00 16.12 340 TYR B CA 1
ATOM 6239 C C . TYR B 1 318 ? 78.220 25.708 31.771 1.00 16.68 340 TYR B C 1
ATOM 6240 O O . TYR B 1 318 ? 77.282 25.352 32.478 1.00 17.08 340 TYR B O 1
ATOM 6249 N N . ALA B 1 319 ? 78.714 24.953 30.773 1.00 17.04 341 ALA B N 1
ATOM 6250 C CA . ALA B 1 319 ? 78.297 23.572 30.570 1.00 16.64 341 ALA B CA 1
ATOM 6251 C C . ALA B 1 319 ? 78.305 22.781 31.883 1.00 16.75 341 ALA B C 1
ATOM 6252 O O . ALA B 1 319 ? 77.371 21.990 32.121 1.00 16.87 341 ALA B O 1
ATOM 6254 N N . ALA B 1 320 ? 79.290 23.011 32.746 1.00 15.18 342 ALA B N 1
ATOM 6255 C CA . ALA B 1 320 ? 79.355 22.275 34.011 1.00 16.28 342 ALA B CA 1
ATOM 6256 C C . ALA B 1 320 ? 78.077 22.398 34.829 1.00 16.76 342 ALA B C 1
ATOM 6257 O O . ALA B 1 320 ? 77.621 21.423 35.462 1.00 16.62 342 ALA B O 1
ATOM 6259 N N . GLU B 1 321 ? 77.472 23.580 34.795 1.00 17.17 343 GLU B N 1
ATOM 6260 C CA . GLU B 1 321 ? 76.245 23.786 35.557 1.00 16.52 343 GLU B CA 1
ATOM 6261 C C . GLU B 1 321 ? 75.139 22.776 35.177 1.00 17.04 343 GLU B C 1
ATOM 6262 O O . GLU B 1 321 ? 74.441 22.285 36.040 1.00 15.68 343 GLU B O 1
ATOM 6268 N N . ALA B 1 322 ? 74.994 22.479 33.880 1.00 17.19 344 ALA B N 1
ATOM 6269 C CA . ALA B 1 322 ? 73.929 21.587 33.401 1.00 16.62 344 ALA B CA 1
ATOM 6270 C C . ALA B 1 322 ? 74.194 20.194 33.990 1.00 16.60 344 ALA B C 1
ATOM 6271 O O . ALA B 1 322 ? 73.269 19.453 34.293 1.00 17.37 344 ALA B O 1
ATOM 6273 N N . ALA B 1 323 ? 75.460 19.833 34.157 1.00 15.88 345 ALA B N 1
ATOM 6274 C CA . ALA B 1 323 ? 75.793 18.533 34.723 1.00 15.31 345 ALA B CA 1
ATOM 6275 C C . ALA B 1 323 ? 75.439 18.479 36.193 1.00 15.79 345 ALA B C 1
ATOM 6276 O O . ALA B 1 323 ? 74.792 17.544 36.654 1.00 14.75 345 ALA B O 1
ATOM 6278 N N . PHE B 1 324 ? 75.854 19.498 36.958 1.00 15.59 346 PHE B N 1
ATOM 6279 C CA . PHE B 1 324 ? 75.522 19.478 38.397 1.00 15.28 346 PHE B CA 1
ATOM 6280 C C . PHE B 1 324 ? 74.021 19.634 38.693 1.00 14.91 346 PHE B C 1
ATOM 6281 O O . PHE B 1 324 ? 73.557 19.137 39.698 1.00 15.15 346 PHE B O 1
ATOM 6289 N N . LEU B 1 325 ? 73.296 20.362 37.849 1.00 13.82 347 LEU B N 1
ATOM 6290 C CA . LEU B 1 325 ? 71.872 20.472 38.004 1.00 14.61 347 LEU B CA 1
ATOM 6291 C C . LEU B 1 325 ? 71.251 19.067 37.852 1.00 14.13 347 LEU B C 1
ATOM 6292 O O . LEU B 1 325 ? 70.353 18.670 38.613 1.00 13.82 347 LEU B O 1
ATOM 6297 N N . ARG B 1 326 ? 71.673 18.354 36.827 1.00 14.50 348 ARG B N 1
ATOM 6298 C CA . ARG B 1 326 ? 71.176 16.990 36.613 1.00 15.13 348 ARG B CA 1
ATOM 6299 C C . ARG B 1 326 ? 71.593 16.032 37.742 1.00 14.88 348 ARG B C 1
ATOM 6300 O O . ARG B 1 326 ? 70.821 15.137 38.110 1.00 14.92 348 ARG B O 1
ATOM 6308 N N . ALA B 1 327 ? 72.784 16.234 38.325 1.00 14.64 349 ALA B N 1
ATOM 6309 C CA . ALA B 1 327 ? 73.221 15.410 39.429 1.00 14.80 349 ALA B CA 1
ATOM 6310 C C . ALA B 1 327 ? 72.277 15.606 40.582 1.00 14.48 349 ALA B C 1
ATOM 6311 O O . ALA B 1 327 ? 71.845 14.632 41.232 1.00 15.82 349 ALA B O 1
ATOM 6313 N N . GLU B 1 328 ? 71.946 16.865 40.879 1.00 14.87 350 GLU B N 1
ATOM 6314 C CA . GLU B 1 328 ? 71.016 17.108 41.983 1.00 15.57 350 GLU B CA 1
ATOM 6315 C C . GLU B 1 328 ? 69.628 16.539 41.716 1.00 15.79 350 GLU B C 1
ATOM 6316 O O . GLU B 1 328 ? 68.996 15.925 42.585 1.00 15.91 350 GLU B O 1
ATOM 6322 N N . GLY B 1 329 ? 69.140 16.715 40.501 1.00 15.44 351 GLY B N 1
ATOM 6323 C CA . GLY B 1 329 ? 67.871 16.129 40.095 1.00 15.83 351 GLY B CA 1
ATOM 6324 C C . GLY B 1 329 ? 67.890 14.621 40.317 1.00 15.95 351 GLY B C 1
ATOM 6325 O O . GLY B 1 329 ? 66.908 14.059 40.782 1.00 16.67 351 GLY B O 1
ATOM 6326 N N . ALA B 1 330 ? 69.003 13.972 39.967 1.00 16.16 352 ALA B N 1
ATOM 6327 C CA . ALA B 1 330 ? 69.098 12.519 40.129 1.00 16.52 352 ALA B CA 1
ATOM 6328 C C . ALA B 1 330 ? 69.008 12.148 41.609 1.00 15.85 352 ALA B C 1
ATOM 6329 O O . ALA B 1 330 ? 68.370 11.150 41.956 1.00 16.14 352 ALA B O 1
ATOM 6331 N N . LEU B 1 331 ? 69.608 12.963 42.498 1.00 15.39 353 LEU B N 1
ATOM 6332 C CA . LEU B 1 331 ? 69.546 12.694 43.954 1.00 16.48 353 LEU B CA 1
ATOM 6333 C C . LEU B 1 331 ? 68.117 12.809 44.482 1.00 17.58 353 LEU B C 1
ATOM 6334 O O . LEU B 1 331 ? 67.736 12.153 45.455 1.00 17.00 353 LEU B O 1
ATOM 6339 N N . LYS B 1 332 ? 67.323 13.656 43.815 1.00 16.91 354 LYS B N 1
ATOM 6340 C CA . LYS B 1 332 ? 65.923 13.854 44.163 1.00 18.27 354 LYS B CA 1
ATOM 6341 C C . LYS B 1 332 ? 65.040 12.689 43.693 1.00 18.99 354 LYS B C 1
ATOM 6342 O O . LYS B 1 332 ? 63.866 12.597 44.074 1.00 19.80 354 LYS B O 1
ATOM 6348 N N . GLY B 1 333 ? 65.586 11.782 42.900 1.00 18.08 355 GLY B N 1
ATOM 6349 C CA . GLY B 1 333 ? 64.811 10.673 42.374 1.00 18.68 355 GLY B CA 1
ATOM 6350 C C . GLY B 1 333 ? 64.298 10.930 40.981 1.00 18.96 355 GLY B C 1
ATOM 6351 O O . GLY B 1 333 ? 63.591 10.093 40.415 1.00 19.92 355 GLY B O 1
ATOM 6352 N N . TRP B 1 334 ? 64.653 12.086 40.418 1.00 18.20 356 TRP B N 1
ATOM 6353 C CA . TRP B 1 334 ? 64.163 12.442 39.120 1.00 18.20 356 TRP B CA 1
ATOM 6354 C C . TRP B 1 334 ? 64.922 11.661 38.042 1.00 18.61 356 TRP B C 1
ATOM 6355 O O . TRP B 1 334 ? 65.990 11.100 38.284 1.00 18.84 356 TRP B O 1
ATOM 6366 N N . ASN B 1 335 ? 64.355 11.680 36.841 1.00 19.26 357 ASN B N 1
ATOM 6367 C CA . ASN B 1 335 ? 64.946 10.992 35.706 1.00 19.33 357 ASN B CA 1
ATOM 6368 C C . ASN B 1 335 ? 65.605 12.012 34.815 1.00 18.14 357 ASN B C 1
ATOM 6369 O O . ASN B 1 335 ? 64.956 12.725 34.081 1.00 17.02 357 ASN B O 1
ATOM 6382 N N . GLY B 1 337 ? 68.449 11.486 32.822 1.00 18.01 359 GLY B N 1
ATOM 6383 C CA . GLY B 1 337 ? 69.353 10.958 31.782 1.00 19.54 359 GLY B CA 1
ATOM 6384 C C . GLY B 1 337 ? 70.634 10.315 32.320 1.00 19.79 359 GLY B C 1
ATOM 6385 O O . GLY B 1 337 ? 71.572 10.060 31.566 1.00 20.90 359 GLY B O 1
ATOM 6386 N N . GLY B 1 338 ? 70.675 10.044 33.618 1.00 20.08 360 GLY B N 1
ATOM 6387 C CA . GLY B 1 338 ? 71.844 9.395 34.236 1.00 20.66 360 GLY B CA 1
ATOM 6388 C C . GLY B 1 338 ? 71.875 9.651 35.728 1.00 20.74 360 GLY B C 1
ATOM 6389 O O . GLY B 1 338 ? 71.046 10.417 36.242 1.00 22.32 360 GLY B O 1
ATOM 6390 N N . ASP B 1 339 ? 72.826 9.038 36.436 1.00 20.31 361 ASP B N 1
ATOM 6391 C CA . ASP B 1 339 ? 72.797 9.078 37.891 1.00 19.75 361 ASP B CA 1
ATOM 6392 C C . ASP B 1 339 ? 73.624 10.202 38.466 1.00 18.05 361 ASP B C 1
ATOM 6393 O O . ASP B 1 339 ? 74.345 10.886 37.749 1.00 18.66 361 ASP B O 1
ATOM 6398 N N . ALA B 1 340 ? 73.538 10.378 39.780 1.00 18.18 362 ALA B N 1
ATOM 6399 C CA . ALA B 1 340 ? 74.167 11.511 40.438 1.00 17.46 362 ALA B CA 1
ATOM 6400 C C . ALA B 1 340 ? 75.689 11.455 40.293 1.00 17.25 362 ALA B C 1
ATOM 6401 O O . ALA B 1 340 ? 76.311 12.452 39.959 1.00 17.22 362 ALA B O 1
ATOM 6403 N N . LYS B 1 341 ? 76.298 10.278 40.502 1.00 18.30 363 LYS B N 1
ATOM 6404 C CA . LYS B 1 341 ? 77.741 10.176 40.424 1.00 17.91 363 LYS B CA 1
ATOM 6405 C C . LYS B 1 341 ? 78.240 10.527 39.036 1.00 17.86 363 LYS B C 1
ATOM 6406 O O . LYS B 1 341 ? 79.235 11.203 38.908 1.00 16.53 363 LYS B O 1
ATOM 6412 N N . THR B 1 342 ? 77.574 10.004 38.010 1.00 17.84 364 THR B N 1
ATOM 6413 C CA . THR B 1 342 ? 77.991 10.229 36.631 1.00 17.50 364 THR B CA 1
ATOM 6414 C C . THR B 1 342 ? 77.971 11.713 36.306 1.00 17.39 364 THR B C 1
ATOM 6415 O O . THR B 1 342 ? 78.932 12.239 35.741 1.00 17.07 364 THR B O 1
ATOM 6419 N N . PHE B 1 343 ? 76.890 12.394 36.703 1.00 16.52 365 PHE B N 1
ATOM 6420 C CA . PHE B 1 343 ? 76.756 13.814 36.465 1.00 16.72 365 PHE B CA 1
ATOM 6421 C C . PHE B 1 343 ? 77.698 14.688 37.304 1.00 16.61 365 PHE B C 1
ATOM 6422 O O . PHE B 1 343 ? 78.225 15.647 36.815 1.00 17.11 365 PHE B O 1
ATOM 6430 N N . TYR B 1 344 ? 77.925 14.306 38.545 1.00 16.32 366 TYR B N 1
ATOM 6431 C CA . TYR B 1 344 ? 78.945 14.931 39.396 1.00 16.00 366 TYR B CA 1
ATOM 6432 C C . TYR B 1 344 ? 80.321 14.877 38.732 1.00 15.96 366 TYR B C 1
ATOM 6433 O O . TYR B 1 344 ? 81.005 15.896 38.588 1.00 16.21 366 TYR B O 1
ATOM 6442 N N . GLU B 1 345 ? 80.748 13.678 38.335 1.00 17.45 367 GLU B N 1
ATOM 6443 C CA . GLU B 1 345 ? 82.070 13.547 37.716 1.00 17.93 367 GLU B CA 1
ATOM 6444 C C . GLU B 1 345 ? 82.164 14.305 36.392 1.00 17.95 367 GLU B C 1
ATOM 6445 O O . GLU B 1 345 ? 83.149 14.975 36.100 1.00 18.74 367 GLU B O 1
ATOM 6451 N N . LYS B 1 346 ? 81.115 14.211 35.593 1.00 17.52 368 LYS B N 1
ATOM 6452 C CA . LYS B 1 346 ? 81.030 15.020 34.390 1.00 17.81 368 LYS B CA 1
ATOM 6453 C C . LYS B 1 346 ? 81.163 16.520 34.655 1.00 17.05 368 LYS B C 1
ATOM 6454 O O . LYS B 1 346 ? 81.924 17.216 33.951 1.00 17.79 368 LYS B O 1
ATOM 6460 N N . GLY B 1 347 ? 80.473 17.017 35.674 1.00 16.53 369 GLY B N 1
ATOM 6461 C CA . GLY B 1 347 ? 80.567 18.419 36.024 1.00 15.68 369 GLY B CA 1
ATOM 6462 C C . GLY B 1 347 ? 81.960 18.862 36.417 1.00 15.94 369 GLY B C 1
ATOM 6463 O O . GLY B 1 347 ? 82.437 19.937 35.999 1.00 16.87 369 GLY B O 1
ATOM 6464 N N . VAL B 1 348 ? 82.624 18.034 37.234 1.00 15.79 370 VAL B N 1
ATOM 6465 C CA . VAL B 1 348 ? 83.973 18.358 37.718 1.00 15.04 370 VAL B CA 1
ATOM 6466 C C . VAL B 1 348 ? 84.909 18.361 36.514 1.00 14.94 370 VAL B C 1
ATOM 6467 O O . VAL B 1 348 ? 85.630 19.326 36.316 1.00 15.72 370 VAL B O 1
ATOM 6471 N N . ARG B 1 349 ? 84.814 17.350 35.655 1.00 16.35 371 ARG B N 1
ATOM 6472 C CA . ARG B 1 349 ? 85.653 17.319 34.449 1.00 17.14 371 ARG B CA 1
ATOM 6473 C C . ARG B 1 349 ? 85.414 18.508 33.507 1.00 17.23 371 ARG B C 1
ATOM 6474 O O . ARG B 1 349 ? 86.378 19.062 32.954 1.00 16.95 371 ARG B O 1
ATOM 6482 N N . LEU B 1 350 ? 84.147 18.876 33.290 1.00 16.97 372 LEU B N 1
ATOM 6483 C CA . LEU B 1 350 ? 83.825 20.027 32.416 1.00 17.12 372 LEU B CA 1
ATOM 6484 C C . LEU B 1 350 ? 84.419 21.316 33.013 1.00 17.65 372 LEU B C 1
ATOM 6485 O O . LEU B 1 350 ? 84.905 22.166 32.284 1.00 20.17 372 LEU B O 1
ATOM 6490 N N . SER B 1 351 ? 84.412 21.421 34.334 1.00 17.03 373 SER B N 1
ATOM 6491 C CA . SER B 1 351 ? 84.919 22.609 35.024 1.00 16.47 373 SER B CA 1
ATOM 6492 C C . SER B 1 351 ? 86.438 22.721 34.807 1.00 17.17 373 SER B C 1
ATOM 6493 O O . SER B 1 351 ? 86.944 23.782 34.511 1.00 16.63 373 SER B O 1
ATOM 6496 N N . PHE B 1 352 ? 87.151 21.629 35.010 1.00 16.48 374 PHE B N 1
ATOM 6497 C CA . PHE B 1 352 ? 88.600 21.606 34.745 1.00 17.51 374 PHE B CA 1
ATOM 6498 C C . PHE B 1 352 ? 88.867 21.957 33.278 1.00 18.38 374 PHE B C 1
ATOM 6499 O O . PHE B 1 352 ? 89.726 22.793 32.969 1.00 19.26 374 PHE B O 1
ATOM 6507 N N . GLU B 1 353 ? 88.140 21.308 32.378 1.00 19.12 375 GLU B N 1
ATOM 6508 C CA . GLU B 1 353 ? 88.308 21.544 30.932 1.00 20.52 375 GLU B CA 1
ATOM 6509 C C . GLU B 1 353 ? 88.052 23.024 30.574 1.00 20.47 375 GLU B C 1
ATOM 6510 O O . GLU B 1 353 ? 88.842 23.636 29.857 1.00 20.43 375 GLU B O 1
ATOM 6516 N N . GLU B 1 354 ? 86.967 23.575 31.114 1.00 20.08 376 GLU B N 1
ATOM 6517 C CA . GLU B 1 354 ? 86.541 24.956 30.848 1.00 20.19 376 GLU B CA 1
ATOM 6518 C C . GLU B 1 354 ? 87.688 25.928 31.150 1.00 20.11 376 GLU B C 1
ATOM 6519 O O . GLU B 1 354 ? 87.882 26.886 30.406 1.00 21.04 376 GLU B O 1
ATOM 6525 N N . PHE B 1 355 ? 88.431 25.670 32.227 1.00 18.85 377 PHE B N 1
ATOM 6526 C CA . PHE B 1 355 ? 89.513 26.552 32.686 1.00 19.38 377 PHE B CA 1
ATOM 6527 C C . PHE B 1 355 ? 90.891 26.094 32.253 1.00 20.56 377 PHE B C 1
ATOM 6528 O O . PHE B 1 355 ? 91.899 26.685 32.672 1.00 21.73 377 PHE B O 1
ATOM 6536 N N . GLY B 1 356 ? 90.940 25.031 31.456 1.00 21.18 378 GLY B N 1
ATOM 6537 C CA . GLY B 1 356 ? 92.182 24.534 30.873 1.00 22.07 378 GLY B CA 1
ATOM 6538 C C . GLY B 1 356 ? 93.138 23.941 31.889 1.00 22.54 378 GLY B C 1
ATOM 6539 O O . GLY B 1 356 ? 94.344 24.046 31.728 1.00 23.07 378 GLY B O 1
ATOM 6540 N N . VAL B 1 357 ? 92.574 23.283 32.896 1.00 22.57 379 VAL B N 1
ATOM 6541 C CA . VAL B 1 357 ? 93.310 22.740 34.039 1.00 22.39 379 VAL B CA 1
ATOM 6542 C C . VAL B 1 357 ? 93.344 21.207 33.950 1.00 22.15 379 VAL B C 1
ATOM 6543 O O . VAL B 1 357 ? 92.330 20.561 33.637 1.00 20.87 379 VAL B O 1
ATOM 6547 N N . SER B 1 358 ? 94.535 20.644 34.175 1.00 23.42 380 SER B N 1
ATOM 6548 C CA . SER B 1 358 ? 94.750 19.213 34.205 1.00 25.18 380 SER B CA 1
ATOM 6549 C C . SER B 1 358 ? 94.509 18.619 35.584 1.00 24.39 380 SER B C 1
ATOM 6550 O O . SER B 1 358 ? 94.532 19.317 36.582 1.00 25.90 380 SER B O 1
ATOM 6553 N N . GLY B 1 359 ? 94.283 17.321 35.623 1.00 24.74 381 GLY B N 1
ATOM 6554 C CA . GLY B 1 359 ? 94.261 16.592 36.905 1.00 24.21 381 GLY B CA 1
ATOM 6555 C C . GLY B 1 359 ? 92.895 16.216 37.441 1.00 23.07 381 GLY B C 1
ATOM 6556 O O . GLY B 1 359 ? 92.792 15.854 38.615 1.00 21.91 381 GLY B O 1
ATOM 6557 N N . ALA B 1 360 ? 91.859 16.264 36.604 1.00 23.20 382 ALA B N 1
ATOM 6558 C CA . ALA B 1 360 ? 90.509 15.928 37.071 1.00 22.57 382 ALA B CA 1
ATOM 6559 C C . ALA B 1 360 ? 90.452 14.499 37.638 1.00 23.92 382 ALA B C 1
ATOM 6560 O O . ALA B 1 360 ? 89.788 14.255 38.654 1.00 23.72 382 ALA B O 1
ATOM 6562 N N . ASP B 1 361 ? 91.163 13.568 37.000 1.00 24.22 383 ASP B N 1
ATOM 6563 C CA . ASP B 1 361 ? 91.194 12.181 37.431 1.00 26.15 383 ASP B CA 1
ATOM 6564 C C . ASP B 1 361 ? 91.670 12.040 38.860 1.00 24.41 383 ASP B C 1
ATOM 6565 O O . ASP B 1 361 ? 90.996 11.421 39.660 1.00 23.28 383 ASP B O 1
ATOM 6570 N N . ASP B 1 362 ? 92.839 12.593 39.161 1.00 23.23 384 ASP B N 1
ATOM 6571 C CA . ASP B 1 362 ? 93.371 12.470 40.497 1.00 24.02 384 ASP B CA 1
ATOM 6572 C C . ASP B 1 362 ? 92.478 13.214 41.481 1.00 21.09 384 ASP B C 1
ATOM 6573 O O . ASP B 1 362 ? 92.278 12.765 42.616 1.00 21.59 384 ASP B O 1
ATOM 6578 N N . TYR B 1 363 ? 91.947 14.350 41.044 1.00 18.92 385 TYR B N 1
ATOM 6579 C CA . TYR B 1 363 ? 91.080 15.136 41.923 1.00 18.38 385 TYR B CA 1
ATOM 6580 C C . TYR B 1 363 ? 89.843 14.300 42.307 1.00 17.54 385 TYR B C 1
ATOM 6581 O O . TYR B 1 363 ? 89.507 14.200 43.476 1.00 16.88 385 TYR B O 1
ATOM 6590 N N . LEU B 1 364 ? 89.198 13.661 41.334 1.00 18.24 386 LEU B N 1
ATOM 6591 C CA . LEU B 1 364 ? 88.001 12.865 41.594 1.00 19.03 386 LEU B CA 1
ATOM 6592 C C . LEU B 1 364 ? 88.256 11.587 42.431 1.00 19.59 386 LEU B C 1
ATOM 6593 O O . LEU B 1 364 ? 87.313 11.023 42.952 1.00 19.75 386 LEU B O 1
ATOM 6598 N N . ALA B 1 365 ? 89.528 11.186 42.550 1.00 19.66 387 ALA B N 1
ATOM 6599 C CA . ALA B 1 365 ? 89.964 10.034 43.326 1.00 20.24 387 ALA B CA 1
ATOM 6600 C C . ALA B 1 365 ? 90.340 10.389 44.757 1.00 20.07 387 ALA B C 1
ATOM 6601 O O . ALA B 1 365 ? 90.693 9.512 45.545 1.00 20.46 387 ALA B O 1
ATOM 6603 N N . ASP B 1 366 ? 90.236 11.661 45.095 1.00 19.42 388 ASP B N 1
ATOM 6604 C CA . ASP B 1 366 ? 90.692 12.134 46.398 1.00 18.67 388 ASP B CA 1
ATOM 6605 C C . ASP B 1 366 ? 89.598 11.950 47.437 1.00 18.42 388 ASP B C 1
ATOM 6606 O O . ASP B 1 366 ? 88.620 12.702 47.464 1.00 18.54 388 ASP B O 1
ATOM 6611 N N . ALA B 1 367 ? 89.797 10.934 48.273 1.00 16.94 389 ALA B N 1
ATOM 6612 C CA . ALA B 1 367 ? 88.856 10.531 49.328 1.00 19.10 389 ALA B CA 1
ATOM 6613 C C . ALA B 1 367 ? 89.193 11.138 50.700 1.00 19.49 389 ALA B C 1
ATOM 6614 O O . ALA B 1 367 ? 88.508 10.867 51.690 1.00 20.13 389 ALA B O 1
ATOM 6616 N N . THR B 1 368 ? 90.249 11.935 50.773 1.00 18.80 390 THR B N 1
ATOM 6617 C CA . THR B 1 368 ? 90.810 12.295 52.076 1.00 18.90 390 THR B CA 1
ATOM 6618 C C . THR B 1 368 ? 90.932 13.806 52.338 1.00 17.83 390 THR B C 1
ATOM 6619 O O . THR B 1 368 ? 90.915 14.212 53.475 1.00 17.74 390 THR B O 1
ATOM 6623 N N . SER B 1 369 ? 91.135 14.627 51.312 1.00 17.82 391 SER B N 1
ATOM 6624 C CA . SER B 1 369 ? 91.314 16.071 51.544 1.00 18.33 391 SER B CA 1
ATOM 6625 C C . SER B 1 369 ? 89.988 16.667 52.029 1.00 18.21 391 SER B C 1
ATOM 6626 O O . SER B 1 369 ? 88.897 16.343 51.527 1.00 18.11 391 SER B O 1
ATOM 6629 N N . ILE B 1 370 ? 90.097 17.556 52.996 1.00 17.52 392 ILE B N 1
ATOM 6630 C CA . ILE B 1 370 ? 88.928 18.218 53.505 1.00 17.63 392 ILE B CA 1
ATOM 6631 C C . ILE B 1 370 ? 88.993 19.741 53.316 1.00 16.44 392 ILE B C 1
ATOM 6632 O O . ILE B 1 370 ? 90.062 20.319 53.183 1.00 15.61 392 ILE B O 1
ATOM 6637 N N . PRO B 1 371 ? 87.833 20.397 53.271 1.00 16.57 393 PRO B N 1
ATOM 6638 C CA . PRO B 1 371 ? 87.811 21.868 53.116 1.00 16.60 393 PRO B CA 1
ATOM 6639 C C . PRO B 1 371 ? 88.664 22.566 54.135 1.00 16.86 393 PRO B C 1
ATOM 6640 O O . PRO B 1 371 ? 88.713 22.150 55.293 1.00 16.88 393 PRO B O 1
ATOM 6644 N N . GLY B 1 372 ? 89.368 23.601 53.702 1.00 16.47 394 GLY B N 1
ATOM 6645 C CA . GLY B 1 372 ? 90.353 24.252 54.574 1.00 17.51 394 GLY B CA 1
ATOM 6646 C C . GLY B 1 372 ? 89.695 25.227 55.544 1.00 18.72 394 GLY B C 1
ATOM 6647 O O . GLY B 1 372 ? 88.657 25.802 55.222 1.00 18.14 394 GLY B O 1
ATOM 6648 N N . ASN B 1 373 ? 90.338 25.435 56.689 1.00 18.63 395 ASN B N 1
ATOM 6649 C CA . ASN B 1 373 ? 89.934 26.489 57.625 1.00 18.48 395 ASN B CA 1
ATOM 6650 C C . ASN B 1 373 ? 90.575 27.792 57.155 1.00 19.48 395 ASN B C 1
ATOM 6651 O O . ASN B 1 373 ? 91.601 27.786 56.447 1.00 19.52 395 ASN B O 1
ATOM 6656 N N . TYR B 1 374 ? 89.973 28.919 57.509 1.00 18.18 396 TYR B N 1
ATOM 6657 C CA . TYR B 1 374 ? 90.504 30.200 57.085 1.00 17.53 396 TYR B CA 1
ATOM 6658 C C . TYR B 1 374 ? 91.321 30.868 58.200 1.00 17.70 396 TYR B C 1
ATOM 6659 O O . TYR B 1 374 ? 90.841 30.978 59.329 1.00 17.81 396 TYR B O 1
ATOM 6668 N N . VAL B 1 375 ? 92.561 31.272 57.888 1.00 18.90 397 VAL B N 1
ATOM 6669 C CA . VAL B 1 375 ? 93.366 32.107 58.785 1.00 19.48 397 VAL B CA 1
ATOM 6670 C C . VAL B 1 375 ? 93.795 33.391 58.044 1.00 19.29 397 VAL B C 1
ATOM 6671 O O . VAL B 1 375 ? 94.138 33.373 56.841 1.00 18.45 397 VAL B O 1
ATOM 6675 N N . ASP B 1 376 ? 93.660 34.506 58.751 1.00 18.99 398 ASP B N 1
ATOM 6676 C CA . ASP B 1 376 ? 94.066 35.819 58.269 1.00 18.89 398 ASP B CA 1
ATOM 6677 C C . ASP B 1 376 ? 95.282 36.286 59.103 1.00 20.03 398 ASP B C 1
ATOM 6678 O O . ASP B 1 376 ? 95.121 36.936 60.154 1.00 18.96 398 ASP B O 1
ATOM 6683 N N . ASN B 1 377 ? 96.480 35.902 58.640 1.00 23.11 399 ASN B N 1
ATOM 6684 C CA . ASN B 1 377 ? 97.757 36.228 59.295 1.00 25.54 399 ASN B CA 1
ATOM 6685 C C . ASN B 1 377 ? 98.565 37.277 58.548 1.00 25.68 399 ASN B C 1
ATOM 6686 O O . ASN B 1 377 ? 99.647 37.664 59.001 1.00 25.88 399 ASN B O 1
ATOM 6691 N N . LEU B 1 378 ? 98.096 37.711 57.385 1.00 23.87 400 LEU B N 1
ATOM 6692 C CA . LEU B 1 378 ? 98.928 38.562 56.529 1.00 24.83 400 LEU B CA 1
ATOM 6693 C C . LEU B 1 378 ? 99.104 39.977 57.087 1.00 25.66 400 LEU B C 1
ATOM 6694 O O . LEU B 1 378 ? 100.162 40.563 56.929 1.00 27.49 400 LEU B O 1
ATOM 6699 N N . ILE B 1 379 ? 98.082 40.514 57.749 1.00 24.81 401 ILE B N 1
ATOM 6700 C CA . ILE B 1 379 ? 98.104 41.853 58.364 1.00 25.25 401 ILE B CA 1
ATOM 6701 C C . ILE B 1 379 ? 97.900 41.583 59.875 1.00 25.69 401 ILE B C 1
ATOM 6702 O O . ILE B 1 379 ? 97.121 40.669 60.290 1.00 23.01 401 ILE B O 1
ATOM 6707 N N . ALA B 1 380 ? 98.596 42.357 60.717 1.00 25.65 402 ALA B N 1
ATOM 6708 C CA . ALA B 1 380 ? 98.515 42.139 62.176 1.00 25.60 402 ALA B CA 1
ATOM 6709 C C . ALA B 1 380 ? 97.118 42.469 62.681 1.00 25.19 402 ALA B C 1
ATOM 6710 O O . ALA B 1 380 ? 96.451 43.356 62.140 1.00 25.11 402 ALA B O 1
ATOM 6712 N N . GLY B 1 381 ? 96.668 41.756 63.722 1.00 24.08 403 GLY B N 1
ATOM 6713 C CA . GLY B 1 381 ? 95.369 42.063 64.334 1.00 24.47 403 GLY B CA 1
ATOM 6714 C C . GLY B 1 381 ? 94.124 41.602 63.562 1.00 23.14 403 GLY B C 1
ATOM 6715 O O . GLY B 1 381 ? 93.056 42.100 63.822 1.00 23.75 403 GLY B O 1
ATOM 6716 N N . HIS B 1 382 ? 94.297 40.639 62.656 1.00 21.18 404 HIS B N 1
ATOM 6717 C CA . HIS B 1 382 ? 93.235 40.094 61.833 1.00 20.30 404 HIS B CA 1
ATOM 6718 C C . HIS B 1 382 ? 92.758 38.686 62.225 1.00 20.29 404 HIS B C 1
ATOM 6719 O O . HIS B 1 382 ? 91.888 38.151 61.564 1.00 19.12 404 HIS B O 1
ATOM 6726 N N . THR B 1 383 ? 93.245 38.117 63.321 1.00 21.26 405 THR B N 1
ATOM 6727 C CA . THR B 1 383 ? 92.847 36.744 63.618 1.00 23.11 405 THR B CA 1
ATOM 6728 C C . THR B 1 383 ? 91.364 36.655 63.986 1.00 22.26 405 THR B C 1
ATOM 6729 O O . THR B 1 383 ? 90.803 35.559 63.979 1.00 22.51 405 THR B O 1
ATOM 6733 N N . GLY B 1 384 ? 90.717 37.784 64.288 1.00 21.78 406 GLY B N 1
ATOM 6734 C CA . GLY B 1 384 ? 89.254 37.839 64.455 1.00 20.97 406 GLY B CA 1
ATOM 6735 C C . GLY B 1 384 ? 88.488 37.437 63.197 1.00 21.01 406 GLY B C 1
ATOM 6736 O O . GLY B 1 384 ? 87.273 37.181 63.219 1.00 20.48 406 GLY B O 1
ATOM 6737 N N . ASN B 1 385 ? 89.196 37.408 62.077 1.00 18.83 407 ASN B N 1
ATOM 6738 C CA . ASN B 1 385 ? 88.601 36.966 60.833 1.00 18.27 407 ASN B CA 1
ATOM 6739 C C . ASN B 1 385 ? 88.715 35.471 60.618 1.00 18.24 407 ASN B C 1
ATOM 6740 O O . ASN B 1 385 ? 88.141 34.964 59.668 1.00 17.29 407 ASN B O 1
ATOM 6745 N N . ASN B 1 386 ? 89.494 34.776 61.455 1.00 17.93 408 ASN B N 1
ATOM 6746 C CA . ASN B 1 386 ? 89.725 33.335 61.229 1.00 18.08 408 ASN B CA 1
ATOM 6747 C C . ASN B 1 386 ? 88.398 32.603 61.332 1.00 18.11 408 ASN B C 1
ATOM 6748 O O . ASN B 1 386 ? 87.494 33.016 62.078 1.00 17.24 408 ASN B O 1
ATOM 6753 N N . TYR B 1 387 ? 88.255 31.537 60.560 1.00 17.45 409 TYR B N 1
ATOM 6754 C CA . TYR B 1 387 ? 86.997 30.797 60.542 1.00 17.38 409 TYR B CA 1
ATOM 6755 C C . TYR B 1 387 ? 87.231 29.305 60.346 1.00 17.79 409 TYR B C 1
ATOM 6756 O O . TYR B 1 387 ? 87.920 28.909 59.418 1.00 17.04 409 TYR B O 1
ATOM 6765 N N . THR B 1 388 ? 86.665 28.487 61.231 1.00 16.93 410 THR B N 1
ATOM 6766 C CA . THR B 1 388 ? 86.704 27.029 61.108 1.00 17.27 410 THR B CA 1
ATOM 6767 C C . THR B 1 388 ? 85.618 26.567 60.154 1.00 16.38 410 THR B C 1
ATOM 6768 O O . THR B 1 388 ? 84.426 26.813 60.348 1.00 16.76 410 THR B O 1
ATOM 6772 N N . ASN B 1 389 ? 86.039 25.876 59.112 1.00 16.03 411 ASN B N 1
ATOM 6773 C CA . ASN B 1 389 ? 85.138 25.389 58.112 1.00 15.37 411 ASN B CA 1
ATOM 6774 C C . ASN B 1 389 ? 84.143 24.422 58.716 1.00 16.26 411 ASN B C 1
ATOM 6775 O O . ASN B 1 389 ? 84.522 23.548 59.464 1.00 16.79 411 ASN B O 1
ATOM 6780 N N . GLN B 1 390 ? 82.860 24.638 58.454 1.00 17.22 412 GLN B N 1
ATOM 6781 C CA A GLN B 1 390 ? 81.795 23.798 58.972 0.50 17.96 412 GLN B CA 1
ATOM 6782 C CA B GLN B 1 390 ? 81.825 23.767 58.991 0.50 18.16 412 GLN B CA 1
ATOM 6783 C C . GLN B 1 390 ? 81.564 22.576 58.061 1.00 17.91 412 GLN B C 1
ATOM 6784 O O . GLN B 1 390 ? 80.764 21.698 58.386 1.00 17.61 412 GLN B O 1
ATOM 6795 N N . SER B 1 391 ? 82.213 22.566 56.897 1.00 16.86 413 SER B N 1
ATOM 6796 C CA . SER B 1 391 ? 82.142 21.414 55.966 1.00 16.80 413 SER B CA 1
ATOM 6797 C C . SER B 1 391 ? 83.339 20.494 56.137 1.00 17.60 413 SER B C 1
ATOM 6798 O O . SER B 1 391 ? 84.465 20.964 56.304 1.00 17.93 413 SER B O 1
ATOM 6801 N N . SER B 1 392 ? 83.107 19.184 56.147 1.00 16.71 414 SER B N 1
ATOM 6802 C CA . SER B 1 392 ? 84.190 18.254 56.041 1.00 17.41 414 SER B CA 1
ATOM 6803 C C . SER B 1 392 ? 84.019 17.360 54.806 1.00 16.38 414 SER B C 1
ATOM 6804 O O . SER B 1 392 ? 84.509 16.247 54.789 1.00 16.80 414 SER B O 1
ATOM 6807 N N . ILE B 1 393 ? 83.314 17.846 53.780 1.00 16.36 415 ILE B N 1
ATOM 6808 C CA . ILE B 1 393 ? 82.960 17.009 52.646 1.00 15.61 415 ILE B CA 1
ATOM 6809 C C . ILE B 1 393 ? 84.209 16.725 51.750 1.00 16.51 415 ILE B C 1
ATOM 6810 O O . ILE B 1 393 ? 84.941 17.634 51.379 1.00 16.18 415 ILE B O 1
ATOM 6815 N N . THR B 1 394 ? 84.459 15.447 51.470 1.00 16.76 416 THR B N 1
ATOM 6816 C CA . THR B 1 394 ? 85.548 15.011 50.631 1.00 16.62 416 THR B CA 1
ATOM 6817 C C . THR B 1 394 ? 85.070 14.927 49.185 1.00 16.59 416 THR B C 1
ATOM 6818 O O . THR B 1 394 ? 83.842 14.925 48.893 1.00 17.57 416 THR B O 1
ATOM 6822 N N . ILE B 1 395 ? 86.029 14.904 48.260 1.00 15.89 417 ILE B N 1
ATOM 6823 C CA . ILE B 1 395 ? 85.692 14.960 46.830 1.00 14.92 417 ILE B CA 1
ATOM 6824 C C . ILE B 1 395 ? 85.154 13.656 46.250 1.00 14.89 417 ILE B C 1
ATOM 6825 O O . ILE B 1 395 ? 84.118 13.649 45.588 1.00 15.55 417 ILE B O 1
ATOM 6830 N N . LYS B 1 396 ? 85.865 12.559 46.489 1.00 16.10 418 LYS B N 1
ATOM 6831 C CA . LYS B 1 396 ? 85.560 11.314 45.800 1.00 16.93 418 LYS B CA 1
ATOM 6832 C C . LYS B 1 396 ? 84.136 10.881 46.137 1.00 17.46 418 LYS B C 1
ATOM 6833 O O . LYS B 1 396 ? 83.735 10.848 47.308 1.00 18.03 418 LYS B O 1
ATOM 6839 N N . TRP B 1 397 ? 83.379 10.520 45.109 1.00 17.68 419 TRP B N 1
ATOM 6840 C CA . TRP B 1 397 ? 82.018 10.081 45.331 1.00 17.67 419 TRP B CA 1
ATOM 6841 C C . TRP B 1 397 ? 81.986 8.866 46.194 1.00 17.85 419 TRP B C 1
ATOM 6842 O O . TRP B 1 397 ? 82.756 7.917 45.982 1.00 19.29 419 TRP B O 1
ATOM 6853 N N . GLU B 1 398 ? 81.050 8.850 47.153 1.00 18.56 420 GLU B N 1
ATOM 6854 C CA A GLU B 1 398 ? 80.861 7.714 48.029 0.50 19.18 420 GLU B CA 1
ATOM 6855 C CA B GLU B 1 398 ? 80.851 7.726 48.041 0.50 19.54 420 GLU B CA 1
ATOM 6856 C C . GLU B 1 398 ? 79.416 7.229 47.863 1.00 20.23 420 GLU B C 1
ATOM 6857 O O . GLU B 1 398 ? 78.481 7.940 48.176 1.00 19.48 420 GLU B O 1
ATOM 6868 N N . ASP B 1 399 ? 79.248 6.006 47.377 1.00 20.28 421 ASP B N 1
ATOM 6869 C CA . ASP B 1 399 ? 77.916 5.454 47.165 1.00 22.31 421 ASP B CA 1
ATOM 6870 C C . ASP B 1 399 ? 77.174 5.228 48.490 1.00 23.21 421 ASP B C 1
ATOM 6871 O O . ASP B 1 399 ? 75.945 5.265 48.524 1.00 23.09 421 ASP B O 1
ATOM 6876 N N . GLY B 1 400 ? 77.927 5.014 49.571 1.00 22.66 422 GLY B N 1
ATOM 6877 C CA . GLY B 1 400 ? 77.337 4.688 50.868 1.00 23.75 422 GLY B CA 1
ATOM 6878 C C . GLY B 1 400 ? 77.045 5.901 51.758 1.00 23.29 422 GLY B C 1
ATOM 6879 O O . GLY B 1 400 ? 76.617 5.756 52.917 1.00 23.66 422 GLY B O 1
ATOM 6880 N N . ALA B 1 401 ? 77.301 7.100 51.248 1.00 21.87 423 ALA B N 1
ATOM 6881 C CA . ALA B 1 401 ? 77.149 8.290 52.065 1.00 21.20 423 ALA B CA 1
ATOM 6882 C C . ALA B 1 401 ? 75.656 8.555 52.250 1.00 20.07 423 ALA B C 1
ATOM 6883 O O . ALA B 1 401 ? 74.858 8.124 51.483 1.00 20.37 423 ALA B O 1
ATOM 6885 N N . ASP B 1 402 ? 75.301 9.224 53.328 1.00 21.29 424 ASP B N 1
ATOM 6886 C CA A ASP B 1 402 ? 73.891 9.589 53.475 0.50 21.32 424 ASP B CA 1
ATOM 6887 C CA B ASP B 1 402 ? 73.945 9.710 53.574 0.50 21.25 424 ASP B CA 1
ATOM 6888 C C . ASP B 1 402 ? 73.465 10.644 52.446 1.00 20.98 424 ASP B C 1
ATOM 6889 O O . ASP B 1 402 ? 74.289 11.317 51.817 1.00 20.97 424 ASP B O 1
ATOM 6898 N N . ASP B 1 403 ? 72.169 10.722 52.233 1.00 19.64 425 ASP B N 1
ATOM 6899 C CA . ASP B 1 403 ? 71.648 11.609 51.195 1.00 20.91 425 ASP B CA 1
ATOM 6900 C C . ASP B 1 403 ? 72.090 13.069 51.348 1.00 18.28 425 ASP B C 1
ATOM 6901 O O . ASP B 1 403 ? 72.337 13.735 50.320 1.00 18.95 425 ASP B O 1
ATOM 6906 N N . ALA B 1 404 ? 72.180 13.566 52.574 1.00 18.65 426 ALA B N 1
ATOM 6907 C CA . ALA B 1 404 ? 72.649 14.937 52.834 1.00 18.29 426 ALA B CA 1
ATOM 6908 C C . ALA B 1 404 ? 74.090 15.129 52.390 1.00 17.24 426 ALA B C 1
ATOM 6909 O O . ALA B 1 404 ? 74.449 16.168 51.832 1.00 17.05 426 ALA B O 1
ATOM 6911 N N . LYS B 1 405 ? 74.939 14.141 52.638 1.00 17.88 427 LYS B N 1
ATOM 6912 C CA . LYS B 1 405 ? 76.336 14.246 52.222 1.00 16.86 427 LYS B CA 1
ATOM 6913 C C . LYS B 1 405 ? 76.490 14.176 50.691 1.00 16.23 427 LYS B C 1
ATOM 6914 O O . LYS B 1 405 ? 77.317 14.886 50.115 1.00 16.34 427 LYS B O 1
ATOM 6920 N N . LYS B 1 406 ? 75.720 13.316 50.026 1.00 15.18 428 LYS B N 1
ATOM 6921 C CA . LYS B 1 406 ? 75.696 13.269 48.574 1.00 15.85 428 LYS B CA 1
ATOM 6922 C C . LYS B 1 406 ? 75.308 14.635 47.984 1.00 14.57 428 LYS B C 1
ATOM 6923 O O . LYS B 1 406 ? 75.929 15.089 47.040 1.00 13.90 428 LYS B O 1
ATOM 6929 N N . LEU B 1 407 ? 74.320 15.288 48.572 1.00 14.30 429 LEU B N 1
ATOM 6930 C CA . LEU B 1 407 ? 73.864 16.596 48.113 1.00 13.58 429 LEU B CA 1
ATOM 6931 C C . LEU B 1 407 ? 74.921 17.635 48.384 1.00 14.06 429 LEU B C 1
ATOM 6932 O O . LEU B 1 407 ? 75.214 18.445 47.514 1.00 13.71 429 LEU B O 1
ATOM 6937 N N . GLU B 1 408 ? 75.536 17.582 49.569 1.00 14.37 430 GLU B N 1
ATOM 6938 C CA . GLU B 1 408 ? 76.598 18.553 49.891 1.00 15.03 430 GLU B CA 1
ATOM 6939 C C . GLU B 1 408 ? 77.762 18.370 48.927 1.00 14.02 430 GLU B C 1
ATOM 6940 O O . GLU B 1 408 ? 78.347 19.348 48.485 1.00 15.03 430 GLU B O 1
ATOM 6946 N N . ARG B 1 409 ? 78.080 17.135 48.577 1.00 14.51 431 ARG B N 1
ATOM 6947 C CA A ARG B 1 409 ? 79.109 16.895 47.580 0.50 14.90 431 ARG B CA 1
ATOM 6948 C CA B ARG B 1 409 ? 79.122 16.896 47.618 0.50 14.65 431 ARG B CA 1
ATOM 6949 C C . ARG B 1 409 ? 78.768 17.564 46.257 1.00 15.24 431 ARG B C 1
ATOM 6950 O O . ARG B 1 409 ? 79.599 18.305 45.691 1.00 16.44 431 ARG B O 1
ATOM 6965 N N . VAL B 1 410 ? 77.570 17.291 45.732 1.00 14.62 432 VAL B N 1
ATOM 6966 C CA . VAL B 1 410 ? 77.161 17.835 44.443 1.00 13.72 432 VAL B CA 1
ATOM 6967 C C . VAL B 1 410 ? 77.226 19.378 44.477 1.00 13.65 432 VAL B C 1
ATOM 6968 O O . VAL B 1 410 ? 77.797 19.989 43.595 1.00 14.26 432 VAL B O 1
ATOM 6972 N N . LEU B 1 411 ? 76.622 19.990 45.504 1.00 13.89 433 LEU B N 1
ATOM 6973 C CA . LEU B 1 411 ? 76.473 21.445 45.548 1.00 13.20 433 LEU B CA 1
ATOM 6974 C C . LEU B 1 411 ? 77.790 22.182 45.840 1.00 13.07 433 LEU B C 1
ATOM 6975 O O . LEU B 1 411 ? 77.966 23.288 45.372 1.00 14.53 433 LEU B O 1
ATOM 6980 N N . THR B 1 412 ? 78.710 21.548 46.568 1.00 13.16 434 THR B N 1
ATOM 6981 C CA . THR B 1 412 ? 80.009 22.129 46.831 1.00 13.41 434 THR B CA 1
ATOM 6982 C C . THR B 1 412 ? 80.846 22.175 45.539 1.00 13.39 434 THR B C 1
ATOM 6983 O O . THR B 1 412 ? 81.467 23.201 45.221 1.00 13.75 434 THR B O 1
ATOM 6987 N N . GLN B 1 413 ? 80.904 21.076 44.798 1.00 13.36 435 GLN B N 1
ATOM 6988 C CA . GLN B 1 413 ? 81.679 21.075 43.582 1.00 14.59 435 GLN B CA 1
ATOM 6989 C C . GLN B 1 413 ? 80.994 21.945 42.510 1.00 14.26 435 GLN B C 1
ATOM 6990 O O . GLN B 1 413 ? 81.655 22.582 41.717 1.00 14.59 435 GLN B O 1
ATOM 6996 N N . LYS B 1 414 ? 79.663 21.974 42.516 1.00 14.95 436 LYS B N 1
ATOM 6997 C CA . LYS B 1 414 ? 78.912 22.866 41.632 1.00 14.58 436 LYS B CA 1
ATOM 6998 C C . LYS B 1 414 ? 79.308 24.324 41.905 1.00 14.73 436 LYS B C 1
ATOM 6999 O O . LYS B 1 414 ? 79.516 25.114 40.961 1.00 14.11 436 LYS B O 1
ATOM 7005 N N . TRP B 1 415 ? 79.412 24.658 43.185 1.00 13.78 437 TRP B N 1
ATOM 7006 C CA . TRP B 1 415 ? 79.678 26.027 43.604 1.00 13.75 437 TRP B CA 1
ATOM 7007 C C . TRP B 1 415 ? 81.105 26.412 43.185 1.00 13.69 437 TRP B C 1
ATOM 7008 O O . TRP B 1 415 ? 81.358 27.529 42.702 1.00 13.95 437 TRP B O 1
ATOM 7019 N N . ILE B 1 416 ? 82.027 25.482 43.308 1.00 13.84 438 ILE B N 1
ATOM 7020 C CA . ILE B 1 416 ? 83.389 25.715 42.904 1.00 13.42 438 ILE B CA 1
ATOM 7021 C C . ILE B 1 416 ? 83.441 25.889 41.380 1.00 14.00 438 ILE B C 1
ATOM 7022 O O . ILE B 1 416 ? 84.121 26.765 40.858 1.00 14.31 438 ILE B O 1
ATOM 7027 N N . ALA B 1 417 ? 82.741 25.024 40.664 1.00 13.95 439 ALA B N 1
ATOM 7028 C CA . ALA B 1 417 ? 82.681 25.087 39.184 1.00 15.01 439 ALA B CA 1
ATOM 7029 C C . ALA B 1 417 ? 82.073 26.379 38.638 1.00 14.90 439 ALA B C 1
ATOM 7030 O O . ALA B 1 417 ? 82.575 26.949 37.650 1.00 14.87 439 ALA B O 1
ATOM 7032 N N . CYS B 1 418 ? 80.973 26.828 39.214 1.00 14.97 440 CYS B N 1
ATOM 7033 C CA . CYS B 1 418 ? 80.221 27.990 38.660 1.00 15.29 440 CYS B CA 1
ATOM 7034 C C . CYS B 1 418 ? 80.843 29.251 39.215 1.00 15.84 440 CYS B C 1
ATOM 7035 O O . CYS B 1 418 ? 80.396 29.821 40.206 1.00 15.78 440 CYS B O 1
ATOM 7038 N N . TYR B 1 419 ? 81.936 29.658 38.588 1.00 16.05 441 TYR B N 1
ATOM 7039 C CA . TYR B 1 419 ? 82.800 30.700 39.136 1.00 15.67 441 TYR B CA 1
ATOM 7040 C C . TYR B 1 419 ? 83.300 31.583 38.007 1.00 16.53 441 TYR B C 1
ATOM 7041 O O . TYR B 1 419 ? 83.809 31.058 36.998 1.00 16.99 441 TYR B O 1
ATOM 7050 N N . PRO B 1 420 ? 83.285 32.910 38.208 1.00 16.07 442 PRO B N 1
ATOM 7051 C CA . PRO B 1 420 ? 82.600 33.614 39.270 1.00 15.98 442 PRO B CA 1
ATOM 7052 C C . PRO B 1 420 ? 81.115 33.763 38.910 1.00 15.79 442 PRO B C 1
ATOM 7053 O O . PRO B 1 420 ? 80.762 34.107 37.749 1.00 15.70 442 PRO B O 1
ATOM 7057 N N . ASP B 1 421 ? 80.246 33.444 39.853 1.00 15.48 443 ASP B N 1
ATOM 7058 C CA . ASP B 1 421 ? 78.816 33.479 39.640 1.00 15.42 443 ASP B CA 1
ATOM 7059 C C . ASP B 1 421 ? 78.274 34.204 40.909 1.00 15.71 443 ASP B C 1
ATOM 7060 O O . ASP B 1 421 ? 78.524 33.786 42.018 1.00 15.65 443 ASP B O 1
ATOM 7065 N N . PRO B 1 422 ? 77.578 35.337 40.716 1.00 14.11 444 PRO B N 1
ATOM 7066 C CA . PRO B 1 422 ? 77.182 36.091 41.881 1.00 14.92 444 PRO B CA 1
ATOM 7067 C C . PRO B 1 422 ? 76.070 35.458 42.711 1.00 14.03 444 PRO B C 1
ATOM 7068 O O . PRO B 1 422 ? 75.961 35.755 43.906 1.00 14.67 444 PRO B O 1
ATOM 7080 N N . ASN B 1 424 ? 74.764 31.811 42.417 1.00 13.99 446 ASN B N 1
ATOM 7081 C CA . ASN B 1 424 ? 74.612 30.375 42.589 1.00 14.45 446 ASN B CA 1
ATOM 7082 C C . ASN B 1 424 ? 74.770 29.946 44.034 1.00 13.33 446 ASN B C 1
ATOM 7083 O O . ASN B 1 424 ? 73.958 29.204 44.583 1.00 13.35 446 ASN B O 1
ATOM 7088 N N . GLY B 1 425 ? 75.851 30.388 44.666 1.00 13.33 447 GLY B N 1
ATOM 7089 C CA . GLY B 1 425 ? 76.153 29.965 46.049 1.00 14.02 447 GLY B CA 1
ATOM 7090 C C . GLY B 1 425 ? 75.087 30.391 47.022 1.00 13.08 447 GLY B C 1
ATOM 7091 O O . GLY B 1 425 ? 74.583 29.597 47.814 1.00 13.55 447 GLY B O 1
ATOM 7092 N N . TRP B 1 426 ? 74.709 31.658 46.949 1.00 13.91 448 TRP B N 1
ATOM 7093 C CA . TRP B 1 426 ? 73.675 32.183 47.849 1.00 12.36 448 TRP B CA 1
ATOM 7094 C C . TRP B 1 426 ? 72.285 31.544 47.639 1.00 13.45 448 TRP B C 1
ATOM 7095 O O . TRP B 1 426 ? 71.571 31.228 48.621 1.00 12.69 448 TRP B O 1
ATOM 7106 N N . ALA B 1 427 ? 71.912 31.357 46.377 1.00 12.66 449 ALA B N 1
ATOM 7107 C CA . ALA B 1 427 ? 70.655 30.709 46.067 1.00 13.30 449 ALA B CA 1
ATOM 7108 C C . ALA B 1 427 ? 70.638 29.263 46.612 1.00 13.13 449 ALA B C 1
ATOM 7109 O O . ALA B 1 427 ? 69.652 28.832 47.249 1.00 13.93 449 ALA B O 1
ATOM 7111 N N . ASP B 1 428 ? 71.667 28.494 46.288 1.00 12.45 450 ASP B N 1
ATOM 7112 C CA . ASP B 1 428 ? 71.720 27.114 46.728 1.00 13.18 450 ASP B CA 1
ATOM 7113 C C . ASP B 1 428 ? 71.767 27.038 48.249 1.00 13.64 450 ASP B C 1
ATOM 7114 O O . ASP B 1 428 ? 71.144 26.172 48.828 1.00 13.39 450 ASP B O 1
ATOM 7119 N N . PHE B 1 429 ? 72.521 27.916 48.919 1.00 12.24 451 PHE B N 1
ATOM 7120 C CA . PHE B 1 429 ? 72.571 27.919 50.368 1.00 12.75 451 PHE B CA 1
ATOM 7121 C C . PHE B 1 429 ? 71.193 28.194 50.946 1.00 12.82 451 PHE B C 1
ATOM 7122 O O . PHE B 1 429 ? 70.719 27.521 51.901 1.00 13.22 451 PHE B O 1
ATOM 7130 N N . ARG B 1 430 ? 70.544 29.204 50.400 1.00 12.58 452 ARG B N 1
ATOM 7131 C CA . ARG B 1 430 ? 69.234 29.560 50.918 1.00 12.24 452 ARG B CA 1
ATOM 7132 C C . ARG B 1 430 ? 68.204 28.455 50.700 1.00 12.61 452 ARG B C 1
ATOM 7133 O O . ARG B 1 430 ? 67.319 28.270 51.527 1.00 12.39 452 ARG B O 1
ATOM 7141 N N . ARG B 1 431 ? 68.350 27.692 49.619 1.00 12.16 453 ARG B N 1
ATOM 7142 C CA . ARG B 1 431 ? 67.468 26.593 49.287 1.00 13.49 453 ARG B CA 1
ATOM 7143 C C . ARG B 1 431 ? 67.770 25.307 50.049 1.00 13.97 453 ARG B C 1
ATOM 7144 O O . ARG B 1 431 ? 66.850 24.532 50.369 1.00 15.60 453 ARG B O 1
ATOM 7152 N N . THR B 1 432 ? 69.053 25.040 50.329 1.00 13.68 454 THR B N 1
ATOM 7153 C CA . THR B 1 432 ? 69.433 23.727 50.818 1.00 14.92 454 THR B CA 1
ATOM 7154 C C . THR B 1 432 ? 70.315 23.671 52.048 1.00 15.38 454 THR B C 1
ATOM 7155 O O . THR B 1 432 ? 70.458 22.609 52.661 1.00 17.54 454 THR B O 1
ATOM 7159 N N . GLY B 1 433 ? 70.952 24.776 52.392 1.00 15.61 455 GLY B N 1
ATOM 7160 C CA . GLY B 1 433 ? 72.009 24.787 53.396 1.00 14.87 455 GLY B CA 1
ATOM 7161 C C . GLY B 1 433 ? 73.406 24.518 52.888 1.00 15.24 455 GLY B C 1
ATOM 7162 O O . GLY B 1 433 ? 74.366 24.584 53.683 1.00 14.84 455 GLY B O 1
ATOM 7163 N N . TYR B 1 434 ? 73.527 24.174 51.607 1.00 14.27 456 TYR B N 1
ATOM 7164 C CA . TYR B 1 434 ? 74.838 23.949 50.962 1.00 13.64 456 TYR B CA 1
ATOM 7165 C C . TYR B 1 434 ? 74.999 24.815 49.718 1.00 13.46 456 TYR B C 1
ATOM 7166 O O . TYR B 1 434 ? 74.032 25.098 49.030 1.00 14.69 456 TYR B O 1
ATOM 7175 N N . PRO B 1 435 ? 76.256 25.184 49.360 1.00 14.67 457 PRO B N 1
ATOM 7176 C CA . PRO B 1 435 ? 77.471 25.041 50.158 1.00 15.48 457 PRO B CA 1
ATOM 7177 C C . PRO B 1 435 ? 77.402 25.876 51.451 1.00 15.52 457 PRO B C 1
ATOM 7178 O O . PRO B 1 435 ? 76.629 26.815 51.532 1.00 15.31 457 PRO B O 1
ATOM 7182 N N . ARG B 1 436 ? 78.194 25.511 52.449 1.00 16.20 458 ARG B N 1
ATOM 7183 C CA . ARG B 1 436 ? 78.241 26.195 53.741 1.00 15.89 458 ARG B CA 1
ATOM 7184 C C . ARG B 1 436 ? 79.109 27.486 53.650 1.00 16.72 458 ARG B C 1
ATOM 7185 O O . ARG B 1 436 ? 80.287 27.519 54.014 1.00 17.28 458 ARG B O 1
ATOM 7193 N N . ILE B 1 437 ? 78.514 28.511 53.077 1.00 15.52 459 ILE B N 1
ATOM 7194 C CA A ILE B 1 437 ? 79.124 29.805 52.827 0.50 15.42 459 ILE B CA 1
ATOM 7195 C CA B ILE B 1 437 ? 79.207 29.751 52.843 0.50 15.48 459 ILE B CA 1
ATOM 7196 C C . ILE B 1 437 ? 79.449 30.476 54.164 1.00 15.35 459 ILE B C 1
ATOM 7197 O O . ILE B 1 437 ? 78.585 30.537 55.028 1.00 16.75 459 ILE B O 1
ATOM 7206 N N . PHE B 1 438 ? 80.673 30.980 54.341 1.00 15.27 460 PHE B N 1
ATOM 7207 C CA . PHE B 1 438 ? 81.068 31.648 55.585 1.00 15.74 460 PHE B CA 1
ATOM 7208 C C . PHE B 1 438 ? 80.200 32.885 55.834 1.00 15.71 460 PHE B C 1
ATOM 7209 O O . PHE B 1 438 ? 80.154 33.748 55.001 1.00 15.72 460 PHE B O 1
ATOM 7217 N N . PRO B 1 439 ? 79.589 32.998 57.010 1.00 16.48 461 PRO B N 1
ATOM 7218 C CA . PRO B 1 439 ? 78.787 34.197 57.242 1.00 17.27 461 PRO B CA 1
ATOM 7219 C C . PRO B 1 439 ? 79.664 35.343 57.681 1.00 16.27 461 PRO B C 1
ATOM 7220 O O . PRO B 1 439 ? 80.874 35.143 57.914 1.00 16.05 461 PRO B O 1
ATOM 7224 N N . ALA B 1 440 ? 79.064 36.526 57.813 1.00 16.01 462 ALA B N 1
ATOM 7225 C CA . ALA B 1 440 ? 79.764 37.671 58.418 1.00 15.55 462 ALA B CA 1
ATOM 7226 C C . ALA B 1 440 ? 80.187 37.306 59.834 1.00 15.51 462 ALA B C 1
ATOM 7227 O O . ALA B 1 440 ? 79.604 36.411 60.436 1.00 14.42 462 ALA B O 1
ATOM 7229 N N . THR B 1 441 ? 81.171 38.015 60.377 1.00 15.08 463 THR B N 1
ATOM 7230 C CA . THR B 1 441 ? 81.566 37.836 61.789 1.00 16.61 463 THR B CA 1
ATOM 7231 C C . THR B 1 441 ? 80.471 38.347 62.742 1.00 16.88 463 THR B C 1
ATOM 7232 O O . THR B 1 441 ? 80.454 37.956 63.895 1.00 17.46 463 THR B O 1
ATOM 7236 N N . GLU B 1 442 ? 79.622 39.271 62.270 1.00 15.86 464 GLU B N 1
ATOM 7237 C CA . GLU B 1 442 ? 78.468 39.698 63.017 1.00 17.72 464 GLU B CA 1
ATOM 7238 C C . GLU B 1 442 ? 77.413 40.211 62.076 1.00 17.21 464 GLU B C 1
ATOM 7239 O O . GLU B 1 442 ? 77.737 40.607 60.940 1.00 18.29 464 GLU B O 1
ATOM 7245 N N . SER B 1 443 ? 76.162 40.225 62.553 1.00 17.80 465 SER B N 1
ATOM 7246 C CA . SER B 1 443 ? 75.068 40.854 61.837 1.00 16.21 465 SER B CA 1
ATOM 7247 C C . SER B 1 443 ? 74.813 42.248 62.368 1.00 16.87 465 SER B C 1
ATOM 7248 O O . SER B 1 443 ? 74.694 42.432 63.593 1.00 18.58 465 SER B O 1
ATOM 7259 N N . ASN B 1 445 ? 72.094 43.729 61.386 1.00 18.32 467 ASN B N 1
ATOM 7260 C CA . ASN B 1 445 ? 70.647 43.846 61.182 1.00 20.04 467 ASN B CA 1
ATOM 7261 C C . ASN B 1 445 ? 69.887 42.910 62.108 1.00 20.84 467 ASN B C 1
ATOM 7262 O O . ASN B 1 445 ? 70.145 41.713 62.156 1.00 19.05 467 ASN B O 1
ATOM 7267 N N . ALA B 1 446 ? 68.968 43.501 62.856 1.00 22.15 468 ALA B N 1
ATOM 7268 C CA . ALA B 1 446 ? 68.251 42.802 63.920 1.00 23.00 468 ALA B CA 1
ATOM 7269 C C . ALA B 1 446 ? 67.419 41.610 63.392 1.00 22.50 468 ALA B C 1
ATOM 7270 O O . ALA B 1 446 ? 67.120 40.698 64.160 1.00 23.03 468 ALA B O 1
ATOM 7272 N N . ASP B 1 447 ? 67.070 41.621 62.103 1.00 21.45 469 ASP B N 1
ATOM 7273 C CA . ASP B 1 447 ? 66.244 40.565 61.504 1.00 21.39 469 ASP B CA 1
ATOM 7274 C C . ASP B 1 447 ? 67.058 39.434 60.827 1.00 20.30 469 ASP B C 1
ATOM 7275 O O . ASP B 1 447 ? 66.462 38.479 60.296 1.00 20.29 469 ASP B O 1
ATOM 7280 N N . CYS B 1 448 ? 68.392 39.541 60.845 1.00 18.99 470 CYS B N 1
ATOM 7281 C CA . CYS B 1 448 ? 69.282 38.551 60.237 1.00 17.38 470 CYS B CA 1
ATOM 7282 C C . CYS B 1 448 ? 70.285 38.052 61.245 1.00 18.42 470 CYS B C 1
ATOM 7283 O O . CYS B 1 448 ? 70.827 38.834 62.023 1.00 18.58 470 CYS B O 1
ATOM 7286 N N . ASN B 1 449 ? 70.541 36.749 61.220 1.00 18.92 471 ASN B N 1
ATOM 7287 C CA . ASN B 1 449 ? 71.571 36.152 62.060 1.00 19.76 471 ASN B CA 1
ATOM 7288 C C . ASN B 1 449 ? 72.687 35.567 61.214 1.00 20.36 471 ASN B C 1
ATOM 7289 O O . ASN B 1 449 ? 72.547 35.412 59.997 1.00 19.84 471 ASN B O 1
ATOM 7294 N N . THR B 1 450 ? 73.823 35.268 61.837 1.00 20.36 472 THR B N 1
ATOM 7295 C CA . THR B 1 450 ? 74.943 34.739 61.044 1.00 19.73 472 THR B CA 1
ATOM 7296 C C . THR B 1 450 ? 74.710 33.264 60.632 1.00 20.37 472 THR B C 1
ATOM 7297 O O . THR B 1 450 ? 75.264 32.796 59.648 1.00 21.85 472 THR B O 1
ATOM 7301 N N . GLY B 1 451 ? 73.836 32.546 61.323 1.00 19.41 473 GLY B N 1
ATOM 7302 C CA . GLY B 1 451 ? 73.552 31.160 60.948 1.00 19.60 473 GLY B CA 1
ATOM 7303 C C . GLY B 1 451 ? 72.927 31.020 59.563 1.00 18.97 473 GLY B C 1
ATOM 7304 O O . GLY B 1 451 ? 73.246 30.084 58.811 1.00 20.00 473 GLY B O 1
ATOM 7305 N N . ARG B 1 452 ? 72.041 31.957 59.216 1.00 17.54 474 ARG B N 1
ATOM 7306 C CA . ARG B 1 452 ? 71.309 31.913 57.947 1.00 16.49 474 ARG B CA 1
ATOM 7307 C C . ARG B 1 452 ? 71.590 33.055 57.012 1.00 15.40 474 ARG B C 1
ATOM 7308 O O . ARG B 1 452 ? 71.318 32.951 55.812 1.00 15.06 474 ARG B O 1
ATOM 7316 N N . GLY B 1 453 ? 72.141 34.139 57.550 1.00 15.30 475 GLY B N 1
ATOM 7317 C CA . GLY B 1 453 ? 72.586 35.261 56.745 1.00 15.80 475 GLY B CA 1
ATOM 7318 C C . GLY B 1 453 ? 71.443 36.091 56.227 1.00 14.84 475 GLY B C 1
ATOM 7319 O O . GLY B 1 453 ? 70.291 35.962 56.683 1.00 14.26 475 GLY B O 1
ATOM 7320 N N . GLN B 1 454 ? 71.760 36.977 55.293 1.00 14.19 476 GLN B N 1
ATOM 7321 C CA . GLN B 1 454 ? 70.713 37.805 54.711 1.00 14.05 476 GLN B CA 1
ATOM 7322 C C . GLN B 1 454 ? 69.891 36.892 53.802 1.00 13.72 476 GLN B C 1
ATOM 7323 O O . GLN B 1 454 ? 70.438 36.028 53.134 1.00 14.39 476 GLN B O 1
ATOM 7329 N N . ARG B 1 455 ? 68.578 37.059 53.800 1.00 13.56 477 ARG B N 1
ATOM 7330 C CA . ARG B 1 455 ? 67.678 36.112 53.110 1.00 13.08 477 ARG B CA 1
ATOM 7331 C C . ARG B 1 455 ? 67.107 36.664 51.794 1.00 13.39 477 ARG B C 1
ATOM 7332 O O . ARG B 1 455 ? 66.682 35.887 50.945 1.00 12.22 477 ARG B O 1
ATOM 7340 N N . ARG B 1 456 ? 67.133 37.981 51.617 1.00 13.82 478 ARG B N 1
ATOM 7341 C CA . ARG B 1 456 ? 66.624 38.619 50.417 1.00 13.77 478 ARG B CA 1
ATOM 7342 C C . ARG B 1 456 ? 67.018 40.093 50.398 1.00 15.03 478 ARG B C 1
ATOM 7343 O O . ARG B 1 456 ? 67.419 40.648 51.421 1.00 14.62 478 ARG B O 1
ATOM 7351 N N . LEU B 1 457 ? 66.862 40.723 49.253 1.00 14.38 479 LEU B N 1
ATOM 7352 C CA A LEU B 1 457 ? 66.921 42.176 49.190 0.50 14.71 479 LEU B CA 1
ATOM 7353 C CA B LEU B 1 457 ? 66.912 42.181 49.174 0.50 14.07 479 LEU B CA 1
ATOM 7354 C C . LEU B 1 457 ? 65.513 42.729 49.394 1.00 15.50 479 LEU B C 1
ATOM 7355 O O . LEU B 1 457 ? 64.497 42.022 49.178 1.00 13.84 479 LEU B O 1
ATOM 7364 N N . ARG B 1 458 ? 65.432 43.992 49.800 1.00 14.63 480 ARG B N 1
ATOM 7365 C CA . ARG B 1 458 ? 64.126 44.623 50.014 1.00 15.45 480 ARG B CA 1
ATOM 7366 C C . ARG B 1 458 ? 63.597 45.338 48.780 1.00 15.42 480 ARG B C 1
ATOM 7367 O O . ARG B 1 458 ? 64.332 45.659 47.858 1.00 15.64 480 ARG B O 1
ATOM 7375 N N . PHE B 1 459 ? 62.303 45.629 48.791 1.00 15.67 481 PHE B N 1
ATOM 7376 C CA . PHE B 1 459 ? 61.725 46.437 47.727 1.00 15.62 481 PHE B CA 1
ATOM 7377 C C . PHE B 1 459 ? 62.313 47.861 47.789 1.00 15.60 481 PHE B C 1
ATOM 7378 O O . PHE B 1 459 ? 62.728 48.295 48.859 1.00 16.40 481 PHE B O 1
ATOM 7386 N N . THR B 1 460 ? 62.304 48.573 46.660 1.00 15.11 482 THR B N 1
ATOM 7387 C CA . THR B 1 460 ? 63.063 49.817 46.517 1.00 15.76 482 THR B CA 1
ATOM 7388 C C . THR B 1 460 ? 62.337 51.099 46.965 1.00 17.29 482 THR B C 1
ATOM 7389 O O . THR B 1 460 ? 61.115 51.168 46.876 1.00 16.41 482 THR B O 1
ATOM 7393 N N . ARG B 1 461 ? 63.109 52.124 47.352 1.00 17.50 483 ARG B N 1
ATOM 7394 C CA . ARG B 1 461 ? 62.514 53.430 47.709 1.00 18.78 483 ARG B CA 1
ATOM 7395 C C . ARG B 1 461 ? 61.714 54.026 46.524 1.00 18.20 483 ARG B C 1
ATOM 7396 O O . ARG B 1 461 ? 60.621 54.602 46.741 1.00 17.82 483 ARG B O 1
ATOM 7404 N N . SER B 1 462 ? 62.198 53.865 45.290 1.00 17.23 484 SER B N 1
ATOM 7405 C CA A SER B 1 462 ? 61.472 54.416 44.139 0.50 18.16 484 SER B CA 1
ATOM 7406 C CA B SER B 1 462 ? 61.489 54.390 44.117 0.50 17.40 484 SER B CA 1
ATOM 7407 C C . SER B 1 462 ? 60.098 53.772 44.025 1.00 17.74 484 SER B C 1
ATOM 7408 O O . SER B 1 462 ? 59.137 54.454 43.656 1.00 18.07 484 SER B O 1
ATOM 7413 N N . GLU B 1 463 ? 59.984 52.488 44.372 1.00 16.18 485 GLU B N 1
ATOM 7414 C CA . GLU B 1 463 ? 58.673 51.804 44.302 1.00 16.98 485 GLU B CA 1
ATOM 7415 C C . GLU B 1 463 ? 57.729 52.242 45.420 1.00 16.20 485 GLU B C 1
ATOM 7416 O O . GLU B 1 463 ? 56.551 52.455 45.181 1.00 16.90 485 GLU B O 1
ATOM 7422 N N . TYR B 1 464 ? 58.237 52.403 46.633 1.00 16.42 486 TYR B N 1
ATOM 7423 C CA . TYR B 1 464 ? 57.424 52.974 47.710 1.00 16.67 486 TYR B CA 1
ATOM 7424 C C . TYR B 1 464 ? 56.972 54.415 47.355 1.00 16.89 486 TYR B C 1
ATOM 7425 O O . TYR B 1 464 ? 55.889 54.833 47.712 1.00 18.38 486 TYR B O 1
ATOM 7434 N N . ASN B 1 465 ? 57.809 55.131 46.618 1.00 16.98 487 ASN B N 1
ATOM 7435 C CA . ASN B 1 465 ? 57.477 56.513 46.248 1.00 17.66 487 ASN B CA 1
ATOM 7436 C C . ASN B 1 465 ? 56.492 56.645 45.106 1.00 17.53 487 ASN B C 1
ATOM 7437 O O . ASN B 1 465 ? 55.568 57.450 45.201 1.00 18.19 487 ASN B O 1
ATOM 7442 N N . ASN B 1 466 ? 56.682 55.849 44.051 1.00 17.62 488 ASN B N 1
ATOM 7443 C CA . ASN B 1 466 ? 55.945 56.022 42.800 1.00 18.60 488 ASN B CA 1
ATOM 7444 C C . ASN B 1 466 ? 54.945 54.902 42.495 1.00 18.46 488 ASN B C 1
ATOM 7445 O O . ASN B 1 466 ? 54.109 55.052 41.598 1.00 19.94 488 ASN B O 1
ATOM 7450 N N . ASN B 1 467 ? 55.027 53.803 43.251 1.00 17.80 489 ASN B N 1
ATOM 7451 C CA . ASN B 1 467 ? 54.160 52.664 43.054 1.00 17.14 489 ASN B CA 1
ATOM 7452 C C . ASN B 1 467 ? 53.664 52.195 44.415 1.00 17.61 489 ASN B C 1
ATOM 7453 O O . ASN B 1 467 ? 53.694 51.001 44.700 1.00 17.48 489 ASN B O 1
ATOM 7458 N N . LYS B 1 468 ? 53.197 53.127 45.238 1.00 18.11 490 LYS B N 1
ATOM 7459 C CA . LYS B 1 468 ? 53.052 52.846 46.679 1.00 19.89 490 LYS B CA 1
ATOM 7460 C C . LYS B 1 468 ? 51.975 51.782 46.975 1.00 19.24 490 LYS B C 1
ATOM 7461 O O . LYS B 1 468 ? 52.235 50.798 47.668 1.00 19.69 490 LYS B O 1
ATOM 7467 N N . ALA B 1 469 ? 50.784 51.939 46.422 1.00 19.78 491 ALA B N 1
ATOM 7468 C CA . ALA B 1 469 ? 49.717 50.950 46.694 1.00 20.41 491 ALA B CA 1
ATOM 7469 C C . ALA B 1 469 ? 50.164 49.537 46.314 1.00 20.96 491 ALA B C 1
ATOM 7470 O O . ALA B 1 469 ? 49.957 48.575 47.073 1.00 20.96 491 ALA B O 1
ATOM 7472 N N . ASN B 1 470 ? 50.762 49.401 45.135 1.00 19.09 492 ASN B N 1
ATOM 7473 C CA . ASN B 1 470 ? 51.168 48.087 44.658 1.00 19.78 492 ASN B CA 1
ATOM 7474 C C . ASN B 1 470 ? 52.305 47.454 45.486 1.00 19.77 492 ASN B C 1
ATOM 7475 O O . ASN B 1 470 ? 52.315 46.250 45.750 1.00 19.91 492 ASN B O 1
ATOM 7480 N N . VAL B 1 471 ? 53.270 48.253 45.929 1.00 19.84 493 VAL B N 1
ATOM 7481 C CA A VAL B 1 471 ? 54.386 47.732 46.745 0.50 20.00 493 VAL B CA 1
ATOM 7482 C CA B VAL B 1 471 ? 54.366 47.648 46.670 0.50 19.30 493 VAL B CA 1
ATOM 7483 C C . VAL B 1 471 ? 53.872 47.316 48.090 1.00 19.95 493 VAL B C 1
ATOM 7484 O O . VAL B 1 471 ? 54.283 46.317 48.653 1.00 19.49 493 VAL B O 1
ATOM 7491 N N . GLU B 1 472 ? 52.960 48.108 48.633 1.00 20.70 494 GLU B N 1
ATOM 7492 C CA . GLU B 1 472 ? 52.383 47.776 49.950 1.00 21.56 494 GLU B CA 1
ATOM 7493 C C . GLU B 1 472 ? 51.656 46.446 49.878 1.00 20.93 494 GLU B C 1
ATOM 7494 O O . GLU B 1 472 ? 51.787 45.608 50.766 1.00 20.87 494 GLU B O 1
ATOM 7500 N N . ALA B 1 473 ? 50.908 46.244 48.799 1.00 20.26 495 ALA B N 1
ATOM 7501 C CA . ALA B 1 473 ? 50.274 44.957 48.530 1.00 20.58 495 ALA B CA 1
ATOM 7502 C C . ALA B 1 473 ? 51.294 43.816 48.427 1.00 19.09 495 ALA B C 1
ATOM 7503 O O . ALA B 1 473 ? 51.062 42.706 48.927 1.00 19.18 495 ALA B O 1
ATOM 7505 N N . ALA B 1 474 ? 52.431 44.087 47.773 1.00 17.67 496 ALA B N 1
ATOM 7506 C CA . ALA B 1 474 ? 53.478 43.079 47.600 1.00 17.34 496 ALA B CA 1
ATOM 7507 C C . ALA B 1 474 ? 54.101 42.656 48.946 1.00 16.84 496 ALA B C 1
ATOM 7508 O O . ALA B 1 474 ? 54.497 41.531 49.104 1.00 17.22 496 ALA B O 1
ATOM 7510 N N . VAL B 1 475 ? 54.198 43.580 49.895 1.00 17.69 497 VAL B N 1
ATOM 7511 C CA . VAL B 1 475 ? 54.714 43.258 51.209 1.00 17.47 497 VAL B CA 1
ATOM 7512 C C . VAL B 1 475 ? 53.891 42.095 51.811 1.00 19.07 497 VAL B C 1
ATOM 7513 O O . VAL B 1 475 ? 54.469 41.188 52.451 1.00 19.30 497 VAL B O 1
ATOM 7517 N N . SER B 1 476 ? 52.569 42.105 51.614 1.00 20.62 498 SER B N 1
ATOM 7518 C CA A SER B 1 476 ? 51.695 41.048 52.121 0.50 21.15 498 SER B CA 1
ATOM 7519 C CA B SER B 1 476 ? 51.738 41.041 52.174 0.50 21.16 498 SER B CA 1
ATOM 7520 C C . SER B 1 476 ? 51.898 39.729 51.428 1.00 21.32 498 SER B C 1
ATOM 7521 O O . SER B 1 476 ? 51.501 38.704 51.941 1.00 23.17 498 SER B O 1
ATOM 7534 N N . LEU B 1 478 ? 54.868 38.459 50.828 1.00 19.40 500 LEU B N 1
ATOM 7535 C CA . LEU B 1 478 ? 56.073 37.900 51.398 1.00 19.39 500 LEU B CA 1
ATOM 7536 C C . LEU B 1 478 ? 55.722 36.874 52.490 1.00 19.93 500 LEU B C 1
ATOM 7537 O O . LEU B 1 478 ? 54.735 37.012 53.195 1.00 19.41 500 LEU B O 1
ATOM 7542 N N . SER B 1 479 ? 56.583 35.875 52.623 1.00 18.70 501 SER B N 1
ATOM 7543 C CA . SER B 1 479 ? 56.395 34.767 53.546 1.00 19.17 501 SER B CA 1
ATOM 7544 C C . SER B 1 479 ? 55.910 35.147 54.933 1.00 18.87 501 SER B C 1
ATOM 7545 O O . SER B 1 479 ? 55.058 34.466 55.462 1.00 20.39 501 SER B O 1
ATOM 7548 N N . ASN B 1 480 ? 56.485 36.192 55.505 1.00 17.83 502 ASN B N 1
ATOM 7549 C CA . ASN B 1 480 ? 56.146 36.664 56.854 1.00 18.83 502 ASN B CA 1
ATOM 7550 C C . ASN B 1 480 ? 55.576 38.078 56.847 1.00 19.23 502 ASN B C 1
ATOM 7551 O O . ASN B 1 480 ? 55.496 38.735 57.897 1.00 20.03 502 ASN B O 1
ATOM 7556 N N . GLY B 1 481 ? 55.232 38.588 55.677 1.00 20.21 503 GLY B N 1
ATOM 7557 C CA . GLY B 1 481 ? 54.487 39.883 55.603 1.00 20.45 503 GLY B CA 1
ATOM 7558 C C . GLY B 1 481 ? 55.302 41.102 56.023 1.00 19.90 503 GLY B C 1
ATOM 7559 O O . GLY B 1 481 ? 54.739 42.133 56.381 1.00 20.74 503 GLY B O 1
ATOM 7560 N N . LYS B 1 482 ? 56.634 40.993 55.935 1.00 19.34 504 LYS B N 1
ATOM 7561 C CA A LYS B 1 482 ? 57.539 42.081 56.276 0.50 18.77 504 LYS B CA 1
ATOM 7562 C CA B LYS B 1 482 ? 57.556 42.074 56.298 0.50 18.87 504 LYS B CA 1
ATOM 7563 C C . LYS B 1 482 ? 58.611 42.257 55.209 1.00 17.92 504 LYS B C 1
ATOM 7564 O O . LYS B 1 482 ? 59.327 41.293 54.864 1.00 16.16 504 LYS B O 1
ATOM 7575 N N . ASP B 1 483 ? 58.755 43.488 54.717 1.00 17.81 505 ASP B N 1
ATOM 7576 C CA . ASP B 1 483 ? 59.793 43.806 53.752 1.00 17.22 505 ASP B CA 1
ATOM 7577 C C . ASP B 1 483 ? 61.132 43.988 54.487 1.00 18.01 505 ASP B C 1
ATOM 7578 O O . ASP B 1 483 ? 61.585 45.094 54.746 1.00 18.53 505 ASP B O 1
ATOM 7583 N N . SER B 1 484 ? 61.739 42.856 54.832 1.00 16.94 506 SER B N 1
ATOM 7584 C CA . SER B 1 484 ? 62.964 42.760 55.615 1.00 16.60 506 SER B CA 1
ATOM 7585 C C . SER B 1 484 ? 64.062 41.987 54.885 1.00 14.76 506 SER B C 1
ATOM 7586 O O . SER B 1 484 ? 63.777 41.056 54.086 1.00 15.26 506 SER B O 1
ATOM 7589 N N . ASN B 1 485 ? 65.304 42.339 55.196 1.00 14.18 507 ASN B N 1
ATOM 7590 C CA . ASN B 1 485 ? 66.478 41.586 54.712 1.00 14.54 507 ASN B CA 1
ATOM 7591 C C . ASN B 1 485 ? 66.444 40.141 55.199 1.00 14.00 507 ASN B C 1
ATOM 7592 O O . ASN B 1 485 ? 67.059 39.267 54.594 1.00 13.77 507 ASN B O 1
ATOM 7597 N N . GLY B 1 486 ? 65.751 39.884 56.320 1.00 14.50 508 GLY B N 1
ATOM 7598 C CA . GLY B 1 486 ? 65.723 38.570 56.962 1.00 14.71 508 GLY B CA 1
ATOM 7599 C C . GLY B 1 486 ? 64.565 37.676 56.570 1.00 14.62 508 GLY B C 1
ATOM 7600 O O . GLY B 1 486 ? 64.463 36.538 57.027 1.00 16.10 508 GLY B O 1
ATOM 7601 N N . THR B 1 487 ? 63.676 38.187 55.721 1.00 14.46 509 THR B N 1
ATOM 7602 C CA . THR B 1 487 ? 62.455 37.479 55.328 1.00 14.54 509 THR B CA 1
ATOM 7603 C C . THR B 1 487 ? 62.769 36.477 54.205 1.00 14.16 509 THR B C 1
ATOM 7604 O O . THR B 1 487 ? 63.436 36.817 53.257 1.00 13.91 509 THR B O 1
ATOM 7608 N N . ASP B 1 488 ? 62.270 35.251 54.313 1.00 14.54 510 ASP B N 1
ATOM 7609 C CA . ASP B 1 488 ? 62.572 34.257 53.287 1.00 14.01 510 ASP B CA 1
ATOM 7610 C C . ASP B 1 488 ? 61.723 34.410 52.058 1.00 13.74 510 ASP B C 1
ATOM 7611 O O . ASP B 1 488 ? 60.542 34.733 52.129 1.00 14.25 510 ASP B O 1
ATOM 7616 N N . LEU B 1 489 ? 62.341 34.051 50.942 1.00 14.17 511 LEU B N 1
ATOM 7617 C CA . LEU B 1 489 ? 61.681 33.963 49.669 1.00 14.15 511 LEU B CA 1
ATOM 7618 C C . LEU B 1 489 ? 60.903 32.665 49.580 1.00 14.23 511 LEU B C 1
ATOM 7619 O O . LEU B 1 489 ? 61.139 31.727 50.363 1.00 13.96 511 LEU B O 1
ATOM 7624 N N . TRP B 1 490 ? 60.004 32.627 48.593 1.00 13.82 512 TRP B N 1
ATOM 7625 C CA . TRP B 1 490 ? 59.013 31.537 48.444 1.00 14.78 512 TRP B CA 1
ATOM 7626 C C . TRP B 1 490 ? 59.685 30.159 48.291 1.00 14.59 512 TRP B C 1
ATOM 7627 O O . TRP B 1 490 ? 59.203 29.174 48.857 1.00 15.25 512 TRP B O 1
ATOM 7638 N N . TRP B 1 491 ? 60.804 30.102 47.551 1.00 14.36 513 TRP B N 1
ATOM 7639 C CA . TRP B 1 491 ? 61.509 28.853 47.232 1.00 12.85 513 TRP B CA 1
ATOM 7640 C C . TRP B 1 491 ? 62.615 28.510 48.236 1.00 13.22 513 TRP B C 1
ATOM 7641 O O . TRP B 1 491 ? 63.209 27.438 48.176 1.00 13.22 513 TRP B O 1
ATOM 7652 N N . ALA B 1 492 ? 62.897 29.430 49.147 1.00 13.35 514 ALA B N 1
ATOM 7653 C CA . ALA B 1 492 ? 63.983 29.243 50.082 1.00 13.79 514 ALA B CA 1
ATOM 7654 C C . ALA B 1 492 ? 63.498 28.352 51.237 1.00 14.66 514 ALA B C 1
ATOM 7655 O O . ALA B 1 492 ? 62.307 28.296 51.597 1.00 15.56 514 ALA B O 1
ATOM 7665 N N . LYS B 1 494 ? 62.875 27.595 54.867 1.00 16.99 516 LYS B N 1
ATOM 7666 C CA . LYS B 1 494 ? 62.493 28.440 56.008 1.00 18.59 516 LYS B CA 1
ATOM 7667 C C . LYS B 1 494 ? 63.199 27.994 57.277 1.00 18.96 516 LYS B C 1
ATOM 7668 O O . LYS B 1 494 ? 63.897 26.970 57.287 1.00 18.80 516 LYS B O 1
ATOM 7674 N N . GLU B 1 495 ? 63.003 28.748 58.360 1.00 21.42 517 GLU B N 1
ATOM 7675 C CA . GLU B 1 495 ? 63.691 28.482 59.628 1.00 23.32 517 GLU B CA 1
ATOM 7676 C C . GLU B 1 495 ? 63.468 27.072 60.142 1.00 23.91 517 GLU B C 1
ATOM 7677 O O . GLU B 1 495 ? 64.396 26.443 60.655 1.00 24.96 517 GLU B O 1
ATOM 7683 N N . ASN B 1 496 ? 62.249 26.579 59.997 1.00 24.78 518 ASN B N 1
ATOM 7684 C CA . ASN B 1 496 ? 61.928 25.222 60.465 1.00 25.41 518 ASN B CA 1
ATOM 7685 C C . ASN B 1 496 ? 62.273 24.105 59.470 1.00 24.99 518 ASN B C 1
ATOM 7686 O O . ASN B 1 496 ? 61.882 22.966 59.659 1.00 25.98 518 ASN B O 1
ATOM 7691 N N . GLY B 1 497 ? 63.002 24.412 58.393 1.00 23.46 519 GLY B N 1
ATOM 7692 C CA . GLY B 1 497 ? 63.447 23.363 57.476 1.00 23.06 519 GLY B CA 1
ATOM 7693 C C . GLY B 1 497 ? 62.482 22.993 56.377 1.00 22.19 519 GLY B C 1
ATOM 7694 O O . GLY B 1 497 ? 62.864 22.250 55.469 1.00 22.87 519 GLY B O 1
ATOM 7695 N N . THR B 1 498 ? 61.269 23.552 56.423 1.00 20.77 520 THR B N 1
ATOM 7696 C CA . THR B 1 498 ? 60.258 23.371 55.374 1.00 21.34 520 THR B CA 1
ATOM 7697 C C . THR B 1 498 ? 60.379 24.474 54.314 1.00 19.57 520 THR B C 1
ATOM 7698 O O . THR B 1 498 ? 61.234 25.363 54.441 1.00 18.82 520 THR B O 1
ATOM 7702 N N . TYR B 1 499 ? 59.534 24.407 53.288 1.00 19.03 521 TYR B N 1
ATOM 7703 C CA . TYR B 1 499 ? 59.479 25.417 52.235 1.00 18.80 521 TYR B CA 1
ATOM 7704 C C . TYR B 1 499 ? 58.117 26.109 52.244 1.00 20.81 521 TYR B C 1
ATOM 7705 O O . TYR B 1 499 ? 57.100 25.439 52.507 1.00 22.90 521 TYR B O 1
#

Secondary structure (DSSP, 8-state):
-HHHHHH--HHHH--SHHHHHHHH--GGGGSSEEE---TT-TT-SGGGT---HHHHTHHHHHHHHHHTTHHHHHHHHHTT-STTT--HHHHHH--HHHHHHS-B-----TT-S-PPPBPHHHHHH--HHHHHHHHHHHHHHTT-S-HHHHTT-TTTTT-HHHHHHHHHHHHH---TTTTT-HHHHHHHHHHHHHH----GGG--EETTTTTTSS-HHHHHHHTT-EEEBHHHHH--TT--TTHHHHBPPP-SSTT-S--PBPTT-SSPP-TTTTTTSPPBGGGG-TTSPEE--HHHHHHHHHHHHHTT-----HHHHHHHHHHHHHHHTT---HHHHHT--S--PPPB---SSTT-GGG-B-------SS--TTS-HHHHHHHHHHHHHHHS-S---HHHHHHHHS-S-PPPPS---TT--TTT----PPPPHHHHHHSHHHHHHHH--TTS---TTPPPTT--TTS--/-GGGGG---TTTT--SHHHIIIII--GGGGSSEEE---TT-TT-SGGGT---HHHHTHHHHHHHHHHTTHHHHHHHHHTT-STTT--HHHHHH--HHHHHHS-B-----TT-S-PPPBPHHHHHH--HHHHHHHHHHHHHHTT-B-HHHHHH-TTTTTBHHHHHHHHHHHHH---TTTTT-HHHHHHHHHHHHHH----GGG--EETTTTTTSS-HHHHHHHTT-EEEBHHHHH--TT--TTHHHHBPPP-SSTT-S---B-TT-SS---TTTTTTSPPBGGGG-TTSPEE--HHHHHHHHHHHHHTT-----HHHHHHHHHHHHHHHTT---HHHHHT-SS--PPPB---SSTT-GGG-B--S----SS--TTS-HHHHHHHHHHHHHHHS-S---HHHHHHHHS-S-----S---TT--TTT----PPPPHHHHHHSHHHHHHHH--TTS---TTPPPTT--TTS--

Foldseek 3Di:
DLLVLLLLLCLLFVFDQVSCCLLQVCLVLLQWKAFQAQPPPFLCPSLFLHHDLCSLCVLVCSLCVSLPPSLVVSCVVQVCDALSNLSLLSNVSSCVQCLFQAWDFDPFDHPDDQGFTDGRVRVVVCLVSLVSSLVRLVVVQVVPFDCSNLVRDQWQSRRSVLVNLVSLLVQLCLLLQCQLPVPVSLVSNVVSVVSHHAAFVSFTWNQCSSVPLFGNLLVCCVVPTMATGQRLQQLVLLCDQCDVLFKAFFDLDPPTGAAHDHRQAPGRRHCVQCNRHIHTPSSVGGNDTGGSGSLLSLLSVLVCQLVVRDPDHNLVSLLSSLVRLCVNSVHDDSVVSQVWPQGAGGWHADPSDPPRRLSTGDQPTGQGRHDDPPDDSLNSNQNSQSSSSSSPPPDSSSSSCCLQRVPPVRQGRSHHPPLDGRSRRFAHRFDHPVCCVPNNVNSQVNCCAPVSHRGSNGHHSNGDPVPHD/DLLVLLLLLCLLFVFDQLSCCLLQVCLCLLQWKAFQADPPPFLCPVLFLHHDLVSLCVLVCSLCVSLPPSLVVSCVVCVCDAQSNLSLLSNVSSCSQCQFAAWAQDPFDHPDPQGFTDGRVVVVVVLVSLVSSLVRLVVVLVVAADQSNLVRDQWQSRGSVLVNLVSLLVQLCLLLQCQLPVVVSLVSNVVSVVSHHAAFVSFTWNQCSSVPLFGNQLVCCVVPTMATGQRLQQLVLLCDQCDVLFKFWFPLDPVTGAAHDHRQAPGGRHCVVCNRHIHTNSNVGGNDTGGSGNLSSLLSVLVCQLVVHDPDHNLVSLLSSLVNLCVNSVHDDSVVSQVWPQGFGGWHADPSDPPRRLRTGDQPGGQGRHDDPPDDSLNSNQNSQSSSSSSPPPDSSSSSCCQQRVPPVRQGRSHHPPLAGRSRRFAHRFDHPVCCVNNVVSVQVNCCAPVSHRGSNGHHSNGDPVPHD

InterPro domains:
  IPR011990 Tetratricopeptide-like helical domain superfamily [SSF48452] (20-516)
  IPR024302 SusD-like [PF12741] (41-514)

Solvent-accessible surface area: 33030 Å² total

Organism: Bacteroides thetaiotaomicron (strain ATCC 29148 / DSM 2079 / JCM 5827 / CCUG 10774 / NCTC 10582 / VPI-5482 / E50) (NCBI:txid226186)

CATH classification: 1.25.40.390

B-factor: mean 20.99, std 7.51, range [10.49, 57.98]

Radius of gyration: 31.11 Å; Cα contacts (8 Å, |Δi|>4): 1937; chains: 2; bounding box: 64×102×61 Å

Nearest PDB structures (foldseek):
  3sgh-assembly2_B  TM=1.001E+00  e=6.930E-77  Bacteroides thetaiotaomicron
  3cgh-assembly1_A  TM=8.964E-01  e=2.049E-31  Bacteroides thetaiotaomicron VPI-5482
  5j90-assembly1_B  TM=9.292E-01  e=1.770E-30  Flavobacterium johnsoniae UW101
  4mru-assembly1_A  TM=9.045E-01  e=4.151E-30  Bacteroides thetaiotaomicron VPI-5482
  4mru-assembly2_B  TM=8.952E-01  e=5.073E-30  Bacteroides thetaiotaomicron VPI-5482

Sequence (938 aa):
PASNLLSTTFNVYACPQQNACQEINCWASSFSGQVTATTANWSFGKNIFAYYNASEGHNDSSWGRLYGYIYPSFFLVENSTEKKGVIYAAQLTRVYGQLLASLQGPIPYTQQKAGETEAPYDNEQTVWHAFDDLDNAITILKSAATFGVNQDLAVVDQFYKGDCSSKWLKFANTLKLRAIRISGVEPEEYAQTKAQEAVLGGVESSVGDSSYDTTNGGINENGYAIVSGWPEVRANACLVSYNGYNDPRRPAYFTPQTQTAAGGYVGVRSGSAEIPEPTVYANYSKLFIATDKTLPQPVYAAEAAFLRAEGALKGWNGGDAKTFYEKGVRLSFEEFGVSGADDYLADATSIPGNYVDNLIAGHTGNNYTNQSSSITIKKWEEDGADDAKKKLERVLTQKWIACYPDPNGWADFRRTGYPRIIFPATESNADCNTGRGQRRLLRFTRSEYNNNKANVEAAVSSLSNGKDSNGTDLWWAKENGTYPASNLLSTFNVYACPQQNACQEINCWASSFSGQVTATTANWSFGKNIFAYYNASEGHNDSSWGRLYYGYIYPSFFLVENSTEEKKGVIYAAQLTRVYGQLLASLQGPIPYTQQKAGETEAPYDNEQTVWHAFDDLDNAITILKSAATFGVNQDDLAVVDQFYKGDCSSKWLKFANTLKLRAIRISGVEPEYAQTKAQEAVLGGVESSVGDSSYDTTNGGINENGYAIVSGWPEVRANACLVSYNGYNNDPRRPAYFTPQTQTAAGGYVGVRSGSAEIPEPTVYANYSKLFIATDKTLPQPVYAAEAAFLRAEGALKGWNGGDAKTFYEKGVRLSFEEFGVSGADDYLADATSIPGNYVDNLIAGHTGNNYTNQQSSITIKWEEDGADDDAKKLERRVLTQKWIACYPDPNGWADFRRTGYPRIIFPATESNADCNTGRGQRRLLRFTRSSEYNNNKANVVEAAVSSLSNGKKDSNGTDLWWAKENGTY